Protein AF-A0A553I4T4-F1 (afdb_monomer_lite)

Secondary structure (DSSP, 8-state):
----PPPP-HHHH-TT-HHHHHHHHHHHHHHHHHHHHHHHHHHHHHHHHHHHHHHHHHHHHHHHHTTHHHHHH-SS-SS--TTPPPHHHHHHHHHHHHHHHHHHHHHHHHHHHIIIIIHHHHHHHHHHHHHHHHHHHHHHHHHHHHHHHHHHHHHHHHHHHHHHHHHHHHHHHHHH-SSHHHHHHHHHHHHHHHHHHHHHHHHHHHHHHHHHHHIIIIIHHHHHHHHHHHHHHHHHHHHHHHHHHHHHHHHHHHHHHHHHHHHHHHHHT--HHHHHHHHHHHH-----PPPP-----BTTB---SSPP-SHHHHHHHHHHHHHHHHHHHHHHHHHHHHHHHHHHHHHHHHHHHTTS--S-HHHHHHHHHHHHHHHHHHHHHHHHHHHHHHHHHHHH--TTTT-B---EEEEE-SS-EE-TTT--EE-STT-EEEEETTT--EEETTTGGGS-SB---S--HHHHHHHHHHHHHHHHHHTSPPP-------------------------------------------------------------------------------------PPP--EEEEESS-B---STTB--B-TT-EEEEEE---SSSEEEEEETTEEEEEEGGGEEEPPPP-------------------------------------------PPPPEEEE-SS-B--SSTTS--B-TT-EEEEEE---SSS--EEE--PPP------------------------------S---------SS-SS----------------------------S-----------GGGSTTSS-PPPPTT-B--S-EETTEEEEEESSGGG-EEEEE-HHHHHHHHTS----SB-SSS-SEEEEEETTTEEEEEESS-B-TT-EEEEE--SEEEEHHHHHTS-HHHHHHHHHHHHHHS-HHHHHHHHTSSSSSHHHHHHHHEEEEESSSS--TT-EEEEE-TTGGG-EE-SS-SB-----SS-----S-GGG----SEEETTEEEEEBSS-B-TTPBPEE-SS-TTS-HHHHHHHHHTTTS---SHHHHS-HHHHHHHHHHHHHHHHHHHHHH-TTS----STHHHHHHHHHHHHT-GGGHHHHHHHHHHHHHHHT-HHHHHHHHHHHHHHHHHHS-TT-HHHHHHHHHHH-TTTSTTTTTT-----

Radius of gyration: 55.52 Å; chains: 1; bounding box: 145×118×192 Å

InterPro domains:
  IPR001060 FCH domain [PF00611] (17-107)
  IPR001060 FCH domain [SM00055] (8-113)
  IPR001214 SET domain [PF00856] (884-1036)
  IPR001214 SET domain [PS50280] (873-1037)
  IPR001214 SET domain [SM00317] (873-1043)
  IPR001452 SH3 domain [PF00018] (580-623)
  IPR001452 SH3 domain [PS50002] (571-631)
  IPR001452 SH3 domain [SM00326] (574-630)
  IPR001452 SH3 domain [SM00326] (680-743)
  IPR002219 Protein kinase C-like, phorbol ester/diacylglycerol-binding domain [PF00130] (406-456)
  IPR002219 Protein kinase C-like, phorbol ester/diacylglycerol-binding domain [PS00479] (406-455)
  IPR002219 Protein kinase C-like, phorbol ester/diacylglycerol-binding domain [PS50081] (405-455)
  IPR002219 Protein kinase C-like, phorbol ester/diacylglycerol-binding domain [SM00109] (406-455)
  IPR020454 Diacylglycerol/phorbol-ester binding [PR00008] (403-417)
  IPR020454 Diacylglycerol/phorbol-ester binding [PR00008] (419-428)
  IPR020454 Diacylglycerol/phorbol-ester binding [PR00008] (432-443)
  IPR020454 Diacylglycerol/phorbol-ester binding [PR00008] (444-456)
  IPR027267 AH/BAR domain superfamily [G3DSA:1.20.1270.60] (5-299)
  IPR027267 AH/BAR domain superfamily [SSF103657] (9-297)
  IPR031160 F-BAR domain [PS51741] (8-275)

Organism: NCBI:txid2512241

Sequence (1181 aa):
MAEVDVAPTFGVELKDGLKPANAWVANGIAWLDDIQNFYRERSALEKEHSARLNALAKKYFEKKTRKSTSLSVGDTPAMTPGSLENASLTIWNTHLTTLEARADEHERYGNELIHKVADPLKYYATKFEELRKRHAEYAMKLEAERDSSYTDLRKVKAKYDAVCQEVESKRKKSESSFDKAKAQSNYQQQLQEMNNMKNTYLIAINVTNKQKEKYYHEFIPEVMDSLQDLSEFRTIKLNSIWTMAASLEAKMLTQSNSMMDHLSQEITRNQPHLDSMMYIRHNMGAFQEPPDKVFEPSPVWHDDDIMITDEPAKIFLRNVLNKSKGQLGDLRREVDKKRREVESVKRLKQKVREGTDKQDEVLVVSHLFALQEDLHQVDRKRLTAEVETSTITSAVGDVTLGAKNHNFKSQTFKIPTNCDLCGERIWGLSAKGFDCRDCGYTCHSKCEMKVPAECPGELSKEERKKTKADRQAAAGALLKPAPGTPDHVTELPDLTRSNTMNSLSSGYAASAHRSISGQVTNPRPSEDTTTPELPGSRPAARKPRLVAPPPPAYISELPGSTVNGFNATKTNEQKGKMVYSFEAGGEGELSVSEGQEVNILEPDDGSGWIKVRAGHKEGIVPATYLEIFAAPIVPQDTGSSQTRPGSTYSNSGSSIGTAAPAVKKKGPAVAPRRGAKKLKYVIALYDYAAQSETEHSMTEGERFVLIKEDPGDGYSRYTQRARLSVTAGTSQGSIWTFVEPEKFCMTCLSSSLMARTATLQRYHTLEYYMNIKGAGLNNMAKAPPEHLPPETCPWNPTIQKLRPPGCASPDFIRRLILPPSPLGWSGPEHCVNGTCVYSNIAQNGGVALITSPQHAQIIQDYSVDADGGAYPPPFYVDEIPGKGIGLRANRSIVKGEELMVRTPTLVTQVDAIAELEVAVRDMMYDIAIAQLPKSRRDAFLGQMGRDIHDRIDTNSFQFFVHGTGEKGGGHLGCYPDIARFNHDCRPNFESSRENRNIAVYESADRYSVHYRITNATLTTIASRDIQRGEELTISYVDVFLPSKERKQRISSWGFECACALCQGPKNETIASDKRLRRFKQLKADLNNFKEMKVTAETGAEYTALHEEEGLYAHLGSAYTRAALNFALFGDEKRSREYALRAAEELSLEKGPESGDAQAMRGLAENPRAHWTWGKRRKVEK

Structure (mmCIF, N/CA/C/O backbone):
data_AF-A0A553I4T4-F1
#
_entry.id   AF-A0A553I4T4-F1
#
loop_
_atom_site.group_PDB
_atom_site.id
_atom_site.type_symbol
_atom_site.label_atom_id
_atom_site.label_alt_id
_atom_site.label_comp_id
_atom_site.label_asym_id
_atom_site.label_entity_id
_atom_site.label_seq_id
_atom_site.pdbx_PDB_ins_code
_atom_site.Cartn_x
_atom_site.Cartn_y
_atom_site.Cartn_z
_atom_site.occupancy
_atom_site.B_iso_or_equiv
_atom_site.auth_seq_id
_atom_site.auth_comp_id
_atom_site.auth_asym_id
_atom_site.auth_atom_id
_atom_site.pdbx_PDB_model_num
ATOM 1 N N . MET A 1 1 ? -20.521 -29.466 29.727 1.00 33.38 1 MET A N 1
ATOM 2 C CA . MET A 1 1 ? -19.987 -28.092 29.850 1.00 33.38 1 MET A CA 1
ATOM 3 C C . MET A 1 1 ? -19.486 -27.941 31.273 1.00 33.38 1 MET A C 1
ATOM 5 O O . MET A 1 1 ? -20.095 -28.554 32.138 1.00 33.38 1 MET A O 1
ATOM 9 N N . ALA A 1 2 ? -18.383 -27.229 31.506 1.00 32.09 2 ALA A N 1
ATOM 10 C CA . ALA A 1 2 ? -18.039 -26.814 32.866 1.00 32.09 2 ALA A CA 1
ATOM 11 C C . ALA A 1 2 ? -18.935 -25.631 33.254 1.00 32.09 2 ALA A C 1
ATOM 13 O O . ALA A 1 2 ? -19.352 -24.874 32.372 1.00 32.09 2 ALA A O 1
ATOM 14 N N . GLU A 1 3 ? -19.243 -25.498 34.539 1.00 37.16 3 GLU A N 1
ATOM 15 C CA . GLU A 1 3 ? -19.904 -24.305 35.063 1.00 37.16 3 GLU A CA 1
ATOM 16 C C . GLU A 1 3 ? -18.962 -23.105 34.904 1.00 37.16 3 GLU A C 1
ATOM 18 O O . GLU A 1 3 ? -17.740 -23.240 34.995 1.00 37.16 3 GLU A O 1
ATOM 23 N N . VAL A 1 4 ? -19.524 -21.943 34.577 1.00 40.28 4 VAL A N 1
ATOM 24 C CA . VAL A 1 4 ? -18.751 -20.704 34.466 1.00 40.28 4 VAL A CA 1
ATOM 25 C C . VAL A 1 4 ? -18.722 -20.083 35.852 1.00 40.28 4 VAL A C 1
ATOM 27 O O . VAL A 1 4 ? -19.753 -19.592 36.311 1.00 40.28 4 VAL A O 1
ATOM 30 N N . ASP A 1 5 ? -17.556 -20.112 36.503 1.00 45.25 5 ASP A N 1
ATOM 31 C CA . ASP A 1 5 ? -17.322 -19.345 37.726 1.00 45.25 5 ASP A CA 1
ATOM 32 C C . ASP A 1 5 ? -17.724 -17.884 37.490 1.00 45.25 5 ASP A C 1
ATOM 34 O O . ASP A 1 5 ? -17.265 -17.235 36.543 1.00 45.25 5 ASP A O 1
ATOM 38 N N . VAL A 1 6 ? -18.610 -17.373 38.346 1.00 59.94 6 VAL A N 1
ATOM 39 C CA . VAL A 1 6 ? -19.013 -15.966 38.320 1.00 59.94 6 VAL A CA 1
ATOM 40 C C . VAL A 1 6 ? -17.782 -15.126 38.651 1.00 59.94 6 VAL A C 1
ATOM 42 O O . VAL A 1 6 ? -17.089 -15.397 39.631 1.00 59.94 6 VAL A O 1
ATOM 45 N N . ALA A 1 7 ? -17.491 -14.119 37.824 1.00 72.31 7 ALA A N 1
ATOM 46 C CA . ALA A 1 7 ? -16.340 -13.251 38.043 1.00 72.31 7 ALA A CA 1
ATOM 47 C C . ALA A 1 7 ? -16.433 -12.584 39.434 1.00 72.31 7 ALA A C 1
ATOM 49 O O . ALA A 1 7 ? -17.500 -12.070 39.778 1.00 72.31 7 ALA A O 1
ATOM 50 N N . PRO A 1 8 ? -15.356 -12.596 40.243 1.00 84.50 8 PRO A N 1
ATOM 51 C CA . PRO A 1 8 ? -15.398 -12.071 41.604 1.00 84.50 8 PRO A CA 1
ATOM 52 C C . PRO A 1 8 ? -15.649 -10.562 41.601 1.00 84.50 8 PRO A C 1
ATOM 54 O O . PRO A 1 8 ? -15.050 -9.828 40.808 1.00 84.50 8 PRO A O 1
ATOM 57 N N . THR A 1 9 ? -16.512 -10.105 42.510 1.00 91.56 9 THR A N 1
ATOM 58 C CA . THR A 1 9 ? -16.897 -8.692 42.622 1.00 91.56 9 THR A CA 1
ATOM 59 C C . THR A 1 9 ? -16.317 -8.042 43.879 1.00 91.56 9 THR A C 1
ATOM 61 O O . THR A 1 9 ? -16.119 -8.689 44.916 1.00 91.56 9 THR A O 1
ATOM 64 N N . PHE A 1 10 ? -16.018 -6.745 43.798 1.00 93.81 10 PHE A N 1
ATOM 65 C CA . PHE A 1 10 ? -15.464 -5.960 44.901 1.00 93.81 10 PHE A CA 1
ATOM 66 C C . PHE A 1 10 ? -16.359 -5.996 46.152 1.00 93.81 10 PHE A C 1
ATOM 68 O O . PHE A 1 10 ? -15.842 -6.042 47.266 1.00 93.81 10 PHE A O 1
ATOM 75 N N . GLY A 1 11 ? -17.681 -6.002 45.996 1.00 90.06 11 GLY A N 1
ATOM 76 C CA . GLY A 1 11 ? -18.654 -6.042 47.082 1.00 90.06 11 GLY A CA 1
ATOM 77 C C . GLY A 1 11 ? -18.718 -7.379 47.820 1.00 90.06 11 GLY A C 1
ATOM 78 O O . GLY A 1 11 ? -18.991 -7.398 49.023 1.00 90.06 11 GLY A O 1
ATOM 79 N N . VAL A 1 12 ? -18.412 -8.489 47.141 1.00 88.38 12 VAL A N 1
ATOM 80 C CA . VAL A 1 12 ? -18.340 -9.824 47.758 1.00 88.38 12 VAL A CA 1
ATOM 81 C C . VAL A 1 12 ? -16.992 -10.043 48.449 1.00 88.38 12 VAL A C 1
ATOM 83 O O . VAL A 1 12 ? -16.959 -10.477 49.605 1.00 88.38 12 VAL A O 1
ATOM 86 N N . GLU A 1 13 ? -15.887 -9.725 47.773 1.00 90.62 13 GLU A N 1
ATOM 87 C CA . GLU A 1 13 ? -14.533 -10.056 48.239 1.00 90.62 13 GLU A CA 1
ATOM 88 C C . GLU A 1 13 ? -13.936 -9.003 49.190 1.00 90.62 13 GLU A C 1
ATOM 90 O O . GLU A 1 13 ? -13.301 -9.336 50.194 1.00 90.62 13 GLU A O 1
ATOM 95 N N . LEU A 1 14 ? -14.144 -7.710 48.922 1.00 89.62 14 LEU A N 1
ATOM 96 C CA . LEU A 1 14 ? -13.413 -6.609 49.564 1.00 89.62 14 LEU A CA 1
ATOM 97 C C . LEU A 1 14 ? -14.249 -5.909 50.648 1.00 89.62 14 LEU A C 1
ATOM 99 O O . LEU A 1 14 ? -14.426 -4.692 50.630 1.00 89.62 14 LEU A O 1
ATOM 103 N N . LYS A 1 15 ? -14.729 -6.675 51.632 1.00 79.25 15 LYS A N 1
ATOM 104 C CA . LYS A 1 15 ? -15.735 -6.255 52.639 1.00 79.25 15 LYS A CA 1
ATOM 105 C C . LYS A 1 15 ? -15.399 -4.975 53.430 1.00 79.25 15 LYS A C 1
ATOM 107 O O . LYS A 1 15 ? -16.304 -4.204 53.727 1.00 79.25 15 LYS A O 1
ATOM 112 N N . ASP A 1 16 ? -14.117 -4.714 53.700 1.00 83.56 16 ASP A N 1
ATOM 113 C CA . ASP A 1 16 ? -13.612 -3.456 54.296 1.00 83.56 16 ASP A CA 1
ATOM 114 C C . ASP A 1 16 ? -12.718 -2.643 53.321 1.00 83.56 16 ASP A C 1
ATOM 116 O O . ASP A 1 16 ? -12.059 -1.668 53.690 1.00 83.56 16 ASP A O 1
ATOM 120 N N . GLY A 1 17 ? -12.669 -3.037 52.045 1.00 90.19 17 GLY A N 1
ATOM 121 C CA . GLY A 1 17 ? -11.704 -2.566 51.045 1.00 90.19 17 GLY A CA 1
ATOM 122 C C . GLY A 1 17 ? -12.063 -1.272 50.311 1.00 90.19 17 GLY A C 1
ATOM 123 O O . GLY A 1 17 ? -11.321 -0.868 49.418 1.00 90.19 17 GLY A O 1
ATOM 124 N N . LEU A 1 18 ? -13.152 -0.586 50.669 1.00 92.38 18 LEU A N 1
ATOM 125 C CA . LEU A 1 18 ? -13.639 0.596 49.942 1.00 92.38 18 LEU A CA 1
ATOM 126 C C . LEU A 1 18 ? -12.603 1.722 49.811 1.00 92.38 18 LEU A C 1
ATOM 128 O O . LEU A 1 18 ? -12.442 2.298 48.735 1.00 92.38 18 LEU A O 1
ATOM 132 N N . LYS A 1 19 ? -11.885 2.045 50.893 1.00 93.94 19 LYS A N 1
ATOM 133 C CA . LYS A 1 19 ? -10.889 3.131 50.894 1.00 93.94 19 LYS A CA 1
ATOM 134 C C . LYS A 1 19 ? -9.714 2.834 49.933 1.00 93.94 19 LYS A C 1
ATOM 136 O O . LYS A 1 19 ? -9.461 3.685 49.075 1.00 93.94 19 LYS A O 1
ATOM 141 N N . PRO A 1 20 ? -9.044 1.660 49.977 1.00 95.88 20 PRO A N 1
ATOM 142 C CA . PRO A 1 20 ? -8.031 1.311 48.976 1.00 95.88 20 PRO A CA 1
ATOM 143 C C . PRO A 1 20 ? -8.597 1.081 47.563 1.00 95.88 20 PRO A C 1
ATOM 145 O O . PRO A 1 20 ? -7.946 1.495 46.605 1.00 95.88 20 PRO A O 1
ATOM 148 N N . ALA A 1 21 ? -9.799 0.514 47.398 1.00 95.81 21 ALA A N 1
ATOM 149 C CA . ALA A 1 21 ? -10.417 0.331 46.079 1.00 95.81 21 ALA A CA 1
ATOM 150 C C . ALA A 1 21 ? -10.679 1.677 45.380 1.00 95.81 21 ALA A C 1
ATOM 152 O O . ALA A 1 21 ? -10.223 1.895 44.259 1.00 95.81 21 ALA A O 1
ATOM 153 N N . ASN A 1 22 ? -11.313 2.634 46.067 1.00 97.06 22 ASN A N 1
ATOM 154 C CA . ASN A 1 22 ? -11.533 3.982 45.540 1.00 97.06 22 ASN A CA 1
ATOM 155 C C . ASN A 1 22 ? -10.214 4.711 45.200 1.00 97.06 22 ASN A C 1
ATOM 157 O O . ASN A 1 22 ? -10.150 5.423 44.198 1.00 97.06 22 ASN A O 1
ATOM 161 N N . ALA A 1 23 ? -9.153 4.521 45.995 1.00 97.69 23 ALA A N 1
ATOM 162 C CA . ALA A 1 23 ? -7.830 5.077 45.697 1.00 97.69 23 ALA A CA 1
ATOM 163 C C . ALA A 1 23 ? -7.185 4.428 44.455 1.00 97.69 23 ALA A C 1
ATOM 165 O O . ALA A 1 23 ? -6.614 5.127 43.620 1.00 97.69 23 ALA A O 1
ATOM 166 N N . TRP A 1 24 ? -7.324 3.110 44.284 1.00 97.81 24 TRP A N 1
ATOM 167 C CA . TRP A 1 24 ? -6.863 2.396 43.090 1.00 97.81 24 TRP A CA 1
ATOM 168 C C . TRP A 1 24 ? -7.596 2.859 41.821 1.00 97.81 24 TRP A C 1
ATOM 170 O O . TRP A 1 24 ? -6.949 3.138 40.809 1.00 97.81 24 TRP A O 1
ATOM 180 N N . VAL A 1 25 ? -8.921 3.044 41.889 1.00 98.12 25 VAL A N 1
ATOM 181 C CA . VAL A 1 25 ? -9.714 3.615 40.785 1.00 98.12 25 VAL A CA 1
ATOM 182 C C . VAL A 1 25 ? -9.271 5.050 40.471 1.00 98.12 25 VAL A C 1
ATOM 184 O O . VAL A 1 25 ? -9.080 5.376 39.300 1.00 98.12 25 VAL A O 1
ATOM 187 N N . ALA A 1 26 ? -9.032 5.893 41.484 1.00 98.31 26 ALA A N 1
ATOM 188 C CA . ALA A 1 26 ? -8.533 7.259 41.291 1.00 98.31 26 ALA A CA 1
ATOM 189 C C . ALA A 1 26 ? -7.176 7.291 40.565 1.00 98.31 26 ALA A C 1
ATOM 191 O O . ALA A 1 26 ? -7.031 8.004 39.572 1.00 98.31 26 ALA A O 1
ATOM 192 N N . ASN A 1 27 ? -6.214 6.466 40.993 1.00 98.25 27 ASN A N 1
ATOM 193 C CA . ASN A 1 27 ? -4.911 6.335 40.332 1.00 98.25 27 ASN A CA 1
ATOM 194 C C . ASN A 1 27 ? -5.065 5.885 38.867 1.00 98.25 27 ASN A C 1
ATOM 196 O O . ASN A 1 27 ? -4.424 6.431 37.970 1.00 98.25 27 ASN A O 1
ATOM 200 N N . GLY A 1 28 ? -5.961 4.925 38.611 1.00 97.94 28 GLY A N 1
ATOM 201 C CA . GLY A 1 28 ? -6.261 4.442 37.264 1.00 97.94 28 GLY A CA 1
ATOM 202 C C . GLY A 1 28 ? -6.909 5.487 36.348 1.00 97.94 28 GLY A C 1
ATOM 203 O O . GLY A 1 28 ? -6.727 5.408 35.132 1.00 97.94 28 GLY A O 1
ATOM 204 N N . ILE A 1 29 ? -7.653 6.451 36.900 1.00 98.50 29 ILE A N 1
ATOM 205 C CA . ILE A 1 29 ? -8.223 7.587 36.157 1.00 98.50 29 ILE A CA 1
ATOM 206 C C . ILE A 1 29 ? -7.155 8.660 35.909 1.00 98.50 29 ILE A C 1
ATOM 208 O O . ILE A 1 29 ? -7.059 9.158 34.791 1.00 98.50 29 ILE A O 1
ATOM 212 N N . ALA A 1 30 ? -6.329 8.982 36.911 1.00 98.00 30 ALA A N 1
ATOM 213 C CA . ALA A 1 30 ? -5.264 9.982 36.797 1.00 98.00 30 ALA A CA 1
ATOM 214 C C . ALA A 1 30 ? -4.235 9.631 35.705 1.00 98.00 30 ALA A C 1
ATOM 216 O O . ALA A 1 30 ? -3.852 10.499 34.927 1.00 98.00 30 ALA A O 1
ATOM 217 N N . TRP A 1 31 ? -3.875 8.348 35.577 1.00 98.44 31 TRP A N 1
ATOM 218 C CA . TRP A 1 31 ? -2.955 7.840 34.547 1.00 98.44 31 TRP A CA 1
ATOM 219 C C . TRP A 1 31 ? -3.408 8.107 33.095 1.00 98.44 31 TRP A C 1
ATOM 221 O O . TRP A 1 31 ? -2.596 8.093 32.171 1.00 98.44 31 TRP A O 1
ATOM 231 N N . LEU A 1 32 ? -4.693 8.404 32.860 1.00 98.31 32 LEU A N 1
ATOM 232 C CA . LEU A 1 32 ? -5.162 8.827 31.535 1.00 98.31 32 LEU A CA 1
ATOM 233 C C . LEU A 1 32 ? -4.556 10.171 31.093 1.00 98.31 32 LEU A C 1
ATOM 235 O O . LEU A 1 32 ? -4.520 10.432 29.888 1.00 98.31 32 LEU A O 1
ATOM 239 N N . ASP A 1 33 ? -4.070 11.005 32.024 1.00 97.81 33 ASP A N 1
ATOM 240 C CA . ASP A 1 33 ? -3.399 12.258 31.671 1.00 97.81 33 ASP A CA 1
ATOM 241 C C . ASP A 1 33 ? -2.002 12.015 31.076 1.00 97.81 33 ASP A C 1
ATOM 243 O O . ASP A 1 33 ? -1.672 12.574 30.031 1.00 97.81 33 ASP A O 1
ATOM 247 N N . ASP A 1 34 ? -1.224 11.089 31.645 1.00 98.25 34 ASP A N 1
ATOM 248 C CA . ASP A 1 34 ? 0.078 10.681 31.095 1.00 98.25 34 ASP A CA 1
ATOM 249 C C . ASP A 1 34 ? -0.072 10.167 29.651 1.00 98.25 34 ASP A C 1
ATOM 251 O O . ASP A 1 34 ? 0.676 10.552 28.749 1.00 98.25 34 ASP A O 1
ATOM 255 N N . ILE A 1 35 ? -1.102 9.346 29.406 1.00 98.50 35 ILE A N 1
ATOM 256 C CA . ILE A 1 35 ? -1.392 8.780 28.082 1.00 98.50 35 ILE A CA 1
ATOM 257 C C . ILE A 1 35 ? -1.830 9.875 27.096 1.00 98.50 35 ILE A C 1
ATOM 259 O O . ILE A 1 35 ? -1.390 9.870 25.945 1.00 98.50 35 ILE A O 1
ATOM 263 N N . GLN A 1 36 ? -2.680 10.828 27.505 1.00 98.19 36 GLN A N 1
ATOM 264 C CA . GLN A 1 36 ? -3.116 11.896 26.595 1.00 98.19 36 GLN A CA 1
ATOM 265 C C . GLN A 1 36 ? -1.990 12.894 26.296 1.00 98.19 36 GLN A C 1
ATOM 267 O O . GLN A 1 36 ? -1.872 13.332 25.152 1.00 98.19 36 GLN A O 1
ATOM 272 N N . ASN A 1 37 ? -1.108 13.173 27.261 1.00 98.50 37 ASN A N 1
ATOM 273 C CA . ASN A 1 37 ? 0.085 13.997 27.055 1.00 98.50 37 ASN A CA 1
ATOM 274 C C . ASN A 1 37 ? 1.081 13.325 26.088 1.00 98.50 37 ASN A C 1
ATOM 276 O O . ASN A 1 37 ? 1.501 13.973 25.129 1.00 98.50 37 ASN A O 1
ATOM 280 N N . PHE A 1 38 ? 1.342 12.016 26.224 1.00 98.62 38 PHE A N 1
ATOM 281 C CA . PHE A 1 38 ? 2.150 11.245 25.261 1.00 98.62 38 PHE A CA 1
ATOM 282 C C . PHE A 1 38 ? 1.657 11.402 23.809 1.00 98.62 38 PHE A C 1
ATOM 284 O O . PHE A 1 38 ? 2.454 11.641 22.901 1.00 98.62 38 PHE A O 1
ATOM 291 N N . TYR A 1 39 ? 0.342 11.335 23.563 1.00 98.69 39 TYR A N 1
ATOM 292 C CA . TYR A 1 39 ? -0.196 11.524 22.209 1.00 98.69 39 TYR A CA 1
ATOM 293 C C . TYR A 1 39 ? -0.099 12.975 21.700 1.00 98.69 39 TYR A C 1
ATOM 295 O O . TYR A 1 39 ? -0.028 13.178 20.484 1.00 98.69 39 TYR A O 1
ATOM 303 N N . ARG A 1 40 ? -0.030 13.984 22.583 1.00 98.69 40 ARG A N 1
ATOM 304 C CA . ARG A 1 40 ? 0.261 15.379 22.189 1.00 98.69 40 ARG A CA 1
ATOM 305 C C . ARG A 1 40 ? 1.732 15.579 21.838 1.00 98.69 40 ARG A C 1
ATOM 307 O O . ARG A 1 40 ? 2.020 16.235 20.840 1.00 98.69 40 ARG A O 1
ATOM 314 N N . GLU A 1 41 ? 2.646 14.977 22.593 1.00 98.75 41 GLU A N 1
ATOM 315 C CA . GLU A 1 41 ? 4.078 14.976 22.270 1.00 98.75 41 GLU A CA 1
ATOM 316 C C . GLU A 1 41 ? 4.346 14.241 20.950 1.00 98.75 41 GLU A C 1
ATOM 318 O O . GLU A 1 41 ? 5.005 14.791 20.067 1.00 98.75 41 GLU A O 1
ATOM 323 N N . ARG A 1 42 ? 3.734 13.064 20.738 1.00 98.44 42 ARG A N 1
ATOM 324 C CA . ARG A 1 42 ? 3.801 12.358 19.449 1.00 98.44 42 ARG A CA 1
ATOM 325 C C . ARG A 1 42 ? 3.274 13.225 18.300 1.00 98.44 42 ARG A C 1
ATOM 327 O O . ARG A 1 42 ? 3.950 13.360 17.287 1.00 98.44 42 ARG A O 1
ATOM 334 N N . SER A 1 43 ? 2.112 13.861 18.464 1.00 98.62 43 SER A N 1
ATOM 335 C CA . SER A 1 43 ? 1.542 14.789 17.473 1.00 98.62 43 SER A CA 1
ATOM 336 C C . SER A 1 43 ? 2.495 15.936 17.101 1.00 98.62 43 SER A C 1
ATOM 338 O O . SER A 1 43 ? 2.593 16.296 15.926 1.00 98.62 43 SER A O 1
ATOM 340 N N . ALA A 1 44 ? 3.228 16.491 18.072 1.00 98.56 44 ALA A N 1
ATOM 341 C CA . ALA A 1 44 ? 4.223 17.531 17.821 1.00 98.56 44 ALA A CA 1
ATOM 342 C C . ALA A 1 44 ? 5.403 17.021 16.971 1.00 98.56 44 ALA A C 1
ATOM 344 O O . ALA A 1 44 ? 5.830 17.724 16.055 1.00 98.56 44 ALA A O 1
ATOM 345 N N . LEU A 1 45 ? 5.878 15.792 17.212 1.00 98.56 45 LEU A N 1
ATOM 346 C CA . LEU A 1 45 ? 6.943 15.164 16.418 1.00 98.56 45 LEU A CA 1
ATOM 347 C C . LEU A 1 45 ? 6.516 14.913 14.961 1.00 98.56 45 LEU A C 1
ATOM 349 O O . LEU A 1 45 ? 7.275 15.229 14.046 1.00 98.56 45 LEU A O 1
ATOM 353 N N . GLU A 1 46 ? 5.297 14.412 14.726 1.00 98.06 46 GLU A N 1
ATOM 354 C CA . GLU A 1 46 ? 4.765 14.202 13.364 1.00 98.06 46 GLU A CA 1
ATOM 355 C C . GLU A 1 46 ? 4.654 15.534 12.592 1.00 98.06 46 GLU A C 1
ATOM 357 O O . GLU A 1 46 ? 5.012 15.624 11.416 1.00 98.06 46 GLU A O 1
ATOM 362 N N . LYS A 1 47 ? 4.223 16.607 13.271 1.00 97.69 47 LYS A N 1
ATOM 363 C CA . LYS A 1 47 ? 4.138 17.959 12.693 1.00 97.69 47 LYS A CA 1
ATOM 364 C C . LYS A 1 47 ? 5.506 18.573 12.413 1.00 97.69 47 LYS A C 1
ATOM 366 O O . LYS A 1 47 ? 5.677 19.223 11.383 1.00 97.69 47 LYS A O 1
ATOM 371 N N . GLU A 1 48 ? 6.496 18.351 13.276 1.00 98.38 48 GLU A N 1
ATOM 372 C CA . GLU A 1 48 ? 7.869 18.770 12.988 1.00 98.38 48 GLU A CA 1
ATOM 373 C C . GLU A 1 48 ? 8.453 17.990 11.797 1.00 98.38 48 GLU A C 1
ATOM 375 O O . GLU A 1 48 ? 9.106 18.584 10.935 1.00 98.38 48 GLU A O 1
ATOM 380 N N . HIS A 1 49 ? 8.183 16.683 11.701 1.00 97.81 49 HIS A N 1
ATOM 381 C CA . HIS A 1 49 ? 8.590 15.866 10.559 1.00 97.81 49 HIS A CA 1
ATOM 382 C C . HIS A 1 49 ? 7.995 16.413 9.253 1.00 97.81 49 HIS A C 1
ATOM 384 O O . HIS A 1 49 ? 8.742 16.713 8.322 1.00 97.81 49 HIS A O 1
ATOM 390 N N . SER A 1 50 ? 6.678 16.642 9.223 1.00 98.31 50 SER A N 1
ATOM 391 C CA . SER A 1 50 ? 5.972 17.287 8.109 1.00 98.31 50 SER A CA 1
ATOM 392 C C . SER A 1 50 ? 6.612 18.620 7.700 1.00 98.31 50 SER A C 1
ATOM 394 O O . SER A 1 50 ? 7.024 18.784 6.550 1.00 98.31 50 SER A O 1
ATOM 396 N N . ALA A 1 51 ? 6.795 19.548 8.646 1.00 98.19 51 ALA A N 1
ATOM 397 C CA . ALA A 1 51 ? 7.368 20.863 8.367 1.00 98.19 51 ALA A CA 1
ATOM 398 C C . ALA A 1 51 ? 8.790 20.779 7.778 1.00 98.19 51 ALA A C 1
ATOM 400 O O . ALA A 1 51 ? 9.135 21.543 6.872 1.00 98.19 51 ALA A O 1
ATOM 401 N N . ARG A 1 52 ? 9.610 19.825 8.245 1.00 98.44 52 ARG A N 1
ATOM 402 C CA . ARG A 1 52 ? 10.953 19.558 7.703 1.00 98.44 52 ARG A CA 1
ATOM 403 C C . ARG A 1 52 ? 10.900 18.984 6.278 1.00 98.44 52 ARG A C 1
ATOM 405 O O . ARG A 1 52 ? 11.711 19.398 5.448 1.00 98.44 52 ARG A O 1
ATOM 412 N N . LEU A 1 53 ? 9.955 18.087 5.971 1.00 98.12 53 LEU A N 1
ATOM 413 C CA . LEU A 1 53 ? 9.759 17.540 4.619 1.00 98.12 53 LEU A CA 1
ATOM 414 C C . LEU A 1 53 ? 9.262 18.608 3.629 1.00 98.12 53 LEU A C 1
ATOM 416 O O . LEU A 1 53 ? 9.876 18.785 2.577 1.00 98.12 53 LEU A O 1
ATOM 420 N N . ASN A 1 54 ? 8.225 19.375 3.982 1.00 97.69 54 ASN A N 1
ATOM 421 C CA . ASN A 1 54 ? 7.682 20.440 3.127 1.00 97.69 54 ASN A CA 1
ATOM 422 C C . ASN A 1 54 ? 8.721 21.557 2.875 1.00 97.69 54 ASN A C 1
ATOM 424 O O . ASN A 1 54 ? 8.877 22.034 1.747 1.00 97.69 54 ASN A O 1
ATOM 428 N N . ALA A 1 55 ? 9.530 21.919 3.880 1.00 98.00 55 ALA A N 1
ATOM 429 C CA . ALA A 1 55 ? 10.649 22.849 3.694 1.00 98.00 55 ALA A CA 1
ATOM 430 C C . ALA A 1 55 ? 11.742 22.302 2.750 1.00 98.00 55 ALA A C 1
ATOM 432 O O . ALA A 1 55 ? 12.357 23.071 2.002 1.00 98.00 55 ALA A O 1
ATOM 433 N N . LEU A 1 56 ? 11.990 20.986 2.760 1.00 98.38 56 LEU A N 1
ATOM 434 C CA . LEU A 1 56 ? 12.932 20.335 1.849 1.00 98.38 56 LEU A CA 1
ATOM 435 C C . LEU A 1 56 ? 12.398 20.312 0.409 1.00 98.38 56 LEU A C 1
ATOM 437 O O . LEU A 1 56 ? 13.129 20.708 -0.500 1.00 98.38 56 LEU A O 1
ATOM 441 N N . ALA A 1 57 ? 11.144 19.905 0.201 1.00 97.69 57 ALA A N 1
ATOM 442 C CA . ALA A 1 57 ? 10.531 19.838 -1.123 1.00 97.69 57 ALA A CA 1
ATOM 443 C C . ALA A 1 57 ? 10.519 21.214 -1.809 1.00 97.69 57 ALA A C 1
ATOM 445 O O . ALA A 1 57 ? 11.119 21.379 -2.876 1.00 97.69 57 ALA A O 1
ATOM 446 N N . LYS A 1 58 ? 9.973 22.238 -1.138 1.00 97.31 58 LYS A N 1
ATOM 447 C CA . LYS A 1 58 ? 9.927 23.623 -1.636 1.00 97.31 58 LYS A CA 1
ATOM 448 C C . LYS A 1 58 ? 11.305 24.152 -2.055 1.00 97.31 58 LYS A C 1
ATOM 450 O O . LYS A 1 58 ? 11.464 24.688 -3.153 1.00 97.31 58 LYS A O 1
ATOM 455 N N . LYS A 1 59 ? 12.333 23.934 -1.225 1.00 97.81 59 LYS A N 1
ATOM 456 C CA . LYS A 1 59 ? 13.731 24.321 -1.506 1.00 97.81 59 LYS A CA 1
ATOM 457 C C . LYS A 1 59 ? 14.274 23.700 -2.800 1.00 97.81 59 LYS A C 1
ATOM 459 O O . LYS A 1 59 ? 15.143 24.297 -3.440 1.00 97.81 59 LYS A O 1
ATOM 464 N N . TYR A 1 60 ? 13.801 22.515 -3.187 1.00 97.75 60 TYR A N 1
ATOM 465 C CA . TYR A 1 60 ? 14.208 21.850 -4.426 1.00 97.75 60 TYR A CA 1
ATOM 466 C C . TYR A 1 60 ? 13.281 22.132 -5.616 1.00 97.75 60 TYR A C 1
ATOM 468 O O . TYR A 1 60 ? 13.795 22.193 -6.733 1.00 97.75 60 TYR A O 1
ATOM 476 N N . PHE A 1 61 ? 11.999 22.453 -5.411 1.00 97.44 61 PHE A N 1
ATOM 477 C CA . PHE A 1 61 ? 11.157 23.065 -6.450 1.00 97.44 61 PHE A CA 1
ATOM 478 C C . PHE A 1 61 ? 11.744 24.396 -6.926 1.00 97.44 61 PHE A C 1
ATOM 480 O O . PHE A 1 61 ? 11.986 24.581 -8.117 1.00 97.44 61 PHE A O 1
ATOM 487 N N . GLU A 1 62 ? 12.105 25.290 -6.002 1.00 96.69 62 GLU A N 1
ATOM 488 C CA . GLU A 1 62 ? 12.744 26.567 -6.341 1.00 96.69 62 GLU A CA 1
ATOM 489 C C . GLU A 1 62 ? 14.075 26.390 -7.098 1.00 96.69 62 GLU A C 1
ATOM 491 O O . GLU A 1 62 ? 14.483 27.280 -7.848 1.00 96.69 62 GLU A O 1
ATOM 496 N N . LYS A 1 63 ? 14.786 25.269 -6.907 1.00 96.31 63 LYS A N 1
ATOM 497 C CA . LYS A 1 63 ? 15.988 24.915 -7.686 1.00 96.31 63 LYS A CA 1
ATOM 498 C C . LYS A 1 63 ? 15.640 24.332 -9.059 1.00 96.31 63 LYS A C 1
ATOM 500 O O . LYS A 1 63 ? 16.308 24.680 -10.030 1.00 96.31 63 LYS A O 1
ATOM 505 N N . LYS A 1 64 ? 14.610 23.481 -9.143 1.00 94.62 64 LYS A N 1
ATOM 506 C CA . LYS A 1 64 ? 14.088 22.890 -10.386 1.00 94.62 64 LYS A CA 1
ATOM 507 C C . LYS A 1 64 ? 13.652 23.983 -11.357 1.00 94.62 64 LYS A C 1
ATOM 509 O O . LYS A 1 64 ? 14.188 24.057 -12.458 1.00 94.62 64 LYS A O 1
ATOM 514 N N . THR A 1 65 ? 12.783 24.897 -10.923 1.00 92.56 65 THR A N 1
ATOM 515 C CA . THR A 1 65 ? 12.268 25.997 -11.756 1.00 92.56 65 THR A CA 1
ATOM 516 C C . THR A 1 65 ? 13.393 26.872 -12.316 1.00 92.56 65 THR A C 1
ATOM 518 O O . THR A 1 65 ? 13.375 27.215 -13.493 1.00 92.56 65 THR A O 1
ATOM 521 N N . ARG A 1 66 ? 14.436 27.154 -11.519 1.00 92.94 66 ARG A N 1
ATOM 522 C CA . ARG A 1 66 ? 15.628 27.912 -11.956 1.00 92.94 66 ARG A CA 1
ATOM 523 C C . ARG A 1 66 ? 16.504 27.203 -12.999 1.00 92.94 66 ARG A C 1
ATOM 525 O O . ARG A 1 66 ? 17.342 27.865 -13.599 1.00 92.94 66 ARG A O 1
ATOM 532 N N . LYS A 1 67 ? 16.349 25.891 -13.205 1.00 91.88 67 LYS A N 1
ATOM 533 C CA . LYS A 1 67 ? 17.135 25.100 -14.171 1.00 91.88 67 LYS A CA 1
ATOM 534 C C . LYS A 1 67 ? 16.307 24.440 -15.279 1.00 91.88 67 LYS A C 1
ATOM 536 O O . LYS A 1 67 ? 16.901 23.866 -16.186 1.00 91.88 67 LYS A O 1
ATOM 541 N N . SER A 1 68 ? 14.976 24.510 -15.220 1.00 91.44 68 SER A N 1
ATOM 542 C CA . SER A 1 68 ? 14.086 23.688 -16.053 1.00 91.44 68 SER A CA 1
ATOM 543 C C . SER A 1 68 ? 14.338 23.853 -17.561 1.00 91.44 68 SER A C 1
ATOM 545 O O . SER A 1 68 ? 14.553 22.859 -18.255 1.00 91.44 68 SER A O 1
ATOM 547 N N . THR A 1 69 ? 14.453 25.090 -18.060 1.00 90.06 69 THR A N 1
ATOM 548 C CA . THR A 1 69 ? 14.761 25.374 -19.476 1.00 90.06 69 THR A CA 1
ATOM 549 C C . THR A 1 69 ? 16.124 24.819 -19.903 1.00 90.06 69 THR A C 1
ATOM 551 O O . THR A 1 69 ? 16.202 24.053 -20.860 1.00 90.06 69 THR A O 1
ATOM 554 N N . SER A 1 70 ? 17.182 25.155 -19.154 1.00 91.56 70 SER A N 1
ATOM 555 C CA . SER A 1 70 ? 18.571 24.748 -19.425 1.00 91.56 70 SER A CA 1
ATOM 556 C C . SER A 1 70 ? 18.720 23.223 -19.471 1.00 91.56 70 SER A C 1
ATOM 558 O O . SER A 1 70 ? 19.289 22.674 -20.411 1.00 91.56 70 SER A O 1
ATOM 560 N N . LEU A 1 71 ? 18.113 22.514 -18.515 1.00 91.62 71 LEU A N 1
ATOM 561 C CA . LEU A 1 71 ? 18.135 21.051 -18.469 1.00 91.62 71 LEU A CA 1
ATOM 562 C C . LEU A 1 71 ? 17.218 20.389 -19.516 1.00 91.62 71 LEU A C 1
ATOM 564 O O . LEU A 1 71 ? 17.486 19.255 -19.903 1.00 91.62 71 LEU A O 1
ATOM 568 N N . SER A 1 72 ? 16.164 21.066 -19.990 1.00 91.69 72 SER A N 1
ATOM 569 C CA . SER A 1 72 ? 15.247 20.516 -21.004 1.00 91.69 72 SER A CA 1
ATOM 570 C C . SER A 1 72 ? 15.753 20.673 -22.438 1.00 91.69 72 SER A C 1
ATOM 572 O O . SER A 1 72 ? 15.562 19.769 -23.251 1.00 91.69 72 SER A O 1
ATOM 574 N N . VAL A 1 73 ? 16.355 21.823 -22.772 1.00 92.50 73 VAL A N 1
ATOM 575 C CA . VAL A 1 73 ? 16.705 22.194 -24.159 1.00 92.50 73 VAL A CA 1
ATOM 576 C C . VAL A 1 73 ? 18.052 22.915 -24.315 1.00 92.50 73 VAL A C 1
ATOM 578 O O . VAL A 1 73 ? 18.390 23.320 -25.426 1.00 92.50 73 VAL A O 1
ATOM 581 N N . GLY A 1 74 ? 18.846 23.047 -23.251 1.00 89.94 74 GLY A N 1
ATOM 582 C CA . GLY A 1 74 ? 20.099 23.810 -23.246 1.00 89.94 74 GLY A CA 1
ATOM 583 C C . GLY A 1 74 ? 19.905 25.309 -22.996 1.00 89.94 74 GLY A C 1
ATOM 584 O O . GLY A 1 74 ? 18.784 25.808 -22.893 1.00 89.94 74 GLY A O 1
ATOM 585 N N . ASP A 1 75 ? 21.019 26.035 -22.886 1.00 89.62 75 ASP A N 1
ATOM 586 C CA . ASP A 1 75 ? 21.026 27.460 -22.516 1.00 89.62 75 ASP A CA 1
ATOM 587 C C . ASP A 1 75 ? 20.667 28.403 -23.681 1.00 89.62 75 ASP A C 1
ATOM 589 O O . ASP A 1 75 ? 20.227 29.531 -23.461 1.00 89.62 75 ASP A O 1
ATOM 593 N N . THR A 1 76 ? 20.842 27.948 -24.926 1.00 88.38 76 THR A N 1
ATOM 594 C CA . THR A 1 76 ? 20.641 28.734 -26.159 1.00 88.38 76 THR A CA 1
ATOM 595 C C . THR A 1 76 ? 19.815 27.974 -27.214 1.00 88.38 76 THR A C 1
ATOM 597 O O . THR A 1 76 ? 20.282 27.769 -28.338 1.00 88.38 76 THR A O 1
ATOM 600 N N . PRO A 1 77 ? 18.581 27.536 -26.886 1.00 87.62 77 PRO A N 1
ATOM 601 C CA . PRO A 1 77 ? 17.764 26.732 -27.791 1.00 87.62 77 PRO A CA 1
ATOM 602 C C . PRO A 1 77 ? 17.387 27.502 -29.064 1.00 87.62 77 PRO A C 1
ATOM 604 O O . PRO A 1 77 ? 17.082 28.695 -29.028 1.00 87.62 77 PRO A O 1
ATOM 607 N N . ALA A 1 78 ? 17.355 26.803 -30.200 1.00 85.94 78 ALA A N 1
ATOM 608 C CA . ALA A 1 78 ? 16.981 27.381 -31.493 1.00 85.94 78 ALA A CA 1
ATOM 609 C C . ALA A 1 78 ? 15.479 27.721 -31.600 1.00 85.94 78 ALA A C 1
ATOM 611 O O . ALA A 1 78 ? 15.101 28.542 -32.436 1.00 85.94 78 ALA A O 1
ATOM 612 N N . MET A 1 79 ? 14.637 27.111 -30.759 1.00 84.69 79 MET A N 1
ATOM 613 C CA . MET A 1 79 ? 13.218 27.432 -30.588 1.00 84.69 79 MET A CA 1
ATOM 614 C C . MET A 1 79 ? 12.853 27.450 -29.097 1.00 84.69 79 MET A C 1
ATOM 616 O O . MET A 1 79 ? 13.214 26.538 -28.354 1.00 84.69 79 MET A O 1
ATOM 620 N N . THR A 1 80 ? 12.096 28.458 -28.660 1.00 79.56 80 THR A N 1
ATOM 621 C CA . THR A 1 80 ? 11.620 28.575 -27.273 1.00 79.56 80 THR A CA 1
ATOM 622 C C . THR A 1 80 ? 10.713 27.388 -26.895 1.00 79.56 80 THR A C 1
ATOM 624 O O . THR A 1 80 ? 9.722 27.165 -27.588 1.00 79.56 80 THR A O 1
ATOM 627 N N . PRO A 1 81 ? 10.974 26.654 -25.792 1.00 78.25 81 PRO A N 1
ATOM 628 C CA . PRO A 1 81 ? 10.199 25.461 -25.413 1.00 78.25 81 PRO A CA 1
ATOM 629 C C . PRO A 1 81 ? 8.852 25.758 -24.732 1.00 78.25 81 PRO A C 1
ATOM 631 O O . PRO A 1 81 ? 8.094 24.841 -24.415 1.00 78.25 81 PRO A O 1
ATOM 634 N N . GLY A 1 82 ? 8.553 27.029 -24.445 1.00 79.12 82 GLY A N 1
ATOM 635 C CA . GLY A 1 82 ? 7.424 27.403 -23.593 1.00 79.12 82 GLY A CA 1
ATOM 636 C C . GLY A 1 82 ? 7.588 26.830 -22.181 1.00 79.12 82 GLY A C 1
ATOM 637 O O . GLY A 1 82 ? 8.657 26.951 -21.588 1.00 79.12 82 GLY A O 1
ATOM 638 N N . SER A 1 83 ? 6.534 26.195 -21.667 1.00 78.62 83 SER A N 1
ATOM 639 C CA . SER A 1 83 ? 6.508 25.551 -20.342 1.00 78.62 83 SER A CA 1
ATOM 640 C C . SER A 1 83 ? 6.756 24.034 -20.389 1.00 78.62 83 SER A C 1
ATOM 642 O O . SER A 1 83 ? 6.423 23.337 -19.434 1.00 78.62 83 SER A O 1
ATOM 644 N N . LEU A 1 84 ? 7.267 23.500 -21.505 1.00 78.88 84 LEU A N 1
ATOM 645 C CA . LEU A 1 84 ? 7.532 22.068 -21.659 1.00 78.88 84 LEU A CA 1
ATOM 646 C C . LEU A 1 84 ? 8.843 21.674 -20.969 1.00 78.88 84 LEU A C 1
ATOM 648 O O . LEU A 1 84 ? 9.905 22.214 -21.279 1.00 78.88 84 LEU A O 1
ATOM 652 N N . GLU A 1 85 ? 8.764 20.683 -20.085 1.00 89.06 85 GLU A N 1
ATOM 653 C CA . GLU A 1 85 ? 9.921 20.056 -19.443 1.00 89.06 85 GLU A CA 1
ATOM 654 C C . GLU A 1 85 ? 10.291 18.735 -20.134 1.00 89.06 85 GLU A C 1
ATOM 656 O O . GLU A 1 85 ? 9.471 18.129 -20.828 1.00 89.06 85 GLU A O 1
ATOM 661 N N . ASN A 1 86 ? 11.522 18.260 -19.934 1.00 91.69 86 ASN A N 1
ATOM 662 C CA . ASN A 1 86 ? 11.914 16.912 -20.350 1.00 91.69 86 ASN A CA 1
ATOM 663 C C . ASN A 1 86 ? 11.380 15.821 -19.386 1.00 91.69 86 ASN A C 1
ATOM 665 O O . ASN A 1 86 ? 10.811 16.112 -18.327 1.00 91.69 86 ASN A O 1
ATOM 669 N N . ALA A 1 87 ? 11.528 14.547 -19.757 1.00 93.06 87 ALA A N 1
ATOM 670 C CA . ALA A 1 87 ? 11.007 13.422 -18.984 1.00 93.06 87 ALA A CA 1
ATOM 671 C C . ALA A 1 87 ? 11.704 13.306 -17.618 1.00 93.06 87 ALA A C 1
ATOM 673 O O . ALA A 1 87 ? 11.026 13.166 -16.599 1.00 93.06 87 ALA A O 1
ATOM 674 N N . SER A 1 88 ? 13.029 13.472 -17.554 1.00 94.44 88 SER A N 1
ATOM 675 C CA . SER A 1 88 ? 13.758 13.422 -16.277 1.00 94.44 88 SER A CA 1
ATOM 676 C C . SER A 1 88 ? 13.342 14.527 -15.293 1.00 94.44 88 SER A C 1
ATOM 678 O O . SER A 1 88 ? 13.206 14.264 -14.097 1.00 94.44 88 SER A O 1
ATOM 680 N N . LEU A 1 89 ? 13.074 15.750 -15.765 1.00 94.12 89 LEU A N 1
ATOM 681 C CA . LEU A 1 89 ? 12.525 16.833 -14.936 1.00 94.12 89 LEU A CA 1
ATOM 682 C C . LEU A 1 89 ? 11.080 16.574 -14.515 1.00 94.12 89 LEU A C 1
ATOM 684 O O . LEU A 1 89 ? 10.721 16.908 -13.385 1.00 94.12 89 LEU A O 1
ATOM 688 N N . THR A 1 90 ? 10.278 15.958 -15.383 1.00 94.31 90 THR A N 1
ATOM 689 C CA . THR A 1 90 ? 8.901 15.556 -15.066 1.00 94.31 90 THR A CA 1
ATOM 690 C C . THR A 1 90 ? 8.898 14.534 -13.925 1.00 94.31 90 THR A C 1
ATOM 692 O O . THR A 1 90 ? 8.197 14.721 -12.936 1.00 94.31 90 THR A O 1
ATOM 695 N N . ILE A 1 91 ? 9.763 13.517 -13.976 1.00 96.25 91 ILE A N 1
ATOM 696 C CA . ILE A 1 91 ? 9.896 12.520 -12.900 1.00 96.25 91 ILE A CA 1
ATOM 697 C C . ILE A 1 91 ? 10.509 13.120 -11.628 1.00 96.25 91 ILE A C 1
ATOM 699 O O . ILE A 1 91 ? 10.079 12.794 -10.520 1.00 96.25 91 ILE A O 1
ATOM 703 N N . TRP A 1 92 ? 11.438 14.074 -11.745 1.00 96.94 92 TRP A N 1
ATOM 704 C CA . TRP A 1 92 ? 11.895 14.855 -10.589 1.00 96.94 92 TRP A CA 1
ATOM 705 C C . TRP A 1 92 ? 10.764 15.703 -9.971 1.00 96.94 92 TRP A C 1
ATOM 707 O O . TRP A 1 92 ? 10.717 15.875 -8.753 1.00 96.94 92 TRP A O 1
ATOM 717 N N . ASN A 1 93 ? 9.800 16.171 -10.773 1.00 95.88 93 ASN A N 1
ATOM 718 C CA . ASN A 1 93 ? 8.575 16.797 -10.271 1.00 95.88 93 ASN A CA 1
ATOM 719 C C . ASN A 1 93 ? 7.723 15.799 -9.472 1.00 95.88 93 ASN A C 1
ATOM 721 O O . ASN A 1 93 ? 7.235 16.148 -8.397 1.00 95.88 93 ASN A O 1
ATOM 725 N N . THR A 1 94 ? 7.578 14.561 -9.957 1.00 96.75 94 THR A N 1
ATOM 726 C CA . THR A 1 94 ? 6.875 13.479 -9.246 1.00 96.75 94 THR A CA 1
ATOM 727 C C . THR A 1 94 ? 7.546 13.164 -7.909 1.00 96.75 94 THR A C 1
ATOM 729 O O . THR A 1 94 ? 6.858 13.078 -6.896 1.00 96.75 94 THR A O 1
ATOM 732 N N . HIS A 1 95 ? 8.881 13.089 -7.847 1.00 97.56 95 HIS A N 1
ATOM 733 C CA . HIS A 1 95 ? 9.608 12.920 -6.580 1.00 97.56 95 HIS A CA 1
ATOM 734 C C . HIS A 1 95 ? 9.296 14.031 -5.565 1.00 97.56 95 HIS A C 1
ATOM 736 O O . HIS A 1 95 ? 9.023 13.740 -4.400 1.00 97.56 95 HIS A O 1
ATOM 742 N N . LEU A 1 96 ? 9.335 15.298 -5.991 1.00 97.88 96 LEU A N 1
ATOM 743 C CA . LEU A 1 96 ? 9.128 16.437 -5.093 1.00 97.88 96 LEU A CA 1
ATOM 744 C C . LEU A 1 96 ? 7.663 16.594 -4.655 1.00 97.88 96 LEU A C 1
ATOM 746 O O . LEU A 1 96 ? 7.412 16.796 -3.472 1.00 97.88 96 LEU A O 1
ATOM 750 N N . THR A 1 97 ? 6.699 16.429 -5.566 1.00 97.50 97 THR A N 1
ATOM 751 C CA . THR A 1 97 ? 5.258 16.449 -5.228 1.00 97.50 97 THR A CA 1
ATOM 752 C C . THR A 1 97 ? 4.873 15.283 -4.313 1.00 97.50 97 THR A C 1
ATOM 754 O O . THR A 1 97 ? 4.102 15.466 -3.375 1.00 97.50 97 THR A O 1
ATOM 757 N N . THR A 1 98 ? 5.468 14.101 -4.509 1.00 97.62 98 THR A N 1
ATOM 758 C CA . THR A 1 98 ? 5.292 12.956 -3.598 1.00 97.62 98 THR A CA 1
ATOM 759 C C . THR A 1 98 ? 5.844 13.251 -2.195 1.00 97.62 98 THR A C 1
ATOM 761 O O . THR A 1 98 ? 5.285 12.793 -1.198 1.00 97.62 98 THR A O 1
ATOM 764 N N . LEU A 1 99 ? 6.921 14.039 -2.090 1.00 97.81 99 LEU A N 1
ATOM 765 C CA . LEU A 1 99 ? 7.501 14.439 -0.806 1.00 97.81 99 LEU A CA 1
ATOM 766 C C . LEU A 1 99 ? 6.604 15.429 -0.042 1.00 97.81 99 LEU A C 1
ATOM 768 O O . LEU A 1 99 ? 6.472 15.292 1.174 1.00 97.81 99 LEU A O 1
ATOM 772 N N . GLU A 1 100 ? 5.956 16.367 -0.742 1.00 97.69 100 GLU A N 1
ATOM 773 C CA . GLU A 1 100 ? 4.930 17.255 -0.163 1.00 97.69 100 GLU A CA 1
ATOM 774 C C . GLU A 1 100 ? 3.687 16.458 0.262 1.00 97.69 100 GLU A C 1
ATOM 776 O O . GLU A 1 100 ? 3.240 16.567 1.401 1.00 97.69 100 GLU A O 1
ATOM 781 N N . ALA A 1 101 ? 3.191 15.548 -0.583 1.00 97.31 101 ALA A N 1
ATOM 782 C CA . ALA A 1 101 ? 2.047 14.698 -0.246 1.00 97.31 101 ALA A CA 1
ATOM 783 C C . ALA A 1 101 ? 2.284 13.841 1.019 1.00 97.31 101 ALA A C 1
ATOM 785 O O . ALA A 1 101 ? 1.377 13.685 1.841 1.00 97.31 101 ALA A O 1
ATOM 786 N N . ARG A 1 102 ? 3.513 13.337 1.224 1.00 97.00 102 ARG A N 1
ATOM 787 C CA . ARG A 1 102 ? 3.902 12.661 2.476 1.00 97.00 102 ARG A CA 1
ATOM 788 C C . ARG A 1 102 ? 4.031 13.621 3.662 1.00 97.00 102 ARG A C 1
ATOM 790 O O . ARG A 1 102 ? 3.697 13.240 4.782 1.00 97.00 102 ARG A O 1
ATOM 797 N N . ALA A 1 103 ? 4.478 14.857 3.459 1.00 97.81 103 ALA A N 1
ATOM 798 C CA . ALA A 1 103 ? 4.497 15.860 4.522 1.00 97.81 103 ALA A CA 1
ATOM 799 C C . ALA A 1 103 ? 3.074 16.183 5.017 1.00 97.81 103 ALA A C 1
ATOM 801 O O . ALA A 1 103 ? 2.818 16.164 6.225 1.00 97.81 103 ALA A O 1
ATOM 802 N N . ASP A 1 104 ? 2.133 16.394 4.100 1.00 97.25 104 ASP A N 1
ATOM 803 C CA . ASP A 1 104 ? 0.726 16.673 4.407 1.00 97.25 104 ASP A CA 1
ATOM 804 C C . ASP A 1 104 ? 0.028 15.474 5.080 1.00 97.25 104 ASP A C 1
ATOM 806 O O . ASP A 1 104 ? -0.861 15.639 5.920 1.00 97.25 104 ASP A O 1
ATOM 810 N N . GLU A 1 105 ? 0.450 14.248 4.757 1.00 96.81 105 GLU A N 1
ATOM 811 C CA . GLU A 1 105 ? 0.033 13.021 5.440 1.00 96.81 105 GLU A CA 1
ATOM 812 C C . GLU A 1 105 ? 0.486 12.985 6.910 1.00 96.81 105 GLU A C 1
ATOM 814 O O . GLU A 1 105 ? -0.345 12.727 7.786 1.00 96.81 105 GLU A O 1
ATOM 819 N N . HIS A 1 106 ? 1.755 13.303 7.201 1.00 97.56 106 HIS A N 1
ATOM 820 C CA . HIS A 1 106 ? 2.259 13.381 8.579 1.00 97.56 106 HIS A CA 1
ATOM 821 C C . HIS A 1 106 ? 1.582 14.511 9.383 1.00 97.56 106 HIS A C 1
ATOM 823 O O . HIS A 1 106 ? 1.225 14.301 10.545 1.00 97.56 106 HIS A O 1
ATOM 829 N N . GLU A 1 107 ? 1.307 15.679 8.784 1.00 97.62 107 GLU A N 1
ATOM 830 C CA . GLU A 1 107 ? 0.528 16.729 9.465 1.00 97.62 107 GLU A CA 1
ATOM 831 C C . GLU A 1 107 ? -0.907 16.263 9.762 1.00 97.62 107 GLU A C 1
ATOM 833 O O . GLU A 1 107 ? -1.413 16.455 10.875 1.00 97.62 107 GLU A O 1
ATOM 838 N N . ARG A 1 108 ? -1.570 15.619 8.794 1.00 97.69 108 ARG A N 1
ATOM 839 C CA . ARG A 1 108 ? -2.928 15.085 8.964 1.00 97.69 108 ARG A CA 1
ATOM 840 C C . ARG A 1 108 ? -2.981 14.042 10.077 1.00 97.69 108 ARG A C 1
ATOM 842 O O . ARG A 1 108 ? -3.833 14.156 10.956 1.00 97.69 108 ARG A O 1
ATOM 849 N N . TYR A 1 109 ? -2.055 13.085 10.087 1.00 98.19 109 TYR A N 1
ATOM 850 C CA . TYR A 1 109 ? -1.943 12.074 11.141 1.00 98.19 109 TYR A CA 1
ATOM 851 C C . TYR A 1 109 ? -1.676 12.711 12.514 1.00 98.19 109 TYR A C 1
ATOM 853 O O . TYR A 1 109 ? -2.393 12.419 13.474 1.00 98.19 109 TYR A O 1
ATOM 861 N N . GLY A 1 110 ? -0.748 13.671 12.596 1.00 98.19 110 GLY A N 1
ATOM 862 C CA . GLY A 1 110 ? -0.507 14.454 13.809 1.00 98.19 110 GLY A CA 1
ATOM 863 C C . GLY A 1 110 ? -1.763 15.166 14.325 1.00 98.19 110 GLY A C 1
ATOM 864 O O . GLY A 1 110 ? -2.007 15.183 15.532 1.00 98.19 110 GLY A O 1
ATOM 865 N N . ASN A 1 111 ? -2.594 15.725 13.440 1.00 98.44 111 ASN A N 1
ATOM 866 C CA . ASN A 1 111 ? -3.879 16.329 13.812 1.00 98.44 111 ASN A CA 1
ATOM 867 C C . ASN A 1 111 ? -4.921 15.282 14.262 1.00 98.44 111 ASN A C 1
ATOM 869 O O . ASN A 1 111 ? -5.616 15.503 15.257 1.00 98.44 111 ASN A O 1
ATOM 873 N N . GLU A 1 112 ? -5.010 14.123 13.598 1.00 98.19 112 GLU A N 1
ATOM 874 C CA . GLU A 1 112 ? -5.919 13.040 14.005 1.00 98.19 112 GLU A CA 1
ATOM 875 C C . GLU A 1 112 ? -5.556 12.464 15.391 1.00 98.19 112 GLU A C 1
ATOM 877 O O . GLU A 1 112 ? -6.464 12.199 16.180 1.00 98.19 112 GLU A O 1
ATOM 882 N N . LEU A 1 113 ? -4.266 12.362 15.750 1.00 98.56 113 LEU A N 1
ATOM 883 C CA . LEU A 1 113 ? -3.826 11.954 17.097 1.00 98.56 113 LEU A CA 1
ATOM 884 C C . LEU A 1 113 ? -4.329 12.889 18.214 1.00 98.56 113 LEU A C 1
ATOM 886 O O . LEU A 1 113 ? -4.646 12.425 19.311 1.00 98.56 113 LEU A O 1
ATOM 890 N N . ILE A 1 114 ? -4.457 14.194 17.954 1.00 98.62 114 ILE A N 1
ATOM 891 C CA . ILE A 1 114 ? -5.035 15.128 18.932 1.00 98.62 114 ILE A CA 1
ATOM 892 C C . ILE A 1 114 ? -6.534 14.854 19.084 1.00 98.62 114 ILE A C 1
ATOM 894 O O . ILE A 1 114 ? -7.000 14.483 20.163 1.00 98.62 114 ILE A O 1
ATOM 898 N N . HIS A 1 115 ? -7.283 14.980 17.989 1.00 98.38 115 HIS A N 1
ATOM 899 C CA . HIS A 1 115 ? -8.744 15.041 18.044 1.00 98.38 115 HIS A CA 1
ATOM 900 C C . HIS A 1 115 ? -9.430 13.684 18.249 1.00 98.38 115 HIS A C 1
ATOM 902 O O . HIS A 1 115 ? -10.545 13.641 18.768 1.00 98.38 115 HIS A O 1
ATOM 908 N N . LYS A 1 116 ? -8.790 12.573 17.861 1.00 97.88 116 LYS A N 1
ATOM 909 C CA . LYS A 1 116 ? -9.357 11.215 17.973 1.00 97.88 116 LYS A CA 1
ATOM 910 C C . LYS A 1 116 ? -8.756 10.380 19.105 1.00 97.88 116 LYS A C 1
ATOM 912 O O . LYS A 1 116 ? -9.293 9.312 19.394 1.00 97.88 116 LYS A O 1
ATOM 917 N N . VAL A 1 117 ? -7.685 10.849 19.753 1.00 98.56 117 VAL A N 1
ATOM 918 C CA . VAL A 1 117 ? -6.997 10.110 20.828 1.00 98.56 117 VAL A CA 1
ATOM 919 C C . VAL A 1 117 ? -6.824 10.977 22.080 1.00 98.56 117 VAL A C 1
ATOM 921 O O . VAL A 1 117 ? -7.462 10.701 23.095 1.00 98.56 117 VAL A O 1
ATOM 924 N N . ALA A 1 118 ? -6.037 12.058 22.021 1.00 98.62 118 ALA A N 1
ATOM 925 C CA . ALA A 1 118 ? -5.715 12.862 23.207 1.00 98.62 118 ALA A CA 1
ATOM 926 C C . ALA A 1 118 ? -6.923 13.627 23.794 1.00 98.62 118 ALA A C 1
ATOM 928 O O . ALA A 1 118 ? -7.125 13.641 25.011 1.00 98.62 118 ALA A O 1
ATOM 929 N N . ASP A 1 119 ? -7.753 14.249 22.953 1.00 98.56 119 ASP A N 1
ATOM 930 C CA . ASP A 1 119 ? -8.930 14.998 23.411 1.00 98.56 119 ASP A CA 1
ATOM 931 C C . ASP A 1 119 ? -10.027 14.071 24.000 1.00 98.56 119 ASP A C 1
ATOM 933 O O . ASP A 1 119 ? -10.516 14.365 25.098 1.00 98.56 119 ASP A O 1
ATOM 937 N N . PRO A 1 120 ? -10.360 12.909 23.390 1.00 98.50 120 PRO A N 1
ATOM 938 C CA . PRO A 1 120 ? -11.222 11.900 24.012 1.00 98.50 120 PRO A CA 1
ATOM 939 C C . PRO A 1 120 ? -10.705 11.358 25.350 1.00 98.50 120 PRO A C 1
ATOM 941 O O . PRO A 1 120 ? -11.497 11.226 26.284 1.00 98.50 120 PRO A O 1
ATOM 944 N N . LEU A 1 121 ? -9.402 11.076 25.489 1.00 98.50 121 LEU A N 1
ATOM 945 C CA . LEU A 1 121 ? -8.824 10.620 26.764 1.00 98.50 121 LEU A CA 1
ATOM 946 C C . LEU A 1 121 ? -9.043 11.651 27.878 1.00 98.50 121 LEU A C 1
ATOM 948 O O . LEU A 1 121 ? -9.543 11.301 28.947 1.00 98.50 121 LEU A O 1
ATOM 952 N N . LYS A 1 122 ? -8.762 12.930 27.604 1.00 98.38 122 LYS A N 1
ATOM 953 C CA . LYS A 1 122 ? -8.989 14.042 28.541 1.00 98.38 122 LYS A CA 1
ATOM 954 C C . LYS A 1 122 ? -10.466 14.192 28.933 1.00 98.38 122 LYS A C 1
ATOM 956 O O . LYS A 1 122 ? -10.779 14.418 30.106 1.00 98.38 122 LYS A O 1
ATOM 961 N N . TYR A 1 123 ? -11.382 14.038 27.974 1.00 98.31 123 TYR A N 1
ATOM 962 C CA . TYR A 1 123 ? -12.825 14.035 28.237 1.00 98.31 123 TYR A CA 1
ATOM 963 C C . TYR A 1 123 ? -13.224 12.893 29.185 1.00 98.31 123 TYR A C 1
ATOM 965 O O . TYR A 1 123 ? -13.857 13.137 30.216 1.00 98.31 123 TYR A O 1
ATOM 973 N N . TYR A 1 124 ? -12.818 11.657 28.878 1.00 98.19 124 TYR A N 1
ATOM 974 C CA . TYR A 1 124 ? -13.166 10.491 29.690 1.00 98.19 124 TYR A CA 1
ATOM 975 C C . TYR A 1 124 ? -12.517 10.528 31.080 1.00 98.19 124 TYR A C 1
ATOM 977 O O . TYR A 1 124 ? -13.201 10.230 32.054 1.00 98.19 124 TYR A O 1
ATOM 985 N N . ALA A 1 125 ? -11.265 10.979 31.211 1.00 98.19 125 ALA A N 1
ATOM 986 C CA . ALA A 1 125 ? -10.611 11.172 32.510 1.00 98.19 125 ALA A CA 1
ATOM 987 C C . ALA A 1 125 ? -11.414 12.116 33.420 1.00 98.19 125 ALA A C 1
ATOM 989 O O . ALA A 1 125 ? -11.714 11.785 34.568 1.00 98.19 125 ALA A O 1
ATOM 990 N N . THR A 1 126 ? -11.859 13.249 32.865 1.00 98.25 126 THR A N 1
ATOM 991 C CA . THR A 1 126 ? -12.710 14.218 33.572 1.00 98.25 126 THR A CA 1
ATOM 992 C C . THR A 1 126 ? -14.029 13.572 34.017 1.00 98.25 126 THR A C 1
ATOM 994 O O . THR A 1 126 ? -14.427 13.691 35.177 1.00 98.25 126 THR A O 1
ATOM 997 N N . LYS A 1 127 ? -14.698 12.832 33.121 1.00 98.12 127 LYS A N 1
ATOM 998 C CA . LYS A 1 127 ? -16.009 12.221 33.397 1.00 98.12 127 LYS A CA 1
ATOM 999 C C . LYS A 1 127 ? -15.955 11.017 34.338 1.00 98.12 127 LYS A C 1
ATOM 1001 O O . LYS A 1 127 ? -16.889 10.830 35.116 1.00 98.12 127 LYS A O 1
ATOM 1006 N N . PHE A 1 128 ? -14.875 10.239 34.331 1.00 98.44 128 PHE A N 1
ATOM 1007 C CA . PHE A 1 128 ? -14.685 9.162 35.301 1.00 98.44 128 PHE A CA 1
ATOM 1008 C C . PHE A 1 128 ? -14.377 9.704 36.700 1.00 98.44 128 PHE A C 1
ATOM 1010 O O . PHE A 1 128 ? -14.918 9.177 37.667 1.00 98.44 128 PHE A O 1
ATOM 1017 N N . GLU A 1 129 ? -13.616 10.794 36.836 1.00 98.38 129 GLU A N 1
ATOM 1018 C CA . GLU A 1 129 ? -13.394 11.422 38.147 1.00 98.38 129 GLU A CA 1
ATOM 1019 C C . GLU A 1 129 ? -14.675 12.086 38.696 1.00 98.38 129 GLU A C 1
ATOM 1021 O O . GLU A 1 129 ? -14.971 11.968 39.886 1.00 98.38 129 GLU A O 1
ATOM 1026 N N . GLU A 1 130 ? -15.510 12.695 37.841 1.00 98.31 130 GLU A N 1
ATOM 1027 C CA . GLU A 1 130 ? -16.867 13.148 38.210 1.00 98.31 130 GLU A CA 1
ATOM 1028 C C . GLU A 1 130 ? -17.786 12.007 38.685 1.00 98.31 130 GLU A C 1
ATOM 1030 O O . GLU A 1 130 ? -18.697 12.236 39.484 1.00 98.31 130 GLU A O 1
ATOM 1035 N N . LEU A 1 131 ? -17.608 10.783 38.177 1.00 98.19 131 LEU A N 1
ATOM 1036 C CA . LEU A 1 131 ? -18.343 9.601 38.637 1.00 98.19 131 LEU A CA 1
ATOM 1037 C C . LEU A 1 131 ? -17.758 9.062 39.947 1.00 98.19 131 LEU A C 1
ATOM 1039 O O . LEU A 1 131 ? -18.504 8.839 40.900 1.00 98.19 131 LEU A O 1
ATOM 1043 N N . ARG A 1 132 ? -16.433 8.912 40.041 1.00 98.38 132 ARG A N 1
ATOM 1044 C CA . ARG A 1 132 ? -15.745 8.389 41.231 1.00 98.38 132 ARG A CA 1
ATOM 1045 C C . ARG A 1 132 ? -15.976 9.268 42.468 1.00 98.38 132 ARG A C 1
ATOM 1047 O O . ARG A 1 132 ? -16.186 8.740 43.559 1.00 98.38 132 ARG A O 1
ATOM 1054 N N . LYS A 1 133 ? -16.014 10.599 42.312 1.00 98.19 133 LYS A N 1
ATOM 1055 C CA . LYS A 1 133 ? -16.383 11.527 43.401 1.00 98.19 133 LYS A CA 1
ATOM 1056 C C . LYS A 1 133 ? -17.768 11.225 43.976 1.00 98.19 133 LYS A C 1
ATOM 1058 O O . LYS A 1 133 ? -17.877 11.049 45.184 1.00 98.19 133 LYS A O 1
ATOM 1063 N N . ARG A 1 134 ? -18.781 11.031 43.123 1.00 97.81 134 ARG A N 1
ATOM 1064 C CA . ARG A 1 134 ? -20.152 10.698 43.552 1.00 97.81 134 ARG A CA 1
ATOM 1065 C C . ARG A 1 134 ? -20.249 9.368 44.310 1.00 97.81 134 ARG A C 1
ATOM 1067 O O . ARG A 1 134 ? -21.006 9.287 45.271 1.00 97.81 134 ARG A O 1
ATOM 1074 N N . HIS A 1 135 ? -19.453 8.358 43.946 1.00 97.50 135 HIS A N 1
ATOM 1075 C CA . HIS A 1 135 ? -19.369 7.104 44.713 1.00 97.50 135 HIS A CA 1
ATOM 1076 C C . HIS A 1 135 ? -18.798 7.340 46.120 1.00 97.50 135 HIS A C 1
ATOM 1078 O O . HIS A 1 135 ? -19.356 6.863 47.107 1.00 97.50 135 HIS A O 1
ATOM 1084 N N . ALA A 1 136 ? -17.714 8.117 46.227 1.00 96.62 136 ALA A N 1
ATOM 1085 C CA . ALA A 1 136 ? -17.102 8.450 47.513 1.00 96.62 136 ALA A CA 1
ATOM 1086 C C . ALA A 1 136 ? -18.031 9.306 48.400 1.00 96.62 136 ALA A C 1
ATOM 1088 O O . ALA A 1 136 ? -18.167 9.029 49.590 1.00 96.62 136 ALA A O 1
ATOM 1089 N N . GLU A 1 137 ? -18.713 10.297 47.821 1.00 97.62 137 GLU A N 1
ATOM 1090 C CA . GLU A 1 137 ? -19.715 11.133 48.497 1.00 97.62 137 GLU A CA 1
ATOM 1091 C C . GLU A 1 137 ? -20.898 10.299 49.017 1.00 97.62 137 GLU A C 1
ATOM 1093 O O . GLU A 1 137 ? -21.311 10.454 50.169 1.00 97.62 137 GLU A O 1
ATOM 1098 N N . TYR A 1 138 ? -21.415 9.367 48.207 1.00 97.56 138 TYR A N 1
ATOM 1099 C CA . TYR A 1 138 ? -22.507 8.484 48.618 1.00 97.56 138 TYR A CA 1
ATOM 1100 C C . TYR A 1 138 ? -22.078 7.507 49.722 1.00 97.56 138 TYR A C 1
ATOM 1102 O O . TYR A 1 138 ? -22.791 7.356 50.714 1.00 97.56 138 TYR A O 1
ATOM 1110 N N . ALA A 1 139 ? -20.879 6.925 49.636 1.00 95.94 139 ALA A N 1
ATOM 1111 C CA . ALA A 1 139 ? -20.358 6.077 50.704 1.00 95.94 139 ALA A CA 1
ATOM 1112 C C . ALA A 1 139 ? -20.128 6.840 52.021 1.00 95.94 139 ALA A C 1
ATOM 1114 O O . ALA A 1 139 ? -20.436 6.319 53.093 1.00 95.94 139 ALA A O 1
ATOM 1115 N N . MET A 1 140 ? -19.652 8.091 51.964 1.00 96.50 140 MET A N 1
ATOM 1116 C CA . MET A 1 140 ? -19.546 8.955 53.149 1.00 96.50 140 MET A CA 1
ATOM 1117 C C . MET A 1 140 ? -20.918 9.241 53.780 1.00 96.50 140 MET A C 1
ATOM 1119 O O . MET A 1 140 ? -21.028 9.274 55.007 1.00 96.50 140 MET A O 1
ATOM 1123 N N . LYS A 1 141 ? -21.974 9.397 52.969 1.00 97.50 141 LYS A N 1
ATOM 1124 C CA . LYS A 1 141 ? -23.357 9.531 53.458 1.00 97.50 141 LYS A CA 1
ATOM 1125 C C . LYS A 1 141 ? -23.833 8.259 54.171 1.00 97.50 141 LYS A C 1
ATOM 1127 O O . LYS A 1 141 ? -24.359 8.360 55.276 1.00 97.50 141 LYS A O 1
ATOM 1132 N N . LEU A 1 142 ? -23.597 7.080 53.590 1.00 96.12 142 LEU A N 1
ATOM 1133 C CA . LEU A 1 142 ? -23.936 5.790 54.209 1.00 96.12 142 LEU A CA 1
ATOM 1134 C C . LEU A 1 142 ? -23.183 5.573 55.540 1.00 96.12 142 LEU A C 1
ATOM 1136 O O . LEU A 1 142 ? -23.779 5.129 56.522 1.00 96.12 142 LEU A O 1
ATOM 1140 N N . GLU A 1 143 ? -21.889 5.918 55.600 1.00 95.00 143 GLU A N 1
ATOM 1141 C CA . GLU A 1 143 ? -21.065 5.864 56.824 1.00 95.00 143 GLU A CA 1
ATOM 1142 C C . GLU A 1 143 ? -21.628 6.797 57.921 1.00 95.00 143 GLU A C 1
ATOM 1144 O O . GLU A 1 143 ? -21.750 6.387 59.078 1.00 95.00 143 GLU A O 1
ATOM 1149 N N . ALA A 1 144 ? -22.087 8.003 57.565 1.00 96.94 144 ALA A N 1
ATOM 1150 C CA . ALA A 1 144 ? -22.731 8.925 58.506 1.00 96.94 144 ALA A CA 1
ATOM 1151 C C . ALA A 1 144 ? -24.114 8.442 59.002 1.00 96.94 144 ALA A C 1
ATOM 1153 O O . ALA A 1 144 ? -24.429 8.580 60.187 1.00 96.94 144 ALA A O 1
ATOM 1154 N N . GLU A 1 145 ? -24.940 7.846 58.135 1.00 96.69 145 GLU A N 1
ATOM 1155 C CA . GLU A 1 145 ? -26.258 7.293 58.501 1.00 96.69 145 GLU A CA 1
ATOM 1156 C C . GLU A 1 145 ? -26.136 6.091 59.460 1.00 96.69 145 GLU A C 1
ATOM 1158 O O . GLU A 1 145 ? -26.875 5.989 60.451 1.00 96.69 145 GLU A O 1
ATOM 1163 N N . ARG A 1 146 ? -25.139 5.224 59.228 1.00 95.81 146 ARG A N 1
ATOM 1164 C CA . ARG A 1 146 ? -24.734 4.141 60.140 1.00 95.81 146 ARG A CA 1
ATOM 1165 C C . ARG A 1 146 ? -24.362 4.687 61.522 1.00 95.81 146 ARG A C 1
ATOM 1167 O O . ARG A 1 146 ? -24.905 4.237 62.536 1.00 95.81 146 ARG A O 1
ATOM 1174 N N . ASP A 1 147 ? -23.477 5.680 61.574 1.00 96.75 147 ASP A N 1
ATOM 1175 C CA . ASP A 1 147 ? -22.956 6.205 62.840 1.00 96.75 147 ASP A CA 1
ATOM 1176 C C . ASP A 1 147 ? -23.974 7.060 63.607 1.00 96.75 147 ASP A C 1
ATOM 1178 O O . ASP A 1 147 ? -23.963 7.053 64.844 1.00 96.75 147 ASP A O 1
ATOM 1182 N N . SER A 1 148 ? -24.925 7.707 62.921 1.00 96.94 148 SER A N 1
ATOM 1183 C CA . SER A 1 148 ? -26.110 8.282 63.573 1.00 96.94 148 SER A CA 1
ATOM 1184 C C . SER A 1 148 ? -26.930 7.191 64.262 1.00 96.94 148 SER A C 1
ATOM 1186 O O . SER A 1 148 ? -27.212 7.299 65.454 1.00 96.94 148 SER A O 1
ATOM 1188 N N . SER A 1 149 ? -27.222 6.091 63.561 1.00 96.12 149 SER A N 1
ATOM 1189 C CA . SER A 1 149 ? -28.038 4.985 64.084 1.00 96.12 149 SER A CA 1
ATOM 1190 C C . SER A 1 149 ? -27.410 4.338 65.332 1.00 96.12 149 SER A C 1
ATOM 1192 O O . SER A 1 149 ? -28.086 4.124 66.341 1.00 96.12 149 SER A O 1
ATOM 1194 N N . TYR A 1 150 ? -26.088 4.122 65.333 1.00 97.44 150 TYR A N 1
ATOM 1195 C CA . TYR A 1 150 ? -25.342 3.687 66.526 1.00 97.44 150 TYR A CA 1
ATOM 1196 C C . TYR A 1 150 ? -25.347 4.724 67.662 1.00 97.44 150 TYR A C 1
ATOM 1198 O O . TYR A 1 150 ? -25.272 4.382 68.846 1.00 97.44 150 TYR A O 1
ATOM 1206 N N . THR A 1 151 ? -25.404 6.012 67.335 1.00 97.25 151 THR A N 1
ATOM 1207 C CA . THR A 1 151 ? -25.445 7.102 68.318 1.00 97.25 151 THR A CA 1
ATOM 1208 C C . THR A 1 151 ? -26.825 7.230 68.958 1.00 97.25 151 THR A C 1
ATOM 1210 O O . THR A 1 151 ? -26.912 7.417 70.171 1.00 97.25 151 THR A O 1
ATOM 1213 N N . ASP A 1 152 ? -27.899 7.027 68.200 1.00 95.75 152 ASP A N 1
ATOM 1214 C CA . ASP A 1 152 ? -29.264 7.022 68.726 1.00 95.75 152 ASP A CA 1
ATOM 1215 C C . ASP A 1 152 ? -29.552 5.785 69.587 1.00 95.75 152 ASP A C 1
ATOM 1217 O O . ASP A 1 152 ? -30.119 5.928 70.673 1.00 95.75 152 ASP A O 1
ATOM 1221 N N . LEU A 1 153 ? -29.040 4.603 69.220 1.00 97.75 153 LEU A N 1
ATOM 1222 C CA . LEU A 1 153 ? -29.098 3.421 70.090 1.00 97.75 153 LEU A CA 1
ATOM 1223 C C . LEU A 1 153 ? -28.428 3.674 71.456 1.00 97.75 153 LEU A C 1
ATOM 1225 O O . LEU A 1 153 ? -28.976 3.304 72.497 1.00 97.75 153 LEU A O 1
ATOM 1229 N N . ARG A 1 154 ? -27.278 4.365 71.474 1.00 97.75 154 ARG A N 1
ATOM 1230 C CA . ARG A 1 154 ? -26.591 4.771 72.716 1.00 97.75 154 ARG A CA 1
ATOM 1231 C C . ARG A 1 154 ? -27.429 5.752 73.550 1.00 97.75 154 ARG A C 1
ATOM 1233 O O . ARG A 1 154 ? -27.506 5.579 74.766 1.00 97.75 154 ARG A O 1
ATOM 1240 N N . LYS A 1 155 ? -28.119 6.718 72.924 1.00 97.31 155 LYS A N 1
ATOM 1241 C CA . LYS A 1 155 ? -29.063 7.627 73.614 1.00 97.31 155 LYS A CA 1
ATOM 1242 C C . LYS A 1 155 ? -30.241 6.866 74.236 1.00 97.31 155 LYS A C 1
ATOM 1244 O O . LYS A 1 155 ? -30.619 7.157 75.369 1.00 97.31 155 LYS A O 1
ATOM 1249 N N . VAL A 1 156 ? -30.824 5.897 73.521 1.00 97.56 156 VAL A N 1
ATOM 1250 C CA . VAL A 1 156 ? -31.949 5.091 74.032 1.00 97.56 156 VAL A CA 1
ATOM 1251 C C . VAL A 1 156 ? -31.498 4.183 75.180 1.00 97.56 156 VAL A C 1
ATOM 1253 O O . VAL A 1 156 ? -32.185 4.129 76.199 1.00 97.56 156 VAL A O 1
ATOM 1256 N N . LYS A 1 157 ? -30.312 3.559 75.089 1.00 97.38 157 LYS A N 1
ATOM 1257 C CA . LYS A 1 157 ? -29.741 2.800 76.214 1.00 97.38 157 LYS A CA 1
ATOM 1258 C C . LYS A 1 157 ? -29.569 3.678 77.456 1.00 97.38 157 LYS A C 1
ATOM 1260 O O . LYS A 1 157 ? -30.008 3.283 78.528 1.00 97.38 157 LYS A O 1
ATOM 1265 N N . ALA A 1 158 ? -28.994 4.875 77.319 1.00 97.25 158 ALA A N 1
ATOM 1266 C CA . ALA A 1 158 ? -28.786 5.778 78.453 1.00 97.25 158 ALA A CA 1
ATOM 1267 C C . ALA A 1 158 ? -30.107 6.172 79.149 1.00 97.25 158 ALA A C 1
ATOM 1269 O O . ALA A 1 158 ? -30.158 6.240 80.375 1.00 97.25 158 ALA A O 1
ATOM 1270 N N . LYS A 1 159 ? -31.196 6.358 78.386 1.00 97.00 159 LYS A N 1
ATOM 1271 C CA . LYS A 1 159 ? -32.546 6.563 78.945 1.00 97.00 159 LYS A CA 1
ATOM 1272 C C . LYS A 1 159 ? -33.055 5.329 79.697 1.00 97.00 159 LYS A C 1
ATOM 1274 O O . LYS A 1 159 ? -33.569 5.470 80.801 1.00 97.00 159 LYS A O 1
ATOM 1279 N N . TYR A 1 160 ? -32.887 4.130 79.138 1.00 97.56 160 TYR A N 1
ATOM 1280 C CA . TYR A 1 160 ? -33.241 2.878 79.817 1.00 97.56 160 TYR A CA 1
ATOM 1281 C C . TYR A 1 160 ? -32.449 2.674 81.118 1.00 97.56 160 TYR A C 1
ATOM 1283 O O . TYR A 1 160 ? -33.043 2.363 82.150 1.00 97.56 160 TYR A O 1
ATOM 1291 N N . ASP A 1 161 ? -31.136 2.915 81.097 1.00 96.94 161 ASP A N 1
ATOM 1292 C CA . ASP A 1 161 ? -30.269 2.815 82.274 1.00 96.94 161 ASP A CA 1
ATOM 1293 C C . ASP A 1 161 ? -30.712 3.797 83.379 1.00 96.94 161 ASP A C 1
ATOM 1295 O O . ASP A 1 161 ? -30.780 3.419 84.549 1.00 96.94 161 ASP A O 1
ATOM 1299 N N . ALA A 1 162 ? -31.072 5.035 83.015 1.00 96.81 162 ALA A N 1
ATOM 1300 C CA . ALA A 1 162 ? -31.575 6.043 83.950 1.00 96.81 162 ALA A CA 1
ATOM 1301 C C . ALA A 1 162 ? -32.930 5.650 84.568 1.00 96.81 162 ALA A C 1
ATOM 1303 O O . ALA A 1 162 ? -33.073 5.657 85.790 1.00 96.81 162 ALA A O 1
ATOM 1304 N N . VAL A 1 163 ? -33.908 5.220 83.760 1.00 96.44 163 VAL A N 1
ATOM 1305 C CA . VAL A 1 163 ? -35.223 4.787 84.275 1.00 96.44 163 VAL A CA 1
ATOM 1306 C C . VAL A 1 163 ? -35.091 3.534 85.163 1.00 96.44 163 VAL A C 1
ATOM 1308 O O . VAL A 1 163 ? -35.809 3.405 86.154 1.00 96.44 163 VAL A O 1
ATOM 1311 N N . CYS A 1 164 ? -34.120 2.648 84.903 1.00 95.44 164 CYS A N 1
ATOM 1312 C CA . CYS A 1 164 ? -33.782 1.548 85.816 1.00 95.44 164 CYS A CA 1
ATOM 1313 C C . CYS A 1 164 ? -33.266 2.041 87.184 1.00 95.44 164 CYS A C 1
ATOM 1315 O O . CYS A 1 164 ? -33.663 1.500 88.220 1.00 95.44 164 CYS A O 1
ATOM 1317 N N . GLN A 1 165 ? -32.419 3.078 87.215 1.00 95.56 165 GLN A N 1
ATOM 1318 C CA . GLN A 1 165 ? -31.961 3.697 88.468 1.00 95.56 165 GLN A CA 1
ATOM 1319 C C . GLN A 1 165 ? -33.123 4.352 89.231 1.00 95.56 165 GLN A C 1
ATOM 1321 O O . GLN A 1 165 ? -33.186 4.262 90.461 1.00 95.56 165 GLN A O 1
ATOM 1326 N N . GLU A 1 166 ? -34.082 4.955 88.522 1.00 94.44 166 GLU A N 1
ATOM 1327 C CA . GLU A 1 166 ? -35.294 5.494 89.140 1.00 94.44 166 GLU A CA 1
ATOM 1328 C C . GLU A 1 166 ? -36.180 4.396 89.743 1.00 94.44 166 GLU A C 1
ATOM 1330 O O . GLU A 1 166 ? -36.614 4.551 90.884 1.00 94.44 166 GLU A O 1
ATOM 1335 N N . VAL A 1 167 ? -36.389 3.258 89.066 1.00 94.88 167 VAL A N 1
ATOM 1336 C CA . VAL A 1 167 ? -37.119 2.103 89.638 1.00 94.88 167 VAL A CA 1
ATOM 1337 C C . VAL A 1 167 ? -36.487 1.634 90.948 1.00 94.88 167 VAL A C 1
ATOM 1339 O O . VAL A 1 167 ? -37.198 1.449 91.934 1.00 94.88 167 VAL A O 1
ATOM 1342 N N . GLU A 1 168 ? -35.162 1.497 91.001 1.00 93.06 168 GLU A N 1
ATOM 1343 C CA . GLU A 1 168 ? -34.449 1.079 92.217 1.00 93.06 168 GLU A CA 1
ATOM 1344 C C . GLU A 1 168 ? -34.513 2.144 93.335 1.00 93.06 168 GLU A C 1
ATOM 1346 O O . GLU A 1 168 ? -34.634 1.814 94.519 1.00 93.06 168 GLU A O 1
ATOM 1351 N N . SER A 1 169 ? -34.513 3.432 92.975 1.00 92.31 169 SER A N 1
ATOM 1352 C CA . SER A 1 169 ? -34.747 4.553 93.901 1.00 92.31 169 SER A CA 1
ATOM 1353 C C . SER A 1 169 ? -36.177 4.554 94.463 1.00 92.31 169 SER A C 1
ATOM 1355 O O . SER A 1 169 ? -36.381 4.827 95.649 1.00 92.31 169 SER A O 1
ATOM 1357 N N . LYS A 1 170 ? -37.178 4.205 93.642 1.00 92.44 170 LYS A N 1
ATOM 1358 C CA . LYS A 1 170 ? -38.584 4.068 94.055 1.00 92.44 170 LYS A CA 1
ATOM 1359 C C . LYS A 1 170 ? -38.785 2.813 94.924 1.00 92.44 170 LYS A C 1
ATOM 1361 O O . LYS A 1 170 ? -39.434 2.931 95.959 1.00 92.44 170 LYS A O 1
ATOM 1366 N N . ARG A 1 171 ? -38.149 1.674 94.601 1.00 92.69 171 ARG A N 1
ATOM 1367 C CA . ARG A 1 171 ? -38.201 0.418 95.386 1.00 92.69 171 ARG A CA 1
ATOM 1368 C C . ARG A 1 171 ? -37.759 0.623 96.839 1.00 92.69 171 ARG A C 1
ATOM 1370 O O . ARG A 1 171 ? -38.502 0.321 97.773 1.00 92.69 171 ARG A O 1
ATOM 1377 N N . LYS A 1 172 ? -36.585 1.235 97.028 1.00 90.38 172 LYS A N 1
ATOM 1378 C CA . LYS A 1 172 ? -36.040 1.573 98.357 1.00 90.38 172 LYS A CA 1
ATOM 1379 C C . LYS A 1 172 ? -36.968 2.492 99.158 1.00 90.38 172 LYS A C 1
ATOM 1381 O O . LYS A 1 172 ? -37.010 2.406 100.383 1.00 90.38 172 LYS A O 1
ATOM 1386 N N . LYS A 1 173 ? -37.743 3.350 98.482 1.00 87.06 173 LYS A N 1
ATOM 1387 C CA . LYS A 1 173 ? -38.741 4.235 99.106 1.00 87.06 173 LYS A CA 1
ATOM 1388 C C . LYS A 1 173 ? -40.048 3.509 99.445 1.00 87.06 173 LYS A C 1
ATOM 1390 O O . LYS A 1 173 ? -40.608 3.791 100.497 1.00 87.06 173 LYS A O 1
ATOM 1395 N N . SER A 1 174 ? -40.513 2.541 98.650 1.00 86.25 174 SER A N 1
ATOM 1396 C CA . SER A 1 174 ? -41.649 1.680 99.040 1.00 86.25 174 SER A CA 1
ATOM 1397 C C . SER A 1 174 ? -41.347 0.798 100.256 1.00 86.25 174 SER A C 1
ATOM 1399 O O . SER A 1 174 ? -42.233 0.565 101.073 1.00 86.25 174 SER A O 1
ATOM 1401 N N . GLU A 1 175 ? -40.092 0.382 100.436 1.00 84.25 175 GLU A N 1
ATOM 1402 C CA . GLU A 1 175 ? -39.656 -0.413 101.595 1.00 84.25 175 GLU A CA 1
ATOM 1403 C C . GLU A 1 175 ? -39.544 0.407 102.898 1.00 84.25 175 GLU A C 1
ATOM 1405 O O . GLU A 1 175 ? -39.655 -0.161 103.984 1.00 84.25 175 GLU A O 1
ATOM 1410 N N . SER A 1 176 ? -39.375 1.734 102.807 1.00 83.50 176 SER A N 1
ATOM 1411 C CA . SER A 1 176 ? -39.086 2.628 103.946 1.00 83.50 176 SER A CA 1
ATOM 1412 C C . SER A 1 176 ? -40.137 3.720 104.226 1.00 83.50 176 SER A C 1
ATOM 1414 O O . SER A 1 176 ? -40.028 4.425 105.228 1.00 83.50 176 SER A O 1
ATOM 1416 N N . SER A 1 177 ? -41.162 3.876 103.381 1.00 83.94 177 SER A N 1
ATOM 1417 C CA . SER A 1 177 ? -42.205 4.904 103.543 1.00 83.94 177 SER A CA 1
ATOM 1418 C C . SER A 1 177 ? -43.213 4.584 104.655 1.00 83.94 177 SER A C 1
ATOM 1420 O O . SER A 1 177 ? -43.644 3.441 104.820 1.00 83.94 177 SER A O 1
ATOM 1422 N N . PHE A 1 178 ? -43.660 5.631 105.358 1.00 78.00 178 PHE A N 1
ATOM 1423 C CA . PHE A 1 178 ? -44.795 5.590 106.290 1.00 78.00 178 PHE A CA 1
ATOM 1424 C C . PHE A 1 178 ? -46.131 5.408 105.544 1.00 78.00 178 PHE A C 1
ATOM 1426 O O . PHE A 1 178 ? -46.920 4.526 105.875 1.00 78.00 178 PHE A O 1
ATOM 1433 N N . ASP A 1 179 ? -46.351 6.176 104.469 1.00 82.50 179 ASP A N 1
ATOM 1434 C CA . ASP A 1 179 ? -47.432 5.933 103.507 1.00 82.50 179 ASP A CA 1
ATOM 1435 C C . ASP A 1 179 ? -46.977 4.854 102.516 1.00 82.50 179 ASP A C 1
ATOM 1437 O O . ASP A 1 179 ? -46.337 5.134 101.492 1.00 82.50 179 ASP A O 1
ATOM 1441 N N . LYS A 1 180 ? -47.255 3.594 102.863 1.00 81.69 180 LYS A N 1
ATOM 1442 C CA . LYS A 1 180 ? -46.898 2.441 102.029 1.00 81.69 180 LYS A CA 1
ATOM 1443 C C . LYS A 1 180 ? -47.737 2.361 100.758 1.00 81.69 180 LYS A C 1
ATOM 1445 O O . LYS A 1 180 ? -47.188 2.038 99.712 1.00 81.69 180 LYS A O 1
ATOM 1450 N N . ALA A 1 181 ? -49.029 2.692 100.807 1.00 83.81 181 ALA A N 1
ATOM 1451 C CA . ALA A 1 181 ? -49.928 2.554 99.658 1.00 83.81 181 ALA A CA 1
ATOM 1452 C C . ALA A 1 181 ? -49.516 3.471 98.493 1.00 83.81 181 ALA A C 1
ATOM 1454 O O . ALA A 1 181 ? -49.378 3.018 97.352 1.00 83.81 181 ALA A O 1
ATOM 1455 N N . LYS A 1 182 ? -49.230 4.746 98.779 1.00 87.62 182 LYS A N 1
ATOM 1456 C CA . LYS A 1 182 ? -48.769 5.710 97.771 1.00 87.62 182 LYS A CA 1
ATOM 1457 C C . LYS A 1 182 ? -47.365 5.389 97.265 1.00 87.62 182 LYS A C 1
ATOM 1459 O O . LYS A 1 182 ? -47.098 5.531 96.072 1.00 87.62 182 LYS A O 1
ATOM 1464 N N . ALA A 1 183 ? -46.469 4.929 98.140 1.00 84.50 183 ALA A N 1
ATOM 1465 C CA . ALA A 1 183 ? -45.121 4.536 97.740 1.00 84.50 183 ALA A CA 1
ATOM 1466 C C . ALA A 1 183 ? -45.123 3.280 96.845 1.00 84.50 183 ALA A C 1
ATOM 1468 O O . ALA A 1 183 ? -44.434 3.270 95.825 1.00 84.50 183 ALA A O 1
ATOM 1469 N N . GLN A 1 184 ? -45.954 2.280 97.163 1.00 86.88 184 GLN A N 1
ATOM 1470 C CA . GLN A 1 184 ? -46.180 1.089 96.337 1.00 86.88 184 GLN A CA 1
ATOM 1471 C C . GLN A 1 184 ? -46.716 1.471 94.948 1.00 86.88 184 GLN A C 1
ATOM 1473 O O . GLN A 1 184 ? -46.183 1.015 93.941 1.00 86.88 184 GLN A O 1
ATOM 1478 N N . SER A 1 185 ? -47.720 2.355 94.883 1.00 89.81 185 SER A N 1
ATOM 1479 C CA . SER A 1 185 ? -48.303 2.830 93.617 1.00 89.81 185 SER A CA 1
ATOM 1480 C C . SER A 1 185 ? -47.272 3.548 92.732 1.00 89.81 185 SER A C 1
ATOM 1482 O O . SER A 1 185 ? -47.106 3.209 91.561 1.00 89.81 185 SER A O 1
ATOM 1484 N N . ASN A 1 186 ? -46.483 4.460 93.314 1.00 89.88 186 ASN A N 1
ATOM 1485 C CA . ASN A 1 186 ? -45.408 5.163 92.604 1.00 89.88 186 ASN A CA 1
ATOM 1486 C C . ASN A 1 186 ? -44.304 4.217 92.090 1.00 89.88 186 ASN A C 1
ATOM 1488 O O . ASN A 1 186 ? -43.718 4.472 91.037 1.00 89.88 186 ASN A O 1
ATOM 1492 N N . TYR A 1 187 ? -44.000 3.140 92.822 1.00 91.62 187 TYR A N 1
ATOM 1493 C CA . TYR A 1 187 ? -43.080 2.093 92.366 1.00 91.62 187 TYR A CA 1
ATOM 1494 C C . TYR A 1 187 ? -43.683 1.281 91.210 1.00 91.62 187 TYR A C 1
ATOM 1496 O O . TYR A 1 187 ? -43.018 1.092 90.192 1.00 91.62 187 TYR A O 1
ATOM 1504 N N . GLN A 1 188 ? -44.957 0.887 91.315 1.00 90.94 188 GLN A N 1
ATOM 1505 C CA . GLN A 1 188 ? -45.695 0.163 90.275 1.00 90.94 188 GLN A CA 1
ATOM 1506 C C . GLN A 1 188 ? -45.751 0.952 88.952 1.00 90.94 188 GLN A C 1
ATOM 1508 O O . GLN A 1 188 ? -45.521 0.385 87.883 1.00 90.94 188 GLN A O 1
ATOM 1513 N N . GLN A 1 189 ? -45.997 2.265 89.023 1.00 93.19 189 GLN A N 1
ATOM 1514 C CA . GLN A 1 189 ? -46.012 3.166 87.867 1.00 93.19 189 GLN A CA 1
ATOM 1515 C C . GLN A 1 189 ? -44.625 3.278 87.211 1.00 93.19 189 GLN A C 1
ATOM 1517 O O . GLN A 1 189 ? -44.503 3.111 85.998 1.00 93.19 189 GLN A O 1
ATOM 1522 N N . GLN A 1 190 ? -43.563 3.479 88.002 1.00 94.19 190 GLN A N 1
ATOM 1523 C CA . GLN A 1 190 ? -42.194 3.528 87.473 1.00 94.19 190 GLN A CA 1
ATOM 1524 C C . GLN A 1 190 ? -41.778 2.189 86.832 1.00 94.19 190 GLN A C 1
ATOM 1526 O O . GLN A 1 190 ? -41.053 2.170 85.840 1.00 94.19 190 GLN A O 1
ATOM 1531 N N . LEU A 1 191 ? -42.262 1.059 87.361 1.00 94.25 191 LEU A N 1
ATOM 1532 C CA . LEU A 1 191 ? -42.066 -0.271 86.775 1.00 94.25 191 LEU A CA 1
ATOM 1533 C C . LEU A 1 191 ? -42.688 -0.386 85.374 1.00 94.25 191 LEU A C 1
ATOM 1535 O O . LEU A 1 191 ? -42.074 -0.961 84.474 1.00 94.25 191 LEU A O 1
ATOM 1539 N N . GLN A 1 192 ? -43.884 0.175 85.167 1.00 94.06 192 GLN A N 1
ATOM 1540 C CA . GLN A 1 192 ? -44.531 0.231 83.851 1.00 94.06 192 GLN A CA 1
ATOM 1541 C C . GLN A 1 192 ? -43.750 1.126 82.877 1.00 94.06 192 GLN A C 1
ATOM 1543 O O . GLN A 1 192 ? -43.513 0.730 81.737 1.00 94.06 192 GLN A O 1
ATOM 1548 N N . GLU A 1 193 ? -43.281 2.290 83.332 1.00 94.88 193 GLU A N 1
ATOM 1549 C CA . GLU A 1 193 ? -42.450 3.193 82.528 1.00 94.88 193 GLU A CA 1
ATOM 1550 C C . GLU A 1 193 ? -41.109 2.553 82.131 1.00 94.88 193 GLU A C 1
ATOM 1552 O O . GLU A 1 193 ? -40.716 2.606 80.964 1.00 94.88 193 GLU A O 1
ATOM 1557 N N . MET A 1 194 ? -40.454 1.845 83.057 1.00 96.69 194 MET A N 1
ATOM 1558 C CA . MET A 1 194 ? -39.248 1.060 82.780 1.00 96.69 194 MET A CA 1
ATOM 1559 C C . MET A 1 194 ? -39.508 -0.039 81.751 1.00 96.69 194 MET A C 1
ATOM 1561 O O . MET A 1 194 ? -38.732 -0.169 80.808 1.00 96.69 194 MET A O 1
ATOM 1565 N N . ASN A 1 195 ? -40.612 -0.783 81.865 1.00 96.31 195 ASN A N 1
ATOM 1566 C CA . ASN A 1 195 ? -40.978 -1.801 80.877 1.00 96.31 195 ASN A CA 1
ATOM 1567 C C . ASN A 1 195 ? -41.230 -1.189 79.485 1.00 96.31 195 ASN A C 1
ATOM 1569 O O . ASN A 1 195 ? -40.768 -1.736 78.485 1.00 96.31 195 ASN A O 1
ATOM 1573 N N . ASN A 1 196 ? -41.871 -0.020 79.402 1.00 96.75 196 ASN A N 1
ATOM 1574 C CA . ASN A 1 196 ? -42.060 0.694 78.135 1.00 96.75 196 ASN A CA 1
ATOM 1575 C C . ASN A 1 196 ? -40.729 1.201 77.549 1.00 96.75 196 ASN A C 1
ATOM 1577 O O . ASN A 1 196 ? -40.487 1.061 76.346 1.00 96.75 196 ASN A O 1
ATOM 1581 N N . MET A 1 197 ? -39.821 1.716 78.384 1.00 97.62 197 MET A N 1
ATOM 1582 C CA . MET A 1 197 ? -38.478 2.128 77.961 1.00 97.62 197 MET A CA 1
ATOM 1583 C C . MET A 1 197 ? -37.617 0.923 77.539 1.00 97.62 197 MET A C 1
ATOM 1585 O O . MET A 1 197 ? -36.879 1.001 76.559 1.00 97.62 197 MET A O 1
ATOM 1589 N N . LYS A 1 198 ? -37.763 -0.225 78.212 1.00 96.69 198 LYS A N 1
ATOM 1590 C CA . LYS A 1 198 ? -37.128 -1.503 77.857 1.00 96.69 198 LYS A CA 1
ATOM 1591 C C . LYS A 1 198 ? -37.596 -1.995 76.491 1.00 96.69 198 LYS A C 1
ATOM 1593 O O . LYS A 1 198 ? -36.765 -2.331 75.653 1.00 96.69 198 LYS A O 1
ATOM 1598 N N . ASN A 1 199 ? -38.906 -1.984 76.245 1.00 97.38 199 ASN A N 1
ATOM 1599 C CA . ASN A 1 199 ? -39.485 -2.329 74.946 1.00 97.38 199 ASN A CA 1
ATOM 1600 C C . ASN A 1 199 ? -38.973 -1.379 73.850 1.00 97.38 199 ASN A C 1
ATOM 1602 O O . ASN A 1 199 ? -38.543 -1.835 72.794 1.00 97.38 199 ASN A O 1
ATOM 1606 N N . THR A 1 200 ? -38.918 -0.073 74.133 1.00 97.75 200 THR A N 1
ATOM 1607 C CA . THR A 1 200 ? -38.343 0.942 73.231 1.00 97.75 200 THR A CA 1
ATOM 1608 C C . THR A 1 200 ? -36.869 0.656 72.909 1.00 97.75 200 THR A C 1
ATOM 1610 O O . THR A 1 200 ? -36.468 0.722 71.749 1.00 97.75 200 THR A O 1
ATOM 1613 N N . TYR A 1 201 ? -36.061 0.273 73.904 1.00 98.00 201 TYR A N 1
ATOM 1614 C CA . TYR A 1 201 ? -34.655 -0.095 73.708 1.00 98.00 201 TYR A CA 1
ATOM 1615 C C . TYR A 1 201 ? -34.491 -1.393 72.901 1.00 98.00 201 TYR A C 1
ATOM 1617 O O . TYR A 1 201 ? -33.660 -1.442 71.998 1.00 98.00 201 TYR A O 1
ATOM 1625 N N . LEU A 1 202 ? -35.317 -2.415 73.146 1.00 97.69 202 LEU A N 1
ATOM 1626 C CA . LEU A 1 202 ? -35.319 -3.658 72.362 1.00 97.69 202 LEU A CA 1
ATOM 1627 C C . LEU A 1 202 ? -35.716 -3.418 70.894 1.00 97.69 202 LEU A C 1
ATOM 1629 O O . LEU A 1 202 ? -35.084 -3.965 69.990 1.00 97.69 202 LEU A O 1
ATOM 1633 N N . ILE A 1 203 ? -36.702 -2.552 70.640 1.00 97.19 203 ILE A N 1
ATOM 1634 C CA . ILE A 1 203 ? -37.067 -2.118 69.282 1.00 97.19 203 ILE A CA 1
ATOM 1635 C C . ILE A 1 203 ? -35.890 -1.384 68.624 1.00 97.19 203 ILE A C 1
ATOM 1637 O O . ILE A 1 203 ? -35.535 -1.708 67.492 1.00 97.19 203 ILE A O 1
ATOM 1641 N N . ALA A 1 204 ? -35.233 -0.460 69.336 1.00 97.44 204 ALA A N 1
ATOM 1642 C CA . ALA A 1 204 ? -34.061 0.252 68.826 1.00 97.44 204 ALA A CA 1
ATOM 1643 C C . ALA A 1 204 ? -32.905 -0.703 68.467 1.00 97.44 204 ALA A C 1
ATOM 1645 O O . ALA A 1 204 ? -32.341 -0.579 67.382 1.00 97.44 204 ALA A O 1
ATOM 1646 N N . ILE A 1 205 ? -32.598 -1.701 69.311 1.00 97.69 205 ILE A N 1
ATOM 1647 C CA . ILE A 1 205 ? -31.599 -2.746 69.009 1.00 97.69 205 ILE A CA 1
ATOM 1648 C C . ILE A 1 205 ? -31.930 -3.449 67.686 1.00 97.69 205 ILE A C 1
ATOM 1650 O O . ILE A 1 205 ? -31.044 -3.632 66.850 1.00 97.69 205 ILE A O 1
ATOM 1654 N N . ASN A 1 206 ? -33.190 -3.842 67.485 1.00 97.50 206 ASN A N 1
ATOM 1655 C CA . ASN A 1 206 ? -33.610 -4.576 66.290 1.00 97.50 206 ASN A CA 1
ATOM 1656 C C . ASN A 1 206 ? -33.525 -3.710 65.022 1.00 97.50 206 ASN A C 1
ATOM 1658 O O . ASN A 1 206 ? -33.012 -4.174 64.003 1.00 97.50 206 ASN A O 1
ATOM 1662 N N . VAL A 1 207 ? -33.945 -2.442 65.096 1.00 96.88 207 VAL A N 1
ATOM 1663 C CA . VAL A 1 207 ? -33.829 -1.479 63.987 1.00 96.88 207 VAL A CA 1
ATOM 1664 C C . VAL A 1 207 ? -32.360 -1.233 63.630 1.00 96.88 207 VAL A C 1
ATOM 1666 O O . VAL A 1 207 ? -31.975 -1.429 62.478 1.00 96.88 207 VAL A O 1
ATOM 1669 N N . THR A 1 208 ? -31.512 -0.907 64.610 1.00 97.88 208 THR A N 1
ATOM 1670 C CA . THR A 1 208 ? -30.080 -0.658 64.379 1.00 97.88 208 THR A CA 1
ATOM 1671 C C . THR A 1 208 ? -29.350 -1.900 63.859 1.00 97.88 208 THR A C 1
ATOM 1673 O O . THR A 1 208 ? -28.490 -1.783 62.986 1.00 97.88 208 THR A O 1
ATOM 1676 N N . ASN A 1 209 ? -29.705 -3.106 64.322 1.00 97.44 209 ASN A N 1
ATOM 1677 C CA . ASN A 1 209 ? -29.146 -4.341 63.768 1.00 97.44 209 ASN A CA 1
ATOM 1678 C C . ASN A 1 209 ? -29.555 -4.567 62.307 1.00 97.44 209 ASN A C 1
ATOM 1680 O O . ASN A 1 209 ? -28.700 -4.972 61.521 1.00 97.44 209 ASN A O 1
ATOM 1684 N N . LYS A 1 210 ? -30.804 -4.274 61.918 1.00 97.12 210 LYS A N 1
ATOM 1685 C CA . LYS A 1 210 ? -31.248 -4.424 60.522 1.00 97.12 210 LYS A CA 1
ATOM 1686 C C . LYS A 1 210 ? -30.654 -3.359 59.595 1.00 97.12 210 LYS A C 1
ATOM 1688 O O . LYS A 1 210 ? -30.315 -3.668 58.458 1.00 97.12 210 LYS A O 1
ATOM 1693 N N . GLN A 1 211 ? -30.452 -2.137 60.091 1.00 96.12 211 GLN A N 1
ATOM 1694 C CA . GLN A 1 211 ? -29.714 -1.086 59.377 1.00 96.12 211 GLN A CA 1
ATOM 1695 C C . GLN A 1 211 ? -28.240 -1.469 59.170 1.00 96.12 211 GLN A C 1
ATOM 1697 O O . GLN A 1 211 ? -27.726 -1.332 58.064 1.00 96.12 211 GLN A O 1
ATOM 1702 N N . LYS A 1 212 ? -27.576 -2.018 60.199 1.00 96.31 212 LYS A N 1
ATOM 1703 C CA . LYS A 1 212 ? -26.217 -2.576 60.091 1.00 96.31 212 LYS A CA 1
ATOM 1704 C C . LYS A 1 212 ? -26.151 -3.702 59.054 1.00 96.31 212 LYS A C 1
ATOM 1706 O O . LYS A 1 212 ? -25.250 -3.703 58.226 1.00 96.31 212 LYS A O 1
ATOM 1711 N N . GLU A 1 213 ? -27.090 -4.646 59.103 1.00 95.75 213 GLU A N 1
ATOM 1712 C CA . GLU A 1 213 ? -27.174 -5.761 58.151 1.00 95.75 213 GLU A CA 1
ATOM 1713 C C . GLU A 1 213 ? -27.246 -5.243 56.704 1.00 95.75 213 GLU A C 1
ATOM 1715 O O . GLU A 1 213 ? -26.411 -5.613 55.884 1.00 95.75 213 GLU A O 1
ATOM 1720 N N . LYS A 1 214 ? -28.163 -4.308 56.420 1.00 95.75 214 LYS A N 1
ATOM 1721 C CA . LYS A 1 214 ? -28.290 -3.654 55.108 1.00 95.75 214 LYS A CA 1
ATOM 1722 C C . LYS A 1 214 ? -27.028 -2.889 54.688 1.00 95.75 214 LYS A C 1
ATOM 1724 O O . LYS A 1 214 ? -26.601 -3.005 53.547 1.00 95.75 214 LYS A O 1
ATOM 1729 N N . TYR A 1 215 ? -26.389 -2.155 55.600 1.00 95.12 215 TYR A N 1
ATOM 1730 C CA . TYR A 1 215 ? -25.149 -1.431 55.303 1.00 95.12 215 TYR A CA 1
ATOM 1731 C C . TYR A 1 215 ? -24.024 -2.376 54.835 1.00 95.12 215 TYR A C 1
ATOM 1733 O O . TYR A 1 215 ? -23.406 -2.117 53.805 1.00 95.12 215 TYR A O 1
ATOM 1741 N N . TYR A 1 216 ? -23.773 -3.478 55.555 1.00 94.12 216 TYR A N 1
ATOM 1742 C CA . TYR A 1 216 ? -22.646 -4.383 55.271 1.00 94.12 216 TYR A CA 1
ATOM 1743 C C . TYR A 1 216 ? -22.930 -5.473 54.224 1.00 94.12 216 TYR A C 1
ATOM 1745 O O . TYR A 1 216 ? -21.979 -6.043 53.694 1.00 94.12 216 TYR A O 1
ATOM 1753 N N . HIS A 1 217 ? -24.196 -5.793 53.938 1.00 93.19 217 HIS A N 1
ATOM 1754 C CA . HIS A 1 217 ? -24.568 -6.888 53.026 1.00 93.19 217 HIS A CA 1
ATOM 1755 C C . HIS A 1 217 ? -25.346 -6.446 51.780 1.00 93.19 217 HIS A C 1
ATOM 1757 O O . HIS A 1 217 ? -25.666 -7.291 50.951 1.00 93.19 217 HIS A O 1
ATOM 1763 N N . GLU A 1 218 ? -25.635 -5.151 51.636 1.00 93.81 218 GLU A N 1
ATOM 1764 C CA . GLU A 1 218 ? -26.363 -4.596 50.489 1.00 93.81 218 GLU A CA 1
ATOM 1765 C C . GLU A 1 218 ? -25.695 -3.294 50.019 1.00 93.81 218 GLU A C 1
ATOM 1767 O O . GLU A 1 218 ? -25.010 -3.283 49.001 1.00 93.81 218 GLU A O 1
ATOM 1772 N N . PHE A 1 219 ? -25.755 -2.222 50.817 1.00 95.44 219 PHE A N 1
ATOM 1773 C CA . PHE A 1 219 ? -25.403 -0.876 50.341 1.00 95.44 219 PHE A CA 1
ATOM 1774 C C . PHE A 1 219 ? -23.902 -0.656 50.078 1.00 95.44 219 PHE A C 1
ATOM 1776 O O . PHE A 1 219 ? -23.539 -0.008 49.099 1.00 95.44 219 PHE A O 1
ATOM 1783 N N . ILE A 1 220 ? -23.005 -1.161 50.936 1.00 95.00 220 ILE A N 1
ATOM 1784 C CA . ILE A 1 220 ? -21.556 -1.071 50.674 1.00 95.00 220 ILE A CA 1
ATOM 1785 C C . ILE A 1 220 ? -21.126 -1.998 49.524 1.00 95.00 220 ILE A C 1
ATOM 1787 O O . ILE A 1 220 ? -20.389 -1.513 48.663 1.00 95.00 220 ILE A O 1
ATOM 1791 N N . PRO A 1 221 ? -21.591 -3.263 49.438 1.00 94.75 221 PRO A N 1
ATOM 1792 C CA . PRO A 1 221 ? -21.383 -4.094 48.254 1.00 94.75 221 PRO A CA 1
ATOM 1793 C C . PRO A 1 221 ? -21.821 -3.440 46.934 1.00 94.75 221 PRO A C 1
ATOM 1795 O O . PRO A 1 221 ? -21.019 -3.381 46.008 1.00 94.75 221 PRO A O 1
ATOM 1798 N N . GLU A 1 222 ? -23.021 -2.853 46.866 1.00 95.12 222 GLU A N 1
ATOM 1799 C CA . GLU A 1 222 ? -23.522 -2.163 45.664 1.00 95.12 222 GLU A CA 1
ATOM 1800 C C . GLU A 1 222 ? -22.610 -1.004 45.214 1.00 95.12 222 GLU A C 1
ATOM 1802 O O . GLU A 1 222 ? -22.301 -0.868 44.028 1.00 95.12 222 GLU A O 1
ATOM 1807 N N . VAL A 1 223 ? -22.122 -0.177 46.149 1.00 96.12 223 VAL A N 1
ATOM 1808 C CA . VAL A 1 223 ? -21.190 0.924 45.827 1.00 96.12 223 VAL A CA 1
ATOM 1809 C C . VAL A 1 223 ? -19.806 0.405 45.420 1.00 96.12 223 VAL A C 1
ATOM 1811 O O . VAL A 1 223 ? -19.130 1.036 44.604 1.00 96.12 223 VAL A O 1
ATOM 1814 N N . MET A 1 224 ? -19.382 -0.733 45.967 1.00 95.88 224 MET A N 1
ATOM 1815 C CA . MET A 1 224 ? -18.118 -1.385 45.621 1.00 95.88 224 MET A CA 1
ATOM 1816 C C . MET A 1 224 ? -18.141 -1.983 44.214 1.00 95.88 224 MET A C 1
ATOM 1818 O O . MET A 1 224 ? -17.202 -1.755 43.451 1.00 95.88 224 MET A O 1
ATOM 1822 N N . ASP A 1 225 ? -19.225 -2.660 43.845 1.00 95.44 225 ASP A N 1
ATOM 1823 C CA . ASP A 1 225 ? -19.400 -3.232 42.508 1.00 95.44 225 ASP A CA 1
ATOM 1824 C C . ASP A 1 225 ? -19.555 -2.124 41.455 1.00 95.44 225 ASP A C 1
ATOM 1826 O O . ASP A 1 225 ? -18.894 -2.156 40.418 1.00 95.44 225 ASP A O 1
ATOM 1830 N N . SER A 1 226 ? -20.277 -1.042 41.766 1.00 96.56 226 SER A N 1
ATOM 1831 C CA . SER A 1 226 ? -20.356 0.129 40.877 1.00 96.56 226 SER A CA 1
ATOM 1832 C C . SER A 1 226 ? -19.004 0.864 40.706 1.00 96.56 226 SER A C 1
ATOM 1834 O O . SER A 1 226 ? -18.715 1.423 39.643 1.00 96.56 226 SER A O 1
ATOM 1836 N N . LEU A 1 227 ? -18.109 0.802 41.706 1.00 96.88 227 LEU A N 1
ATOM 1837 C CA . LEU A 1 227 ? -16.715 1.258 41.575 1.00 96.88 227 LEU A CA 1
ATOM 1838 C C . LEU A 1 227 ? -15.843 0.312 40.728 1.00 96.88 227 LEU A C 1
ATOM 1840 O O . LEU A 1 227 ? -14.922 0.791 40.056 1.00 96.88 227 LEU A O 1
ATOM 1844 N N . GLN A 1 228 ? -16.119 -0.996 40.734 1.00 96.44 228 GLN A N 1
ATOM 1845 C CA . GLN A 1 228 ? -15.485 -1.956 39.827 1.00 96.44 228 GLN A CA 1
ATOM 1846 C C . GLN A 1 228 ? -15.904 -1.676 38.379 1.00 96.44 228 GLN A C 1
ATOM 1848 O O . GLN A 1 228 ? -15.030 -1.426 37.542 1.00 96.44 228 GLN A O 1
ATOM 1853 N N . ASP A 1 229 ? -17.213 -1.581 38.118 1.00 96.50 229 ASP A N 1
ATOM 1854 C CA . ASP A 1 229 ? -17.792 -1.223 36.815 1.00 96.50 229 ASP A CA 1
ATOM 1855 C C . ASP A 1 229 ? -17.158 0.050 36.238 1.00 96.50 229 ASP A C 1
ATOM 1857 O O . ASP A 1 229 ? -16.804 0.103 35.059 1.00 96.50 229 ASP A O 1
ATOM 1861 N N . LEU A 1 230 ? -16.942 1.079 37.066 1.00 97.50 230 LEU A N 1
ATOM 1862 C CA . LEU A 1 230 ? -16.292 2.322 36.643 1.00 97.50 230 LEU A CA 1
ATOM 1863 C C . LEU A 1 230 ? -14.840 2.106 36.165 1.00 97.50 230 LEU A C 1
ATOM 1865 O O . LEU A 1 230 ? -14.407 2.738 35.196 1.00 97.50 230 LEU A O 1
ATOM 1869 N N . SER A 1 231 ? -14.079 1.215 36.809 1.00 97.19 231 SER A N 1
ATOM 1870 C CA . SER A 1 231 ? -12.696 0.905 36.416 1.00 97.19 231 SER A CA 1
ATOM 1871 C C . SER A 1 231 ? -12.618 -0.014 35.194 1.00 97.19 231 SER A C 1
ATOM 1873 O O . SER A 1 231 ? -11.730 0.155 34.348 1.00 97.19 231 SER A O 1
ATOM 1875 N N . GLU A 1 232 ? -13.557 -0.949 35.062 1.00 96.56 232 GLU A N 1
ATOM 1876 C CA . GLU A 1 232 ? -13.678 -1.819 33.892 1.00 96.56 232 GLU A CA 1
ATOM 1877 C C . GLU A 1 232 ? -14.151 -1.024 32.667 1.00 96.56 232 GLU A C 1
ATOM 1879 O O . GLU A 1 232 ? -13.513 -1.082 31.616 1.00 96.56 232 GLU A O 1
ATOM 1884 N N . PHE A 1 233 ? -15.160 -0.160 32.811 1.00 97.62 233 PHE A N 1
ATOM 1885 C CA . PHE A 1 233 ? -15.633 0.735 31.751 1.00 97.62 233 PHE A CA 1
ATOM 1886 C C . PHE A 1 233 ? -14.551 1.721 31.286 1.00 97.62 233 PHE A C 1
ATOM 1888 O O . PHE A 1 233 ? -14.371 1.920 30.080 1.00 97.62 233 PHE A O 1
ATOM 1895 N N . ARG A 1 234 ? -13.756 2.270 32.217 1.00 98.06 234 ARG A N 1
ATOM 1896 C CA . ARG A 1 234 ? -12.531 3.028 31.903 1.00 98.06 234 ARG A CA 1
ATOM 1897 C C . ARG A 1 234 ? -11.574 2.214 31.032 1.00 98.06 234 ARG A C 1
ATOM 1899 O O . ARG A 1 234 ? -11.072 2.727 30.035 1.00 98.06 234 ARG A O 1
ATOM 1906 N N . THR A 1 235 ? -11.342 0.951 31.384 1.00 97.62 235 THR A N 1
ATOM 1907 C CA . THR A 1 235 ? -10.426 0.053 30.662 1.00 97.62 235 THR A CA 1
ATOM 1908 C C . THR A 1 235 ? -10.960 -0.299 29.267 1.00 97.62 235 THR A C 1
ATOM 1910 O O . THR A 1 235 ? -10.215 -0.242 28.291 1.00 97.62 235 THR A O 1
ATOM 1913 N N . ILE A 1 236 ? -12.265 -0.556 29.133 1.00 96.00 236 ILE A N 1
ATOM 1914 C CA . ILE A 1 236 ? -12.949 -0.778 27.847 1.00 96.00 236 ILE A CA 1
ATOM 1915 C C . ILE A 1 236 ? -12.816 0.455 26.936 1.00 96.00 236 ILE A C 1
ATOM 1917 O O . ILE A 1 236 ? -12.485 0.323 25.754 1.00 96.00 236 ILE A O 1
ATOM 1921 N N . LYS A 1 237 ? -13.021 1.665 27.474 1.00 97.06 237 LYS A N 1
ATOM 1922 C CA . LYS A 1 237 ? -12.877 2.914 26.708 1.00 97.06 237 LYS A CA 1
ATOM 1923 C C . LYS A 1 237 ? -11.428 3.209 26.324 1.00 97.06 237 LYS A C 1
ATOM 1925 O O . LYS A 1 237 ? -11.196 3.617 25.189 1.00 97.06 237 LYS A O 1
ATOM 1930 N N . LEU A 1 238 ? -10.464 2.946 27.206 1.00 97.25 238 LEU A N 1
ATOM 1931 C CA . LEU A 1 238 ? -9.039 3.083 26.899 1.00 97.25 238 LEU A CA 1
ATOM 1932 C C . LEU A 1 238 ? -8.611 2.128 25.772 1.00 97.25 238 LEU A C 1
ATOM 1934 O O . LEU A 1 238 ? -8.005 2.573 24.799 1.00 97.25 238 LEU A O 1
ATOM 1938 N N . ASN A 1 239 ? -9.025 0.857 25.833 1.00 96.19 239 ASN A N 1
ATOM 1939 C CA . ASN A 1 239 ? -8.788 -0.116 24.763 1.00 96.19 239 ASN A CA 1
ATOM 1940 C C . ASN A 1 239 ? -9.371 0.360 23.423 1.00 96.19 239 ASN A C 1
ATOM 1942 O O . ASN A 1 239 ? -8.669 0.351 22.416 1.00 96.19 239 ASN A O 1
ATOM 1946 N N . SER A 1 240 ? -10.615 0.855 23.412 1.00 96.69 240 SER A N 1
ATOM 1947 C CA . SER A 1 240 ? -11.245 1.412 22.204 1.00 96.69 240 SER A CA 1
ATOM 1948 C C . SER A 1 240 ? -10.470 2.597 21.609 1.00 96.69 240 SER A C 1
ATOM 1950 O O . SER A 1 240 ? -10.444 2.751 20.387 1.00 96.69 240 SER A O 1
ATOM 1952 N N . ILE A 1 241 ? -9.850 3.433 22.446 1.00 97.69 241 ILE A N 1
ATOM 1953 C CA . ILE A 1 241 ? -9.055 4.586 22.004 1.00 97.69 241 ILE A CA 1
ATOM 1954 C C . ILE A 1 241 ? -7.678 4.145 21.483 1.00 97.69 241 ILE A C 1
ATOM 1956 O O . ILE A 1 241 ? -7.225 4.659 20.461 1.00 97.69 241 ILE A O 1
ATOM 1960 N N . TRP A 1 242 ? -7.034 3.148 22.096 1.00 98.19 242 TRP A N 1
ATOM 1961 C CA . TRP A 1 242 ? -5.800 2.565 21.556 1.00 98.19 242 TRP A CA 1
ATOM 1962 C C . TRP A 1 242 ? -6.026 1.825 20.230 1.00 98.19 242 TRP A C 1
ATOM 1964 O O . TRP A 1 242 ? -5.207 1.955 19.322 1.00 98.19 242 TRP A O 1
ATOM 1974 N N . THR A 1 243 ? -7.155 1.126 20.057 1.00 95.19 243 THR A N 1
ATOM 1975 C CA . THR A 1 243 ? -7.539 0.548 18.756 1.00 95.19 243 THR A CA 1
ATOM 1976 C C . THR A 1 243 ? -7.720 1.634 17.689 1.00 95.19 243 THR A C 1
ATOM 1978 O O . THR A 1 243 ? -7.274 1.449 16.558 1.00 95.19 243 THR A O 1
ATOM 1981 N N . MET A 1 244 ? -8.302 2.789 18.041 1.00 97.38 244 MET A N 1
ATOM 1982 C CA . MET A 1 244 ? -8.375 3.951 17.144 1.00 97.38 244 MET A CA 1
ATOM 1983 C C . MET A 1 244 ? -6.978 4.503 16.810 1.00 97.38 244 MET A C 1
ATOM 1985 O O . MET A 1 244 ? -6.667 4.711 15.644 1.00 97.38 244 MET A O 1
ATOM 1989 N N . ALA A 1 245 ? -6.100 4.690 17.799 1.00 97.44 245 ALA A N 1
ATOM 1990 C CA . ALA A 1 245 ? -4.742 5.187 17.561 1.00 97.44 245 ALA A CA 1
ATOM 1991 C C . ALA A 1 245 ? -3.941 4.279 16.603 1.00 97.44 245 ALA A C 1
ATOM 1993 O O . ALA A 1 245 ? -3.314 4.771 15.664 1.00 97.44 245 ALA A O 1
ATOM 1994 N N . ALA A 1 246 ? -4.022 2.958 16.793 1.00 96.00 246 ALA A N 1
ATOM 1995 C CA . ALA A 1 246 ? -3.378 1.977 15.921 1.00 96.00 246 ALA A CA 1
ATOM 1996 C C . ALA A 1 246 ? -3.985 1.944 14.503 1.00 96.00 246 ALA A C 1
ATOM 1998 O O . ALA A 1 246 ? -3.255 1.758 13.528 1.00 96.00 246 ALA A O 1
ATOM 1999 N N . SER A 1 247 ? -5.300 2.153 14.353 1.00 96.06 247 SER A N 1
ATOM 2000 C CA . SER A 1 247 ? -5.943 2.181 13.031 1.00 96.06 247 SER A CA 1
ATOM 2001 C C . SER A 1 247 ? -5.584 3.434 12.224 1.00 96.06 247 SER A C 1
ATOM 2003 O O . SER A 1 247 ? -5.416 3.343 11.007 1.00 96.06 247 SER A O 1
ATOM 2005 N N . LEU A 1 248 ? -5.384 4.581 12.886 1.00 97.06 248 LEU A N 1
ATOM 2006 C CA . LEU A 1 248 ? -4.875 5.807 12.258 1.00 97.06 248 LEU A CA 1
ATOM 2007 C C . LEU A 1 248 ? -3.450 5.615 11.717 1.00 97.06 248 LEU A C 1
ATOM 2009 O O . LEU A 1 248 ? -3.161 6.003 10.587 1.00 97.06 248 LEU A O 1
ATOM 2013 N N . GLU A 1 249 ? -2.583 4.960 12.490 1.00 96.12 249 GLU A N 1
ATOM 2014 C CA . GLU A 1 249 ? -1.202 4.656 12.097 1.00 96.12 249 GLU A CA 1
ATOM 2015 C C . GLU A 1 249 ? -1.147 3.660 10.926 1.00 96.12 249 GLU A C 1
ATOM 2017 O O . GLU A 1 249 ? -0.483 3.908 9.919 1.00 96.12 249 GLU A O 1
ATOM 2022 N N . ALA A 1 250 ? -1.937 2.582 10.983 1.00 93.50 250 ALA A N 1
ATOM 2023 C CA . ALA A 1 250 ? -2.061 1.627 9.881 1.00 93.50 250 ALA A CA 1
ATOM 2024 C C . ALA A 1 250 ? -2.621 2.271 8.596 1.00 93.50 250 ALA A C 1
ATOM 2026 O O . ALA A 1 250 ? -2.177 1.946 7.490 1.00 93.50 250 ALA A O 1
ATOM 2027 N N . LYS A 1 251 ? -3.566 3.215 8.720 1.00 92.62 251 LYS A N 1
ATOM 2028 C CA . LYS A 1 251 ? -4.100 3.995 7.593 1.00 92.62 251 LYS A CA 1
ATOM 2029 C C . LYS A 1 251 ? -3.018 4.878 6.965 1.00 92.62 251 LYS A C 1
ATOM 2031 O O . LYS A 1 251 ? -2.891 4.865 5.743 1.00 92.62 251 LYS A O 1
ATOM 2036 N N . MET A 1 252 ? -2.233 5.589 7.780 1.00 95.44 252 MET A N 1
ATOM 2037 C CA . MET A 1 252 ? -1.118 6.424 7.318 1.00 95.44 252 MET A CA 1
ATOM 2038 C C . MET A 1 252 ? -0.073 5.589 6.566 1.00 95.44 252 MET A C 1
ATOM 2040 O O . MET A 1 252 ? 0.259 5.906 5.430 1.00 95.44 252 MET A O 1
ATOM 2044 N N . LEU A 1 253 ? 0.367 4.462 7.136 1.00 94.19 253 LEU A N 1
ATOM 2045 C CA . LEU A 1 253 ? 1.335 3.560 6.495 1.00 94.19 253 LEU A CA 1
ATOM 2046 C C . LEU A 1 253 ? 0.820 2.989 5.162 1.00 94.19 253 LEU A C 1
ATOM 2048 O O . LEU A 1 253 ? 1.572 2.895 4.195 1.00 94.19 253 LEU A O 1
ATOM 2052 N N . THR A 1 254 ? -0.473 2.658 5.082 1.00 93.56 254 THR A N 1
ATOM 2053 C CA . THR A 1 254 ? -1.104 2.186 3.836 1.00 93.56 254 THR A CA 1
ATOM 2054 C C . THR A 1 254 ? -1.092 3.268 2.749 1.00 93.56 254 THR A C 1
ATOM 2056 O O . THR A 1 254 ? -0.838 2.971 1.583 1.00 93.56 254 THR A O 1
ATOM 2059 N N . GLN A 1 255 ? -1.361 4.521 3.125 1.00 91.69 255 GLN A N 1
ATOM 2060 C CA . GLN A 1 255 ? -1.390 5.655 2.201 1.00 91.69 255 GLN A CA 1
ATOM 2061 C C . GLN A 1 255 ? 0.034 6.031 1.735 1.00 91.69 255 GLN A C 1
ATOM 2063 O O . GLN A 1 255 ? 0.251 6.150 0.529 1.00 91.69 255 GLN A O 1
ATOM 2068 N N . SER A 1 256 ? 1.019 6.064 2.643 1.00 94.31 256 SER A N 1
ATOM 2069 C CA . SER A 1 256 ? 2.444 6.245 2.315 1.00 94.31 256 SER A CA 1
ATOM 2070 C C . SER A 1 256 ? 2.958 5.191 1.328 1.00 94.31 256 SER A C 1
ATOM 2072 O O . SER A 1 256 ? 3.626 5.545 0.359 1.00 94.31 256 SER A O 1
ATOM 2074 N N . ASN A 1 257 ? 2.621 3.908 1.522 1.00 94.31 257 ASN A N 1
ATOM 2075 C CA . ASN A 1 257 ? 3.015 2.846 0.587 1.00 94.31 257 ASN A CA 1
ATOM 2076 C C . ASN A 1 257 ? 2.450 3.095 -0.820 1.00 94.31 257 ASN A C 1
ATOM 2078 O O . ASN A 1 257 ? 3.212 3.085 -1.781 1.00 94.31 257 ASN A O 1
ATOM 2082 N N . SER A 1 258 ? 1.161 3.435 -0.933 1.00 93.81 258 SER A N 1
ATOM 2083 C CA . SER A 1 258 ? 0.523 3.763 -2.220 1.00 93.81 258 SER A CA 1
ATOM 2084 C C . SER A 1 258 ? 1.217 4.924 -2.956 1.00 93.81 258 SER A C 1
ATOM 2086 O O . SER A 1 258 ? 1.383 4.886 -4.176 1.00 93.81 258 SER A O 1
ATOM 2088 N N . MET A 1 259 ? 1.713 5.931 -2.222 1.00 94.25 259 MET A N 1
ATOM 2089 C CA . MET A 1 259 ? 2.520 7.011 -2.806 1.00 94.25 259 MET A CA 1
ATOM 2090 C C . MET A 1 259 ? 3.876 6.520 -3.339 1.00 94.25 259 MET A C 1
ATOM 2092 O O . MET A 1 259 ? 4.308 6.951 -4.408 1.00 94.25 259 MET A O 1
ATOM 2096 N N . MET A 1 260 ? 4.555 5.621 -2.617 1.00 95.81 260 MET A N 1
ATOM 2097 C CA . MET A 1 260 ? 5.834 5.039 -3.053 1.00 95.81 260 MET A CA 1
ATOM 2098 C C . MET A 1 260 ? 5.661 4.084 -4.241 1.00 95.81 260 MET A C 1
ATOM 2100 O O . MET A 1 260 ? 6.497 4.088 -5.147 1.00 95.81 260 MET A O 1
ATOM 2104 N N . ASP A 1 261 ? 4.566 3.323 -4.282 1.00 93.81 261 ASP A N 1
ATOM 2105 C CA . ASP A 1 261 ? 4.218 2.451 -5.405 1.00 93.81 261 ASP A CA 1
ATOM 2106 C C . ASP A 1 261 ? 3.920 3.269 -6.671 1.00 93.81 261 ASP A C 1
ATOM 2108 O O . ASP A 1 261 ? 4.447 2.957 -7.740 1.00 93.81 261 ASP A O 1
ATOM 2112 N N . HIS A 1 262 ? 3.146 4.357 -6.563 1.00 93.31 262 HIS A N 1
ATOM 2113 C CA . HIS A 1 262 ? 2.883 5.257 -7.691 1.00 93.31 262 HIS A CA 1
ATOM 2114 C C . HIS A 1 262 ? 4.166 5.933 -8.202 1.00 93.31 262 HIS A C 1
ATOM 2116 O O . HIS A 1 262 ? 4.448 5.886 -9.400 1.00 93.31 262 HIS A O 1
ATOM 2122 N N . LEU A 1 263 ? 4.992 6.485 -7.305 1.00 96.00 263 LEU A N 1
ATOM 2123 C CA . LEU A 1 263 ? 6.288 7.067 -7.665 1.00 96.00 263 LEU A CA 1
ATOM 2124 C C . LEU A 1 263 ? 7.189 6.046 -8.384 1.00 96.00 263 LEU A C 1
ATOM 2126 O O . LEU A 1 263 ? 7.805 6.372 -9.399 1.00 96.00 263 LEU A O 1
ATOM 2130 N N . SER A 1 264 ? 7.223 4.800 -7.906 1.00 95.12 264 SER A N 1
ATOM 2131 C CA . SER A 1 264 ? 7.985 3.713 -8.535 1.00 95.12 264 SER A CA 1
ATOM 2132 C C . SER A 1 264 ? 7.473 3.386 -9.943 1.00 95.12 264 SER A C 1
ATOM 2134 O O . SER A 1 264 ? 8.273 3.175 -10.855 1.00 95.12 264 SER A O 1
ATOM 2136 N N . GLN A 1 265 ? 6.153 3.400 -10.154 1.00 93.50 265 GLN A N 1
ATOM 2137 C CA . GLN A 1 265 ? 5.549 3.213 -11.477 1.00 93.50 265 GLN A CA 1
ATOM 2138 C C . GLN A 1 265 ? 5.911 4.353 -12.440 1.00 93.50 265 GLN A C 1
ATOM 2140 O O . GLN A 1 265 ? 6.330 4.072 -13.564 1.00 93.50 265 GLN A O 1
ATOM 2145 N N . GLU A 1 266 ? 5.831 5.620 -12.017 1.00 93.44 266 GLU A N 1
ATOM 2146 C CA . GLU A 1 266 ? 6.226 6.752 -12.870 1.00 93.44 266 GLU A CA 1
ATOM 2147 C C . GLU A 1 266 ? 7.721 6.709 -13.230 1.00 93.44 266 GLU A C 1
ATOM 2149 O O . GLU A 1 266 ? 8.076 6.962 -14.380 1.00 93.44 266 GLU A O 1
ATOM 2154 N N . ILE A 1 267 ? 8.603 6.289 -12.313 1.00 94.00 267 ILE A N 1
ATOM 2155 C CA . ILE A 1 267 ? 10.033 6.099 -12.619 1.00 94.00 267 ILE A CA 1
ATOM 2156 C C . ILE A 1 267 ? 10.231 5.097 -13.772 1.00 94.00 267 ILE A C 1
ATOM 2158 O O . ILE A 1 267 ? 11.038 5.360 -14.663 1.00 94.00 267 ILE A O 1
ATOM 2162 N N . THR A 1 268 ? 9.462 3.999 -13.839 1.00 91.88 268 THR A N 1
ATOM 2163 C CA . THR A 1 268 ? 9.553 3.045 -14.972 1.00 91.88 268 THR A CA 1
ATOM 2164 C C . THR A 1 268 ? 9.059 3.602 -16.312 1.00 91.88 268 THR A C 1
ATOM 2166 O O . THR A 1 268 ? 9.383 3.050 -17.366 1.00 91.88 268 THR A O 1
ATOM 2169 N N . ARG A 1 269 ? 8.321 4.719 -16.302 1.00 91.19 269 ARG A N 1
ATOM 2170 C CA . ARG A 1 269 ? 7.907 5.437 -17.516 1.00 91.19 269 ARG A CA 1
ATOM 2171 C C . ARG A 1 269 ? 8.981 6.405 -18.022 1.00 91.19 269 ARG A C 1
ATOM 2173 O O . ARG A 1 269 ? 8.843 6.908 -19.136 1.00 91.19 269 ARG A O 1
ATOM 2180 N N . ASN A 1 270 ? 10.061 6.642 -17.268 1.00 92.81 270 ASN A N 1
ATOM 2181 C CA . ASN A 1 270 ? 11.161 7.485 -17.731 1.00 92.81 270 ASN A CA 1
ATOM 2182 C C . ASN A 1 270 ? 11.956 6.789 -18.846 1.00 92.81 270 ASN A C 1
ATOM 2184 O O . ASN A 1 270 ? 12.626 5.783 -18.617 1.00 92.81 270 ASN A O 1
ATOM 2188 N N . GLN A 1 271 ? 11.899 7.334 -20.058 1.00 91.06 271 GLN A N 1
ATOM 2189 C CA . GLN A 1 271 ? 12.540 6.757 -21.237 1.00 91.06 271 GLN A CA 1
ATOM 2190 C C . GLN A 1 271 ? 13.645 7.700 -21.748 1.00 91.06 271 GLN A C 1
ATOM 2192 O O . GLN A 1 271 ? 13.320 8.754 -22.296 1.00 91.06 271 GLN A O 1
ATOM 2197 N N . PRO A 1 272 ? 14.946 7.344 -21.643 1.00 89.25 272 PRO A N 1
ATOM 2198 C CA . PRO A 1 272 ? 16.065 8.266 -21.913 1.00 89.25 272 PRO A CA 1
ATOM 2199 C C . PRO A 1 272 ? 16.098 8.897 -23.316 1.00 89.25 272 PRO A C 1
ATOM 2201 O O . PRO A 1 272 ? 16.692 9.957 -23.528 1.00 89.25 272 PRO A O 1
ATOM 2204 N N . HIS A 1 273 ? 15.453 8.263 -24.299 1.00 90.62 273 HIS A N 1
ATOM 2205 C CA . HIS A 1 273 ? 15.347 8.806 -25.652 1.00 90.62 273 HIS A CA 1
ATOM 2206 C C . HIS A 1 273 ? 14.390 10.010 -25.743 1.00 90.62 273 HIS A C 1
ATOM 2208 O O . HIS A 1 273 ? 14.514 10.803 -26.675 1.00 90.62 273 HIS A O 1
ATOM 2214 N N . LEU A 1 274 ? 13.465 10.182 -24.787 1.00 92.31 274 LEU A N 1
ATOM 2215 C CA . LEU A 1 274 ? 12.529 11.309 -24.754 1.00 92.31 274 LEU A CA 1
ATOM 2216 C C . LEU A 1 274 ? 13.241 12.627 -24.434 1.00 92.31 274 LEU A C 1
ATOM 2218 O O . LEU A 1 274 ? 12.992 13.613 -25.121 1.00 92.31 274 LEU A O 1
ATOM 2222 N N . ASP A 1 275 ? 14.184 12.633 -23.486 1.00 93.56 275 ASP A N 1
ATOM 2223 C CA . ASP A 1 275 ? 15.019 13.808 -23.185 1.00 93.56 275 ASP A CA 1
ATOM 2224 C C . ASP A 1 275 ? 15.870 14.205 -24.400 1.00 93.56 275 ASP A C 1
ATOM 2226 O O . ASP A 1 275 ? 15.910 15.370 -24.797 1.00 93.56 275 ASP A O 1
ATOM 2230 N N . SER A 1 276 ? 16.479 13.212 -25.058 1.00 93.94 276 SER A N 1
ATOM 2231 C CA . SER A 1 276 ? 17.248 13.419 -26.293 1.00 93.94 276 SER A CA 1
ATOM 2232 C C . SER A 1 276 ? 16.373 14.007 -27.409 1.00 93.94 276 SER A C 1
ATOM 2234 O O . SER A 1 276 ? 16.764 14.959 -28.083 1.00 93.94 276 SER A O 1
ATOM 2236 N N . MET A 1 277 ? 15.158 13.481 -27.587 1.00 92.44 277 MET A N 1
ATOM 2237 C CA . MET A 1 277 ? 14.194 13.963 -28.577 1.00 92.44 277 MET A CA 1
ATOM 2238 C C . MET A 1 277 ? 13.663 15.368 -28.248 1.00 92.44 277 MET A C 1
ATOM 2240 O O . MET A 1 277 ? 13.462 16.168 -29.164 1.00 92.44 277 MET A O 1
ATOM 2244 N N . MET A 1 278 ? 13.459 15.685 -26.966 1.00 91.62 278 MET A N 1
ATOM 2245 C CA . MET A 1 278 ? 13.067 17.015 -26.493 1.00 91.62 278 MET A CA 1
ATOM 2246 C C . MET A 1 278 ? 14.141 18.049 -26.841 1.00 91.62 278 MET A C 1
ATOM 2248 O O . MET A 1 278 ? 13.826 19.070 -27.458 1.00 91.62 278 MET A O 1
ATOM 2252 N N . TYR A 1 279 ? 15.410 17.742 -26.551 1.00 93.62 279 TYR A N 1
ATOM 2253 C CA . TYR A 1 279 ? 16.543 18.587 -26.920 1.00 93.62 279 TYR A CA 1
ATOM 2254 C C . TYR A 1 279 ? 16.650 18.777 -28.442 1.00 93.62 279 TYR A C 1
ATOM 2256 O O . TYR A 1 279 ? 16.706 19.914 -28.913 1.00 93.62 279 TYR A O 1
ATOM 2264 N N . ILE A 1 280 ? 16.616 17.687 -29.223 1.00 92.31 280 ILE A N 1
ATOM 2265 C CA . ILE A 1 280 ? 16.738 17.725 -30.693 1.00 92.31 280 ILE A CA 1
ATOM 2266 C C . ILE A 1 280 ? 15.654 18.613 -31.318 1.00 92.31 280 ILE A C 1
ATOM 2268 O O . ILE A 1 280 ? 15.976 19.491 -32.117 1.00 92.31 280 ILE A O 1
ATOM 2272 N N . ARG A 1 281 ? 14.382 18.445 -30.930 1.00 89.50 281 ARG A N 1
ATOM 2273 C CA . ARG A 1 281 ? 13.253 19.216 -31.491 1.00 89.50 281 ARG A CA 1
ATOM 2274 C C . ARG A 1 281 ? 13.403 20.732 -31.324 1.00 89.50 281 ARG A C 1
ATOM 2276 O O . ARG A 1 281 ? 12.949 21.470 -32.189 1.00 89.50 281 ARG A O 1
ATOM 2283 N N . HIS A 1 282 ? 14.053 21.184 -30.252 1.00 91.50 282 HIS A N 1
ATOM 2284 C CA . HIS A 1 282 ? 14.243 22.608 -29.948 1.00 91.50 282 HIS A CA 1
ATOM 2285 C C . HIS A 1 282 ? 15.598 23.166 -30.410 1.00 91.50 282 HIS A C 1
ATOM 2287 O O . HIS A 1 282 ? 15.803 24.376 -30.355 1.00 91.50 282 HIS A O 1
ATOM 2293 N N . ASN A 1 283 ? 16.510 22.314 -30.894 1.00 91.94 283 ASN A N 1
ATOM 2294 C CA . ASN A 1 283 ? 17.858 22.692 -31.340 1.00 91.94 283 ASN A CA 1
ATOM 2295 C C . ASN A 1 283 ? 18.153 22.355 -32.813 1.00 91.94 283 ASN A C 1
ATOM 2297 O O . ASN A 1 283 ? 19.240 22.660 -33.304 1.00 91.94 283 ASN A O 1
ATOM 2301 N N . MET A 1 284 ? 17.201 21.761 -33.540 1.00 89.25 284 MET A N 1
ATOM 2302 C CA . MET A 1 284 ? 17.338 21.409 -34.957 1.00 89.25 284 MET A CA 1
ATOM 2303 C C . MET A 1 284 ? 17.463 22.660 -35.847 1.00 89.25 284 MET A C 1
ATOM 2305 O O . MET A 1 284 ? 16.478 23.218 -36.329 1.00 89.25 284 MET A O 1
ATOM 2309 N N . GLY A 1 285 ? 18.699 23.109 -36.061 1.00 82.75 285 GLY A N 1
ATOM 2310 C CA . GLY A 1 285 ? 19.038 24.152 -37.025 1.00 82.75 285 GLY A CA 1
ATOM 2311 C C . GLY A 1 285 ? 19.153 23.624 -38.457 1.00 82.75 285 GLY A C 1
ATOM 2312 O O . GLY A 1 285 ? 19.284 22.424 -38.691 1.00 82.75 285 GLY A O 1
ATOM 2313 N N . ALA A 1 286 ? 19.165 24.540 -39.427 1.00 80.69 286 ALA A N 1
ATOM 2314 C CA . ALA A 1 286 ? 19.491 24.211 -40.810 1.00 80.69 286 ALA A CA 1
ATOM 2315 C C . ALA A 1 286 ? 20.979 23.832 -40.927 1.00 80.69 286 ALA A C 1
ATOM 2317 O O . ALA A 1 286 ? 21.847 24.707 -40.941 1.00 80.69 286 ALA A O 1
ATOM 2318 N N . PHE A 1 287 ? 21.267 22.533 -41.009 1.00 86.69 287 PHE A N 1
ATOM 2319 C CA . PHE A 1 287 ? 22.557 22.043 -41.483 1.00 86.69 287 PHE A CA 1
ATOM 2320 C C . PHE A 1 287 ? 22.624 22.222 -43.003 1.00 86.69 287 PHE A C 1
ATOM 2322 O O . PHE A 1 287 ? 21.709 21.820 -43.720 1.00 86.69 287 PHE A O 1
ATOM 2329 N N . GLN A 1 288 ? 23.704 22.830 -43.483 1.00 86.75 288 GLN A N 1
ATOM 2330 C CA . GLN A 1 288 ? 24.054 22.871 -44.897 1.00 86.75 288 GLN A CA 1
ATOM 2331 C C . GLN A 1 288 ? 25.435 22.243 -45.029 1.00 86.75 288 GLN A C 1
ATOM 2333 O O . GLN A 1 288 ? 26.392 22.709 -44.407 1.00 86.75 288 GLN A O 1
ATOM 2338 N N . GLU A 1 289 ? 25.518 21.173 -45.811 1.00 89.62 289 GLU A N 1
ATOM 2339 C CA . GLU A 1 289 ? 26.790 20.572 -46.185 1.00 89.62 289 GLU A CA 1
ATOM 2340 C C . GLU A 1 289 ? 27.577 21.581 -47.043 1.00 89.62 289 GLU A C 1
ATOM 2342 O O . GLU A 1 289 ? 27.002 22.160 -47.972 1.00 89.62 289 GLU A O 1
ATOM 2347 N N . PRO A 1 290 ? 28.853 21.875 -46.725 1.00 92.25 290 PRO A N 1
ATOM 2348 C CA . PRO A 1 290 ? 29.674 22.730 -47.572 1.00 92.25 290 PRO A CA 1
ATOM 2349 C C . PRO A 1 290 ? 29.804 22.112 -48.971 1.00 92.25 290 PRO A C 1
ATOM 2351 O O . PRO A 1 290 ? 30.019 20.904 -49.059 1.00 92.25 290 PRO A O 1
ATOM 2354 N N . PRO A 1 291 ? 29.719 22.901 -50.057 1.00 90.38 291 PRO A N 1
ATOM 2355 C CA . PRO A 1 291 ? 29.856 22.364 -51.404 1.00 90.38 291 PRO A CA 1
ATOM 2356 C C . PRO A 1 291 ? 31.244 21.751 -51.624 1.00 90.38 291 PRO A C 1
ATOM 2358 O O . PRO A 1 291 ? 32.245 22.228 -51.065 1.00 90.38 291 PRO A O 1
ATOM 2361 N N . ASP A 1 292 ? 31.278 20.724 -52.475 1.00 92.25 292 ASP A N 1
ATOM 2362 C CA . ASP A 1 292 ? 32.495 20.036 -52.899 1.00 92.25 292 ASP A CA 1
ATOM 2363 C C . ASP A 1 292 ? 33.566 21.003 -53.416 1.00 92.25 292 ASP A C 1
ATOM 2365 O O . ASP A 1 292 ? 33.289 22.085 -53.946 1.00 92.25 292 ASP A O 1
ATOM 2369 N N . LYS A 1 293 ? 34.830 20.601 -53.262 1.00 91.50 293 LYS A N 1
ATOM 2370 C CA . LYS A 1 293 ? 35.971 21.381 -53.744 1.00 91.50 293 LYS A CA 1
ATOM 2371 C C . LYS A 1 293 ? 36.199 21.124 -55.227 1.00 91.50 293 LYS A C 1
ATOM 2373 O O . LYS A 1 293 ? 36.779 20.113 -55.607 1.00 91.50 293 LYS A O 1
ATOM 2378 N N . VAL A 1 294 ? 35.731 22.072 -56.033 1.00 91.62 294 VAL A N 1
ATOM 2379 C CA . VAL A 1 294 ? 36.076 22.206 -57.451 1.00 91.62 294 VAL A CA 1
ATOM 2380 C C . VAL A 1 294 ? 37.501 22.743 -57.618 1.00 91.62 294 VAL A C 1
ATOM 2382 O O . VAL A 1 294 ? 38.103 23.252 -56.671 1.00 91.62 294 VAL A O 1
ATOM 2385 N N . PHE A 1 295 ? 38.038 22.633 -58.831 1.00 90.69 295 PHE A N 1
ATOM 2386 C CA . PHE A 1 295 ? 39.285 23.290 -59.207 1.00 90.69 295 PHE A CA 1
ATOM 2387 C C . PHE A 1 295 ? 39.113 24.819 -59.233 1.00 90.69 295 PHE A C 1
ATOM 2389 O O . PHE A 1 295 ? 38.112 25.331 -59.734 1.00 90.69 295 PHE A O 1
ATOM 2396 N N . GLU A 1 296 ? 40.100 25.545 -58.709 1.00 87.88 296 GLU A N 1
ATOM 2397 C CA . GLU A 1 296 ? 40.156 27.010 -58.714 1.00 87.88 296 GLU A CA 1
ATOM 2398 C C . GLU A 1 296 ? 41.383 27.446 -59.545 1.00 87.88 296 GLU A C 1
ATOM 2400 O O . GLU A 1 296 ? 42.511 27.316 -59.057 1.00 87.88 296 GLU A O 1
ATOM 2405 N N . PRO A 1 297 ? 41.204 27.933 -60.793 1.00 87.38 297 PRO A N 1
ATOM 2406 C CA . PRO A 1 297 ? 42.310 28.384 -61.638 1.00 87.38 297 PRO A CA 1
ATOM 2407 C C . PRO A 1 297 ? 43.137 29.499 -60.989 1.00 87.38 297 PRO A C 1
ATOM 2409 O O . PRO A 1 297 ? 42.614 30.360 -60.276 1.00 87.38 297 PRO A O 1
ATOM 2412 N N . SER A 1 298 ? 44.443 29.521 -61.262 1.00 84.31 298 SER A N 1
ATOM 2413 C CA . SER A 1 298 ? 45.347 30.510 -60.669 1.00 84.31 298 SER A CA 1
ATOM 2414 C C . SER A 1 298 ? 45.046 31.930 -61.180 1.00 84.31 298 SER A C 1
ATOM 2416 O O . SER A 1 298 ? 45.064 32.153 -62.391 1.00 84.31 298 SER A O 1
ATOM 2418 N N . PRO A 1 299 ? 44.905 32.946 -60.302 1.00 82.69 299 PRO A N 1
ATOM 2419 C CA . PRO A 1 299 ? 44.742 34.348 -60.714 1.00 82.69 299 PRO A CA 1
ATOM 2420 C C . PRO A 1 299 ? 45.917 34.942 -61.515 1.00 82.69 299 PRO A C 1
ATOM 2422 O O . PRO A 1 299 ? 45.860 36.104 -61.913 1.00 82.69 299 PRO A O 1
ATOM 2425 N N . VAL A 1 300 ? 47.003 34.182 -61.696 1.00 85.62 300 VAL A N 1
ATOM 2426 C CA . VAL A 1 300 ? 48.232 34.577 -62.408 1.00 85.62 300 VAL A CA 1
ATOM 2427 C C . VAL A 1 300 ? 48.520 33.657 -63.607 1.00 85.62 300 VAL A C 1
ATOM 2429 O O . VAL A 1 300 ? 49.358 33.987 -64.443 1.00 85.62 300 VAL A O 1
ATOM 2432 N N . TRP A 1 301 ? 47.850 32.504 -63.711 1.00 82.06 301 TRP A N 1
ATOM 2433 C CA . TRP A 1 301 ? 48.114 31.495 -64.738 1.00 82.06 301 TRP A CA 1
ATOM 2434 C C . TRP A 1 301 ? 46.820 30.775 -65.129 1.00 82.06 301 TRP A C 1
ATOM 2436 O O . TRP A 1 301 ? 46.192 30.130 -64.292 1.00 82.06 301 TRP A O 1
ATOM 2446 N N . HIS A 1 302 ? 46.427 30.890 -66.397 1.00 75.12 302 HIS A N 1
ATOM 2447 C CA . HIS A 1 302 ? 45.253 30.196 -66.920 1.00 75.12 302 HIS A CA 1
ATOM 2448 C C . HIS A 1 302 ? 45.551 28.698 -67.037 1.00 75.12 302 HIS A C 1
ATOM 2450 O O . HIS A 1 302 ? 46.512 28.305 -67.694 1.00 75.12 302 HIS A O 1
ATOM 2456 N N . ASP A 1 303 ? 44.728 27.897 -66.372 1.00 86.12 303 ASP A N 1
ATOM 2457 C CA . ASP A 1 303 ? 44.874 26.453 -66.188 1.00 86.12 303 ASP A CA 1
ATOM 2458 C C . ASP A 1 303 ? 43.464 25.851 -66.071 1.00 86.12 303 ASP A C 1
ATOM 2460 O O . ASP A 1 303 ? 42.523 26.576 -65.718 1.00 86.12 303 ASP A O 1
ATOM 2464 N N . ASP A 1 304 ? 43.308 24.559 -66.342 1.00 85.69 304 ASP A N 1
ATOM 2465 C CA . ASP A 1 304 ? 42.030 23.842 -66.243 1.00 85.69 304 ASP A CA 1
ATOM 2466 C C . ASP A 1 304 ? 42.107 22.639 -65.282 1.00 85.69 304 ASP A C 1
ATOM 2468 O O . ASP A 1 304 ? 43.129 22.396 -64.639 1.00 85.69 304 ASP A O 1
ATOM 2472 N N . ASP A 1 305 ? 40.994 21.925 -65.098 1.00 87.50 305 ASP A N 1
ATOM 2473 C CA . ASP A 1 305 ? 40.893 20.811 -64.150 1.00 87.50 305 ASP A CA 1
ATOM 2474 C C . ASP A 1 305 ? 41.431 19.473 -64.700 1.00 87.50 305 ASP A C 1
ATOM 2476 O O . ASP A 1 305 ? 41.328 18.435 -64.035 1.00 87.50 305 ASP A O 1
ATOM 2480 N N . ILE A 1 306 ? 42.039 19.473 -65.893 1.00 89.00 306 ILE A N 1
ATOM 2481 C CA . ILE A 1 306 ? 42.526 18.265 -66.558 1.00 89.00 306 ILE A CA 1
ATOM 2482 C C . ILE A 1 306 ? 43.890 17.861 -65.983 1.00 89.00 306 ILE A C 1
ATOM 2484 O O . ILE A 1 306 ? 44.878 18.593 -66.018 1.00 89.00 306 ILE A O 1
ATOM 2488 N N . MET A 1 307 ? 43.986 16.625 -65.483 1.00 89.00 307 MET A N 1
ATOM 2489 C CA . MET A 1 307 ? 45.252 16.092 -64.976 1.00 89.00 307 MET A CA 1
ATOM 2490 C C . MET A 1 307 ? 46.304 16.014 -66.094 1.00 89.00 307 MET A C 1
ATOM 2492 O O . MET A 1 307 ? 46.137 15.272 -67.058 1.00 89.00 307 MET A O 1
ATOM 2496 N N . ILE A 1 308 ? 47.425 16.722 -65.929 1.00 90.38 308 ILE A N 1
ATOM 2497 C CA . ILE A 1 308 ? 48.533 16.723 -66.894 1.00 90.38 308 ILE A CA 1
ATOM 2498 C C . ILE A 1 308 ? 49.138 15.318 -67.050 1.00 90.38 308 ILE A C 1
ATOM 2500 O O . ILE A 1 308 ? 49.574 14.696 -66.079 1.00 90.38 308 ILE A O 1
ATOM 2504 N N . THR A 1 309 ? 49.216 14.840 -68.296 1.00 87.38 309 THR A N 1
ATOM 2505 C CA . THR A 1 309 ? 49.730 13.504 -68.653 1.00 87.38 309 THR A CA 1
ATOM 2506 C C . THR A 1 309 ? 50.902 13.539 -69.647 1.00 87.38 309 THR A C 1
ATOM 2508 O O . THR A 1 309 ? 51.029 12.642 -70.489 1.00 87.38 309 THR A O 1
ATOM 2511 N N . ASP A 1 310 ? 51.754 14.565 -69.604 1.00 87.25 310 ASP A N 1
ATOM 2512 C CA . ASP A 1 310 ? 53.034 14.551 -70.328 1.00 87.25 310 ASP A CA 1
ATOM 2513 C C . ASP A 1 310 ? 53.996 13.499 -69.726 1.00 87.25 310 ASP A C 1
ATOM 2515 O O . ASP A 1 310 ? 53.692 12.883 -68.702 1.00 87.25 310 ASP A O 1
ATOM 2519 N N . GLU A 1 311 ? 55.132 13.204 -70.367 1.00 80.94 311 GLU A N 1
ATOM 2520 C CA . GLU A 1 311 ? 56.004 12.122 -69.873 1.00 80.94 311 GLU A CA 1
ATOM 2521 C C . GLU A 1 311 ? 56.657 12.430 -68.500 1.00 80.94 311 GLU A C 1
ATOM 2523 O O . GLU A 1 311 ? 56.656 11.550 -67.632 1.00 80.94 311 GLU A O 1
ATOM 2528 N N . PRO A 1 312 ? 57.125 13.665 -68.215 1.00 83.50 312 PRO A N 1
ATOM 2529 C CA . PRO A 1 312 ? 57.511 14.082 -66.865 1.00 83.50 312 PRO A CA 1
ATOM 2530 C C . PRO A 1 312 ? 56.414 13.906 -65.799 1.00 83.50 312 PRO A C 1
ATOM 2532 O O . PRO A 1 312 ? 56.703 13.386 -64.715 1.00 83.50 312 PRO A O 1
ATOM 2535 N N . ALA A 1 313 ? 55.163 14.293 -66.076 1.00 86.31 313 ALA A N 1
ATOM 2536 C CA . ALA A 1 313 ? 54.048 14.098 -65.151 1.00 86.31 313 ALA A CA 1
ATOM 2537 C C . ALA A 1 313 ? 53.686 12.616 -65.009 1.00 86.31 313 ALA A C 1
ATOM 2539 O O . ALA A 1 313 ? 53.502 12.152 -63.887 1.00 86.31 313 ALA A O 1
ATOM 2540 N N . LYS A 1 314 ? 53.686 11.829 -66.094 1.00 86.38 314 LYS A N 1
ATOM 2541 C CA . LYS A 1 314 ? 53.493 10.368 -66.047 1.00 86.38 314 LYS A CA 1
ATOM 2542 C C . LYS A 1 314 ? 54.511 9.678 -65.149 1.00 86.38 314 LYS A C 1
ATOM 2544 O O . LYS A 1 314 ? 54.127 8.784 -64.402 1.00 86.38 314 LYS A O 1
ATOM 2549 N N . ILE A 1 315 ? 55.781 10.090 -65.158 1.00 86.12 315 ILE A N 1
ATOM 2550 C CA . ILE A 1 315 ? 56.794 9.572 -64.221 1.00 86.12 315 ILE A CA 1
ATOM 2551 C C . ILE A 1 315 ? 56.411 9.896 -62.767 1.00 86.12 315 ILE A C 1
ATOM 2553 O O . ILE A 1 315 ? 56.441 9.006 -61.916 1.00 86.12 315 ILE A O 1
ATOM 2557 N N . PHE A 1 316 ? 55.994 11.133 -62.484 1.00 87.81 316 PHE A N 1
ATOM 2558 C CA . PHE A 1 316 ? 55.563 11.539 -61.143 1.00 87.81 316 PHE A CA 1
ATOM 2559 C C . PHE A 1 316 ? 54.314 10.781 -60.665 1.00 87.81 316 PHE A C 1
ATOM 2561 O O . PHE A 1 316 ? 54.323 10.174 -59.591 1.00 87.81 316 PHE A O 1
ATOM 2568 N N . LEU A 1 317 ? 53.271 10.746 -61.493 1.00 89.50 317 LEU A N 1
ATOM 2569 C CA . LEU A 1 317 ? 52.011 10.049 -61.244 1.00 89.50 317 LEU A CA 1
ATOM 2570 C C . LEU A 1 317 ? 52.224 8.538 -61.067 1.00 89.50 317 LEU A C 1
ATOM 2572 O O . LEU A 1 317 ? 51.698 7.959 -60.120 1.00 89.50 317 LEU A O 1
ATOM 2576 N N . ARG A 1 318 ? 53.070 7.906 -61.895 1.00 86.75 318 ARG A N 1
ATOM 2577 C CA . ARG A 1 318 ? 53.484 6.496 -61.759 1.00 86.75 318 ARG A CA 1
ATOM 2578 C C . ARG A 1 318 ? 54.134 6.221 -60.402 1.00 86.75 318 ARG A C 1
ATOM 2580 O O . ARG A 1 318 ? 53.841 5.197 -59.788 1.00 86.75 318 ARG A O 1
ATOM 2587 N N . ASN A 1 319 ? 54.980 7.123 -59.904 1.00 87.44 319 ASN A N 1
ATOM 2588 C CA . ASN A 1 319 ? 55.632 6.967 -58.601 1.00 87.44 319 ASN A CA 1
ATOM 2589 C C . ASN A 1 319 ? 54.672 7.171 -57.418 1.00 87.44 319 ASN A C 1
ATOM 2591 O O . ASN A 1 319 ? 54.767 6.433 -56.435 1.00 87.44 319 ASN A O 1
ATOM 2595 N N . VAL A 1 320 ? 53.721 8.111 -57.509 1.00 88.06 320 VAL A N 1
ATOM 2596 C CA . VAL A 1 320 ? 52.636 8.250 -56.516 1.00 88.06 320 VAL A CA 1
ATOM 2597 C C . VAL A 1 320 ? 51.770 6.987 -56.509 1.00 88.06 320 VAL A C 1
ATOM 2599 O O . VAL A 1 320 ? 51.618 6.356 -55.465 1.00 88.06 320 VAL A O 1
ATOM 2602 N N . LEU A 1 321 ? 51.301 6.551 -57.682 1.00 88.62 321 LEU A N 1
ATOM 2603 C CA . LEU A 1 321 ? 50.487 5.349 -57.857 1.00 88.62 321 LEU A CA 1
ATOM 2604 C C . LEU A 1 321 ? 51.181 4.100 -57.293 1.00 88.62 321 LEU A C 1
ATOM 2606 O O . LEU A 1 321 ? 50.576 3.381 -56.505 1.00 88.62 321 LEU A O 1
ATOM 2610 N N . ASN A 1 322 ? 52.459 3.873 -57.617 1.00 87.19 322 ASN A N 1
ATOM 2611 C CA . ASN A 1 322 ? 53.266 2.776 -57.064 1.00 87.19 322 ASN A CA 1
ATOM 2612 C C . ASN A 1 322 ? 53.269 2.761 -55.524 1.00 87.19 322 ASN A C 1
ATOM 2614 O O . ASN A 1 322 ? 53.089 1.708 -54.908 1.00 87.19 322 ASN A O 1
ATOM 2618 N N . LYS A 1 323 ? 53.472 3.926 -54.898 1.00 87.69 323 LYS A N 1
ATOM 2619 C CA . LYS A 1 323 ? 53.544 4.078 -53.439 1.00 87.69 323 LYS A CA 1
ATOM 2620 C C . LYS A 1 323 ? 52.196 3.796 -52.772 1.00 87.69 323 LYS A C 1
ATOM 2622 O O . LYS A 1 323 ? 52.132 2.994 -51.840 1.00 87.69 323 LYS A O 1
ATOM 2627 N N . SER A 1 324 ? 51.129 4.414 -53.268 1.00 90.31 324 SER A N 1
ATOM 2628 C CA . SER A 1 324 ? 49.797 4.339 -52.661 1.00 90.31 324 SER A CA 1
ATOM 2629 C C . SER A 1 324 ? 49.140 2.975 -52.898 1.00 90.31 324 SER A C 1
ATOM 2631 O O . SER A 1 324 ? 48.700 2.329 -51.944 1.00 90.31 324 SER A O 1
ATOM 2633 N N . LYS A 1 325 ? 49.206 2.449 -54.129 1.00 89.44 325 LYS A N 1
ATOM 2634 C CA . LYS A 1 325 ? 48.757 1.092 -54.492 1.00 89.44 325 LYS A CA 1
ATOM 2635 C C . LYS A 1 325 ? 49.518 0.011 -53.713 1.00 89.44 325 LYS A C 1
ATOM 2637 O O . LYS A 1 325 ? 48.914 -0.968 -53.280 1.00 89.44 325 LYS A O 1
ATOM 2642 N N . GLY A 1 326 ? 50.821 0.210 -53.483 1.00 87.62 326 GLY A N 1
ATOM 2643 C CA . GLY A 1 326 ? 51.662 -0.694 -52.695 1.00 87.62 326 GLY A CA 1
ATOM 2644 C C . GLY A 1 326 ? 51.291 -0.759 -51.208 1.00 87.62 326 GLY A C 1
ATOM 2645 O O . GLY A 1 326 ? 51.334 -1.834 -50.618 1.00 87.62 326 GLY A O 1
ATOM 2646 N N . GLN A 1 327 ? 50.879 0.360 -50.601 1.00 91.31 327 GLN A N 1
ATOM 2647 C CA . GLN A 1 327 ? 50.478 0.411 -49.184 1.00 91.31 327 GLN A CA 1
ATOM 2648 C C . GLN A 1 327 ? 49.006 0.027 -48.944 1.00 91.31 327 GLN A C 1
ATOM 2650 O O . GLN A 1 327 ? 48.646 -0.393 -47.842 1.00 91.31 327 GLN A O 1
ATOM 2655 N N . LEU A 1 328 ? 48.152 0.129 -49.968 1.00 92.62 328 LEU A N 1
ATOM 2656 C CA . LEU A 1 328 ? 46.706 -0.098 -49.869 1.00 92.62 328 LEU A CA 1
ATOM 2657 C C . LEU A 1 328 ? 46.330 -1.502 -49.354 1.00 92.62 328 LEU A C 1
ATOM 2659 O O . LEU A 1 328 ? 45.344 -1.645 -48.630 1.00 92.62 328 LEU A O 1
ATOM 2663 N N . GLY A 1 329 ? 47.117 -2.532 -49.685 1.00 92.25 329 GLY A N 1
ATOM 2664 C CA . GLY A 1 329 ? 46.870 -3.912 -49.247 1.00 92.25 329 GLY A CA 1
ATOM 2665 C C . GLY A 1 329 ? 46.952 -4.099 -47.728 1.00 92.25 329 GLY A C 1
ATOM 2666 O O . GLY A 1 329 ? 46.066 -4.712 -47.132 1.00 92.25 329 GLY A O 1
ATOM 2667 N N . ASP A 1 330 ? 47.973 -3.526 -47.089 1.00 94.50 330 ASP A N 1
ATOM 2668 C CA . ASP A 1 330 ? 48.159 -3.629 -45.637 1.00 94.50 330 ASP A CA 1
ATOM 2669 C C . ASP A 1 330 ? 47.284 -2.630 -44.871 1.00 94.50 330 ASP A C 1
ATOM 2671 O O . ASP A 1 330 ? 46.739 -2.970 -43.820 1.00 94.50 330 ASP A O 1
ATOM 2675 N N . LEU A 1 331 ? 47.034 -1.444 -45.440 1.00 95.62 331 LEU A N 1
ATOM 2676 C CA . LEU A 1 331 ? 46.069 -0.487 -44.889 1.00 95.62 331 LEU A CA 1
ATOM 2677 C C . LEU A 1 331 ? 44.647 -1.071 -44.835 1.00 95.62 331 LEU A C 1
ATOM 2679 O O . LEU A 1 331 ? 43.966 -0.900 -43.826 1.00 95.62 331 LEU A O 1
ATOM 2683 N N . ARG A 1 332 ? 44.207 -1.815 -45.863 1.00 96.50 332 ARG A N 1
ATOM 2684 C CA . ARG A 1 332 ? 42.928 -2.555 -45.834 1.00 96.50 332 ARG A CA 1
ATOM 2685 C C . ARG A 1 332 ? 42.893 -3.588 -44.696 1.00 96.50 332 ARG A C 1
ATOM 2687 O O . ARG A 1 332 ? 41.941 -3.602 -43.920 1.00 96.50 332 ARG A O 1
ATOM 2694 N N . ARG A 1 333 ? 43.955 -4.387 -44.525 1.00 96.75 333 ARG A N 1
ATOM 2695 C CA . ARG A 1 333 ? 44.051 -5.414 -43.463 1.00 96.75 333 ARG A CA 1
ATOM 2696 C C . ARG A 1 333 ? 43.979 -4.829 -42.048 1.00 96.75 333 ARG A C 1
ATOM 2698 O O . ARG A 1 333 ? 43.267 -5.375 -41.203 1.00 96.75 333 ARG A O 1
ATOM 2705 N N . GLU A 1 334 ? 44.692 -3.733 -41.786 1.00 95.88 334 GLU A N 1
ATOM 2706 C CA . GLU A 1 334 ? 44.673 -3.068 -40.476 1.00 95.88 334 GLU A CA 1
ATOM 2707 C C . GLU A 1 334 ? 43.342 -2.342 -40.210 1.00 95.88 334 GLU A C 1
ATOM 2709 O O . GLU A 1 334 ? 42.850 -2.389 -39.082 1.00 95.88 334 GLU A O 1
ATOM 2714 N N . VAL A 1 335 ? 42.688 -1.778 -41.237 1.00 97.50 335 VAL A N 1
ATOM 2715 C CA . VAL A 1 335 ? 41.295 -1.303 -41.125 1.00 97.50 335 VAL A CA 1
ATOM 2716 C C . VAL A 1 335 ? 40.362 -2.439 -40.710 1.00 97.50 335 VAL A C 1
ATOM 2718 O O . VAL A 1 335 ? 39.622 -2.291 -39.740 1.00 97.50 335 VAL A O 1
ATOM 2721 N N . ASP A 1 336 ? 40.393 -3.582 -41.397 1.00 96.56 336 ASP A N 1
ATOM 2722 C CA . ASP A 1 336 ? 39.487 -4.701 -41.104 1.00 96.56 336 ASP A CA 1
ATOM 2723 C C . ASP A 1 336 ? 39.707 -5.268 -39.694 1.00 96.56 336 ASP A C 1
ATOM 2725 O O . ASP A 1 336 ? 38.761 -5.674 -39.015 1.00 96.56 336 ASP A O 1
ATOM 2729 N N . LYS A 1 337 ? 40.958 -5.268 -39.227 1.00 97.00 337 LYS A N 1
ATOM 2730 C CA . LYS A 1 337 ? 41.330 -5.604 -37.849 1.00 97.00 337 LYS A CA 1
ATOM 2731 C C . LYS A 1 337 ? 40.746 -4.602 -36.850 1.00 97.00 337 LYS A C 1
ATOM 2733 O O . LYS A 1 337 ? 40.021 -5.025 -35.951 1.00 97.00 337 LYS A O 1
ATOM 2738 N N . LYS A 1 338 ? 40.948 -3.295 -37.049 1.00 96.50 338 LYS A N 1
ATOM 2739 C CA . LYS A 1 338 ? 40.382 -2.257 -36.172 1.00 96.50 338 LYS A CA 1
ATOM 2740 C C . LYS A 1 338 ? 38.851 -2.234 -36.178 1.00 96.50 338 LYS A C 1
ATOM 2742 O O . LYS A 1 338 ? 38.242 -2.062 -35.126 1.00 96.50 338 LYS A O 1
ATOM 2747 N N . ARG A 1 339 ? 38.208 -2.527 -37.315 1.00 97.62 339 ARG A N 1
ATOM 2748 C CA . ARG A 1 339 ? 36.749 -2.728 -37.403 1.00 97.62 339 ARG A CA 1
ATOM 2749 C C . ARG A 1 339 ? 36.277 -3.901 -36.536 1.00 97.62 339 ARG A C 1
ATOM 2751 O O . ARG A 1 339 ? 35.267 -3.760 -35.852 1.00 97.62 339 ARG A O 1
ATOM 2758 N N . ARG A 1 340 ? 37.010 -5.025 -36.505 1.00 97.31 340 ARG A N 1
ATOM 2759 C CA . ARG A 1 340 ? 36.709 -6.167 -35.614 1.00 97.31 340 ARG A CA 1
ATOM 2760 C C . ARG A 1 340 ? 36.930 -5.844 -34.133 1.00 97.31 340 ARG A C 1
ATOM 2762 O O . ARG A 1 340 ? 36.115 -6.258 -33.314 1.00 97.31 340 ARG A O 1
ATOM 2769 N N . GLU A 1 341 ? 37.980 -5.096 -33.791 1.00 96.56 341 GLU A N 1
ATOM 2770 C CA . GLU A 1 341 ? 38.235 -4.628 -32.416 1.00 96.56 341 GLU A CA 1
ATOM 2771 C C . GLU A 1 341 ? 37.073 -3.746 -31.912 1.00 96.56 341 GLU A C 1
ATOM 2773 O O . GLU A 1 341 ? 36.454 -4.063 -30.895 1.00 96.56 341 GLU A O 1
ATOM 2778 N N . VAL A 1 342 ? 36.689 -2.717 -32.681 1.00 97.50 342 VAL A N 1
ATOM 2779 C CA . VAL A 1 342 ? 35.537 -1.837 -32.394 1.00 97.50 342 VAL A CA 1
ATOM 2780 C C . VAL A 1 342 ? 34.227 -2.624 -32.256 1.00 97.50 342 VAL A C 1
ATOM 2782 O O . VAL A 1 342 ? 33.465 -2.411 -31.313 1.00 97.50 342 VAL A O 1
ATOM 2785 N N . GLU A 1 343 ? 33.946 -3.547 -33.177 1.00 97.00 343 GLU A N 1
ATOM 2786 C CA . GLU A 1 343 ? 32.715 -4.348 -33.171 1.00 97.00 343 GLU A CA 1
ATOM 2787 C C . GLU A 1 343 ? 32.645 -5.323 -31.979 1.00 97.00 343 GLU A C 1
ATOM 2789 O O . GLU A 1 343 ? 31.569 -5.544 -31.421 1.00 97.00 343 GLU A O 1
ATOM 2794 N N . SER A 1 344 ? 33.786 -5.845 -31.522 1.00 96.12 344 SER A N 1
ATOM 2795 C CA . SER A 1 344 ? 33.866 -6.644 -30.293 1.00 96.12 344 SER A CA 1
ATOM 2796 C C . SER A 1 344 ? 33.457 -5.824 -29.060 1.00 96.12 344 SER A C 1
ATOM 2798 O O . SER A 1 344 ? 32.615 -6.260 -28.271 1.00 96.12 344 SER A O 1
ATOM 2800 N N . VAL A 1 345 ? 33.970 -4.594 -28.926 1.00 95.50 345 VAL A N 1
ATOM 2801 C CA . VAL A 1 345 ? 33.650 -3.725 -27.778 1.00 95.50 345 VAL A CA 1
ATOM 2802 C C . VAL A 1 345 ? 32.215 -3.180 -27.845 1.00 95.50 345 VAL A C 1
ATOM 2804 O O . VAL A 1 345 ? 31.563 -3.068 -26.808 1.00 95.50 345 VAL A O 1
ATOM 2807 N N . LYS A 1 346 ? 31.641 -2.955 -29.037 1.00 96.31 346 LYS A N 1
ATOM 2808 C CA . LYS A 1 346 ? 30.193 -2.683 -29.179 1.00 96.31 346 LYS A CA 1
ATOM 2809 C C . LYS A 1 346 ? 29.328 -3.820 -28.626 1.00 96.31 346 LYS A C 1
ATOM 2811 O O . LYS A 1 346 ? 28.350 -3.561 -27.929 1.00 96.31 346 LYS A O 1
ATOM 2816 N N . ARG A 1 347 ? 29.692 -5.077 -28.901 1.00 95.31 347 ARG A N 1
ATOM 2817 C CA . ARG A 1 347 ? 28.977 -6.255 -28.376 1.00 95.31 347 ARG A CA 1
ATOM 2818 C C . ARG A 1 347 ? 29.146 -6.402 -26.867 1.00 95.31 347 ARG A C 1
ATOM 2820 O O . ARG A 1 347 ? 28.196 -6.787 -26.196 1.00 95.31 347 ARG A O 1
ATOM 2827 N N . LEU A 1 348 ? 30.314 -6.051 -26.326 1.00 93.31 348 LEU A N 1
ATOM 2828 C CA . LEU A 1 348 ? 30.521 -5.967 -24.879 1.00 93.31 348 LEU A CA 1
ATOM 2829 C C . LEU A 1 348 ? 29.621 -4.895 -24.241 1.00 93.31 348 LEU A C 1
ATOM 2831 O O . LEU A 1 348 ? 28.924 -5.189 -23.274 1.00 93.31 348 LEU A O 1
ATOM 2835 N N . LYS A 1 349 ? 29.553 -3.692 -24.825 1.00 94.88 349 LYS A N 1
ATOM 2836 C CA . LYS A 1 349 ? 28.647 -2.620 -24.378 1.00 94.88 349 LYS A CA 1
ATOM 2837 C C . LYS A 1 349 ? 27.187 -3.085 -24.331 1.00 94.88 349 LYS A C 1
ATOM 2839 O O . LYS A 1 349 ? 26.484 -2.805 -23.364 1.00 94.88 349 LYS A O 1
ATOM 2844 N N . GLN A 1 350 ? 26.739 -3.810 -25.356 1.00 92.62 350 GLN A N 1
ATOM 2845 C CA . GLN A 1 350 ? 25.383 -4.355 -25.398 1.00 92.62 350 GLN A CA 1
ATOM 2846 C C . GLN A 1 350 ? 25.142 -5.375 -24.270 1.00 92.62 350 GLN A C 1
ATOM 2848 O O . GLN A 1 350 ? 24.151 -5.262 -23.555 1.00 92.62 350 GLN A O 1
ATOM 2853 N N . LYS A 1 351 ? 26.087 -6.293 -24.026 1.00 92.38 351 LYS A N 1
ATOM 2854 C CA . LYS A 1 351 ? 26.006 -7.268 -22.922 1.00 92.38 351 LYS A CA 1
ATOM 2855 C C . LYS A 1 351 ? 25.929 -6.631 -21.535 1.00 92.38 351 LYS A C 1
ATOM 2857 O O . LYS A 1 351 ? 25.182 -7.129 -20.693 1.00 92.38 351 LYS A O 1
ATOM 2862 N N . VAL A 1 352 ? 26.683 -5.551 -21.304 1.00 92.12 352 VAL A N 1
ATOM 2863 C CA . VAL A 1 352 ? 26.631 -4.757 -20.062 1.00 92.12 352 VAL A CA 1
ATOM 2864 C C . VAL A 1 352 ? 25.237 -4.148 -19.880 1.00 92.12 352 VAL A C 1
ATOM 2866 O O . VAL A 1 352 ? 24.636 -4.303 -18.820 1.00 92.12 352 VAL A O 1
ATOM 2869 N N . ARG A 1 353 ? 24.668 -3.541 -20.931 1.00 88.00 353 ARG A N 1
ATOM 2870 C CA . ARG A 1 353 ? 23.299 -2.982 -20.912 1.00 88.00 353 ARG A CA 1
ATOM 2871 C C . ARG A 1 353 ? 22.211 -4.026 -20.676 1.00 88.00 353 ARG A C 1
ATOM 2873 O O . ARG A 1 353 ? 21.201 -3.726 -20.050 1.00 88.00 353 ARG A O 1
ATOM 2880 N N . GLU A 1 354 ? 22.423 -5.245 -21.156 1.00 90.19 354 GLU A N 1
ATOM 2881 C CA . GLU A 1 354 ? 21.547 -6.400 -20.927 1.00 90.19 354 GLU A CA 1
ATOM 2882 C C . GLU A 1 354 ? 21.754 -7.048 -19.540 1.00 90.19 354 GLU A C 1
ATOM 2884 O O . GLU A 1 354 ? 21.094 -8.034 -19.218 1.00 90.19 354 GLU A O 1
ATOM 2889 N N . GLY A 1 355 ? 22.677 -6.535 -18.713 1.00 88.06 355 GLY A N 1
ATOM 2890 C CA . GLY A 1 355 ? 23.003 -7.081 -17.389 1.00 88.06 355 GLY A CA 1
ATOM 2891 C C . GLY A 1 355 ? 23.706 -8.446 -17.419 1.00 88.06 355 GLY A C 1
ATOM 2892 O O . GLY A 1 355 ? 23.818 -9.107 -16.386 1.00 88.06 355 GLY A O 1
ATOM 2893 N N . THR A 1 356 ? 24.169 -8.887 -18.594 1.00 90.44 356 THR A N 1
ATOM 2894 C CA . THR A 1 356 ? 24.845 -10.184 -18.793 1.00 90.44 356 THR A CA 1
ATOM 2895 C C . THR A 1 356 ? 26.357 -10.116 -18.560 1.00 90.44 356 THR A C 1
ATOM 2897 O O . THR A 1 356 ? 26.989 -11.143 -18.318 1.00 90.44 356 THR A O 1
ATOM 2900 N N . ASP A 1 357 ? 26.925 -8.909 -18.583 1.00 90.31 357 ASP A N 1
ATOM 2901 C CA . ASP A 1 357 ? 28.281 -8.584 -18.137 1.00 90.31 357 ASP A CA 1
ATOM 2902 C C . ASP A 1 357 ? 28.196 -7.517 -17.025 1.00 90.31 357 ASP A C 1
ATOM 2904 O O . ASP A 1 357 ? 27.194 -6.810 -16.917 1.00 90.31 357 ASP A O 1
ATOM 2908 N N . LYS A 1 358 ? 29.219 -7.429 -16.169 1.00 91.12 358 LYS A N 1
ATOM 2909 C CA . LYS A 1 358 ? 29.261 -6.549 -14.984 1.00 91.12 358 LYS A CA 1
ATOM 2910 C C . LYS A 1 358 ? 30.313 -5.439 -15.072 1.00 91.12 358 LYS A C 1
ATOM 2912 O O . LYS A 1 358 ? 30.531 -4.737 -14.088 1.00 91.12 358 LYS A O 1
ATOM 2917 N N . GLN A 1 359 ? 30.998 -5.308 -16.205 1.00 89.50 359 GLN A N 1
ATOM 2918 C CA . GLN A 1 359 ? 31.916 -4.196 -16.447 1.00 89.50 359 GLN A CA 1
ATOM 2919 C C . GLN A 1 359 ? 31.174 -2.853 -16.479 1.00 89.50 359 GLN A C 1
ATOM 2921 O O . GLN A 1 359 ? 30.028 -2.776 -16.913 1.00 89.50 359 GLN A O 1
ATOM 2926 N N . ASP A 1 360 ? 31.849 -1.791 -16.046 1.00 89.69 360 ASP A N 1
ATOM 2927 C CA . ASP A 1 360 ? 31.332 -0.423 -16.098 1.00 89.69 360 ASP A CA 1
ATOM 2928 C C . ASP A 1 360 ? 31.145 0.036 -17.559 1.00 89.69 360 ASP A C 1
ATOM 2930 O O . ASP A 1 360 ? 32.100 0.036 -18.346 1.00 89.69 360 ASP A O 1
ATOM 2934 N N . GLU A 1 361 ? 29.925 0.453 -17.928 1.00 89.81 361 GLU A N 1
ATOM 2935 C CA . GLU A 1 361 ? 29.646 0.971 -19.272 1.00 89.81 361 GLU A CA 1
ATOM 2936 C C . GLU A 1 361 ? 30.519 2.195 -19.595 1.00 89.81 361 GLU A C 1
ATOM 2938 O O . GLU A 1 361 ? 30.929 2.345 -20.745 1.00 89.81 361 GLU A O 1
ATOM 2943 N N . VAL A 1 362 ? 30.869 3.038 -18.616 1.00 92.44 362 VAL A N 1
ATOM 2944 C CA . VAL A 1 362 ? 31.711 4.227 -18.832 1.00 92.44 362 VAL A CA 1
ATOM 2945 C C . VAL A 1 362 ? 33.105 3.821 -19.316 1.00 92.44 362 VAL A C 1
ATOM 2947 O O . VAL A 1 362 ? 33.595 4.362 -20.311 1.00 92.44 362 VAL A O 1
ATOM 2950 N N . LEU A 1 363 ? 33.721 2.819 -18.682 1.00 92.44 363 LEU A N 1
ATOM 2951 C CA . LEU A 1 363 ? 35.026 2.292 -19.093 1.00 92.44 363 LEU A CA 1
ATOM 2952 C C . LEU A 1 363 ? 34.951 1.589 -20.457 1.00 92.44 363 LEU A C 1
ATOM 2954 O O . LEU A 1 363 ? 35.816 1.803 -21.310 1.00 92.44 363 LEU A O 1
ATOM 2958 N N . VAL A 1 364 ? 33.892 0.812 -20.707 1.00 94.06 364 VAL A N 1
ATOM 2959 C CA . VAL A 1 364 ? 33.667 0.139 -22.000 1.00 94.06 364 VAL A CA 1
ATOM 2960 C C . VAL A 1 364 ? 33.441 1.152 -23.133 1.00 94.06 364 VAL A C 1
ATOM 2962 O O . VAL A 1 364 ? 33.960 0.965 -24.234 1.00 94.06 364 VAL A O 1
ATOM 2965 N N . VAL A 1 365 ? 32.722 2.250 -22.883 1.00 93.75 365 VAL A N 1
ATOM 2966 C CA . VAL A 1 365 ? 32.492 3.335 -23.855 1.00 93.75 365 VAL A CA 1
ATOM 2967 C C . VAL A 1 365 ? 33.753 4.168 -24.088 1.00 93.75 365 VAL A C 1
ATOM 2969 O O . VAL A 1 365 ? 34.028 4.519 -25.234 1.00 93.75 365 VAL A O 1
ATOM 2972 N N . SER A 1 366 ? 34.550 4.429 -23.051 1.00 94.94 366 SER A N 1
ATOM 2973 C CA . SER A 1 366 ? 35.849 5.104 -23.180 1.00 94.94 366 SER A CA 1
ATOM 2974 C C . SER A 1 366 ? 36.823 4.291 -24.050 1.00 94.94 366 SER A C 1
ATOM 2976 O O . SER A 1 366 ? 37.393 4.806 -25.014 1.00 94.94 366 SER A O 1
ATOM 2978 N N . HIS A 1 367 ? 36.925 2.980 -23.802 1.00 95.69 367 HIS A N 1
ATOM 2979 C CA . HIS A 1 367 ? 37.721 2.069 -24.629 1.00 95.69 367 HIS A CA 1
ATOM 2980 C C . HIS A 1 367 ? 37.193 1.972 -26.073 1.00 95.69 367 HIS A C 1
ATOM 2982 O O . HIS A 1 367 ? 37.979 1.998 -27.023 1.00 95.69 367 HIS A O 1
ATOM 2988 N N . LEU A 1 368 ? 35.868 1.922 -26.259 1.00 96.44 368 LEU A N 1
ATOM 2989 C CA . LEU A 1 368 ? 35.242 1.952 -27.583 1.00 96.44 368 LEU A CA 1
ATOM 2990 C C . LEU A 1 368 ? 35.608 3.229 -28.357 1.00 96.44 368 LEU A C 1
ATOM 2992 O O . LEU A 1 368 ? 35.945 3.138 -29.535 1.00 96.44 368 LEU A O 1
ATOM 2996 N N . PHE A 1 369 ? 35.587 4.394 -27.703 1.00 96.19 369 PHE A N 1
ATOM 2997 C CA . PHE A 1 369 ? 35.950 5.672 -28.319 1.00 96.19 369 PHE A CA 1
ATOM 2998 C C . PHE A 1 369 ? 37.407 5.678 -28.807 1.00 96.19 369 PHE A C 1
ATOM 3000 O O . PHE A 1 369 ? 37.656 6.012 -29.965 1.00 96.19 369 PHE A O 1
ATOM 3007 N N . ALA A 1 370 ? 38.354 5.219 -27.980 1.00 95.50 370 ALA A N 1
ATOM 3008 C CA . ALA A 1 370 ? 39.765 5.117 -28.363 1.00 95.50 370 ALA A CA 1
ATOM 3009 C C . ALA A 1 370 ? 39.981 4.192 -29.580 1.00 95.50 370 ALA A C 1
ATOM 3011 O O . ALA A 1 370 ? 40.687 4.552 -30.522 1.00 95.50 370 ALA A O 1
ATOM 3012 N N . LEU A 1 371 ? 39.314 3.030 -29.619 1.00 96.56 371 LEU A N 1
ATOM 3013 C CA . LEU A 1 371 ? 39.377 2.120 -30.771 1.00 96.56 371 LEU A CA 1
ATOM 3014 C C . LEU A 1 371 ? 38.715 2.697 -32.034 1.00 96.56 371 LEU A C 1
ATOM 3016 O O . LEU A 1 371 ? 39.144 2.388 -33.148 1.00 96.56 371 LEU A O 1
ATOM 3020 N N . GLN A 1 372 ? 37.678 3.528 -31.884 1.00 97.56 372 GLN A N 1
ATOM 3021 C CA . GLN A 1 372 ? 37.081 4.254 -33.006 1.00 97.56 372 GLN A CA 1
ATOM 3022 C C . GLN A 1 372 ? 38.020 5.341 -33.542 1.00 97.56 372 GLN A C 1
ATOM 3024 O O . GLN A 1 372 ? 38.096 5.507 -34.758 1.00 97.56 372 GLN A O 1
ATOM 3029 N N . GLU A 1 373 ? 38.768 6.039 -32.683 1.00 97.25 373 GLU A N 1
ATOM 3030 C CA . GLU A 1 373 ? 39.782 6.999 -33.131 1.00 97.25 373 GLU A CA 1
ATOM 3031 C C . GLU A 1 373 ? 40.904 6.303 -33.918 1.00 97.25 373 GLU A C 1
ATOM 3033 O O . GLU A 1 373 ? 41.159 6.678 -35.065 1.00 97.25 373 GLU A O 1
ATOM 3038 N N . ASP A 1 374 ? 41.495 5.237 -33.362 1.00 96.06 374 ASP A N 1
ATOM 3039 C CA . ASP A 1 374 ? 42.472 4.374 -34.045 1.00 96.06 374 ASP A CA 1
ATOM 3040 C C . ASP A 1 374 ? 41.971 3.948 -35.436 1.00 96.06 374 ASP A C 1
ATOM 3042 O O . ASP A 1 374 ? 42.678 4.075 -36.442 1.00 96.06 374 ASP A O 1
ATOM 3046 N N . LEU A 1 375 ? 40.726 3.456 -35.502 1.00 97.38 375 LEU A N 1
ATOM 3047 C CA . LEU A 1 375 ? 40.089 3.053 -36.750 1.00 97.38 375 LEU A CA 1
ATOM 3048 C C . LEU A 1 375 ? 40.022 4.223 -37.736 1.00 97.38 375 LEU A C 1
ATOM 3050 O O . LEU A 1 375 ? 40.473 4.073 -38.869 1.00 97.38 375 LEU A O 1
ATOM 3054 N N . HIS A 1 376 ? 39.516 5.390 -37.330 1.00 96.81 376 HIS A N 1
ATOM 3055 C CA . HIS A 1 376 ? 39.427 6.561 -38.208 1.00 96.81 376 HIS A CA 1
ATOM 3056 C C . HIS A 1 376 ? 40.810 7.030 -38.697 1.00 96.81 376 HIS A C 1
ATOM 3058 O O . HIS A 1 376 ? 40.957 7.407 -39.864 1.00 96.81 376 HIS A O 1
ATOM 3064 N N . GLN A 1 377 ? 41.846 6.961 -37.853 1.00 96.38 377 GLN A N 1
ATOM 3065 C CA . GLN A 1 377 ? 43.212 7.332 -38.233 1.00 96.38 377 GLN A CA 1
ATOM 3066 C C . GLN A 1 377 ? 43.811 6.415 -39.317 1.00 96.38 377 GLN A C 1
ATOM 3068 O O . GLN A 1 377 ? 44.580 6.899 -40.157 1.00 96.38 377 GLN A O 1
ATOM 3073 N N . VAL A 1 378 ? 43.484 5.115 -39.323 1.00 95.44 378 VAL A N 1
ATOM 3074 C CA . VAL A 1 378 ? 43.949 4.157 -40.349 1.00 95.44 378 VAL A CA 1
ATOM 3075 C C . VAL A 1 378 ? 43.026 4.145 -41.575 1.00 95.44 378 VAL A C 1
ATOM 3077 O O . VAL A 1 378 ? 43.521 4.140 -42.702 1.00 95.44 378 VAL A O 1
ATOM 3080 N N . ASP A 1 379 ? 41.706 4.225 -41.389 1.00 96.81 379 ASP A N 1
ATOM 3081 C CA . ASP A 1 379 ? 40.715 4.252 -42.475 1.00 96.81 379 ASP A CA 1
ATOM 3082 C C . ASP A 1 379 ? 40.914 5.472 -43.383 1.00 96.81 379 ASP A C 1
ATOM 3084 O O . ASP A 1 379 ? 40.922 5.332 -44.605 1.00 96.81 379 ASP A O 1
ATOM 3088 N N . ARG A 1 380 ? 41.240 6.637 -42.801 1.00 97.44 380 ARG A N 1
ATOM 3089 C CA . ARG A 1 380 ? 41.648 7.835 -43.551 1.00 97.44 380 ARG A CA 1
ATOM 3090 C C . ARG A 1 380 ? 42.878 7.587 -44.429 1.00 97.44 380 ARG A C 1
ATOM 3092 O O . ARG A 1 380 ? 42.880 7.998 -45.583 1.00 97.44 380 ARG A O 1
ATOM 3099 N N . LYS A 1 381 ? 43.908 6.897 -43.919 1.00 95.94 381 LYS A N 1
ATOM 3100 C CA . LYS A 1 381 ? 45.119 6.564 -44.699 1.00 95.94 381 LYS A CA 1
ATOM 3101 C C . LYS A 1 381 ? 44.796 5.606 -45.846 1.00 95.94 381 LYS A C 1
ATOM 3103 O O . LYS A 1 381 ? 45.301 5.809 -46.947 1.00 95.94 381 LYS A O 1
ATOM 3108 N N . ARG A 1 382 ? 43.939 4.598 -45.609 1.00 96.69 382 ARG A N 1
ATOM 3109 C CA . ARG A 1 382 ? 43.431 3.718 -46.675 1.00 96.69 382 ARG A CA 1
ATOM 3110 C C . ARG A 1 382 ? 42.710 4.547 -47.735 1.00 96.69 382 ARG A C 1
ATOM 3112 O O . ARG A 1 382 ? 43.074 4.449 -48.897 1.00 96.69 382 ARG A O 1
ATOM 3119 N N . LEU A 1 383 ? 41.745 5.376 -47.334 1.00 96.50 383 LEU A N 1
ATOM 3120 C CA . LEU A 1 383 ? 40.928 6.175 -48.245 1.00 96.50 383 LEU A CA 1
ATOM 3121 C C . LEU A 1 383 ? 41.775 7.130 -49.099 1.00 96.50 383 LEU A C 1
ATOM 3123 O O . LEU A 1 383 ? 41.560 7.192 -50.303 1.00 96.50 383 LEU A O 1
ATOM 3127 N N . THR A 1 384 ? 42.777 7.805 -48.521 1.00 94.81 384 THR A N 1
ATOM 3128 C CA . THR A 1 384 ? 43.735 8.613 -49.294 1.00 94.81 384 THR A CA 1
ATOM 3129 C C . THR A 1 384 ? 44.444 7.769 -50.354 1.00 94.81 384 THR A C 1
ATOM 3131 O O . THR A 1 384 ? 44.358 8.093 -51.533 1.00 94.81 384 THR A O 1
ATOM 3134 N N . ALA A 1 385 ? 45.067 6.649 -49.969 1.00 93.88 385 ALA A N 1
ATOM 3135 C CA . ALA A 1 385 ? 45.799 5.798 -50.908 1.00 93.88 385 ALA A CA 1
ATOM 3136 C C . ALA A 1 385 ? 44.895 5.155 -51.982 1.00 93.88 385 ALA A C 1
ATOM 3138 O O . ALA A 1 385 ? 45.329 4.906 -53.106 1.00 93.88 385 ALA A O 1
ATOM 3139 N N . GLU A 1 386 ? 43.636 4.883 -51.641 1.00 94.94 386 GLU A N 1
ATOM 3140 C CA . GLU A 1 386 ? 42.603 4.299 -52.499 1.00 94.94 386 GLU A CA 1
ATOM 3141 C C . GLU A 1 386 ? 42.087 5.302 -53.540 1.00 94.94 386 GLU A C 1
ATOM 3143 O O . GLU A 1 386 ? 42.032 4.973 -54.725 1.00 94.94 386 GLU A O 1
ATOM 3148 N N . VAL A 1 387 ? 41.806 6.542 -53.123 1.00 95.12 387 VAL A N 1
ATOM 3149 C CA . VAL A 1 387 ? 41.420 7.645 -54.016 1.00 95.12 387 VAL A CA 1
ATOM 3150 C C . VAL A 1 387 ? 42.592 8.056 -54.909 1.00 95.12 387 VAL A C 1
ATOM 3152 O O . VAL A 1 387 ? 42.412 8.127 -56.119 1.00 95.12 387 VAL A O 1
ATOM 3155 N N . GLU A 1 388 ? 43.805 8.224 -54.368 1.00 93.00 388 GLU A N 1
ATOM 3156 C CA . GLU A 1 388 ? 45.020 8.473 -55.167 1.00 93.00 388 GLU A CA 1
ATOM 3157 C C . GLU A 1 388 ? 45.221 7.390 -56.237 1.00 93.00 388 GLU A C 1
ATOM 3159 O O . GLU A 1 388 ? 45.469 7.699 -57.402 1.00 93.00 388 GLU A O 1
ATOM 3164 N N . THR A 1 389 ? 45.059 6.114 -55.864 1.00 91.75 389 THR A N 1
ATOM 3165 C CA . THR A 1 389 ? 45.156 4.990 -56.806 1.00 91.75 389 THR A CA 1
ATOM 3166 C C . THR A 1 389 ? 44.088 5.090 -57.895 1.00 91.75 389 THR A C 1
ATOM 3168 O O . THR A 1 389 ? 44.414 4.944 -59.073 1.00 91.75 389 THR A O 1
ATOM 3171 N N . SER A 1 390 ? 42.830 5.353 -57.527 1.00 92.81 390 SER A N 1
ATOM 3172 C CA . SER A 1 390 ? 41.715 5.434 -58.475 1.00 92.81 390 SER A CA 1
ATOM 3173 C C . SER A 1 390 ? 41.872 6.609 -59.440 1.00 92.81 390 SER A C 1
ATOM 3175 O O . SER A 1 390 ? 41.892 6.395 -60.648 1.00 92.81 390 SER A O 1
ATOM 3177 N N . THR A 1 391 ? 42.050 7.830 -58.929 1.00 92.56 391 THR A N 1
ATOM 3178 C CA . THR A 1 391 ? 42.120 9.057 -59.736 1.00 92.56 391 THR A CA 1
ATOM 3179 C C . THR A 1 391 ? 43.292 9.026 -60.716 1.00 92.56 391 THR A C 1
ATOM 3181 O O . THR A 1 391 ? 43.117 9.347 -61.889 1.00 92.56 391 THR A O 1
ATOM 3184 N N . ILE A 1 392 ? 44.475 8.573 -60.281 1.00 90.75 392 ILE A N 1
ATOM 3185 C CA . ILE A 1 392 ? 45.639 8.474 -61.175 1.00 90.75 392 ILE A CA 1
ATOM 3186 C C . ILE A 1 392 ? 45.426 7.379 -62.230 1.00 90.75 392 ILE A C 1
ATOM 3188 O O . ILE A 1 392 ? 45.688 7.609 -63.411 1.00 90.75 392 ILE A O 1
ATOM 3192 N N . THR A 1 393 ? 44.905 6.209 -61.842 1.00 89.56 393 THR A N 1
ATOM 3193 C CA . THR A 1 393 ? 44.631 5.119 -62.799 1.00 89.56 393 THR A CA 1
ATOM 3194 C C . THR A 1 393 ? 43.581 5.530 -63.838 1.00 89.56 393 THR A C 1
ATOM 3196 O O . THR A 1 393 ? 43.685 5.122 -64.992 1.00 89.56 393 THR A O 1
ATOM 3199 N N . SER A 1 394 ? 42.608 6.373 -63.477 1.00 89.12 394 SER A N 1
ATOM 3200 C CA . SER A 1 394 ? 41.630 6.933 -64.419 1.00 89.12 394 SER A CA 1
ATOM 3201 C C . SER A 1 394 ? 42.240 7.914 -65.429 1.00 89.12 394 SER A C 1
ATOM 3203 O O . SER A 1 394 ? 41.762 7.969 -66.557 1.00 89.12 394 SER A O 1
ATOM 3205 N N . ALA A 1 395 ? 43.287 8.659 -65.056 1.00 88.12 395 ALA A N 1
ATOM 3206 C CA . ALA A 1 395 ? 43.911 9.667 -65.919 1.00 88.12 395 ALA A CA 1
ATOM 3207 C C . ALA A 1 395 ? 45.009 9.111 -66.847 1.00 88.12 395 ALA A C 1
ATOM 3209 O O . ALA A 1 395 ? 45.101 9.520 -68.001 1.00 88.12 395 ALA A O 1
ATOM 3210 N N . VAL A 1 396 ? 45.850 8.182 -66.366 1.00 84.88 396 VAL A N 1
ATOM 3211 C CA . VAL A 1 396 ? 46.992 7.640 -67.143 1.00 84.88 396 VAL A CA 1
ATOM 3212 C C . VAL A 1 396 ? 46.926 6.133 -67.415 1.00 84.88 396 VAL A C 1
ATOM 3214 O O . VAL A 1 396 ? 47.795 5.604 -68.108 1.00 84.88 396 VAL A O 1
ATOM 3217 N N . GLY A 1 397 ? 45.915 5.427 -66.903 1.00 81.50 397 GLY A N 1
ATOM 3218 C CA . GLY A 1 397 ? 45.869 3.962 -66.908 1.00 81.50 397 GLY A CA 1
ATOM 3219 C C . GLY A 1 397 ? 46.789 3.339 -65.850 1.00 81.50 397 GLY A C 1
ATOM 3220 O O . GLY A 1 397 ? 47.451 4.036 -65.077 1.00 81.50 397 GLY A O 1
ATOM 3221 N N . ASP A 1 398 ? 46.861 2.004 -65.801 1.00 76.38 398 ASP A N 1
ATOM 3222 C CA . ASP A 1 398 ? 47.727 1.299 -64.843 1.00 76.38 398 ASP A CA 1
ATOM 3223 C C . ASP A 1 398 ? 49.197 1.261 -65.299 1.00 76.38 398 ASP A C 1
ATOM 3225 O O . ASP A 1 398 ? 49.769 0.220 -65.629 1.00 76.38 398 ASP A O 1
ATOM 3229 N N . VAL A 1 399 ? 49.830 2.433 -65.271 1.00 71.50 399 VAL A N 1
ATOM 3230 C CA . VAL A 1 399 ? 51.236 2.666 -65.641 1.00 71.50 399 VAL A CA 1
ATOM 3231 C C . VAL A 1 399 ? 52.267 1.969 -64.737 1.00 71.50 399 VAL A C 1
ATOM 3233 O O . VAL A 1 399 ? 53.466 2.209 -64.897 1.00 71.50 399 VAL A O 1
ATOM 3236 N N . THR A 1 400 ? 51.836 1.126 -63.788 1.00 69.25 400 THR A N 1
ATOM 3237 C CA . THR A 1 400 ? 52.722 0.311 -62.935 1.00 69.25 400 THR A CA 1
ATOM 3238 C C . THR A 1 400 ? 53.082 -1.046 -63.550 1.00 69.25 400 THR A C 1
ATOM 3240 O O . THR A 1 400 ? 54.075 -1.657 -63.152 1.00 69.25 400 THR A O 1
ATOM 3243 N N . LEU A 1 401 ? 52.319 -1.517 -64.543 1.00 64.75 401 LEU A N 1
ATOM 3244 C CA . LEU A 1 401 ? 52.570 -2.783 -65.237 1.00 64.75 401 LEU A CA 1
ATOM 3245 C C . LEU A 1 401 ? 53.911 -2.744 -65.992 1.00 64.75 401 LEU A C 1
ATOM 3247 O O . LEU A 1 401 ? 54.078 -2.005 -66.957 1.00 64.75 401 LEU A O 1
ATOM 3251 N N . GLY A 1 402 ? 54.870 -3.563 -65.545 1.00 62.47 402 GLY A N 1
ATOM 3252 C CA . GLY A 1 402 ? 56.206 -3.694 -66.145 1.00 62.47 402 GLY A CA 1
ATOM 3253 C C . GLY A 1 402 ? 57.292 -2.775 -65.565 1.00 62.47 402 GLY A C 1
ATOM 3254 O O . GLY A 1 402 ? 58.462 -2.948 -65.905 1.00 62.47 402 GLY A O 1
ATOM 3255 N N . ALA A 1 403 ? 56.947 -1.847 -64.667 1.00 66.69 403 ALA A N 1
ATOM 3256 C CA . ALA A 1 403 ? 57.914 -0.943 -64.042 1.00 66.69 403 ALA A CA 1
ATOM 3257 C C . ALA A 1 403 ? 58.887 -1.680 -63.097 1.00 66.69 403 ALA A C 1
ATOM 3259 O O . ALA A 1 403 ? 58.499 -2.580 -62.349 1.00 66.69 403 ALA A O 1
ATOM 3260 N N . LYS A 1 404 ? 60.159 -1.261 -63.082 1.00 76.12 404 LYS A N 1
ATOM 3261 C CA . LYS A 1 404 ? 61.199 -1.764 -62.168 1.00 76.12 404 LYS A CA 1
ATOM 3262 C C . LYS A 1 404 ? 61.565 -0.667 -61.175 1.00 76.12 404 LYS A C 1
ATOM 3264 O O . LYS A 1 404 ? 62.489 0.108 -61.397 1.00 76.12 404 LYS A O 1
ATOM 3269 N N . ASN A 1 405 ? 60.826 -0.583 -60.076 1.00 81.06 405 ASN A N 1
ATOM 3270 C CA . ASN A 1 405 ? 61.000 0.491 -59.097 1.00 81.06 405 ASN A CA 1
ATOM 3271 C C . ASN A 1 405 ? 62.388 0.452 -58.421 1.00 81.06 405 ASN A C 1
ATOM 3273 O O . ASN A 1 405 ? 62.943 -0.614 -58.160 1.00 81.06 405 ASN A O 1
ATOM 3277 N N . HIS A 1 406 ? 62.943 1.626 -58.114 1.00 85.00 406 HIS A N 1
ATOM 3278 C CA . HIS A 1 406 ? 64.220 1.763 -57.411 1.00 85.00 406 HIS A CA 1
ATOM 3279 C C . HIS A 1 406 ? 64.087 1.456 -55.908 1.00 85.00 406 HIS A C 1
ATOM 3281 O O . HIS A 1 406 ? 63.264 2.057 -55.218 1.00 85.00 406 HIS A O 1
ATOM 3287 N N . ASN A 1 407 ? 64.961 0.600 -55.367 1.00 85.25 407 ASN A N 1
ATOM 3288 C CA . ASN A 1 407 ? 65.085 0.331 -53.926 1.00 85.25 407 ASN A CA 1
ATOM 3289 C C . ASN A 1 407 ? 65.776 1.496 -53.188 1.00 85.25 407 ASN A C 1
ATOM 3291 O O . ASN A 1 407 ? 66.942 1.400 -52.787 1.00 85.25 407 ASN A O 1
ATOM 3295 N N . PHE A 1 408 ? 65.091 2.635 -53.083 1.00 88.62 408 PHE A N 1
ATOM 3296 C CA . PHE A 1 408 ? 65.624 3.843 -52.456 1.00 88.62 408 PHE A CA 1
ATOM 3297 C C . PHE A 1 408 ? 65.747 3.715 -50.931 1.00 88.62 408 PHE A C 1
ATOM 3299 O O . PHE A 1 408 ? 64.821 3.325 -50.221 1.00 88.62 408 PHE A O 1
ATOM 3306 N N . LYS A 1 409 ? 66.908 4.111 -50.411 1.00 87.50 409 LYS A N 1
ATOM 3307 C CA . LYS A 1 409 ? 67.212 4.262 -48.989 1.00 87.50 409 LYS A CA 1
ATOM 3308 C C . LYS A 1 409 ? 67.545 5.727 -48.708 1.00 87.50 409 LYS A C 1
ATOM 3310 O O . LYS A 1 409 ? 68.231 6.363 -49.494 1.00 87.50 409 LYS A O 1
ATOM 3315 N N . SER A 1 410 ? 67.072 6.274 -47.588 1.00 87.62 410 SER A N 1
ATOM 3316 C CA . SER A 1 410 ? 67.460 7.626 -47.156 1.00 87.62 410 SER A CA 1
ATOM 3317 C C . SER A 1 410 ? 68.935 7.651 -46.733 1.00 87.62 410 SER A C 1
ATOM 3319 O O . SER A 1 410 ? 69.322 6.931 -45.808 1.00 87.62 410 SER A O 1
ATOM 3321 N N . GLN A 1 411 ? 69.729 8.544 -47.327 1.00 83.56 411 GLN A N 1
ATOM 3322 C CA . GLN A 1 411 ? 71.152 8.740 -47.031 1.00 83.56 411 GLN A CA 1
ATOM 3323 C C . GLN A 1 411 ? 71.493 10.230 -46.863 1.00 83.56 411 GLN A C 1
ATOM 3325 O O . GLN A 1 411 ? 70.988 11.094 -47.578 1.00 83.56 411 GLN A O 1
ATOM 3330 N N . THR A 1 412 ? 72.375 10.537 -45.907 1.00 83.69 412 THR A N 1
ATOM 3331 C CA . THR A 1 412 ? 72.929 11.888 -45.708 1.00 83.69 412 THR A CA 1
ATOM 3332 C C . THR A 1 412 ? 74.290 11.985 -46.392 1.00 83.69 412 THR A C 1
ATOM 3334 O O . THR A 1 412 ? 75.230 11.282 -46.011 1.00 83.69 412 THR A O 1
ATOM 3337 N N . PHE A 1 413 ? 74.416 12.861 -47.388 1.00 81.25 413 PHE A N 1
ATOM 3338 C CA . PHE A 1 413 ? 75.605 12.935 -48.241 1.00 81.25 413 PHE A CA 1
ATOM 3339 C C . PHE A 1 413 ? 76.675 13.860 -47.639 1.00 81.25 413 PHE A C 1
ATOM 3341 O O . PHE A 1 413 ? 76.659 15.074 -47.823 1.00 81.25 413 PHE A O 1
ATOM 3348 N N . LYS A 1 414 ? 77.638 13.263 -46.919 1.00 77.12 414 LYS A N 1
ATOM 3349 C CA . LYS A 1 414 ? 78.768 13.964 -46.265 1.00 77.12 414 LYS A CA 1
ATOM 3350 C C . LYS A 1 414 ? 79.849 14.491 -47.227 1.00 77.12 414 LYS A C 1
ATOM 3352 O O . LYS A 1 414 ? 80.829 15.071 -46.773 1.00 77.12 414 LYS A O 1
ATOM 3357 N N . ILE A 1 415 ? 79.703 14.263 -48.531 1.00 80.31 415 ILE A N 1
ATOM 3358 C CA . ILE A 1 415 ? 80.614 14.677 -49.611 1.00 80.31 415 ILE A CA 1
ATOM 3359 C C . ILE A 1 415 ? 79.729 15.249 -50.734 1.00 80.31 415 ILE A C 1
ATOM 3361 O O . ILE A 1 415 ? 78.659 14.673 -50.962 1.00 80.31 415 ILE A O 1
ATOM 3365 N N . PRO A 1 416 ? 80.110 16.340 -51.436 1.00 81.38 416 PRO A N 1
ATOM 3366 C CA . PRO A 1 416 ? 79.266 16.931 -52.474 1.00 81.38 416 PRO A CA 1
ATOM 3367 C C . PRO A 1 416 ? 78.969 15.903 -53.571 1.00 81.38 416 PRO A C 1
ATOM 3369 O O . PRO A 1 416 ? 79.870 15.485 -54.295 1.00 81.38 416 PRO A O 1
ATOM 3372 N N . THR A 1 417 ? 77.711 15.476 -53.671 1.00 85.94 417 THR A N 1
ATOM 3373 C CA . THR A 1 417 ? 77.290 14.374 -54.549 1.00 85.94 417 THR A CA 1
ATOM 3374 C C . THR A 1 417 ? 76.241 14.892 -55.516 1.00 85.94 417 THR A C 1
ATOM 3376 O O . THR A 1 417 ? 75.184 15.331 -55.081 1.00 85.94 417 THR A O 1
ATOM 3379 N N . ASN A 1 418 ? 76.505 14.887 -56.820 1.00 87.19 418 ASN A N 1
ATOM 3380 C CA . ASN A 1 418 ? 75.512 15.329 -57.799 1.00 87.19 418 ASN A CA 1
ATOM 3381 C C . ASN A 1 418 ? 74.296 14.385 -57.831 1.00 87.19 418 ASN A C 1
ATOM 3383 O O . ASN A 1 418 ? 74.436 13.168 -57.701 1.00 87.19 418 ASN A O 1
ATOM 3387 N N . CYS A 1 419 ? 73.112 14.969 -58.006 1.00 89.25 419 CYS A N 1
ATOM 3388 C CA . CYS A 1 419 ? 71.858 14.261 -58.238 1.00 89.25 419 CYS A CA 1
ATOM 3389 C C . CYS A 1 419 ? 71.819 13.728 -59.673 1.00 89.25 419 CYS A C 1
ATOM 3391 O O . CYS A 1 419 ? 72.089 14.470 -60.616 1.00 89.25 419 CYS A O 1
ATOM 3393 N N . ASP A 1 420 ? 71.467 12.457 -59.843 1.00 88.56 420 ASP A N 1
ATOM 3394 C CA . ASP A 1 420 ? 71.421 11.768 -61.138 1.00 88.56 420 ASP A CA 1
ATOM 3395 C C . ASP A 1 420 ? 70.176 12.126 -61.978 1.00 88.56 420 ASP A C 1
ATOM 3397 O O . ASP A 1 420 ? 70.064 11.668 -63.113 1.00 88.56 420 ASP A O 1
ATOM 3401 N N . LEU A 1 421 ? 69.269 12.961 -61.441 1.00 86.31 421 LEU A N 1
ATOM 3402 C CA . LEU A 1 421 ? 68.099 13.501 -62.151 1.00 86.31 421 LEU A CA 1
ATOM 3403 C C . LEU A 1 421 ? 68.294 14.959 -62.604 1.00 86.31 421 LEU A C 1
ATOM 3405 O O . LEU A 1 421 ? 68.095 15.266 -63.772 1.00 86.31 421 LEU A O 1
ATOM 3409 N N . CYS A 1 422 ? 68.661 15.868 -61.689 1.00 86.00 422 CYS A N 1
ATOM 3410 C CA . CYS A 1 422 ? 68.753 17.311 -61.974 1.00 86.00 422 CYS A CA 1
ATOM 3411 C C . CYS A 1 422 ? 70.187 17.857 -62.087 1.00 86.00 422 CYS A C 1
ATOM 3413 O O . CYS A 1 422 ? 70.362 19.057 -62.282 1.00 86.00 422 CYS A O 1
ATOM 3415 N N . GLY A 1 423 ? 71.221 17.030 -61.896 1.00 82.19 423 GLY A N 1
ATOM 3416 C CA . GLY A 1 423 ? 72.632 17.434 -61.972 1.00 82.19 423 GLY A CA 1
ATOM 3417 C C . GLY A 1 423 ? 73.126 18.322 -60.819 1.00 82.19 423 GLY A C 1
ATOM 3418 O O . GLY A 1 423 ? 74.328 18.366 -60.554 1.00 82.19 423 GLY A O 1
ATOM 3419 N N . GLU A 1 424 ? 72.235 19.000 -60.088 1.00 85.19 424 GLU A N 1
ATOM 3420 C CA . GLU A 1 424 ? 72.567 19.825 -58.921 1.00 85.19 424 GLU A CA 1
ATOM 3421 C C . GLU A 1 424 ? 73.261 19.012 -57.813 1.00 85.19 424 GLU A C 1
ATOM 3423 O O . GLU A 1 424 ? 73.025 17.813 -57.634 1.00 85.19 424 GLU A O 1
ATOM 3428 N N . ARG A 1 425 ? 74.092 19.677 -57.002 1.00 85.75 425 ARG A N 1
ATOM 3429 C CA . ARG A 1 425 ? 74.802 19.028 -55.890 1.00 85.75 425 ARG A CA 1
ATOM 3430 C C . ARG A 1 425 ? 73.869 18.790 -54.696 1.00 85.75 425 ARG A C 1
ATOM 3432 O O . ARG A 1 425 ? 73.173 19.693 -54.237 1.00 85.75 425 ARG A O 1
ATOM 3439 N N . ILE A 1 426 ? 73.904 17.579 -54.156 1.00 84.75 426 ILE A N 1
ATOM 3440 C CA . ILE A 1 426 ? 73.416 17.217 -52.825 1.00 84.75 426 ILE A CA 1
ATOM 3441 C C . ILE A 1 426 ? 74.579 17.498 -51.861 1.00 84.75 426 ILE A C 1
ATOM 3443 O O . ILE A 1 426 ? 75.629 16.854 -51.941 1.00 84.75 426 ILE A O 1
ATOM 3447 N N . TRP A 1 427 ? 74.439 18.515 -51.007 1.00 75.44 427 TRP A N 1
ATOM 3448 C CA . TRP A 1 427 ? 75.505 18.976 -50.113 1.00 75.44 427 TRP A CA 1
ATOM 3449 C C . TRP A 1 427 ? 74.946 19.716 -48.891 1.00 75.44 427 TRP A C 1
ATOM 3451 O O . TRP A 1 427 ? 73.995 20.483 -49.016 1.00 75.44 427 TRP A O 1
ATOM 3461 N N . GLY A 1 428 ? 75.557 19.500 -47.722 1.00 67.88 428 GLY A N 1
ATOM 3462 C CA . GLY A 1 428 ? 75.208 20.157 -46.457 1.00 67.88 428 GLY A CA 1
ATOM 3463 C C . GLY A 1 428 ? 75.068 19.174 -45.290 1.00 67.88 428 GLY A C 1
ATOM 3464 O O . GLY A 1 428 ? 74.745 18.004 -45.482 1.00 67.88 428 GLY A O 1
ATOM 3465 N N . LEU A 1 429 ? 75.280 19.651 -44.057 1.00 58.81 429 LEU A N 1
ATOM 3466 C CA . LEU A 1 429 ? 75.275 18.821 -42.836 1.00 58.81 429 LEU A CA 1
ATOM 3467 C C . LEU A 1 429 ? 73.942 18.084 -42.585 1.00 58.81 429 LEU A C 1
ATOM 3469 O O . LEU A 1 429 ? 73.926 17.033 -41.948 1.00 58.81 429 LEU A O 1
ATOM 3473 N N . SER A 1 430 ? 72.839 18.616 -43.113 1.00 64.25 430 SER A N 1
ATOM 3474 C CA . SER A 1 430 ? 71.481 18.066 -43.036 1.00 64.25 430 SER A CA 1
ATOM 3475 C C . SER A 1 430 ? 70.927 17.605 -44.396 1.00 64.25 430 SER A C 1
ATOM 3477 O O . SER A 1 430 ? 69.740 17.293 -44.497 1.00 64.25 430 SER A O 1
ATOM 3479 N N . ALA A 1 431 ? 71.760 17.534 -45.444 1.00 68.12 431 ALA A N 1
ATOM 3480 C CA . ALA A 1 431 ? 71.339 17.201 -46.806 1.00 68.12 431 ALA A CA 1
ATOM 3481 C C . ALA A 1 431 ? 70.996 15.708 -46.961 1.00 68.12 431 ALA A C 1
ATOM 3483 O O . ALA A 1 431 ? 71.835 14.876 -47.323 1.00 68.12 431 ALA A O 1
ATOM 3484 N N . LYS A 1 432 ? 69.731 15.381 -46.681 1.00 75.94 432 LYS A N 1
ATOM 3485 C CA . LYS A 1 432 ? 69.130 14.070 -46.937 1.00 75.94 432 LYS A CA 1
ATOM 3486 C C . LYS A 1 432 ? 68.744 13.945 -48.413 1.00 75.94 432 LYS A C 1
ATOM 3488 O O . LYS A 1 432 ? 68.006 14.772 -48.952 1.00 75.94 432 LYS A O 1
ATOM 3493 N N . GLY A 1 433 ? 69.224 12.886 -49.044 1.00 85.88 433 GLY A N 1
ATOM 3494 C CA . GLY A 1 433 ? 68.758 12.405 -50.339 1.00 85.88 433 GLY A CA 1
ATOM 3495 C C . GLY A 1 433 ? 68.462 10.912 -50.261 1.00 85.88 433 GLY A C 1
ATOM 3496 O O . GLY A 1 433 ? 68.406 10.341 -49.169 1.00 85.88 433 GLY A O 1
ATOM 3497 N N . PHE A 1 434 ? 68.321 10.280 -51.418 1.00 89.75 434 PHE A N 1
ATOM 3498 C CA . PHE A 1 434 ? 68.106 8.844 -51.526 1.00 89.75 434 PHE A CA 1
ATOM 3499 C C . PHE A 1 434 ? 69.192 8.174 -52.363 1.00 89.75 434 PHE A C 1
ATOM 3501 O O . PHE A 1 434 ? 69.608 8.729 -53.379 1.00 89.75 434 PHE A O 1
ATOM 3508 N N . ASP A 1 435 ? 69.623 6.983 -51.942 1.00 89.69 435 ASP A N 1
ATOM 3509 C CA . ASP A 1 435 ? 70.458 6.059 -52.709 1.00 89.69 435 ASP A CA 1
ATOM 3510 C C . ASP A 1 435 ? 69.667 4.791 -53.064 1.00 89.69 435 ASP A C 1
ATOM 3512 O O . ASP A 1 435 ? 69.084 4.139 -52.199 1.00 89.69 435 ASP A O 1
ATOM 3516 N N . CYS A 1 436 ? 69.598 4.442 -54.348 1.00 90.25 436 CYS A N 1
ATOM 3517 C CA . CYS A 1 436 ? 69.043 3.170 -54.798 1.00 90.25 436 CYS A CA 1
ATOM 3518 C C . CYS A 1 436 ? 70.100 2.079 -54.612 1.00 90.25 436 CYS A C 1
ATOM 3520 O O . CYS A 1 436 ? 71.150 2.111 -55.263 1.00 90.25 436 CYS A O 1
ATOM 3522 N N . ARG A 1 437 ? 69.812 1.106 -53.742 1.00 86.69 437 ARG A N 1
ATOM 3523 C CA . ARG A 1 437 ? 70.777 0.066 -53.347 1.00 86.69 437 ARG A CA 1
ATOM 3524 C C . ARG A 1 437 ? 71.254 -0.792 -54.515 1.00 86.69 437 ARG A C 1
ATOM 3526 O O . ARG A 1 437 ? 72.410 -1.208 -54.524 1.00 86.69 437 ARG A O 1
ATOM 3533 N N . ASP A 1 438 ? 70.381 -1.035 -55.487 1.00 85.44 438 ASP A N 1
ATOM 3534 C CA . ASP A 1 438 ? 70.603 -2.004 -56.562 1.00 85.44 438 ASP A CA 1
ATOM 3535 C C . ASP A 1 438 ? 71.439 -1.371 -57.692 1.00 85.44 438 ASP A C 1
ATOM 3537 O O . ASP A 1 438 ? 72.538 -1.835 -58.000 1.00 85.44 438 ASP A O 1
ATOM 3541 N N . CYS A 1 439 ? 70.987 -0.239 -58.249 1.00 86.38 439 CYS A N 1
ATOM 3542 C CA . CYS A 1 439 ? 71.637 0.398 -59.403 1.00 86.38 439 CYS A CA 1
ATOM 3543 C C . CYS A 1 439 ? 72.417 1.691 -59.093 1.00 86.38 439 CYS A C 1
ATOM 3545 O O . CYS A 1 439 ? 72.802 2.408 -60.024 1.00 86.38 439 CYS A O 1
ATOM 3547 N N . GLY A 1 440 ? 72.575 2.060 -57.818 1.00 85.31 440 GLY A N 1
ATOM 3548 C CA . GLY A 1 440 ? 73.352 3.229 -57.383 1.00 85.31 440 GLY A CA 1
ATOM 3549 C C . GLY A 1 440 ? 72.807 4.601 -57.807 1.00 85.31 440 GLY A C 1
ATOM 3550 O O . GLY A 1 440 ? 73.579 5.556 -57.847 1.00 85.31 440 GLY A O 1
ATOM 3551 N N . TYR A 1 441 ? 71.516 4.709 -58.154 1.00 89.88 441 TYR A N 1
ATOM 3552 C CA . TYR A 1 441 ? 70.876 5.996 -58.473 1.00 89.88 441 TYR A CA 1
ATOM 3553 C C . TYR A 1 441 ? 70.829 6.869 -57.215 1.00 89.88 441 TYR A C 1
ATOM 3555 O O . TYR A 1 441 ? 70.375 6.406 -56.172 1.00 89.88 441 TYR A O 1
ATOM 3563 N N . THR A 1 442 ? 71.268 8.121 -57.301 1.00 90.31 442 THR A N 1
ATOM 3564 C CA . THR A 1 442 ? 71.291 9.068 -56.177 1.00 90.31 442 THR A CA 1
ATOM 3565 C C . THR A 1 442 ? 70.554 10.357 -56.505 1.00 90.31 442 THR A C 1
ATOM 3567 O O . THR A 1 442 ? 70.821 10.983 -57.528 1.00 90.31 442 THR A O 1
ATOM 3570 N N . CYS A 1 443 ? 69.635 10.785 -55.640 1.00 90.44 443 CYS A N 1
ATOM 3571 C CA . CYS A 1 443 ? 68.830 11.987 -55.875 1.00 90.44 443 CYS A CA 1
ATOM 3572 C C . CYS A 1 443 ? 68.508 12.767 -54.591 1.00 90.44 443 CYS A C 1
ATOM 3574 O O . CYS A 1 443 ? 68.564 12.229 -53.485 1.00 90.44 443 CYS A O 1
ATOM 3576 N N . HIS A 1 444 ? 68.136 14.047 -54.714 1.00 89.69 444 HIS A N 1
ATOM 3577 C CA . HIS A 1 444 ? 67.534 14.789 -53.597 1.00 89.69 444 HIS A CA 1
ATOM 3578 C C . HIS A 1 444 ? 66.170 14.194 -53.219 1.00 89.69 444 HIS A C 1
ATOM 3580 O O . HIS A 1 444 ? 65.483 13.627 -54.067 1.00 89.69 444 HIS A O 1
ATOM 3586 N N . SER A 1 445 ? 65.698 14.441 -51.994 1.00 87.12 445 SER A N 1
ATOM 3587 C CA . SER A 1 445 ? 64.310 14.115 -51.621 1.00 87.12 445 SER A CA 1
ATOM 3588 C C . SER A 1 445 ? 63.268 14.850 -52.488 1.00 87.12 445 SER A C 1
ATOM 3590 O O . SER A 1 445 ? 62.274 14.244 -52.869 1.00 87.12 445 SER A O 1
ATOM 3592 N N . LYS A 1 446 ? 63.541 16.088 -52.943 1.00 86.44 446 LYS A N 1
ATOM 3593 C CA . LYS A 1 446 ? 62.694 16.800 -53.932 1.00 86.44 446 LYS A CA 1
ATOM 3594 C C . LYS A 1 446 ? 62.626 16.130 -55.319 1.00 86.44 446 LYS A C 1
ATOM 3596 O O . LYS A 1 446 ? 61.805 16.520 -56.144 1.00 86.44 446 LYS A O 1
ATOM 3601 N N . CYS A 1 447 ? 63.519 15.178 -55.594 1.00 88.50 447 CYS A N 1
ATOM 3602 C CA . CYS A 1 447 ? 63.656 14.497 -56.882 1.00 88.50 447 CYS A CA 1
ATOM 3603 C C . CYS A 1 447 ? 63.156 13.047 -56.855 1.00 88.50 447 CYS A C 1
ATOM 3605 O O . CYS A 1 447 ? 62.857 12.536 -57.924 1.00 88.50 447 CYS A O 1
ATOM 3607 N N . GLU A 1 448 ? 63.037 12.413 -55.680 1.00 87.75 448 GLU A N 1
ATOM 3608 C CA . GLU A 1 448 ? 62.625 11.007 -55.484 1.00 87.75 448 GLU A CA 1
ATOM 3609 C C . GLU A 1 448 ? 61.416 10.627 -56.352 1.00 87.75 448 GLU A C 1
ATOM 3611 O O . GLU A 1 448 ? 61.520 9.791 -57.245 1.00 87.75 448 GLU A O 1
ATOM 3616 N N . MET A 1 449 ? 60.295 11.331 -56.166 1.00 87.62 449 MET A N 1
ATOM 3617 C CA . MET A 1 449 ? 59.047 11.082 -56.895 1.00 87.62 449 MET A CA 1
ATOM 3618 C C . MET A 1 449 ? 59.137 11.387 -58.400 1.00 87.62 449 MET A C 1
ATOM 3620 O O . MET A 1 449 ? 58.221 11.042 -59.133 1.00 87.62 449 MET A O 1
ATOM 3624 N N . LYS A 1 450 ? 60.210 12.026 -58.881 1.00 88.00 450 LYS A N 1
ATOM 3625 C CA . LYS A 1 450 ? 60.426 12.389 -60.292 1.00 88.00 450 LYS A CA 1
ATOM 3626 C C . LYS A 1 450 ? 61.469 11.505 -60.997 1.00 88.00 450 LYS A C 1
ATOM 3628 O O . LYS A 1 450 ? 61.778 11.757 -62.158 1.00 88.00 450 LYS A O 1
ATOM 3633 N N . VAL A 1 451 ? 62.028 10.491 -60.329 1.00 88.12 451 VAL A N 1
ATOM 3634 C CA . VAL A 1 451 ? 62.958 9.541 -60.966 1.00 88.12 451 VAL A CA 1
ATOM 3635 C C . VAL A 1 451 ? 62.177 8.532 -61.828 1.00 88.12 451 VAL A C 1
ATOM 3637 O O . VAL A 1 451 ? 61.191 7.980 -61.337 1.00 88.12 451 VAL A O 1
ATOM 3640 N N . PRO A 1 452 ? 62.588 8.246 -63.081 1.00 84.25 452 PRO A N 1
ATOM 3641 C CA . PRO A 1 452 ? 61.983 7.192 -63.899 1.00 84.25 452 PRO A CA 1
ATOM 3642 C C . PRO A 1 452 ? 61.956 5.828 -63.193 1.00 84.25 452 PRO A C 1
ATOM 3644 O O . PRO A 1 452 ? 62.929 5.426 -62.560 1.00 84.25 452 PRO A O 1
ATOM 3647 N N . ALA A 1 453 ? 60.860 5.081 -63.340 1.00 75.75 453 ALA A N 1
ATOM 3648 C CA . ALA A 1 453 ? 60.646 3.786 -62.680 1.00 75.75 453 ALA A CA 1
ATOM 3649 C C . ALA A 1 453 ? 61.353 2.607 -63.395 1.00 75.75 453 ALA A C 1
ATOM 3651 O O . ALA A 1 453 ? 60.792 1.520 -63.544 1.00 75.75 453 ALA A O 1
ATOM 3652 N N . GLU A 1 454 ? 62.580 2.840 -63.866 1.00 82.00 454 GLU A N 1
ATOM 3653 C CA . GLU A 1 454 ? 63.366 1.933 -64.713 1.00 82.00 454 GLU A CA 1
ATOM 3654 C C . GLU A 1 454 ? 64.721 1.610 -64.065 1.00 82.00 454 GLU A C 1
ATOM 3656 O O . GLU A 1 454 ? 65.806 1.910 -64.572 1.00 82.00 454 GLU A O 1
ATOM 3661 N N . CYS A 1 455 ? 64.668 0.971 -62.897 1.00 84.19 455 CYS A N 1
ATOM 3662 C CA . CYS A 1 455 ? 65.841 0.393 -62.264 1.00 84.19 455 CYS A CA 1
ATOM 3663 C C . CYS A 1 455 ? 66.370 -0.776 -63.120 1.00 84.19 455 CYS A C 1
ATOM 3665 O O . CYS A 1 455 ? 65.648 -1.757 -63.326 1.00 84.19 455 CYS A O 1
ATOM 3667 N N . PRO A 1 456 ? 67.638 -0.749 -63.578 1.00 81.94 456 PRO A N 1
ATOM 3668 C CA . PRO A 1 456 ? 68.237 -1.878 -64.293 1.00 81.94 456 PRO A CA 1
ATOM 3669 C C . PRO A 1 456 ? 68.477 -3.105 -63.392 1.00 81.94 456 PRO A C 1
ATOM 3671 O O . PRO A 1 456 ? 68.845 -4.160 -63.899 1.00 81.94 456 PRO A O 1
ATOM 3674 N N . GLY A 1 457 ? 68.237 -2.993 -62.080 1.00 80.69 457 GLY A N 1
ATOM 3675 C CA . GLY A 1 457 ? 68.506 -4.027 -61.084 1.00 80.69 457 GLY A CA 1
ATOM 3676 C C . GLY A 1 457 ? 69.874 -3.858 -60.426 1.00 80.69 457 GLY A C 1
ATOM 3677 O O . GLY A 1 457 ? 70.446 -2.764 -60.421 1.00 80.69 457 GLY A O 1
ATOM 3678 N N . GLU A 1 458 ? 70.384 -4.942 -59.844 1.00 83.31 458 GLU A N 1
ATOM 3679 C CA . GLU A 1 458 ? 71.706 -4.958 -59.226 1.00 83.31 458 GLU A CA 1
ATOM 3680 C C . GLU A 1 458 ? 72.813 -4.983 -60.291 1.00 83.31 458 GLU A C 1
ATOM 3682 O O . GLU A 1 458 ? 72.909 -5.913 -61.085 1.00 83.31 458 GLU A O 1
ATOM 3687 N N . LEU A 1 459 ? 73.649 -3.941 -60.298 1.00 82.38 459 LEU A N 1
ATOM 3688 C CA . LEU A 1 459 ? 74.753 -3.768 -61.250 1.00 82.38 459 LEU A CA 1
ATOM 3689 C C . LEU A 1 459 ? 76.118 -4.056 -60.601 1.00 82.38 459 LEU A C 1
ATOM 3691 O O . LEU A 1 459 ? 76.295 -3.828 -59.397 1.00 82.38 459 LEU A O 1
ATOM 3695 N N . SER A 1 460 ? 77.117 -4.457 -61.395 1.00 80.25 460 SER A N 1
ATOM 3696 C CA . SER A 1 460 ? 78.518 -4.530 -60.945 1.00 80.25 460 SER A CA 1
ATOM 3697 C C . SER A 1 460 ? 79.105 -3.143 -60.636 1.00 80.25 460 SER A C 1
ATOM 3699 O O . SER A 1 460 ? 78.515 -2.101 -60.937 1.00 80.25 460 SER A O 1
ATOM 3701 N N . LYS A 1 461 ? 80.287 -3.091 -60.013 1.00 77.44 461 LYS A N 1
ATOM 3702 C CA . LYS A 1 461 ? 80.922 -1.828 -59.594 1.00 77.44 461 LYS A CA 1
ATOM 3703 C C . LYS A 1 461 ? 81.305 -0.951 -60.793 1.00 77.44 461 LYS A C 1
ATOM 3705 O O . LYS A 1 461 ? 81.158 0.272 -60.744 1.00 77.44 461 LYS A O 1
ATOM 3710 N N . GLU A 1 462 ? 81.752 -1.585 -61.868 1.00 78.38 462 GLU A N 1
ATOM 3711 C CA . GLU A 1 462 ? 82.127 -0.985 -63.144 1.00 78.38 462 GLU A CA 1
ATOM 3712 C C . GLU A 1 462 ? 80.884 -0.447 -63.868 1.00 78.38 462 GLU A C 1
ATOM 3714 O O . GLU A 1 462 ? 80.863 0.714 -64.283 1.00 78.38 462 GLU A O 1
ATOM 3719 N N . GLU A 1 463 ? 79.812 -1.243 -63.936 1.00 78.56 463 GLU A N 1
ATOM 3720 C CA . GLU A 1 463 ? 78.538 -0.848 -64.549 1.00 78.56 463 GLU A CA 1
ATOM 3721 C C . GLU A 1 463 ? 77.860 0.289 -63.783 1.00 78.56 463 GLU A C 1
ATOM 3723 O O . GLU A 1 463 ? 77.484 1.282 -64.401 1.00 78.56 463 GLU A O 1
ATOM 3728 N N . ARG A 1 464 ? 77.785 0.231 -62.441 1.00 79.81 464 ARG A N 1
ATOM 3729 C CA . ARG A 1 464 ? 77.270 1.349 -61.621 1.00 79.81 464 ARG A CA 1
ATOM 3730 C C . ARG A 1 464 ? 78.019 2.646 -61.920 1.00 79.81 464 ARG A C 1
ATOM 3732 O O . ARG A 1 464 ? 77.391 3.697 -62.029 1.00 79.81 464 ARG A O 1
ATOM 3739 N N . LYS A 1 465 ? 79.349 2.587 -62.076 1.00 80.12 465 LYS A N 1
ATOM 3740 C CA . LYS A 1 465 ? 80.171 3.761 -62.404 1.00 80.12 465 LYS A CA 1
ATOM 3741 C C . LYS A 1 465 ? 79.880 4.284 -63.816 1.00 80.12 465 LYS A C 1
ATOM 3743 O O . LYS A 1 465 ? 79.777 5.498 -63.980 1.00 80.12 465 LYS A O 1
ATOM 3748 N N . LYS A 1 466 ? 79.714 3.394 -64.803 1.00 83.00 466 LYS A N 1
ATOM 3749 C CA . LYS A 1 466 ? 79.332 3.750 -66.179 1.00 83.00 466 LYS A CA 1
ATOM 3750 C C . LYS A 1 466 ? 77.936 4.382 -66.220 1.00 83.00 466 LYS A C 1
ATOM 3752 O O . LYS A 1 466 ? 77.820 5.557 -66.541 1.00 83.00 466 LYS A O 1
ATOM 3757 N N . THR A 1 467 ? 76.904 3.664 -65.777 1.00 81.81 467 THR A N 1
ATOM 3758 C CA . THR A 1 467 ? 75.510 4.135 -65.796 1.00 81.81 467 THR A CA 1
ATOM 3759 C C . THR A 1 467 ? 75.318 5.420 -64.984 1.00 81.81 467 THR A C 1
ATOM 3761 O O . THR A 1 467 ? 74.483 6.250 -65.335 1.00 81.81 467 THR A O 1
ATOM 3764 N N . LYS A 1 468 ? 76.100 5.639 -63.916 1.00 82.50 468 LYS A N 1
ATOM 3765 C CA . LYS A 1 468 ? 76.100 6.923 -63.203 1.00 82.50 468 LYS A CA 1
ATOM 3766 C C . LYS A 1 468 ? 76.726 8.062 -64.018 1.00 82.50 468 LYS A C 1
ATOM 3768 O O . LYS A 1 468 ? 76.181 9.161 -64.003 1.00 82.50 468 LYS A O 1
ATOM 3773 N N . ALA A 1 469 ? 77.818 7.824 -64.744 1.00 80.00 469 ALA A N 1
ATOM 3774 C CA . ALA A 1 469 ? 78.369 8.821 -65.664 1.00 80.00 469 ALA A CA 1
ATOM 3775 C C . ALA A 1 469 ? 77.372 9.159 -66.789 1.00 80.00 469 ALA A C 1
ATOM 3777 O O . ALA A 1 469 ? 77.157 10.336 -67.067 1.00 80.00 469 ALA A O 1
ATOM 3778 N N . ASP A 1 470 ? 76.698 8.149 -67.349 1.00 81.44 470 ASP A N 1
ATOM 3779 C CA . ASP A 1 470 ? 75.678 8.320 -68.392 1.00 81.44 470 ASP A CA 1
ATOM 3780 C C . ASP A 1 470 ? 74.483 9.161 -67.883 1.00 81.44 470 ASP A C 1
ATOM 3782 O O . ASP A 1 470 ? 74.074 10.127 -68.528 1.00 81.44 470 ASP A O 1
ATOM 3786 N N . ARG A 1 471 ? 73.973 8.870 -66.673 1.00 86.56 471 ARG A N 1
ATOM 3787 C CA . ARG A 1 471 ? 72.915 9.663 -66.008 1.00 86.56 471 ARG A CA 1
ATOM 3788 C C . ARG A 1 471 ? 73.350 11.104 -65.726 1.00 86.56 471 ARG A C 1
ATOM 3790 O O . ARG A 1 471 ? 72.595 12.031 -65.999 1.00 86.56 471 ARG A O 1
ATOM 3797 N N . GLN A 1 472 ? 74.571 11.311 -65.226 1.00 79.38 472 GLN A N 1
ATOM 3798 C CA . GLN A 1 472 ? 75.121 12.652 -64.990 1.00 79.38 472 GLN A CA 1
ATOM 3799 C C . GLN A 1 472 ? 75.300 13.448 -66.292 1.00 79.38 472 GLN A C 1
ATOM 3801 O O . GLN A 1 472 ? 75.048 14.653 -66.308 1.00 79.38 472 GLN A O 1
ATOM 3806 N N . ALA A 1 473 ? 75.672 12.792 -67.395 1.00 77.00 473 ALA A N 1
ATOM 3807 C CA . ALA A 1 473 ? 75.731 13.419 -68.713 1.00 77.00 473 ALA A CA 1
ATOM 3808 C C . ALA A 1 473 ? 74.332 13.815 -69.223 1.00 77.00 473 ALA A C 1
ATOM 3810 O O . ALA A 1 473 ? 74.161 14.936 -69.698 1.00 77.00 473 ALA A O 1
ATOM 3811 N N . ALA A 1 474 ? 73.324 12.950 -69.062 1.00 77.00 474 ALA A N 1
ATOM 3812 C CA . ALA A 1 474 ? 71.937 13.248 -69.429 1.00 77.00 474 ALA A CA 1
ATOM 3813 C C . ALA A 1 474 ? 71.344 14.404 -68.599 1.00 77.00 474 ALA A C 1
ATOM 3815 O O . ALA A 1 474 ? 70.792 15.351 -69.159 1.00 77.00 474 ALA A O 1
ATOM 3816 N N . ALA A 1 475 ? 71.539 14.395 -67.276 1.00 74.88 475 ALA A N 1
ATOM 3817 C CA . ALA A 1 475 ? 71.135 15.496 -66.400 1.00 74.88 475 ALA A CA 1
ATOM 3818 C C . ALA A 1 475 ? 71.868 16.811 -66.745 1.00 74.88 475 ALA A C 1
ATOM 3820 O O . ALA A 1 475 ? 71.269 17.884 -66.723 1.00 74.88 475 ALA A O 1
ATOM 3821 N N . GLY A 1 476 ? 73.146 16.737 -67.134 1.00 65.88 476 GLY A N 1
ATOM 3822 C CA . GLY A 1 476 ? 73.917 17.879 -67.639 1.00 65.88 476 GLY A CA 1
ATOM 3823 C C . GLY A 1 476 ? 73.501 18.371 -69.034 1.00 65.88 476 GLY A C 1
ATOM 3824 O O . GLY A 1 476 ? 73.773 19.525 -69.371 1.00 65.88 476 GLY A O 1
ATOM 3825 N N . ALA A 1 477 ? 72.837 17.533 -69.836 1.00 65.62 477 ALA A N 1
ATOM 3826 C CA . ALA A 1 477 ? 72.274 17.904 -71.133 1.00 65.62 477 ALA A CA 1
ATOM 3827 C C . ALA A 1 477 ? 70.917 18.611 -70.986 1.00 65.62 477 ALA A C 1
ATOM 3829 O O . ALA A 1 477 ? 70.698 19.621 -71.646 1.00 65.62 477 ALA A O 1
ATOM 3830 N N . LEU A 1 478 ? 70.061 18.164 -70.058 1.00 61.09 478 LEU A N 1
ATOM 3831 C CA . LEU A 1 478 ? 68.782 18.819 -69.722 1.00 61.09 478 LEU A CA 1
ATOM 3832 C C . LEU A 1 478 ? 68.944 20.260 -69.193 1.00 61.09 478 LEU A C 1
ATOM 3834 O O . LEU A 1 478 ? 67.993 21.035 -69.206 1.00 61.09 478 LEU A O 1
ATOM 3838 N N . LEU A 1 479 ? 70.152 20.639 -68.763 1.00 55.25 479 LEU A N 1
ATOM 3839 C CA . LEU A 1 479 ? 70.514 22.004 -68.363 1.00 55.25 479 LEU A CA 1
ATOM 3840 C C . LEU A 1 479 ? 70.958 22.899 -69.544 1.00 55.25 479 LEU A C 1
ATOM 3842 O O . LEU A 1 479 ? 71.466 23.999 -69.318 1.00 55.25 479 LEU A O 1
ATOM 3846 N N . LYS A 1 480 ? 70.796 22.453 -70.798 1.00 49.00 480 LYS A N 1
ATOM 3847 C CA . LYS A 1 480 ? 71.096 23.224 -72.017 1.00 49.00 480 LYS A CA 1
ATOM 3848 C C . LYS A 1 480 ? 69.908 23.184 -72.991 1.00 49.00 480 LYS A C 1
ATOM 3850 O O . LYS A 1 480 ? 69.425 22.094 -73.287 1.00 49.00 480 LYS A O 1
ATOM 3855 N N . PRO A 1 481 ? 69.454 24.326 -73.540 1.00 37.09 481 PRO A N 1
ATOM 3856 C CA . PRO A 1 481 ? 68.404 24.331 -74.555 1.00 37.09 481 PRO A CA 1
ATOM 3857 C C . PRO A 1 481 ? 68.904 23.716 -75.872 1.00 37.09 481 PRO A C 1
ATOM 3859 O O . PRO A 1 481 ? 70.042 23.953 -76.285 1.00 37.09 481 PRO A O 1
ATOM 3862 N N . ALA A 1 482 ? 68.047 22.940 -76.535 1.00 42.56 482 ALA A N 1
ATOM 3863 C CA . ALA A 1 482 ? 68.336 22.326 -77.830 1.00 42.56 482 ALA A CA 1
ATOM 3864 C C . ALA A 1 482 ? 68.004 23.283 -78.999 1.00 42.56 482 ALA A C 1
ATOM 3866 O O . ALA A 1 482 ? 67.004 23.999 -78.925 1.00 42.56 482 ALA A O 1
ATOM 3867 N N . PRO A 1 483 ? 68.797 23.304 -80.087 1.00 41.09 483 PRO A N 1
ATOM 3868 C CA . PRO A 1 483 ? 68.526 24.158 -81.241 1.00 41.09 483 PRO A CA 1
ATOM 3869 C C . PRO A 1 483 ? 67.658 23.461 -82.307 1.00 41.09 483 PRO A C 1
ATOM 3871 O O . PRO A 1 483 ? 68.104 22.493 -82.918 1.00 41.09 483 PRO A O 1
ATOM 3874 N N . GLY A 1 484 ? 66.479 24.026 -82.609 1.00 42.25 484 GLY A N 1
ATOM 3875 C CA . GLY A 1 484 ? 65.847 23.891 -83.935 1.00 42.25 484 GLY A CA 1
ATOM 3876 C C . GLY A 1 484 ? 64.451 23.256 -84.046 1.00 42.25 484 GLY A C 1
ATOM 3877 O O . GLY A 1 484 ? 64.354 22.156 -84.574 1.00 42.25 484 GLY A O 1
ATOM 3878 N N . THR A 1 485 ? 63.396 24.053 -83.787 1.00 33.28 485 THR A N 1
ATOM 3879 C CA . THR A 1 485 ? 62.080 24.068 -84.507 1.00 33.28 485 THR A CA 1
ATOM 3880 C C . THR A 1 485 ? 61.163 22.815 -84.486 1.00 33.28 485 THR A C 1
ATOM 3882 O O . THR A 1 485 ? 61.635 21.720 -84.191 1.00 33.28 485 THR A O 1
ATOM 3885 N N . PRO A 1 486 ? 59.853 22.923 -84.836 1.00 44.28 486 PRO A N 1
ATOM 3886 C CA . PRO A 1 486 ? 59.072 24.108 -85.234 1.00 44.28 486 PRO A CA 1
ATOM 3887 C C . PRO A 1 486 ? 57.908 24.463 -84.278 1.00 44.28 486 PRO A C 1
ATOM 3889 O O . PRO A 1 486 ? 57.690 23.821 -83.253 1.00 44.28 486 PRO A O 1
ATOM 3892 N N . ASP A 1 487 ? 57.169 25.513 -84.632 1.00 40.84 487 ASP A N 1
ATOM 3893 C CA . ASP A 1 487 ? 56.142 26.178 -83.825 1.00 40.84 487 ASP A CA 1
ATOM 3894 C C . ASP A 1 487 ? 54.785 25.453 -83.781 1.00 40.84 487 ASP A C 1
ATOM 3896 O O . ASP A 1 487 ? 54.224 25.143 -84.832 1.00 40.84 487 ASP A O 1
ATOM 3900 N N . HIS A 1 488 ? 54.198 25.309 -82.579 1.00 35.38 488 HIS A N 1
ATOM 3901 C CA . HIS A 1 488 ? 52.747 25.487 -82.377 1.00 35.38 488 HIS A CA 1
ATOM 3902 C C . HIS A 1 488 ? 52.334 25.724 -80.900 1.00 35.38 488 HIS A C 1
ATOM 3904 O O . HIS A 1 488 ? 51.548 24.965 -80.333 1.00 35.38 488 HIS A O 1
ATOM 3910 N N . VAL A 1 489 ? 52.820 26.797 -80.263 1.00 33.62 489 VAL A N 1
ATOM 3911 C CA . VAL A 1 489 ? 52.241 27.304 -78.997 1.00 33.62 489 VAL A CA 1
ATOM 3912 C C . VAL A 1 489 ? 51.972 28.798 -79.144 1.00 33.62 489 VAL A C 1
ATOM 3914 O O . VAL A 1 489 ? 52.900 29.583 -79.324 1.00 33.62 489 VAL A O 1
ATOM 3917 N N . THR A 1 490 ? 50.698 29.181 -79.110 1.00 34.06 490 THR A N 1
ATOM 3918 C CA . THR A 1 490 ? 50.254 30.545 -79.417 1.00 34.06 490 THR A CA 1
ATOM 3919 C C . THR A 1 490 ? 50.336 31.454 -78.187 1.00 34.06 490 THR A C 1
ATOM 3921 O O . THR A 1 490 ? 49.699 31.184 -77.177 1.00 34.06 490 THR A O 1
ATOM 3924 N N . GLU A 1 491 ? 51.088 32.549 -78.324 1.00 35.84 491 GLU A N 1
ATOM 3925 C CA . GLU A 1 491 ? 50.974 33.812 -77.569 1.00 35.84 491 GLU A CA 1
ATOM 3926 C C . GLU A 1 491 ? 51.033 33.771 -76.024 1.00 35.84 491 GLU A C 1
ATOM 3928 O O . GLU A 1 491 ? 50.026 33.789 -75.320 1.00 35.84 491 GLU A O 1
ATOM 3933 N N . LEU A 1 492 ? 52.253 33.940 -75.496 1.00 32.34 492 LEU A N 1
ATOM 3934 C CA . LEU A 1 492 ? 52.490 34.689 -74.254 1.00 32.34 492 LEU A CA 1
ATOM 3935 C C . LEU A 1 492 ? 53.127 36.053 -74.597 1.00 32.34 492 LEU A C 1
ATOM 3937 O O . LEU A 1 492 ? 54.168 36.067 -75.259 1.00 32.34 492 LEU A O 1
ATOM 3941 N N . PRO A 1 493 ? 52.555 37.192 -74.157 1.00 40.56 493 PRO A N 1
ATOM 3942 C CA . PRO A 1 493 ? 53.192 38.507 -74.277 1.00 40.56 493 PRO A CA 1
ATOM 3943 C C . PRO A 1 493 ? 54.455 38.672 -73.410 1.00 40.56 493 PRO A C 1
ATOM 3945 O O . PRO A 1 493 ? 54.682 37.937 -72.450 1.00 40.56 493 PRO A O 1
ATOM 3948 N N . ASP A 1 494 ? 55.280 39.659 -73.767 1.00 30.36 494 ASP A N 1
ATOM 3949 C CA . ASP A 1 494 ? 56.684 39.770 -73.343 1.00 30.36 494 ASP A CA 1
ATOM 3950 C C . ASP A 1 494 ? 56.903 40.210 -71.874 1.00 30.36 494 ASP A C 1
ATOM 3952 O O . ASP A 1 494 ? 56.177 41.035 -71.315 1.00 30.36 494 ASP A O 1
ATOM 3956 N N . LEU A 1 495 ? 57.969 39.692 -71.252 1.00 34.50 495 LEU A N 1
ATOM 3957 C CA . LEU A 1 495 ? 58.337 39.918 -69.850 1.00 34.50 495 LEU A CA 1
ATOM 3958 C C . LEU A 1 495 ? 59.360 41.057 -69.708 1.00 34.50 495 LEU A C 1
ATOM 3960 O O . LEU A 1 495 ? 60.559 40.841 -69.487 1.00 34.50 495 LEU A O 1
ATOM 3964 N N . THR A 1 496 ? 58.885 42.305 -69.753 1.00 33.25 496 THR A N 1
ATOM 3965 C CA . THR A 1 496 ? 59.724 43.470 -69.425 1.00 33.25 496 THR A CA 1
ATOM 3966 C C . THR A 1 496 ? 60.176 43.424 -67.962 1.00 33.25 496 THR A C 1
ATOM 3968 O O . THR A 1 496 ? 59.369 43.508 -67.036 1.00 33.25 496 THR A O 1
ATOM 3971 N N . ARG A 1 497 ? 61.487 43.294 -67.739 1.00 38.97 497 ARG A N 1
ATOM 3972 C CA . ARG A 1 497 ? 62.073 43.085 -66.406 1.00 38.97 497 ARG A CA 1
ATOM 3973 C C . ARG A 1 497 ? 62.122 44.361 -65.561 1.00 38.97 497 ARG A C 1
ATOM 3975 O O . ARG A 1 497 ? 62.776 45.326 -65.949 1.00 38.97 497 ARG A O 1
ATOM 3982 N N . SER A 1 498 ? 61.619 44.289 -64.327 1.00 32.16 498 SER A N 1
ATOM 3983 C CA . SER A 1 498 ? 62.190 45.014 -63.178 1.00 32.16 498 SER A CA 1
ATOM 3984 C C . SER A 1 498 ? 61.821 44.365 -61.838 1.00 32.16 498 SER A C 1
ATOM 3986 O O . SER A 1 498 ? 60.668 44.362 -61.432 1.00 32.16 498 SER A O 1
ATOM 3988 N N . ASN A 1 499 ? 62.839 43.791 -61.190 1.00 29.67 499 ASN A N 1
ATOM 3989 C CA . ASN A 1 499 ? 63.204 43.889 -59.765 1.00 29.67 499 ASN A CA 1
ATOM 3990 C C . ASN A 1 499 ? 62.150 44.436 -58.766 1.00 29.67 499 ASN A C 1
ATOM 3992 O O . ASN A 1 499 ? 61.614 45.513 -58.986 1.00 29.67 499 ASN A O 1
ATOM 3996 N N . THR A 1 500 ? 61.927 43.877 -57.566 1.00 31.64 500 THR A N 1
ATOM 3997 C CA . THR A 1 500 ? 62.483 42.691 -56.859 1.00 31.64 500 THR A CA 1
ATOM 3998 C C . THR A 1 500 ? 61.758 42.539 -55.504 1.00 31.64 500 THR A C 1
ATOM 4000 O O . THR A 1 500 ? 61.529 43.569 -54.886 1.00 31.64 500 THR A O 1
ATOM 4003 N N . MET A 1 501 ? 61.626 41.306 -54.966 1.00 33.47 501 MET A N 1
ATOM 4004 C CA . MET A 1 501 ? 61.586 40.981 -53.507 1.00 33.47 501 MET A CA 1
ATOM 4005 C C . MET A 1 501 ? 60.363 41.482 -52.673 1.00 33.47 501 MET A C 1
ATOM 4007 O O . MET A 1 501 ? 59.878 42.580 -52.884 1.00 33.47 501 MET A O 1
ATOM 4011 N N . ASN A 1 502 ? 59.833 40.793 -51.643 1.00 32.69 502 ASN A N 1
ATOM 4012 C CA . ASN A 1 502 ? 59.934 39.395 -51.171 1.00 32.69 502 ASN A CA 1
ATOM 4013 C C . ASN A 1 502 ? 58.821 39.103 -50.110 1.00 32.69 502 ASN A C 1
ATOM 4015 O O . ASN A 1 502 ? 58.401 40.043 -49.452 1.00 32.69 502 ASN A O 1
ATOM 4019 N N . SER A 1 503 ? 58.421 37.829 -49.918 1.00 34.53 503 SER A N 1
ATOM 4020 C CA . SER A 1 503 ? 58.008 37.112 -48.663 1.00 34.53 503 SER A CA 1
ATOM 4021 C C . SER A 1 503 ? 57.298 37.825 -47.467 1.00 34.53 503 SER A C 1
ATOM 4023 O O . SER A 1 503 ? 57.711 38.902 -47.066 1.00 34.53 503 SER A O 1
ATOM 4025 N N . LEU A 1 504 ? 56.369 37.229 -46.681 1.00 33.66 504 LEU A N 1
ATOM 4026 C CA . LEU A 1 504 ? 55.788 35.861 -46.597 1.00 33.66 504 LEU A CA 1
ATOM 4027 C C . LEU A 1 504 ? 54.549 35.804 -45.638 1.00 33.66 504 LEU A C 1
ATOM 4029 O O . LEU A 1 504 ? 54.501 36.537 -44.658 1.00 33.66 504 LEU A O 1
ATOM 4033 N N . SER A 1 505 ? 53.658 34.822 -45.862 1.00 33.19 505 SER A N 1
ATOM 4034 C CA . SER A 1 505 ? 52.849 34.022 -44.893 1.00 33.19 505 SER A CA 1
ATOM 4035 C C . SER A 1 505 ? 51.825 34.599 -43.874 1.00 33.19 505 SER A C 1
ATOM 4037 O O . SER A 1 505 ? 52.187 35.077 -42.806 1.00 33.19 505 SER A O 1
ATOM 4039 N N . SER A 1 506 ? 50.558 34.201 -44.104 1.00 34.81 506 SER A N 1
ATOM 4040 C CA . SER A 1 506 ? 49.674 33.404 -43.201 1.00 34.81 506 SER A CA 1
ATOM 4041 C C . SER A 1 506 ? 48.964 33.998 -41.961 1.00 34.81 506 SER A C 1
ATOM 4043 O O . SER A 1 506 ? 49.597 34.389 -40.986 1.00 34.81 506 SER A O 1
ATOM 4045 N N . GLY A 1 507 ? 47.627 33.827 -41.912 1.00 25.59 507 GLY A N 1
ATOM 4046 C CA . GLY A 1 507 ? 46.792 33.928 -40.697 1.00 25.59 507 GLY A CA 1
ATOM 4047 C C . GLY A 1 507 ? 45.296 33.592 -40.911 1.00 25.59 507 GLY A C 1
ATOM 4048 O O . GLY A 1 507 ? 44.622 34.261 -41.684 1.00 25.59 507 GLY A O 1
ATOM 4049 N N . TYR A 1 508 ? 44.780 32.566 -40.219 1.00 30.27 508 TYR A N 1
ATOM 4050 C CA . TYR A 1 508 ? 43.341 32.234 -40.038 1.00 30.27 508 TYR A CA 1
ATOM 4051 C C . TYR A 1 508 ? 42.733 33.121 -38.914 1.00 30.27 508 TYR A C 1
ATOM 4053 O O . TYR A 1 508 ? 43.505 33.617 -38.099 1.00 30.27 508 TYR A O 1
ATOM 4061 N N . ALA A 1 509 ? 41.424 33.362 -38.705 1.00 30.08 509 ALA A N 1
ATOM 4062 C CA . ALA A 1 509 ? 40.124 32.998 -39.322 1.00 30.08 509 ALA A CA 1
ATOM 4063 C C . ALA A 1 509 ? 39.140 34.214 -39.101 1.00 30.08 509 ALA A C 1
ATOM 4065 O O . ALA A 1 509 ? 39.647 35.316 -38.930 1.00 30.08 509 ALA A O 1
ATOM 4066 N N . ALA A 1 510 ? 37.789 34.212 -39.065 1.00 29.36 510 ALA A N 1
ATOM 4067 C CA . ALA A 1 510 ? 36.744 33.198 -38.831 1.00 29.36 510 ALA A CA 1
ATOM 4068 C C . ALA A 1 510 ? 35.309 33.734 -39.123 1.00 29.36 510 ALA A C 1
ATOM 4070 O O . ALA A 1 510 ? 35.116 34.944 -39.135 1.00 29.36 510 ALA A O 1
ATOM 4071 N N . SER A 1 511 ? 34.316 32.820 -39.167 1.00 31.16 511 SER A N 1
ATOM 4072 C CA . SER A 1 511 ? 32.876 33.020 -38.828 1.00 31.16 511 SER A CA 1
ATOM 4073 C C . SER A 1 511 ? 31.993 33.963 -39.687 1.00 31.16 511 SER A C 1
ATOM 4075 O O . SER A 1 511 ? 32.493 34.881 -40.317 1.00 31.16 511 SER A O 1
ATOM 4077 N N . ALA A 1 512 ? 30.647 33.876 -39.707 1.00 29.80 512 ALA A N 1
ATOM 4078 C CA . ALA A 1 512 ? 29.674 32.771 -39.518 1.00 29.80 512 ALA A CA 1
ATOM 4079 C C . ALA A 1 512 ? 28.228 33.267 -39.840 1.00 29.80 512 ALA A C 1
ATOM 4081 O O . ALA A 1 512 ? 27.974 34.458 -39.705 1.00 29.80 512 ALA A O 1
ATOM 4082 N N . HIS A 1 513 ? 27.276 32.343 -40.105 1.00 30.58 513 HIS A N 1
ATOM 4083 C CA . HIS A 1 513 ? 25.793 32.514 -39.999 1.00 30.58 513 HIS A CA 1
ATOM 4084 C C . HIS A 1 513 ? 25.073 33.471 -41.008 1.00 30.58 513 HIS A C 1
ATOM 4086 O O . HIS A 1 513 ? 25.668 34.432 -41.469 1.00 30.58 513 HIS A O 1
ATOM 4092 N N . ARG A 1 514 ? 23.783 33.308 -41.401 1.00 32.62 514 ARG A N 1
ATOM 4093 C CA . ARG A 1 514 ? 22.754 32.229 -41.254 1.00 32.62 514 ARG A CA 1
ATOM 4094 C C . ARG A 1 514 ? 21.558 32.437 -42.238 1.00 32.62 514 ARG A C 1
ATOM 4096 O O . ARG A 1 514 ? 21.224 33.585 -42.477 1.00 32.62 514 ARG A O 1
ATOM 4103 N N . SER A 1 515 ? 20.880 31.348 -42.664 1.00 30.14 515 SER A N 1
ATOM 4104 C CA . SER A 1 515 ? 19.431 31.172 -43.050 1.00 30.14 515 SER A CA 1
ATOM 4105 C C . SER A 1 515 ? 18.678 32.228 -43.921 1.00 30.14 515 SER A C 1
ATOM 4107 O O . SER A 1 515 ? 18.694 33.403 -43.592 1.00 30.14 515 SER A O 1
ATOM 4109 N N . ILE A 1 516 ? 17.989 31.899 -45.042 1.00 32.56 516 ILE A N 1
ATOM 4110 C CA . ILE A 1 516 ? 16.728 31.093 -45.234 1.00 32.56 516 ILE A CA 1
ATOM 4111 C C . ILE A 1 516 ? 15.477 31.821 -44.657 1.00 32.56 516 ILE A C 1
ATOM 4113 O O . ILE A 1 516 ? 15.5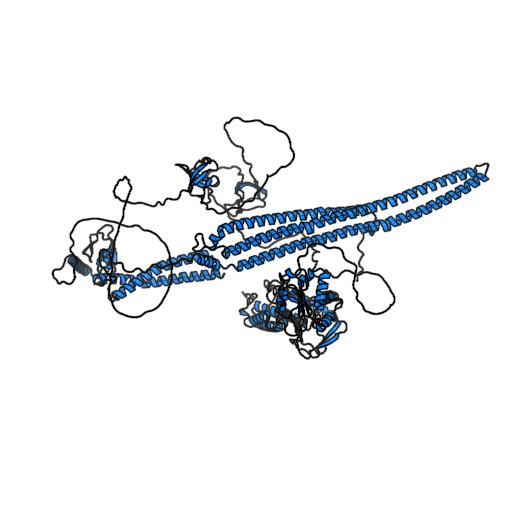75 32.315 -43.541 1.00 32.56 516 ILE A O 1
ATOM 4117 N N . SER A 1 517 ? 14.288 31.964 -45.292 1.00 33.03 517 SER A N 1
ATOM 4118 C CA . SER A 1 517 ? 13.535 31.228 -46.361 1.00 33.03 517 SER A CA 1
ATOM 4119 C C . SER A 1 517 ? 12.739 32.199 -47.289 1.00 33.03 517 SER A C 1
ATOM 4121 O O . SER A 1 517 ? 12.558 33.343 -46.890 1.00 33.03 517 SER A O 1
ATOM 4123 N N . GLY A 1 518 ? 12.304 31.894 -48.531 1.00 30.11 518 GLY A N 1
ATOM 4124 C CA . GLY A 1 518 ? 11.103 31.102 -48.937 1.00 30.11 518 GLY A CA 1
ATOM 4125 C C . GLY A 1 518 ? 10.108 31.994 -49.746 1.00 30.11 518 GLY A C 1
ATOM 4126 O O . GLY A 1 518 ? 10.207 33.206 -49.616 1.00 30.11 518 GLY A O 1
ATOM 4127 N N . GLN A 1 519 ? 9.158 31.568 -50.608 1.00 29.78 519 GLN A N 1
ATOM 4128 C CA . GLN A 1 519 ? 8.687 30.253 -51.101 1.00 29.78 519 GLN A CA 1
ATOM 4129 C C . GLN A 1 519 ? 8.047 30.328 -52.528 1.00 29.78 519 GLN A C 1
ATOM 4131 O O . GLN A 1 519 ? 7.296 31.251 -52.815 1.00 29.78 519 GLN A O 1
ATOM 4136 N N . VAL A 1 520 ? 8.257 29.275 -53.342 1.00 28.88 520 VAL A N 1
ATOM 4137 C CA . VAL A 1 520 ? 7.293 28.531 -54.216 1.00 28.88 520 VAL A CA 1
ATOM 4138 C C . VAL A 1 520 ? 6.325 29.255 -55.192 1.00 28.88 520 VAL A C 1
ATOM 4140 O O . VAL A 1 520 ? 5.350 29.866 -54.769 1.00 28.88 520 VAL A O 1
ATOM 4143 N N . THR A 1 521 ? 6.423 28.932 -56.499 1.00 28.80 521 THR A N 1
ATOM 4144 C CA . THR A 1 521 ? 5.323 28.349 -57.333 1.00 28.80 521 THR A CA 1
ATOM 4145 C C . THR A 1 521 ? 5.827 27.805 -58.695 1.00 28.80 521 THR A C 1
ATOM 4147 O O . THR A 1 521 ? 6.952 28.080 -59.094 1.00 28.80 521 THR A O 1
ATOM 4150 N N . ASN A 1 522 ? 5.020 26.968 -59.3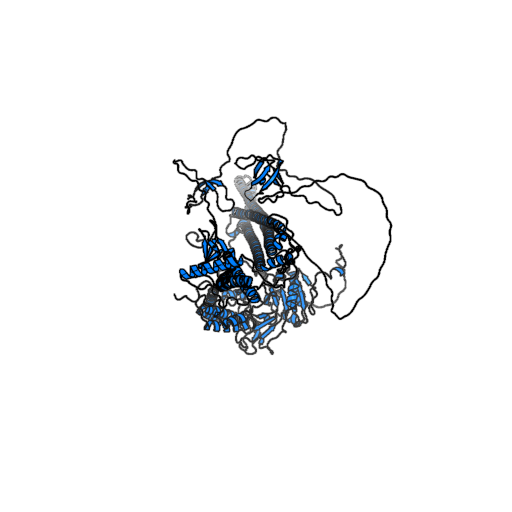66 1.00 28.44 522 ASN A N 1
ATOM 4151 C CA . ASN A 1 522 ? 5.259 26.258 -60.655 1.00 28.44 522 ASN A CA 1
ATOM 4152 C C . ASN A 1 522 ? 4.235 26.779 -61.723 1.00 28.44 522 ASN A C 1
ATOM 4154 O O . ASN A 1 522 ? 3.380 27.551 -61.280 1.00 28.44 522 ASN A O 1
ATOM 4158 N N . PRO A 1 523 ? 4.182 26.386 -63.038 1.00 39.47 523 PRO A N 1
ATOM 4159 C CA . PRO A 1 523 ? 4.793 25.212 -63.717 1.00 39.47 523 PRO A CA 1
ATOM 4160 C C . PRO A 1 523 ? 5.311 25.363 -65.198 1.00 39.47 523 PRO A C 1
ATOM 4162 O O . PRO A 1 523 ? 4.881 26.254 -65.912 1.00 39.47 523 PRO A O 1
ATOM 4165 N N . ARG A 1 524 ? 6.115 24.374 -65.665 1.00 27.47 524 ARG A N 1
ATOM 4166 C CA . ARG A 1 524 ? 6.241 23.711 -67.020 1.00 27.47 524 ARG A CA 1
ATOM 4167 C C . ARG A 1 524 ? 6.203 24.502 -68.391 1.00 27.47 524 ARG A C 1
ATOM 4169 O O . ARG A 1 524 ? 5.937 25.692 -68.398 1.00 27.47 524 ARG A O 1
ATOM 4176 N N . PRO A 1 525 ? 6.586 23.888 -69.555 1.00 55.81 525 PRO A N 1
ATOM 4177 C CA . PRO A 1 525 ? 7.315 24.608 -70.629 1.00 55.81 525 PRO A CA 1
ATOM 4178 C C . PRO A 1 525 ? 6.763 24.524 -72.079 1.00 55.81 525 PRO A C 1
ATOM 4180 O O . PRO A 1 525 ? 6.027 23.591 -72.399 1.00 55.81 525 PRO A O 1
ATOM 4183 N N . SER A 1 526 ? 7.272 25.390 -72.978 1.00 26.98 526 SER A N 1
ATOM 4184 C CA . SER A 1 526 ? 7.386 25.162 -74.443 1.00 26.98 526 SER A CA 1
ATOM 4185 C C . SER A 1 526 ? 8.226 26.239 -75.176 1.00 26.98 526 SER A C 1
ATOM 4187 O O . SER A 1 526 ? 8.082 27.416 -74.871 1.00 26.98 526 SER A O 1
ATOM 4189 N N . GLU A 1 527 ? 9.054 25.798 -76.134 1.00 27.42 527 GLU A N 1
ATOM 4190 C CA . GLU A 1 527 ? 9.348 26.348 -77.489 1.00 27.42 527 GLU A CA 1
ATOM 4191 C C . GLU A 1 527 ? 9.602 27.864 -77.779 1.00 27.42 527 GLU A C 1
ATOM 4193 O O . GLU A 1 527 ? 8.783 28.733 -77.510 1.00 27.42 527 GLU A O 1
ATOM 4198 N N . ASP A 1 528 ? 10.727 28.098 -78.480 1.00 26.88 528 ASP A N 1
ATOM 4199 C CA . ASP A 1 528 ? 10.961 28.950 -79.673 1.00 26.88 528 ASP A CA 1
ATOM 4200 C C . ASP A 1 528 ? 10.840 30.504 -79.759 1.00 26.88 528 ASP A C 1
ATOM 4202 O O . ASP A 1 528 ? 9.795 31.118 -79.586 1.00 26.88 528 ASP A O 1
ATOM 4206 N N . THR A 1 529 ? 11.927 31.076 -80.321 1.00 27.12 529 THR A N 1
ATOM 4207 C CA . THR A 1 529 ? 11.959 32.065 -81.436 1.00 27.12 529 THR A CA 1
ATOM 4208 C C . THR A 1 529 ? 11.833 33.599 -81.191 1.00 27.12 529 THR A C 1
ATOM 4210 O O . THR A 1 529 ? 10.764 34.167 -81.012 1.00 27.12 529 THR A O 1
ATOM 4213 N N . THR A 1 530 ? 12.987 34.276 -81.375 1.00 27.89 530 THR A N 1
ATOM 4214 C CA . THR A 1 530 ? 13.262 35.682 -81.813 1.00 27.89 530 THR A CA 1
ATOM 4215 C C . THR A 1 530 ? 12.785 36.939 -81.043 1.00 27.89 530 THR A C 1
ATOM 4217 O O . THR A 1 530 ? 11.605 37.226 -80.906 1.00 27.89 530 THR A O 1
ATOM 4220 N N . THR A 1 531 ? 13.785 37.773 -80.702 1.00 25.55 531 THR A N 1
ATOM 4221 C CA . THR A 1 531 ? 13.974 39.235 -80.973 1.00 25.55 531 THR A CA 1
ATOM 4222 C C . THR A 1 531 ? 12.965 40.021 -81.851 1.00 25.55 531 THR A C 1
ATOM 4224 O O . THR A 1 531 ? 12.415 39.395 -82.756 1.00 25.55 531 THR A O 1
ATOM 4227 N N . PRO A 1 532 ? 12.900 41.391 -81.802 1.00 50.34 532 PRO A N 1
ATOM 4228 C CA . PRO A 1 532 ? 13.666 42.364 -80.975 1.00 50.34 532 PRO A CA 1
ATOM 4229 C C . PRO A 1 532 ? 12.880 43.595 -80.396 1.00 50.34 532 PRO A C 1
ATOM 4231 O O . PRO A 1 532 ? 11.690 43.776 -80.617 1.00 50.34 532 PRO A O 1
ATOM 4234 N N . GLU A 1 533 ? 13.650 44.502 -79.764 1.00 25.33 533 GLU A N 1
ATOM 4235 C CA . GLU A 1 533 ? 13.597 45.988 -79.881 1.00 25.33 533 GLU A CA 1
ATOM 4236 C C . GLU A 1 533 ? 12.933 46.927 -78.831 1.00 25.33 533 GLU A C 1
ATOM 4238 O O . GLU A 1 533 ? 12.051 46.584 -78.051 1.00 25.33 533 GLU A O 1
ATOM 4243 N N . LEU A 1 534 ? 13.507 48.143 -78.799 1.00 36.16 534 LEU A N 1
ATOM 4244 C CA . LEU A 1 534 ? 13.276 49.345 -77.960 1.00 36.16 534 LEU A CA 1
ATOM 4245 C C . LEU A 1 534 ? 12.552 50.425 -78.829 1.00 36.16 534 LEU A C 1
ATOM 4247 O O . LEU A 1 534 ? 12.164 50.056 -79.936 1.00 36.16 534 LEU A O 1
ATOM 4251 N N . PRO A 1 535 ? 12.373 51.737 -78.480 1.00 49.22 535 PRO A N 1
ATOM 4252 C CA . PRO A 1 535 ? 12.765 52.572 -77.313 1.00 49.22 535 PRO A CA 1
ATOM 4253 C C . PRO A 1 535 ? 11.557 53.366 -76.705 1.00 49.22 535 PRO A C 1
ATOM 4255 O O . PRO A 1 535 ? 10.418 53.066 -77.028 1.00 49.22 535 PRO A O 1
ATOM 4258 N N . GLY A 1 536 ? 11.639 54.395 -75.836 1.00 28.20 536 GLY A N 1
ATOM 4259 C CA . GLY A 1 536 ? 12.707 55.037 -75.039 1.00 28.20 536 GLY A CA 1
ATOM 4260 C C . GLY A 1 536 ? 12.389 56.521 -74.692 1.00 28.20 536 GLY A C 1
ATOM 4261 O O . GLY A 1 536 ? 11.270 56.981 -74.898 1.00 28.20 536 GLY A O 1
ATOM 4262 N N . SER A 1 537 ? 13.405 57.287 -74.248 1.00 27.88 537 SER A N 1
ATOM 4263 C CA . SER A 1 537 ? 13.438 58.763 -74.002 1.00 27.88 537 SER A CA 1
ATOM 4264 C C . SER A 1 537 ? 13.084 59.339 -72.595 1.00 27.88 537 SER A C 1
ATOM 4266 O O . SER A 1 537 ? 12.660 58.637 -71.683 1.00 27.88 537 SER A O 1
ATOM 4268 N N . ARG A 1 538 ? 13.449 60.623 -72.400 1.00 31.31 538 ARG A N 1
ATOM 4269 C CA . ARG A 1 538 ? 13.695 61.443 -71.169 1.00 31.31 538 ARG A CA 1
ATOM 4270 C C . ARG A 1 538 ? 13.508 62.943 -71.585 1.00 31.31 538 ARG A C 1
ATOM 4272 O O . ARG A 1 538 ? 13.259 63.139 -72.774 1.00 31.31 538 ARG A O 1
ATOM 4279 N N . PRO A 1 539 ? 13.779 64.021 -70.789 1.00 53.78 539 PRO A N 1
ATOM 4280 C CA . PRO A 1 539 ? 14.067 64.192 -69.349 1.00 53.78 539 PRO A CA 1
ATOM 4281 C C . PRO A 1 539 ? 12.999 65.142 -68.679 1.00 53.78 539 PRO A C 1
ATOM 4283 O O . PRO A 1 539 ? 11.839 64.788 -68.802 1.00 53.78 539 PRO A O 1
ATOM 4286 N N . ALA A 1 540 ? 13.165 66.277 -67.949 1.00 30.95 540 ALA A N 1
ATOM 4287 C CA . ALA A 1 540 ? 14.307 67.071 -67.444 1.00 30.95 540 ALA A CA 1
ATOM 4288 C C . ALA A 1 540 ? 13.982 68.092 -66.300 1.00 30.95 540 ALA A C 1
ATOM 4290 O O . ALA A 1 540 ? 13.322 69.095 -66.546 1.00 30.95 540 ALA A O 1
ATOM 4291 N N . ALA A 1 541 ? 14.655 67.958 -65.140 1.00 31.53 541 ALA A N 1
ATOM 4292 C CA . ALA A 1 541 ? 15.088 69.056 -64.230 1.00 31.53 541 ALA A CA 1
ATOM 4293 C C . ALA A 1 541 ? 13.993 69.921 -63.508 1.00 31.53 541 ALA A C 1
ATOM 4295 O O . ALA A 1 541 ? 12.812 69.738 -63.754 1.00 31.53 541 ALA A O 1
ATOM 4296 N N . ARG A 1 542 ? 14.262 70.827 -62.535 1.00 30.80 542 ARG A N 1
ATOM 4297 C CA . ARG A 1 542 ? 15.500 71.437 -61.965 1.00 30.80 542 ARG A CA 1
ATOM 4298 C C . ARG A 1 542 ? 15.501 71.519 -60.407 1.00 30.80 542 ARG A C 1
ATOM 4300 O O . ARG A 1 542 ? 14.468 71.430 -59.762 1.00 30.80 542 ARG A O 1
ATOM 4307 N N . LYS A 1 543 ? 16.701 71.736 -59.839 1.00 34.62 543 LYS A N 1
ATOM 4308 C CA . LYS A 1 543 ? 17.069 72.160 -58.448 1.00 34.62 543 LYS A CA 1
ATOM 4309 C C . LYS A 1 543 ? 16.996 73.722 -58.318 1.00 34.62 543 LYS A C 1
ATOM 4311 O O . LYS A 1 543 ? 16.841 74.299 -59.398 1.00 34.62 543 LYS A O 1
ATOM 4316 N N . PRO A 1 544 ? 17.178 74.449 -57.158 1.00 41.53 544 PRO A N 1
ATOM 4317 C CA . PRO A 1 544 ? 18.305 74.257 -56.194 1.00 41.53 544 PRO A CA 1
ATOM 4318 C C . PRO A 1 544 ? 18.300 74.858 -54.737 1.00 41.53 544 PRO A C 1
ATOM 4320 O O . PRO A 1 544 ? 17.559 75.780 -54.436 1.00 41.53 544 PRO A O 1
ATOM 4323 N N . ARG A 1 545 ? 19.339 74.471 -53.946 1.00 33.53 545 ARG A N 1
ATOM 4324 C CA . ARG A 1 545 ? 20.126 75.291 -52.953 1.00 33.53 545 ARG A CA 1
ATOM 4325 C C . ARG A 1 545 ? 19.399 75.867 -51.701 1.00 33.53 545 ARG A C 1
ATOM 4327 O O . ARG A 1 545 ? 18.184 75.854 -51.669 1.00 33.53 545 ARG A O 1
ATOM 4334 N N . LEU A 1 546 ? 20.021 76.359 -50.606 1.00 30.11 546 LEU A N 1
ATOM 4335 C CA . LEU A 1 546 ? 21.398 76.522 -50.022 1.00 30.11 546 LEU A CA 1
ATOM 4336 C C . LEU A 1 546 ? 21.345 75.970 -48.539 1.00 30.11 546 LEU A C 1
ATOM 4338 O O . LEU A 1 546 ? 20.279 75.479 -48.191 1.00 30.11 546 LEU A O 1
ATOM 4342 N N . VAL A 1 547 ? 22.264 76.003 -47.539 1.00 31.73 547 VAL A N 1
ATOM 4343 C CA . VAL A 1 547 ? 23.731 76.118 -47.197 1.00 31.73 547 VAL A CA 1
ATOM 4344 C C . VAL A 1 547 ? 23.801 75.694 -45.684 1.00 31.73 547 VAL A C 1
ATOM 4346 O O . VAL A 1 547 ? 22.806 75.905 -45.001 1.00 31.73 547 VAL A O 1
ATOM 4349 N N . ALA A 1 548 ? 24.752 74.941 -45.093 1.00 28.05 548 ALA A N 1
ATOM 4350 C CA . ALA A 1 548 ? 26.233 75.020 -44.966 1.00 28.05 548 ALA A CA 1
ATOM 4351 C C . ALA A 1 548 ? 26.718 76.189 -44.035 1.00 28.05 548 ALA A C 1
ATOM 4353 O O . ALA A 1 548 ? 25.880 77.035 -43.732 1.00 28.05 548 ALA A O 1
ATOM 4354 N N . PRO A 1 549 ? 27.995 76.313 -43.567 1.00 37.59 549 PRO A N 1
ATOM 4355 C CA . PRO A 1 549 ? 29.214 75.554 -43.905 1.00 37.59 549 PRO A CA 1
ATOM 4356 C C . PRO A 1 549 ? 30.069 75.150 -42.621 1.00 37.59 549 PRO A C 1
ATOM 4358 O O . PRO A 1 549 ? 29.415 74.772 -41.653 1.00 37.59 549 PRO A O 1
ATOM 4361 N N . PRO A 1 550 ? 31.439 75.057 -42.565 1.00 42.88 550 PRO A N 1
ATOM 4362 C CA . PRO A 1 550 ? 32.165 73.870 -42.017 1.00 42.88 550 PRO A CA 1
ATOM 4363 C C . PRO A 1 550 ? 33.460 74.227 -41.187 1.00 42.88 550 PRO A C 1
ATOM 4365 O O . PRO A 1 550 ? 33.397 75.191 -40.426 1.00 42.88 550 PRO A O 1
ATOM 4368 N N . PRO A 1 551 ? 34.684 73.700 -41.496 1.00 52.41 551 PRO A N 1
ATOM 4369 C CA . PRO A 1 551 ? 35.293 72.360 -41.292 1.00 52.41 551 PRO A CA 1
ATOM 4370 C C . PRO A 1 551 ? 36.026 72.325 -39.907 1.00 52.41 551 PRO A C 1
ATOM 4372 O O . PRO A 1 551 ? 35.304 72.637 -38.960 1.00 52.41 551 PRO A O 1
ATOM 4375 N N . PRO A 1 552 ? 37.355 72.063 -39.664 1.00 37.97 552 PRO A N 1
ATOM 4376 C CA . PRO A 1 552 ? 38.478 71.342 -40.362 1.00 37.97 552 PRO A CA 1
ATOM 4377 C C . PRO A 1 552 ? 38.234 69.823 -40.601 1.00 37.97 552 PRO A C 1
ATOM 4379 O O . PRO A 1 552 ? 37.089 69.405 -40.470 1.00 37.97 552 PRO A O 1
ATOM 4382 N N . ALA A 1 553 ? 39.132 68.916 -41.054 1.00 27.19 553 ALA A N 1
ATOM 4383 C CA . ALA A 1 553 ? 40.598 68.804 -41.328 1.00 27.19 553 ALA A CA 1
ATOM 4384 C C . ALA A 1 553 ? 41.542 68.451 -40.130 1.00 27.19 553 ALA A C 1
ATOM 4386 O O . ALA A 1 553 ? 41.245 68.831 -39.007 1.00 27.19 553 ALA A O 1
ATOM 4387 N N . TYR A 1 554 ? 42.672 67.721 -40.266 1.00 24.56 554 TYR A N 1
ATOM 4388 C CA . TYR A 1 554 ? 43.462 67.320 -41.455 1.00 24.56 554 TYR A CA 1
ATOM 4389 C C . TYR A 1 554 ? 44.232 65.967 -41.291 1.00 24.56 554 TYR A C 1
ATOM 4391 O O . TYR A 1 554 ? 44.366 65.438 -40.196 1.00 24.56 554 TYR A O 1
ATOM 4399 N N . ILE A 1 555 ? 44.725 65.458 -42.427 1.00 24.42 555 ILE A N 1
ATOM 4400 C CA . ILE A 1 555 ? 45.368 64.173 -42.800 1.00 24.42 555 ILE A CA 1
ATOM 4401 C C . ILE A 1 555 ? 46.732 63.832 -42.132 1.00 24.42 555 ILE A C 1
ATOM 4403 O O . ILE A 1 555 ? 47.600 64.698 -42.065 1.00 24.42 555 ILE A O 1
ATOM 4407 N N . SER A 1 556 ? 46.960 62.540 -41.822 1.00 24.47 556 SER A N 1
ATOM 4408 C CA . SER A 1 556 ? 48.184 61.724 -42.102 1.00 24.47 556 SER A CA 1
ATOM 4409 C C . SER A 1 556 ? 47.854 60.225 -41.864 1.00 24.47 556 SER A C 1
ATOM 4411 O O . SER A 1 556 ? 47.014 59.927 -41.020 1.00 24.47 556 SER A O 1
ATOM 4413 N N . GLU A 1 557 ? 48.251 59.207 -42.643 1.00 23.19 557 GLU A N 1
ATOM 4414 C CA . GLU A 1 557 ? 49.530 58.804 -43.279 1.00 23.19 557 GLU A CA 1
ATOM 4415 C C . GLU A 1 557 ? 50.579 58.195 -42.320 1.00 23.19 557 GLU A C 1
ATOM 4417 O O . GLU A 1 557 ? 51.290 58.933 -41.646 1.00 23.19 557 GLU A O 1
ATOM 4422 N N . LEU A 1 558 ? 50.716 56.850 -42.305 1.00 24.98 558 LEU A N 1
ATOM 4423 C CA . LEU A 1 558 ? 51.913 56.076 -42.744 1.00 24.98 558 LEU A CA 1
ATOM 4424 C C . LEU A 1 558 ? 51.850 54.563 -42.341 1.00 24.98 558 LEU A C 1
ATOM 4426 O O . LEU A 1 558 ? 51.065 54.214 -41.459 1.00 24.98 558 LEU A O 1
ATOM 4430 N N . PRO A 1 559 ? 52.630 53.649 -42.980 1.00 28.56 559 PRO A N 1
ATOM 4431 C CA . PRO A 1 559 ? 52.560 52.190 -42.770 1.00 28.56 559 PRO A CA 1
ATOM 4432 C C . PRO A 1 559 ? 53.852 51.520 -42.229 1.00 28.56 559 PRO A C 1
ATOM 4434 O O . PRO A 1 559 ? 54.943 52.070 -42.346 1.00 28.56 559 PRO A O 1
ATOM 4437 N N . GLY A 1 560 ? 53.740 50.252 -41.792 1.00 23.47 560 GLY A N 1
ATOM 4438 C CA . GLY A 1 560 ? 54.867 49.319 -41.554 1.00 23.47 560 GLY A CA 1
ATOM 4439 C C . GLY A 1 560 ? 55.636 49.532 -40.235 1.00 23.47 560 GLY A C 1
ATOM 4440 O O . GLY A 1 560 ? 55.739 50.648 -39.751 1.00 23.47 560 GLY A O 1
ATOM 4441 N N . SER A 1 561 ? 56.201 48.510 -39.582 1.00 23.41 561 SER A N 1
ATOM 4442 C CA . SER A 1 561 ? 56.678 47.203 -40.077 1.00 23.41 561 SER A CA 1
ATOM 4443 C C . SER A 1 561 ? 56.414 46.023 -39.102 1.00 23.41 561 SER A C 1
ATOM 4445 O O . SER A 1 561 ? 55.759 46.173 -38.074 1.00 23.41 561 SER A O 1
ATOM 4447 N N . THR A 1 562 ? 56.870 44.819 -39.471 1.00 31.45 562 THR A N 1
ATOM 4448 C CA . THR A 1 562 ? 56.743 43.531 -38.744 1.00 31.45 562 THR A CA 1
ATOM 4449 C C . THR A 1 562 ? 57.645 43.470 -37.481 1.00 31.45 562 THR A C 1
ATOM 4451 O O . THR A 1 562 ? 58.528 44.308 -37.331 1.00 31.45 562 THR A O 1
ATOM 4454 N N . VAL A 1 563 ? 57.502 42.568 -36.490 1.00 26.48 563 VAL A N 1
ATOM 4455 C CA . VAL A 1 563 ? 57.283 41.096 -36.501 1.00 26.48 563 VAL A CA 1
ATOM 4456 C C . VAL A 1 563 ? 56.700 40.544 -35.172 1.00 26.48 563 VAL A C 1
ATOM 4458 O O . VAL A 1 563 ? 56.912 41.132 -34.122 1.00 26.48 563 VAL A O 1
ATOM 4461 N N . ASN A 1 564 ? 56.109 39.335 -35.235 1.00 30.80 564 ASN A N 1
ATOM 4462 C CA . ASN A 1 564 ? 55.990 38.288 -34.187 1.00 30.80 564 ASN A CA 1
ATOM 4463 C C . ASN A 1 564 ? 55.358 38.579 -32.796 1.00 30.80 564 ASN A C 1
ATOM 4465 O O . ASN A 1 564 ? 55.932 39.297 -31.987 1.00 30.80 564 ASN A O 1
ATOM 4469 N N . GLY A 1 565 ? 54.367 37.751 -32.408 1.00 29.30 565 GLY A N 1
ATOM 4470 C CA . GLY A 1 565 ? 54.366 37.127 -31.065 1.00 29.30 565 GLY A CA 1
ATOM 4471 C C . GLY A 1 565 ? 53.057 37.062 -30.251 1.00 29.30 565 GLY A C 1
ATOM 4472 O O . GLY A 1 565 ? 52.653 38.054 -29.665 1.00 29.30 565 GLY A O 1
ATOM 4473 N N . PHE A 1 566 ? 52.547 35.833 -30.064 1.00 28.38 566 PHE A N 1
ATOM 4474 C CA . PHE A 1 566 ? 51.740 35.344 -28.919 1.00 28.38 566 PHE A CA 1
ATOM 4475 C C . PHE A 1 566 ? 50.333 35.922 -28.612 1.00 28.38 566 PHE A C 1
ATOM 4477 O O . PHE A 1 566 ? 49.893 36.951 -29.110 1.00 28.38 566 PHE A O 1
ATOM 4484 N N . ASN A 1 567 ? 49.592 35.149 -27.803 1.00 34.03 567 ASN A N 1
ATOM 4485 C CA . ASN A 1 567 ? 48.173 35.319 -27.465 1.00 34.03 567 ASN A CA 1
ATOM 4486 C C . ASN A 1 567 ? 47.901 36.491 -26.504 1.00 34.03 567 ASN A C 1
ATOM 4488 O O . ASN A 1 567 ? 48.564 36.578 -25.473 1.00 34.03 567 ASN A O 1
ATOM 4492 N N . ALA A 1 568 ? 46.818 37.250 -26.732 1.00 29.70 568 ALA A N 1
ATOM 4493 C CA . ALA A 1 568 ? 46.064 37.938 -25.670 1.00 29.70 568 ALA A CA 1
ATOM 4494 C C . ALA A 1 568 ? 44.664 38.407 -26.137 1.00 29.70 568 ALA A C 1
ATOM 4496 O O . ALA A 1 568 ? 44.518 39.490 -26.703 1.00 29.70 568 ALA A O 1
ATOM 4497 N N . THR A 1 569 ? 43.603 37.646 -25.847 1.00 32.19 569 THR A N 1
ATOM 4498 C CA . THR A 1 569 ? 42.221 38.171 -25.875 1.00 32.19 569 THR A CA 1
ATOM 4499 C C . THR A 1 569 ? 41.896 38.829 -24.537 1.00 32.19 569 THR A C 1
ATOM 4501 O O . THR A 1 569 ? 41.962 38.167 -23.502 1.00 32.19 569 THR A O 1
ATOM 4504 N N . LYS A 1 570 ? 41.525 40.116 -24.539 1.00 31.48 570 LYS A N 1
ATOM 4505 C CA . LYS A 1 570 ? 41.109 40.822 -23.315 1.00 31.48 570 LYS A CA 1
ATOM 4506 C C . LYS A 1 570 ? 39.783 40.270 -22.786 1.00 31.48 570 LYS A C 1
ATOM 4508 O O . LYS A 1 570 ? 38.802 40.208 -23.523 1.00 31.48 570 LYS A O 1
ATOM 4513 N N . THR A 1 571 ? 39.759 39.924 -21.505 1.00 38.06 571 THR A N 1
ATOM 4514 C CA . THR A 1 571 ? 38.544 39.609 -20.747 1.00 38.06 571 THR A CA 1
ATOM 4515 C C . THR A 1 571 ? 37.794 40.882 -20.344 1.00 38.06 571 THR A C 1
ATOM 4517 O O . THR A 1 571 ? 38.347 41.982 -20.330 1.00 38.06 571 THR A O 1
ATOM 4520 N N . ASN A 1 572 ? 36.508 40.730 -20.028 1.00 46.41 572 ASN A N 1
ATOM 4521 C CA . ASN A 1 572 ? 35.666 41.802 -19.508 1.00 46.41 572 ASN A CA 1
ATOM 4522 C C . ASN A 1 572 ? 35.823 41.837 -17.975 1.00 46.41 572 ASN A C 1
ATOM 4524 O O . ASN A 1 572 ? 35.367 40.912 -17.307 1.00 46.41 572 ASN A O 1
ATOM 4528 N N . GLU A 1 573 ? 36.522 42.834 -17.420 1.00 54.28 573 GLU A N 1
ATOM 4529 C CA . GLU A 1 573 ? 36.870 42.853 -15.987 1.00 54.28 573 GLU A CA 1
ATOM 4530 C C . GLU A 1 573 ? 35.629 43.072 -15.102 1.00 54.28 573 GLU A C 1
ATOM 4532 O O . GLU A 1 573 ? 35.082 44.175 -15.020 1.00 54.28 573 GLU A O 1
ATOM 4537 N N . GLN A 1 574 ? 35.192 42.013 -14.414 1.00 76.25 574 GLN A N 1
ATOM 4538 C CA . GLN A 1 574 ? 34.093 42.069 -13.452 1.00 76.25 574 GLN A CA 1
ATOM 4539 C C . GLN A 1 574 ? 34.539 42.789 -12.171 1.00 76.25 574 GLN A C 1
ATOM 4541 O O . GLN A 1 574 ? 35.678 42.645 -11.728 1.00 76.25 574 GLN A O 1
ATOM 4546 N N . LYS A 1 575 ? 33.645 43.568 -11.557 1.00 82.94 575 LYS A N 1
ATOM 4547 C CA . LYS A 1 575 ? 33.946 44.353 -10.352 1.00 82.94 575 LYS A CA 1
ATOM 4548 C C . LYS A 1 575 ? 33.152 43.892 -9.142 1.00 82.94 575 LYS A C 1
ATOM 4550 O O . LYS A 1 575 ? 32.001 43.473 -9.258 1.00 82.94 575 LYS A O 1
ATOM 4555 N N . GLY A 1 576 ? 33.757 44.061 -7.975 1.00 86.06 576 GLY A N 1
ATOM 4556 C CA . GLY A 1 576 ? 33.083 43.934 -6.695 1.00 86.06 576 GLY A CA 1
ATOM 4557 C C . GLY A 1 576 ? 33.683 44.863 -5.648 1.00 86.06 576 GLY A C 1
ATOM 4558 O O . GLY A 1 576 ? 34.587 45.654 -5.926 1.00 86.06 576 GLY A O 1
ATOM 4559 N N . LYS A 1 577 ? 33.151 44.777 -4.435 1.00 90.88 577 LYS A N 1
ATOM 4560 C CA . LYS A 1 577 ? 33.456 45.667 -3.320 1.00 90.88 577 LYS A CA 1
ATOM 4561 C C . LYS A 1 577 ? 33.621 44.859 -2.043 1.00 90.88 577 LYS A C 1
ATOM 4563 O O . LYS A 1 577 ? 32.827 43.962 -1.772 1.00 90.88 577 LYS A O 1
ATOM 4568 N N . MET A 1 578 ? 34.632 45.183 -1.245 1.00 89.81 578 MET A N 1
ATOM 4569 C CA . MET A 1 578 ? 34.832 44.524 0.045 1.00 89.81 578 MET A CA 1
ATOM 4570 C C . MET A 1 578 ? 33.716 44.913 1.023 1.00 89.81 578 MET A C 1
ATOM 4572 O O . MET A 1 578 ? 33.512 46.094 1.306 1.00 89.81 578 MET A O 1
ATOM 4576 N N . VAL A 1 579 ? 33.013 43.916 1.555 1.00 87.94 579 VAL A N 1
ATOM 4577 C CA . VAL A 1 579 ? 31.959 44.056 2.578 1.00 87.94 579 VAL A CA 1
ATOM 4578 C C . VAL A 1 579 ? 32.560 44.155 3.980 1.00 87.94 579 VAL A C 1
ATOM 4580 O O . VAL A 1 579 ? 31.952 44.748 4.863 1.00 87.94 579 VAL A O 1
ATOM 4583 N N . TYR A 1 580 ? 33.770 43.618 4.166 1.00 79.81 580 TYR A N 1
ATOM 4584 C CA . TYR A 1 580 ? 34.532 43.658 5.413 1.00 79.81 580 TYR A CA 1
ATOM 4585 C C . TYR A 1 580 ? 36.014 43.905 5.123 1.00 79.81 580 TYR A C 1
ATOM 4587 O O . TYR A 1 580 ? 36.519 43.513 4.071 1.00 79.81 580 TYR A O 1
ATOM 4595 N N . SER A 1 581 ? 36.730 44.519 6.066 1.00 86.75 581 SER A N 1
ATOM 4596 C CA . SER A 1 581 ? 38.185 44.697 5.946 1.00 86.75 581 SER A CA 1
ATOM 4597 C C . SER A 1 581 ? 38.911 43.354 6.060 1.00 86.75 581 SER A C 1
ATOM 4599 O O . SER A 1 581 ? 38.626 42.567 6.966 1.00 86.75 581 SER A O 1
ATOM 4601 N N . PHE A 1 582 ? 39.883 43.118 5.181 1.00 87.06 582 PHE A N 1
ATOM 4602 C CA . PHE A 1 582 ? 40.763 41.952 5.210 1.00 87.06 582 PHE A CA 1
ATOM 4603 C C . PHE A 1 582 ? 42.231 42.396 5.290 1.00 87.06 582 PHE A C 1
ATOM 4605 O O . PHE A 1 582 ? 42.654 43.297 4.564 1.00 87.06 582 PHE A O 1
ATOM 4612 N N . GLU A 1 583 ? 43.008 41.764 6.170 1.00 89.69 583 GLU A N 1
ATOM 4613 C CA . GLU A 1 583 ? 44.455 41.964 6.306 1.00 89.69 583 GLU A CA 1
ATOM 4614 C C . GLU A 1 583 ? 45.177 40.668 5.920 1.00 89.69 583 GLU A C 1
ATOM 4616 O O . GLU A 1 583 ? 44.884 39.612 6.480 1.00 89.69 583 GLU A O 1
ATOM 4621 N N . ALA A 1 584 ? 46.122 40.758 4.983 1.00 86.69 584 ALA A N 1
ATOM 4622 C CA . ALA A 1 584 ? 46.931 39.632 4.530 1.00 86.69 584 ALA A CA 1
ATOM 4623 C C . ALA A 1 584 ? 47.838 39.092 5.651 1.00 86.69 584 ALA A C 1
ATOM 4625 O O . ALA A 1 584 ? 48.627 39.836 6.241 1.00 86.69 584 ALA A O 1
ATOM 4626 N N . GLY A 1 585 ? 47.743 37.789 5.914 1.00 66.94 585 GLY A N 1
ATOM 4627 C CA . GLY A 1 585 ? 48.583 37.035 6.845 1.00 66.94 585 GLY A CA 1
ATOM 4628 C C . GLY A 1 585 ? 49.564 36.064 6.174 1.00 66.94 585 GLY A C 1
ATOM 4629 O O . GLY A 1 585 ? 50.497 35.615 6.844 1.00 66.94 585 GLY A O 1
ATOM 4630 N N . GLY A 1 586 ? 49.377 35.747 4.887 1.00 75.44 586 GLY A N 1
ATOM 4631 C CA . GLY A 1 586 ? 50.224 34.843 4.095 1.00 75.44 586 GLY A CA 1
ATOM 4632 C C . GLY A 1 586 ? 50.798 35.463 2.812 1.00 75.44 586 GLY A C 1
ATOM 4633 O O . GLY A 1 586 ? 50.400 36.547 2.386 1.00 75.44 586 GLY A O 1
ATOM 4634 N N . GLU A 1 587 ? 51.744 34.770 2.167 1.00 65.44 587 GLU A N 1
ATOM 4635 C CA . GLU A 1 587 ? 52.233 35.164 0.836 1.00 65.44 587 GLU A CA 1
ATOM 4636 C C . GLU A 1 587 ? 51.136 34.974 -0.226 1.00 65.44 587 GLU A C 1
ATOM 4638 O O . GLU A 1 587 ? 50.494 33.929 -0.290 1.00 65.44 587 GLU A O 1
ATOM 4643 N N . GLY A 1 588 ? 50.930 35.987 -1.073 1.00 76.31 588 GLY A N 1
ATOM 4644 C CA . GLY A 1 588 ? 49.904 35.991 -2.126 1.00 76.31 588 GLY A CA 1
ATOM 4645 C C . GLY A 1 588 ? 48.539 36.552 -1.705 1.00 76.31 588 GLY A C 1
ATOM 4646 O O . GLY A 1 588 ? 47.724 36.865 -2.572 1.00 76.31 588 GLY A O 1
ATOM 4647 N N . GLU A 1 589 ? 48.292 36.742 -0.409 1.00 88.62 589 GLU A N 1
ATOM 4648 C CA . GLU A 1 589 ? 47.110 37.443 0.106 1.00 88.62 589 GLU A CA 1
ATOM 4649 C C . GLU A 1 589 ? 47.245 38.971 -0.059 1.00 88.62 589 GLU A C 1
ATOM 4651 O O . GLU A 1 589 ? 48.348 39.523 -0.006 1.00 88.62 589 GLU A O 1
ATOM 4656 N N . LEU A 1 590 ? 46.123 39.681 -0.232 1.00 89.75 590 LEU A N 1
ATOM 4657 C CA . LEU A 1 590 ? 46.106 41.140 -0.401 1.00 89.75 590 LEU A CA 1
ATOM 4658 C C . LEU A 1 590 ? 45.248 41.827 0.667 1.00 89.75 590 LEU A C 1
ATOM 4660 O O . LEU A 1 590 ? 44.042 41.619 0.716 1.00 89.75 590 LEU A O 1
ATOM 4664 N N . SER A 1 591 ? 45.839 42.708 1.481 1.00 91.06 591 SER A N 1
ATOM 4665 C CA . SER A 1 591 ? 45.064 43.541 2.411 1.00 91.06 591 SER A CA 1
ATOM 4666 C C . SER A 1 591 ? 44.193 44.546 1.649 1.00 91.06 591 SER A C 1
ATOM 4668 O O . SER A 1 591 ? 44.720 45.354 0.878 1.00 91.06 591 SER A O 1
ATOM 4670 N N . VAL A 1 592 ? 42.880 44.533 1.893 1.00 89.88 592 VAL A N 1
ATOM 4671 C CA . VAL A 1 592 ? 41.899 45.434 1.266 1.00 89.88 592 VAL A CA 1
ATOM 4672 C C . VAL A 1 592 ? 40.876 45.889 2.312 1.00 89.88 592 VAL A C 1
ATOM 4674 O O . VAL A 1 592 ? 40.347 45.081 3.077 1.00 89.88 592 VAL A O 1
ATOM 4677 N N . SER A 1 593 ? 40.602 47.193 2.357 1.00 87.12 593 SER A N 1
ATOM 4678 C CA . SER A 1 593 ? 39.726 47.804 3.364 1.00 87.12 593 SER A CA 1
ATOM 4679 C C . SER A 1 593 ? 38.240 47.624 3.054 1.00 87.12 593 SER A C 1
ATOM 4681 O O . SER A 1 593 ? 37.831 47.577 1.894 1.00 87.12 593 SER A O 1
ATOM 4683 N N . GLU A 1 594 ? 37.410 47.620 4.096 1.00 88.25 594 GLU A N 1
ATOM 4684 C CA . GLU A 1 594 ? 35.949 47.652 3.974 1.00 88.25 594 GLU A CA 1
ATOM 4685 C C . GLU A 1 594 ? 35.476 48.825 3.103 1.00 88.25 594 GLU A C 1
ATOM 4687 O O . GLU A 1 594 ? 35.941 49.959 3.232 1.00 88.25 594 GLU A O 1
ATOM 4692 N N . GLY A 1 595 ? 34.545 48.544 2.194 1.00 79.25 595 GLY A N 1
ATOM 4693 C CA . GLY A 1 595 ? 33.993 49.508 1.251 1.00 79.25 595 GLY A CA 1
ATOM 4694 C C . GLY A 1 595 ? 34.851 49.788 0.012 1.00 79.25 595 GLY A C 1
ATOM 4695 O O . GLY A 1 595 ? 34.378 50.505 -0.869 1.00 79.25 595 GLY A O 1
ATOM 4696 N N . GLN A 1 596 ? 36.065 49.238 -0.094 1.00 86.62 596 GLN A N 1
ATOM 4697 C CA . GLN A 1 596 ? 36.949 49.441 -1.243 1.00 86.62 596 GLN A CA 1
ATOM 4698 C C . GLN A 1 596 ? 36.526 48.583 -2.450 1.00 86.62 596 GLN A C 1
ATOM 4700 O O . GLN A 1 596 ? 36.246 47.392 -2.310 1.00 86.62 596 GLN A O 1
ATOM 4705 N N . GLU A 1 597 ? 36.498 49.186 -3.642 1.00 89.44 597 GLU A N 1
ATOM 4706 C CA . GLU A 1 597 ? 36.261 48.478 -4.909 1.00 89.44 597 GLU A CA 1
ATOM 4707 C C . GLU A 1 597 ? 37.521 47.765 -5.414 1.00 89.44 597 GLU A C 1
ATOM 4709 O O . GLU A 1 597 ? 38.636 48.287 -5.309 1.00 89.44 597 GLU A O 1
ATOM 4714 N N . VAL A 1 598 ? 37.323 46.589 -6.012 1.00 88.31 598 VAL A N 1
ATOM 4715 C CA . VAL A 1 598 ? 38.369 45.766 -6.627 1.00 88.31 598 VAL A CA 1
ATOM 4716 C C . VAL A 1 598 ? 37.875 45.127 -7.927 1.00 88.31 598 VAL A C 1
ATOM 4718 O O . VAL A 1 598 ? 36.691 44.810 -8.077 1.00 88.31 598 VAL A O 1
ATOM 4721 N N . ASN A 1 599 ? 38.792 44.909 -8.871 1.00 89.12 599 ASN A N 1
ATOM 4722 C CA . ASN A 1 599 ? 38.499 44.155 -10.090 1.00 89.12 599 ASN A CA 1
ATOM 4723 C C . ASN A 1 599 ? 38.787 42.671 -9.821 1.00 89.12 599 ASN A C 1
ATOM 4725 O O . ASN A 1 599 ? 39.851 42.331 -9.303 1.00 89.12 599 ASN A O 1
ATOM 4729 N N . ILE A 1 600 ? 37.848 41.794 -10.157 1.00 87.25 600 ILE A N 1
ATOM 4730 C CA . ILE A 1 600 ? 37.958 40.344 -9.983 1.00 87.25 600 ILE A CA 1
ATOM 4731 C C . ILE A 1 600 ? 38.697 39.780 -11.197 1.00 87.25 600 ILE A C 1
ATOM 4733 O O . ILE A 1 600 ? 38.285 40.011 -12.334 1.00 87.25 600 ILE A O 1
ATOM 4737 N N . LEU A 1 601 ? 39.802 39.074 -10.951 1.00 86.25 601 LEU A N 1
ATOM 4738 C CA . LEU A 1 601 ? 40.649 38.496 -11.998 1.00 86.25 601 LEU A CA 1
ATOM 4739 C C . LEU A 1 601 ? 40.344 37.012 -12.202 1.00 86.25 601 LEU A C 1
ATOM 4741 O O . LEU A 1 601 ? 40.127 36.577 -13.329 1.00 86.25 601 LEU A O 1
ATOM 4745 N N . GLU A 1 602 ? 40.282 36.263 -11.101 1.00 83.81 602 GLU A N 1
ATOM 4746 C CA . GLU A 1 602 ? 39.877 34.857 -11.063 1.00 83.81 602 GLU A CA 1
ATOM 4747 C C . GLU A 1 602 ? 38.767 34.725 -9.995 1.00 83.81 602 GLU A C 1
ATOM 4749 O O . GLU A 1 602 ? 39.001 35.112 -8.842 1.00 83.81 602 GLU A O 1
ATOM 4754 N N . PRO A 1 603 ? 37.547 34.274 -10.361 1.00 79.38 603 PRO A N 1
ATOM 4755 C CA . PRO A 1 603 ? 36.450 34.048 -9.416 1.00 79.38 603 PRO A CA 1
ATOM 4756 C C . PRO A 1 603 ? 36.711 32.811 -8.540 1.00 79.38 603 PRO A C 1
ATOM 4758 O O . PRO A 1 603 ? 37.599 32.019 -8.843 1.00 79.38 603 PRO A O 1
ATOM 4761 N N . ASP A 1 604 ? 35.916 32.638 -7.479 1.00 82.94 604 ASP A N 1
ATOM 4762 C CA . ASP A 1 604 ? 36.037 31.505 -6.548 1.00 82.94 604 ASP A CA 1
ATOM 4763 C C . ASP A 1 604 ? 35.855 30.168 -7.288 1.00 82.94 604 ASP A C 1
ATOM 4765 O O . ASP A 1 604 ? 34.800 29.896 -7.867 1.00 82.94 604 ASP A O 1
ATOM 4769 N N . ASP A 1 605 ? 36.901 29.346 -7.265 1.00 73.31 605 ASP A N 1
ATOM 4770 C CA . ASP A 1 605 ? 36.963 28.008 -7.859 1.00 73.31 605 ASP A CA 1
ATOM 4771 C C . ASP A 1 605 ? 36.382 26.915 -6.940 1.00 73.31 605 ASP A C 1
ATOM 4773 O O . ASP A 1 605 ? 36.329 25.742 -7.313 1.00 73.31 605 ASP A O 1
ATOM 4777 N N . GLY A 1 606 ? 35.926 27.298 -5.743 1.00 62.75 606 GLY A N 1
ATOM 4778 C CA . GLY A 1 606 ? 35.500 26.408 -4.666 1.00 62.75 606 GLY A CA 1
ATOM 4779 C C . GLY A 1 606 ? 36.497 26.343 -3.506 1.00 62.75 606 GLY A C 1
ATOM 4780 O O . GLY A 1 606 ? 36.191 25.720 -2.487 1.00 62.75 606 GLY A O 1
ATOM 4781 N N . SER A 1 607 ? 37.661 26.994 -3.614 1.00 75.31 607 SER A N 1
ATOM 4782 C CA . SER A 1 607 ? 38.611 27.158 -2.505 1.00 75.31 607 SER A CA 1
ATOM 4783 C C . SER A 1 607 ? 38.138 28.147 -1.430 1.00 75.31 607 SER A C 1
ATOM 4785 O O . SER A 1 607 ? 38.668 28.132 -0.315 1.00 75.31 607 SER A O 1
ATOM 4787 N N . GLY A 1 608 ? 37.145 28.994 -1.730 1.00 78.50 608 GLY A N 1
ATOM 4788 C CA . GLY A 1 608 ? 36.661 30.054 -0.843 1.00 78.50 608 GLY A CA 1
ATOM 4789 C C . GLY A 1 608 ? 37.461 31.356 -0.940 1.00 78.50 608 GLY A C 1
ATOM 4790 O O . GLY A 1 608 ? 37.297 32.237 -0.089 1.00 78.50 608 GLY A O 1
ATOM 4791 N N . TRP A 1 609 ? 38.321 31.490 -1.953 1.00 87.94 609 TRP A N 1
ATOM 4792 C CA . TRP A 1 609 ? 39.180 32.650 -2.194 1.00 87.94 609 TRP A CA 1
ATOM 4793 C C . TRP A 1 609 ? 38.959 33.204 -3.604 1.00 87.94 609 TRP A C 1
ATOM 4795 O O . TRP A 1 609 ? 38.833 32.457 -4.567 1.00 87.94 609 TRP A O 1
ATOM 4805 N N . ILE A 1 610 ? 38.939 34.531 -3.730 1.00 90.19 610 ILE A N 1
ATOM 4806 C CA . ILE A 1 610 ? 38.839 35.245 -5.008 1.00 90.19 610 ILE A CA 1
ATOM 4807 C C . ILE A 1 610 ? 40.128 36.034 -5.207 1.00 90.19 610 ILE A C 1
ATOM 4809 O O . ILE A 1 610 ? 40.594 36.719 -4.293 1.00 90.19 610 ILE A O 1
ATOM 4813 N N . LYS A 1 611 ? 40.698 35.975 -6.411 1.00 91.06 611 LYS A N 1
ATOM 4814 C CA . LYS A 1 611 ? 41.883 36.759 -6.767 1.00 91.06 611 LYS A CA 1
ATOM 4815 C C . LYS A 1 611 ? 41.463 38.095 -7.356 1.00 91.06 611 LYS A C 1
ATOM 4817 O O . LYS A 1 611 ? 40.741 38.152 -8.356 1.00 91.06 611 LYS A O 1
ATOM 4822 N N . VAL A 1 612 ? 41.928 39.174 -6.741 1.00 91.31 612 VAL A N 1
ATOM 4823 C CA . VAL A 1 612 ? 41.459 40.527 -7.034 1.00 91.31 612 VAL A CA 1
ATOM 4824 C C . VAL A 1 612 ? 42.603 41.510 -7.217 1.00 91.31 612 VAL A C 1
ATOM 4826 O O . VAL A 1 612 ? 43.683 41.362 -6.645 1.00 91.31 612 VAL A O 1
ATOM 4829 N N . ARG A 1 613 ? 42.337 42.555 -8.002 1.00 90.69 613 ARG A N 1
ATOM 4830 C CA . ARG A 1 613 ? 43.212 43.709 -8.190 1.00 90.69 613 ARG A CA 1
ATOM 4831 C C . ARG A 1 613 ? 42.651 44.917 -7.444 1.00 90.69 613 ARG A C 1
ATOM 4833 O O . ARG A 1 613 ? 41.612 45.460 -7.826 1.00 90.69 613 ARG A O 1
ATOM 4840 N N . ALA A 1 614 ? 43.370 45.373 -6.421 1.00 85.19 614 ALA A N 1
ATOM 4841 C CA . ALA A 1 614 ? 43.104 46.627 -5.722 1.00 85.19 614 ALA A CA 1
ATOM 4842 C C . ALA A 1 614 ? 44.090 47.700 -6.220 1.00 85.19 614 ALA A C 1
ATOM 4844 O O . ALA A 1 614 ? 45.226 47.813 -5.749 1.00 85.19 614 ALA A O 1
ATOM 4845 N N . GLY A 1 615 ? 43.676 48.474 -7.226 1.00 81.69 615 GLY A N 1
ATOM 4846 C CA . GLY A 1 615 ? 44.538 49.459 -7.888 1.00 81.69 615 GLY A CA 1
ATOM 4847 C C . GLY A 1 615 ? 45.673 48.797 -8.677 1.00 81.69 615 GLY A C 1
ATOM 4848 O O . GLY A 1 615 ? 45.428 48.185 -9.711 1.00 81.69 615 GLY A O 1
ATOM 4849 N N . HIS A 1 616 ? 46.912 48.921 -8.194 1.00 77.38 616 HIS A N 1
ATOM 4850 C CA . HIS A 1 616 ? 48.113 48.340 -8.820 1.00 77.38 616 HIS A CA 1
ATOM 4851 C C . HIS A 1 616 ? 48.643 47.079 -8.114 1.00 77.38 616 HIS A C 1
ATOM 4853 O O . HIS A 1 616 ? 49.722 46.604 -8.457 1.00 77.38 616 HIS A O 1
ATOM 4859 N N . LYS A 1 617 ? 47.930 46.554 -7.109 1.00 76.75 617 LYS A N 1
ATOM 4860 C CA . LYS A 1 617 ? 48.306 45.321 -6.404 1.00 76.75 617 LYS A CA 1
ATOM 4861 C C . LYS A 1 617 ? 47.290 44.219 -6.666 1.00 76.75 617 LYS A C 1
ATOM 4863 O O . LYS A 1 617 ? 46.093 44.491 -6.728 1.00 76.75 617 LYS A O 1
ATOM 4868 N N . GLU A 1 618 ? 47.785 42.996 -6.782 1.00 91.25 618 GLU A N 1
ATOM 4869 C CA . GLU A 1 618 ? 47.002 41.778 -6.990 1.00 91.25 618 GLU A CA 1
ATOM 4870 C C . GLU A 1 618 ? 47.279 40.783 -5.862 1.00 91.25 618 GLU A C 1
ATOM 4872 O O . GLU A 1 618 ? 48.382 40.755 -5.315 1.00 91.25 618 GLU A O 1
ATOM 4877 N N . GLY A 1 619 ? 46.277 39.976 -5.525 1.00 86.25 619 GLY A N 1
ATOM 4878 C CA . GLY A 1 619 ? 46.383 38.879 -4.567 1.00 86.25 619 GLY A CA 1
ATOM 4879 C C . GLY A 1 619 ? 45.010 38.304 -4.231 1.00 86.25 619 GLY A C 1
ATOM 4880 O O . GLY A 1 619 ? 43.996 38.745 -4.778 1.00 86.25 619 GLY A O 1
ATOM 4881 N N . ILE A 1 620 ? 44.975 37.303 -3.357 1.00 91.31 620 ILE A N 1
ATOM 4882 C CA . ILE A 1 620 ? 43.730 36.643 -2.947 1.00 91.31 620 ILE A CA 1
ATOM 4883 C C . ILE A 1 620 ? 43.105 37.291 -1.706 1.00 91.31 620 ILE A C 1
ATOM 4885 O O . ILE A 1 620 ? 43.805 37.775 -0.812 1.00 91.31 620 ILE A O 1
ATOM 4889 N N . VAL A 1 621 ? 41.773 37.274 -1.663 1.00 90.38 621 VAL A N 1
ATOM 4890 C CA . VAL A 1 621 ? 40.932 37.671 -0.523 1.00 90.38 621 VAL A CA 1
ATOM 4891 C C . VAL A 1 621 ? 39.788 36.658 -0.342 1.00 90.38 621 VAL A C 1
ATOM 4893 O O . VAL A 1 621 ? 39.420 35.996 -1.316 1.00 90.38 621 VAL A O 1
ATOM 4896 N N . PRO A 1 622 ? 39.200 36.500 0.859 1.00 90.81 622 PRO A N 1
ATOM 4897 C CA . PRO A 1 622 ? 38.118 35.538 1.068 1.00 90.81 622 PRO A CA 1
ATOM 4898 C C . PRO A 1 622 ? 36.876 35.880 0.235 1.00 90.81 622 PRO A C 1
ATOM 4900 O O . PRO A 1 622 ? 36.398 37.015 0.262 1.00 90.81 622 PRO A O 1
ATOM 4903 N N . ALA A 1 623 ? 36.301 34.893 -0.454 1.00 86.25 623 ALA A N 1
ATOM 4904 C CA . ALA A 1 623 ? 35.145 35.080 -1.336 1.00 86.25 623 ALA A CA 1
ATOM 4905 C C . ALA A 1 623 ? 33.928 35.682 -0.611 1.00 86.25 623 ALA A C 1
ATOM 4907 O O . ALA A 1 623 ? 33.213 36.527 -1.143 1.00 86.25 623 ALA A O 1
ATOM 4908 N N . THR A 1 624 ? 33.728 35.291 0.649 1.00 86.19 624 THR A N 1
ATOM 4909 C CA . THR A 1 624 ? 32.631 35.750 1.515 1.00 86.19 624 THR A CA 1
ATOM 4910 C C . THR A 1 624 ? 32.780 37.188 2.015 1.00 86.19 624 THR A C 1
ATOM 4912 O O . THR A 1 624 ? 31.853 37.710 2.632 1.00 86.19 624 THR A O 1
ATOM 4915 N N . TYR A 1 625 ? 33.921 37.838 1.770 1.00 88.50 625 TYR A N 1
ATOM 4916 C CA . TYR A 1 625 ? 34.177 39.228 2.159 1.00 88.50 625 TYR A CA 1
ATOM 4917 C C . TYR A 1 625 ? 33.860 40.212 1.018 1.00 88.50 625 TYR A C 1
ATOM 4919 O O . TYR A 1 625 ? 34.136 41.403 1.159 1.00 88.50 625 TYR A O 1
ATOM 4927 N N . LEU A 1 626 ? 33.288 39.746 -0.101 1.00 84.12 626 LEU A N 1
ATOM 4928 C CA . LEU A 1 626 ? 33.218 40.494 -1.356 1.00 84.12 626 LEU A CA 1
ATOM 4929 C C . LEU A 1 626 ? 31.812 40.472 -1.982 1.00 84.12 626 LEU A C 1
ATOM 4931 O O . LEU A 1 626 ? 31.262 39.421 -2.298 1.00 84.12 626 LEU A O 1
ATOM 4935 N N . GLU A 1 627 ? 31.234 41.654 -2.191 1.00 86.06 627 GLU A N 1
ATOM 4936 C CA . GLU A 1 627 ? 29.962 41.857 -2.887 1.00 86.06 627 GLU A CA 1
ATOM 4937 C C . GLU A 1 627 ? 30.241 42.130 -4.369 1.00 86.06 627 GLU A C 1
ATOM 4939 O O . GLU A 1 627 ? 30.890 43.116 -4.721 1.00 86.06 627 GLU A O 1
ATOM 4944 N N . ILE A 1 628 ? 29.790 41.235 -5.249 1.00 85.31 628 ILE A N 1
ATOM 4945 C CA . ILE A 1 628 ? 30.048 41.312 -6.692 1.00 85.31 628 ILE A CA 1
ATOM 4946 C C . ILE A 1 628 ? 28.913 42.079 -7.374 1.00 85.31 628 ILE A C 1
ATOM 4948 O O . ILE A 1 628 ? 27.743 41.722 -7.229 1.00 85.31 628 ILE A O 1
ATOM 4952 N N . PHE A 1 629 ? 29.240 43.108 -8.158 1.00 79.31 629 PHE A N 1
ATOM 4953 C CA . PHE A 1 629 ? 28.226 43.902 -8.848 1.00 79.31 629 PHE A CA 1
ATOM 4954 C C . PHE A 1 629 ? 27.698 43.174 -10.094 1.00 79.31 629 PHE A C 1
ATOM 4956 O O . PHE A 1 629 ? 28.453 42.825 -11.004 1.00 79.31 629 PHE A O 1
ATOM 4963 N N . ALA A 1 630 ? 26.380 42.971 -10.148 1.00 52.78 630 ALA A N 1
ATOM 4964 C CA . ALA A 1 630 ? 25.686 42.463 -11.329 1.00 52.78 630 ALA A CA 1
ATOM 4965 C C . ALA A 1 630 ? 25.437 43.587 -12.354 1.00 52.78 630 ALA A C 1
ATOM 4967 O O . ALA A 1 630 ? 25.159 44.729 -11.985 1.00 52.78 630 ALA A O 1
ATOM 4968 N N . ALA A 1 631 ? 25.515 43.264 -13.648 1.00 39.62 631 ALA A N 1
ATOM 4969 C CA . ALA A 1 631 ? 25.268 44.229 -14.719 1.00 39.62 631 ALA A CA 1
ATOM 4970 C C . ALA A 1 631 ? 23.767 44.604 -14.815 1.00 39.62 631 ALA A C 1
ATOM 4972 O O . ALA A 1 631 ? 22.915 43.720 -14.701 1.00 39.62 631 ALA A O 1
ATOM 4973 N N . PRO A 1 632 ? 23.419 45.889 -15.030 1.00 36.75 632 PRO A N 1
ATOM 4974 C CA . PRO A 1 632 ? 22.032 46.352 -15.006 1.00 36.75 632 PRO A CA 1
ATOM 4975 C C . PRO A 1 632 ? 21.267 46.050 -16.305 1.00 36.75 632 PRO A C 1
ATOM 4977 O O . PRO A 1 632 ? 21.818 46.120 -17.402 1.00 36.75 632 PRO A O 1
ATOM 4980 N N . ILE A 1 633 ? 19.959 45.808 -16.172 1.00 33.47 633 ILE A N 1
ATOM 4981 C CA . ILE A 1 633 ? 18.995 45.686 -17.278 1.00 33.47 633 ILE A CA 1
ATOM 4982 C C . ILE A 1 633 ? 18.039 46.888 -17.230 1.00 33.47 633 ILE A C 1
ATOM 4984 O O . ILE A 1 633 ? 17.610 47.300 -16.153 1.00 33.47 633 ILE A O 1
ATOM 4988 N N . VAL A 1 634 ? 17.709 47.456 -18.394 1.00 30.36 634 VAL A N 1
ATOM 4989 C CA . VAL A 1 634 ? 16.834 48.635 -18.534 1.00 30.36 634 VAL A CA 1
ATOM 4990 C C . VAL A 1 634 ? 15.381 48.197 -18.806 1.00 30.36 634 VAL A C 1
ATOM 4992 O O . VAL A 1 634 ? 15.180 47.349 -19.675 1.00 30.36 634 VAL A O 1
ATOM 4995 N N . PRO A 1 635 ? 14.367 48.748 -18.107 1.00 38.66 635 PRO A N 1
ATOM 4996 C CA . PRO A 1 635 ? 12.961 48.378 -18.295 1.00 38.66 635 PRO A CA 1
ATOM 4997 C C . PRO A 1 635 ? 12.235 49.209 -19.373 1.00 38.66 635 PRO A C 1
ATOM 4999 O O . PRO A 1 635 ? 12.642 50.323 -19.703 1.00 38.66 635 PRO A O 1
ATOM 5002 N N . GLN A 1 636 ? 11.095 48.694 -19.845 1.00 31.53 636 GLN A N 1
ATOM 5003 C CA . GLN A 1 636 ? 10.045 49.455 -20.540 1.00 31.53 636 GLN A CA 1
ATOM 5004 C C . GLN A 1 636 ? 8.676 49.252 -19.861 1.00 31.53 636 GLN A C 1
ATOM 5006 O O . GLN A 1 636 ? 8.540 48.438 -18.949 1.00 31.53 636 GLN A O 1
ATOM 5011 N N . ASP A 1 637 ? 7.696 50.065 -20.256 1.00 29.77 637 ASP A N 1
ATOM 5012 C CA . ASP A 1 637 ? 6.580 50.522 -19.416 1.00 29.77 637 ASP A CA 1
ATOM 5013 C C . ASP A 1 637 ? 5.195 50.107 -19.952 1.00 29.77 637 ASP A C 1
ATOM 5015 O O . ASP A 1 637 ? 4.939 50.240 -21.147 1.00 29.77 637 ASP A O 1
ATOM 5019 N N . THR A 1 638 ? 4.291 49.668 -19.061 1.00 30.52 638 THR A N 1
ATOM 5020 C CA . THR A 1 638 ? 2.827 49.688 -19.278 1.00 30.52 638 THR A CA 1
ATOM 5021 C C . THR A 1 638 ? 2.020 49.797 -17.965 1.00 30.52 638 THR A C 1
ATOM 5023 O O . THR A 1 638 ? 1.873 48.839 -17.213 1.00 30.52 638 THR A O 1
ATOM 5026 N N . GLY A 1 639 ? 1.355 50.939 -17.761 1.00 26.41 639 GLY A N 1
ATOM 5027 C CA . GLY A 1 639 ? -0.113 50.946 -17.604 1.00 26.41 639 GLY A CA 1
ATOM 5028 C C . GLY A 1 639 ? -0.771 50.519 -16.275 1.00 26.41 639 GLY A C 1
ATOM 5029 O O . GLY A 1 639 ? -1.512 49.546 -16.241 1.00 26.41 639 GLY A O 1
ATOM 5030 N N . SER A 1 640 ? -0.642 51.352 -15.237 1.00 27.92 640 SER A N 1
ATOM 5031 C CA . SER A 1 640 ? -1.714 51.752 -14.287 1.00 27.92 640 SER A CA 1
ATOM 5032 C C . SER A 1 640 ? -2.799 50.758 -13.793 1.00 27.92 640 SER A C 1
ATOM 5034 O O . SER A 1 640 ? -3.712 50.387 -14.528 1.00 27.92 640 SER A O 1
ATOM 5036 N N . SER A 1 641 ? -2.928 50.628 -12.466 1.00 27.19 641 SER A N 1
ATOM 5037 C CA . SER A 1 641 ? -4.072 51.198 -11.704 1.00 27.19 641 SER A CA 1
ATOM 5038 C C . SER A 1 641 ? -3.864 51.066 -10.179 1.00 27.19 641 SER A C 1
ATOM 5040 O O . SER A 1 641 ? -2.869 50.501 -9.733 1.00 27.19 641 SER A O 1
ATOM 5042 N N . GLN A 1 642 ? -4.721 51.699 -9.366 1.00 30.30 642 GLN A N 1
ATOM 5043 C CA . GLN A 1 642 ? -4.464 51.985 -7.945 1.00 30.30 642 GLN A CA 1
ATOM 5044 C C . GLN A 1 642 ? -5.399 51.234 -6.984 1.00 30.30 642 GLN A C 1
ATOM 5046 O O . GLN A 1 642 ? -6.610 51.311 -7.152 1.00 30.30 642 GLN A O 1
ATOM 5051 N N . THR A 1 643 ? -4.857 50.720 -5.870 1.00 28.19 643 THR A N 1
ATOM 5052 C CA . THR A 1 643 ? -5.534 50.764 -4.552 1.00 28.19 643 THR A CA 1
ATOM 5053 C C . THR A 1 643 ? -4.529 50.758 -3.390 1.00 28.19 643 THR A C 1
ATOM 5055 O O . THR A 1 643 ? -3.533 50.042 -3.404 1.00 28.19 643 THR A O 1
ATOM 5058 N N . ARG A 1 644 ? -4.819 51.574 -2.371 1.00 27.31 644 ARG A N 1
ATOM 5059 C CA . ARG A 1 644 ? -4.194 51.667 -1.027 1.00 27.31 644 ARG A CA 1
ATOM 5060 C C . ARG A 1 644 ? -5.213 51.061 -0.009 1.00 27.31 644 ARG A C 1
ATOM 5062 O O . ARG A 1 644 ? -6.320 50.769 -0.461 1.00 27.31 644 ARG A O 1
ATOM 5069 N N . PRO A 1 645 ? -4.992 50.987 1.330 1.00 45.91 645 PRO A N 1
ATOM 5070 C CA . PRO A 1 645 ? -3.781 51.259 2.123 1.00 45.91 645 PRO A CA 1
ATOM 5071 C C . PRO A 1 645 ? -3.470 50.278 3.295 1.00 45.91 645 PRO A C 1
ATOM 5073 O O . PRO A 1 645 ? -4.342 49.578 3.792 1.00 45.91 645 PRO A O 1
ATOM 5076 N N . GLY A 1 646 ? -2.267 50.418 3.875 1.00 25.55 646 GLY A N 1
ATOM 5077 C CA . GLY A 1 646 ? -2.006 50.183 5.312 1.00 25.55 646 GLY A CA 1
ATOM 5078 C C . GLY A 1 646 ? -1.698 48.742 5.766 1.00 25.55 646 GLY A C 1
ATOM 5079 O O . GLY A 1 646 ? -1.895 47.799 5.015 1.00 25.55 646 GLY A O 1
ATOM 5080 N N . SER A 1 647 ? -1.187 48.521 6.987 1.00 28.58 647 SER A N 1
ATOM 5081 C CA . SER A 1 647 ? -0.518 49.457 7.918 1.00 28.58 647 SER A CA 1
ATOM 5082 C C . SER A 1 647 ? 0.250 48.710 9.030 1.00 28.58 647 SER A C 1
ATOM 5084 O O . SER A 1 647 ? 0.017 47.533 9.267 1.00 28.58 647 SER A O 1
ATOM 5086 N N . THR A 1 648 ? 1.088 49.449 9.771 1.00 28.80 648 THR A N 1
ATOM 5087 C CA . THR A 1 648 ? 1.508 49.181 11.171 1.00 28.80 648 THR A CA 1
ATOM 5088 C C . THR A 1 648 ? 2.196 47.852 11.535 1.00 28.80 648 THR A C 1
ATOM 5090 O O . THR A 1 648 ? 1.545 46.870 11.858 1.00 28.80 648 THR A O 1
ATOM 5093 N N . TYR A 1 649 ? 3.524 47.952 11.669 1.00 27.89 649 TYR A N 1
ATOM 5094 C CA . TYR A 1 649 ? 4.329 47.588 12.852 1.00 27.89 649 TYR A CA 1
ATOM 5095 C C . TYR A 1 649 ? 4.232 46.198 13.516 1.00 27.89 649 TYR A C 1
ATOM 5097 O O . TYR A 1 649 ? 3.203 45.759 14.018 1.00 27.89 649 TYR A O 1
ATOM 5105 N N . SER A 1 650 ? 5.421 45.611 13.675 1.00 33.72 650 SER A N 1
ATOM 5106 C CA . SER A 1 650 ? 5.764 44.482 14.542 1.00 33.72 650 SER A CA 1
ATOM 5107 C C . SER A 1 650 ? 5.366 44.678 16.008 1.00 33.72 650 SER A C 1
ATOM 5109 O O . SER A 1 650 ? 5.360 45.806 16.503 1.00 33.72 650 SER A O 1
ATOM 5111 N N . ASN A 1 651 ? 5.263 43.573 16.756 1.00 24.47 651 ASN A N 1
ATOM 5112 C CA . ASN A 1 651 ? 5.681 43.597 18.157 1.00 24.47 651 ASN A CA 1
ATOM 5113 C C . ASN A 1 651 ? 6.220 42.239 18.643 1.00 24.47 651 ASN A C 1
ATOM 5115 O O . ASN A 1 651 ? 5.604 41.203 18.413 1.00 24.47 651 ASN A O 1
ATOM 5119 N N . SER A 1 652 ? 7.343 42.281 19.360 1.00 32.91 652 SER A N 1
ATOM 5120 C CA . SER A 1 652 ? 7.939 41.167 20.109 1.00 32.91 652 SER A CA 1
ATOM 5121 C C . SER A 1 652 ? 8.303 41.716 21.487 1.00 32.91 652 SER A C 1
ATOM 5123 O O . SER A 1 652 ? 8.992 42.732 21.552 1.00 32.91 652 SER A O 1
ATOM 5125 N N . GLY A 1 653 ? 7.861 41.098 22.587 1.00 28.39 653 GLY A N 1
ATOM 5126 C CA . GLY A 1 653 ? 8.035 41.709 23.912 1.00 28.39 653 GLY A CA 1
ATOM 5127 C C . GLY A 1 653 ? 7.776 40.774 25.089 1.00 28.39 653 GLY A C 1
ATOM 5128 O O . GLY A 1 653 ? 6.643 40.618 25.532 1.00 28.39 653 GLY A O 1
ATOM 5129 N N . SER A 1 654 ? 8.849 40.174 25.600 1.00 34.47 654 SER A N 1
ATOM 5130 C CA . SER A 1 654 ? 8.855 39.306 26.782 1.00 34.47 654 SER A CA 1
ATOM 5131 C C . SER A 1 654 ? 8.715 40.073 28.109 1.00 34.47 654 SER A C 1
ATOM 5133 O O . SER A 1 654 ? 9.023 41.256 28.191 1.00 34.47 654 SER A O 1
ATOM 5135 N N . SER A 1 655 ? 8.323 39.337 29.157 1.00 31.25 655 SER A N 1
ATOM 5136 C CA . SER A 1 655 ? 8.727 39.468 30.576 1.00 31.25 655 SER A CA 1
ATOM 5137 C C . SER A 1 655 ? 9.177 40.832 31.158 1.00 31.25 655 SER A C 1
ATOM 5139 O O . SER A 1 655 ? 10.230 41.367 30.824 1.00 31.25 655 SER A O 1
ATOM 5141 N N . ILE A 1 656 ? 8.433 41.246 32.189 1.00 31.53 656 ILE A N 1
ATOM 5142 C CA . ILE A 1 656 ? 8.671 42.284 33.218 1.00 31.53 656 ILE A CA 1
ATOM 5143 C C . ILE A 1 656 ? 10.150 42.550 33.606 1.00 31.53 656 ILE A C 1
ATOM 5145 O O . ILE A 1 656 ? 10.885 41.621 33.931 1.00 31.53 656 ILE A O 1
ATOM 5149 N N . GLY A 1 657 ? 10.515 43.836 33.751 1.00 28.88 657 GLY A N 1
ATOM 5150 C CA . GLY A 1 657 ? 11.700 44.319 34.491 1.00 28.88 657 GLY A CA 1
ATOM 5151 C C . GLY A 1 657 ? 11.961 45.824 34.279 1.00 28.88 657 GLY A C 1
ATOM 5152 O O . GLY A 1 657 ? 11.988 46.273 33.138 1.00 28.88 657 GLY A O 1
ATOM 5153 N N . THR A 1 658 ? 12.108 46.631 35.340 1.00 29.34 658 THR A N 1
ATOM 5154 C CA . THR A 1 658 ? 12.075 48.115 35.269 1.00 29.34 658 THR A CA 1
ATOM 5155 C C . THR A 1 658 ? 13.387 48.841 35.629 1.00 29.34 658 THR A C 1
ATOM 5157 O O . THR A 1 658 ? 14.221 48.317 36.360 1.00 29.34 658 THR A O 1
ATOM 5160 N N . ALA A 1 659 ? 13.460 50.116 35.199 1.00 28.75 659 ALA A N 1
ATOM 5161 C CA . ALA A 1 659 ? 14.364 51.213 35.616 1.00 28.75 659 ALA A CA 1
ATOM 5162 C C . ALA A 1 659 ? 15.680 51.468 34.826 1.00 28.75 659 ALA A C 1
ATOM 5164 O O . ALA A 1 659 ? 16.235 50.603 34.159 1.00 28.75 659 ALA A O 1
ATOM 5165 N N . ALA A 1 660 ? 16.117 52.737 34.863 1.00 26.58 660 ALA A N 1
ATOM 5166 C CA . ALA A 1 660 ? 17.168 53.413 34.067 1.00 26.58 660 ALA A CA 1
ATOM 5167 C C . ALA A 1 660 ? 17.745 54.606 34.915 1.00 26.58 660 ALA A C 1
ATOM 5169 O O . ALA A 1 660 ? 17.336 54.670 36.079 1.00 26.58 660 ALA A O 1
ATOM 5170 N N . PRO A 1 661 ? 18.585 55.586 34.449 1.00 47.53 661 PRO A N 1
ATOM 5171 C CA . PRO A 1 661 ? 19.103 55.852 33.086 1.00 47.53 661 PRO A CA 1
ATOM 5172 C C . PRO A 1 661 ? 20.568 56.402 32.903 1.00 47.53 661 PRO A C 1
ATOM 5174 O O . PRO A 1 661 ? 21.144 57.022 33.784 1.00 47.53 661 PRO A O 1
ATOM 5177 N N . ALA A 1 662 ? 21.073 56.297 31.655 1.00 31.14 662 ALA A N 1
ATOM 5178 C CA . ALA A 1 662 ? 21.917 57.245 30.865 1.00 31.14 662 ALA A CA 1
ATOM 5179 C C . ALA A 1 662 ? 23.326 57.786 31.301 1.00 31.14 662 ALA A C 1
ATOM 5181 O O . ALA A 1 662 ? 23.506 58.279 32.403 1.00 31.14 662 ALA A O 1
ATOM 5182 N N . VAL A 1 663 ? 24.273 57.871 30.325 1.00 31.06 663 VAL A N 1
ATOM 5183 C CA . VAL A 1 663 ? 25.008 59.090 29.818 1.00 31.06 663 VAL A CA 1
ATOM 5184 C C . VAL A 1 663 ? 26.400 58.813 29.146 1.00 31.06 663 VAL A C 1
ATOM 5186 O O . VAL A 1 663 ? 27.363 58.403 29.775 1.00 31.06 663 VAL A O 1
ATOM 5189 N N . LYS A 1 664 ? 26.483 59.132 27.837 1.00 27.69 664 LYS A N 1
ATOM 5190 C CA . LYS A 1 664 ? 27.587 59.603 26.929 1.00 27.69 664 LYS A CA 1
ATOM 5191 C C . LYS A 1 664 ? 29.122 59.401 27.200 1.00 27.69 664 LYS A C 1
ATOM 5193 O O . LYS A 1 664 ? 29.708 60.100 28.011 1.00 27.69 664 LYS A O 1
ATOM 5198 N N . LYS A 1 665 ? 29.777 58.707 26.238 1.00 30.89 665 LYS A N 1
ATOM 5199 C CA . LYS A 1 665 ? 31.028 59.020 25.453 1.00 30.89 665 LYS A CA 1
ATOM 5200 C C . LYS A 1 665 ? 32.335 59.565 26.114 1.00 30.89 665 LYS A C 1
ATOM 5202 O O . LYS A 1 665 ? 32.354 60.744 26.455 1.00 30.89 665 LYS A O 1
ATOM 5207 N N . LYS A 1 666 ? 33.490 58.869 25.924 1.00 28.70 666 LYS A N 1
ATOM 5208 C CA . LYS A 1 666 ? 34.747 59.393 25.270 1.00 28.70 666 LYS A CA 1
ATOM 5209 C C . LYS A 1 666 ? 35.895 58.353 25.096 1.00 28.70 666 LYS A C 1
ATOM 5211 O O . LYS A 1 666 ? 36.098 57.550 25.991 1.00 28.70 666 LYS A O 1
ATOM 5216 N N . GLY A 1 667 ? 36.729 58.510 24.048 1.00 27.39 667 GLY A N 1
ATOM 5217 C CA . GLY A 1 667 ? 38.197 58.249 24.071 1.00 27.39 667 GLY A CA 1
ATOM 5218 C C . GLY A 1 667 ? 38.749 56.851 23.671 1.00 27.39 667 GLY A C 1
ATOM 5219 O O . GLY A 1 667 ? 38.207 55.855 24.136 1.00 27.39 667 GLY A O 1
ATOM 5220 N N . PRO A 1 668 ? 39.839 56.755 22.864 1.00 56.47 668 PRO A N 1
ATOM 5221 C CA . PRO A 1 668 ? 40.505 55.487 22.498 1.00 56.47 668 PRO A CA 1
ATOM 5222 C C . PRO A 1 668 ? 41.917 55.275 23.111 1.00 56.47 668 PRO A C 1
ATOM 5224 O O . PRO A 1 668 ? 42.631 56.239 23.377 1.00 56.47 668 PRO A O 1
ATOM 5227 N N . ALA A 1 669 ? 42.347 54.009 23.246 1.00 27.39 669 ALA A N 1
ATOM 5228 C CA . ALA A 1 669 ? 43.733 53.557 23.497 1.00 27.39 669 ALA A CA 1
ATOM 5229 C C . ALA A 1 669 ? 43.917 52.075 23.058 1.00 27.39 669 ALA A C 1
ATOM 5231 O O . ALA A 1 669 ? 42.926 51.412 22.752 1.00 27.39 669 ALA A O 1
ATOM 5232 N N . VAL A 1 670 ? 45.156 51.552 22.984 1.00 28.61 670 VAL A N 1
ATOM 5233 C CA . VAL A 1 670 ? 45.503 50.360 22.164 1.00 28.61 670 VAL A CA 1
ATOM 5234 C C . VAL A 1 670 ? 46.229 49.225 22.926 1.00 28.61 670 VAL A C 1
ATOM 5236 O O . VAL A 1 670 ? 47.345 49.433 23.387 1.00 28.61 670 VAL A O 1
ATOM 5239 N N . ALA A 1 671 ? 45.643 48.009 22.887 1.00 32.94 671 ALA A N 1
ATOM 5240 C CA . ALA A 1 671 ? 46.261 46.659 23.017 1.00 32.94 671 ALA A CA 1
ATOM 5241 C C . ALA A 1 671 ? 47.014 46.291 24.343 1.00 32.94 671 ALA A C 1
ATOM 5243 O O . ALA A 1 671 ? 47.220 47.173 25.171 1.00 32.94 671 ALA A O 1
ATOM 5244 N N . PRO A 1 672 ? 47.442 45.014 24.598 1.00 42.72 672 PRO A N 1
ATOM 5245 C CA . PRO A 1 672 ? 47.321 43.785 23.785 1.00 42.72 672 PRO A CA 1
ATOM 5246 C C . PRO A 1 672 ? 46.894 42.453 24.498 1.00 42.72 672 PRO A C 1
ATOM 5248 O O . PRO A 1 672 ? 47.051 42.270 25.697 1.00 42.72 672 PRO A O 1
ATOM 5251 N N . ARG A 1 673 ? 46.529 41.455 23.663 1.00 33.06 673 ARG A N 1
ATOM 5252 C CA . ARG A 1 673 ? 46.661 39.968 23.809 1.00 33.06 673 ARG A CA 1
ATOM 5253 C C . ARG A 1 673 ? 45.815 39.119 24.808 1.00 33.06 673 ARG A C 1
ATOM 5255 O O . ARG A 1 673 ? 46.152 38.960 25.969 1.00 33.06 673 ARG A O 1
ATOM 5262 N N . ARG A 1 674 ? 44.937 38.310 24.177 1.00 40.31 674 ARG A N 1
ATOM 5263 C CA . ARG A 1 674 ? 44.599 36.867 24.392 1.00 40.31 674 ARG A CA 1
ATOM 5264 C C . ARG A 1 674 ? 43.922 36.374 25.694 1.00 40.31 674 ARG A C 1
ATOM 5266 O O . ARG A 1 674 ? 44.529 36.308 26.752 1.00 40.31 674 ARG A O 1
ATOM 5273 N N . GLY A 1 675 ? 42.753 35.747 25.501 1.00 31.70 675 GLY A N 1
ATOM 5274 C CA . GLY A 1 675 ? 42.214 34.625 26.292 1.00 31.70 675 GLY A CA 1
ATOM 5275 C C . GLY A 1 675 ? 41.758 33.490 25.350 1.00 31.70 675 GLY A C 1
ATOM 5276 O O . GLY A 1 675 ? 41.456 33.758 24.187 1.00 31.70 675 GLY A O 1
ATOM 5277 N N . ALA A 1 676 ? 41.771 32.225 25.789 1.00 34.31 676 ALA A N 1
ATOM 5278 C CA . ALA A 1 676 ? 41.626 31.056 24.901 1.00 34.31 676 ALA A CA 1
ATOM 5279 C C . ALA A 1 676 ? 40.183 30.518 24.758 1.00 34.31 676 ALA A C 1
ATOM 5281 O O . ALA A 1 676 ? 39.380 30.597 25.688 1.00 34.31 676 ALA A O 1
ATOM 5282 N N . LYS A 1 677 ? 39.870 29.897 23.606 1.00 43.88 677 LYS A N 1
ATOM 5283 C CA . LYS A 1 677 ? 38.634 29.111 23.405 1.00 43.88 677 LYS A CA 1
ATOM 5284 C C . LYS A 1 677 ? 38.665 27.824 24.248 1.00 43.88 677 LYS A C 1
ATOM 5286 O O . LYS A 1 677 ? 39.718 27.209 24.403 1.00 43.88 677 LYS A O 1
ATOM 5291 N N . LYS A 1 678 ? 37.502 27.394 24.753 1.00 47.81 678 LYS A N 1
ATOM 5292 C CA . LYS A 1 678 ? 37.334 26.098 25.438 1.00 47.81 678 LYS A CA 1
ATOM 5293 C C . LYS A 1 678 ? 37.500 24.939 24.445 1.00 47.81 678 LYS A C 1
ATOM 5295 O O . LYS A 1 678 ? 36.963 25.004 23.343 1.00 47.81 678 LYS A O 1
ATOM 5300 N N . LEU A 1 679 ? 38.193 23.879 24.862 1.00 56.50 679 LEU A N 1
ATOM 5301 C CA . LEU A 1 679 ? 38.305 22.623 24.112 1.00 56.50 679 LEU A CA 1
ATOM 5302 C C . LEU A 1 679 ? 37.053 21.754 24.322 1.00 56.50 679 LEU A C 1
ATOM 5304 O O . LEU A 1 679 ? 36.560 21.660 25.449 1.00 56.50 679 LEU A O 1
ATOM 5308 N N . LYS A 1 680 ? 36.577 21.098 23.257 1.00 64.00 680 LYS A N 1
ATOM 5309 C CA . LYS A 1 680 ? 35.614 19.987 23.338 1.00 64.00 680 LYS A CA 1
ATOM 5310 C C . LYS A 1 680 ? 36.374 18.662 23.494 1.00 64.00 680 LYS A C 1
ATOM 5312 O O . LYS A 1 680 ? 37.490 18.519 22.996 1.00 64.00 680 LYS A O 1
ATOM 5317 N N . TYR A 1 681 ? 35.752 17.699 24.167 1.00 76.06 681 TYR A N 1
ATOM 5318 C CA . TYR A 1 681 ? 36.288 16.352 24.373 1.00 76.06 681 TYR A CA 1
ATOM 5319 C C . TYR A 1 681 ? 35.274 15.315 23.895 1.00 76.06 681 TYR A C 1
ATOM 5321 O O . TYR A 1 681 ? 34.071 15.534 24.030 1.00 76.06 681 TYR A O 1
ATOM 5329 N N . VAL A 1 682 ? 35.773 14.193 23.387 1.00 76.81 682 VAL A N 1
ATOM 5330 C CA . VAL A 1 682 ? 34.990 13.001 23.026 1.00 76.81 682 VAL A CA 1
ATOM 5331 C C . VAL A 1 682 ? 35.553 11.778 23.749 1.00 76.81 682 VAL A C 1
ATOM 5333 O O . VAL A 1 682 ? 36.678 11.820 24.255 1.00 76.81 682 VAL A O 1
ATOM 5336 N N . ILE A 1 683 ? 34.755 10.716 23.841 1.00 75.62 683 ILE A N 1
ATOM 5337 C CA . ILE A 1 683 ? 35.095 9.476 24.546 1.00 75.62 683 ILE A CA 1
ATOM 5338 C C . ILE A 1 683 ? 34.804 8.301 23.609 1.00 75.62 683 ILE A C 1
ATOM 5340 O O . ILE A 1 683 ? 33.739 8.285 22.992 1.00 75.62 683 ILE A O 1
ATOM 5344 N N . ALA A 1 684 ? 35.725 7.344 23.496 1.00 79.25 684 ALA A N 1
ATOM 5345 C CA . ALA A 1 684 ? 35.481 6.103 22.762 1.00 79.25 684 ALA A CA 1
ATOM 5346 C C . ALA A 1 684 ? 34.432 5.240 23.490 1.00 79.25 684 ALA A C 1
ATOM 5348 O O . ALA A 1 684 ? 34.483 5.096 24.713 1.00 79.25 684 ALA A O 1
ATOM 5349 N N . LEU A 1 685 ? 33.474 4.688 22.739 1.00 69.00 685 LEU A N 1
ATOM 5350 C CA . LEU A 1 685 ? 32.336 3.915 23.269 1.00 69.00 685 LEU A CA 1
ATOM 5351 C C . LEU A 1 685 ? 32.520 2.390 23.172 1.00 69.00 685 LEU A C 1
ATOM 5353 O O . LEU A 1 685 ? 31.620 1.652 23.557 1.00 69.00 685 LEU A O 1
ATOM 5357 N N . TYR A 1 686 ? 33.643 1.942 22.615 1.00 69.81 686 TYR A N 1
ATOM 5358 C CA . TYR A 1 686 ? 34.069 0.549 22.490 1.00 69.81 686 TYR A CA 1
ATOM 5359 C C . TYR A 1 686 ? 35.556 0.523 22.102 1.00 69.81 686 TYR A C 1
ATOM 5361 O O . TYR A 1 686 ? 36.076 1.515 21.579 1.00 69.81 686 TYR A O 1
ATOM 5369 N N . ASP A 1 687 ? 36.231 -0.604 22.332 1.00 75.38 687 ASP A N 1
ATOM 5370 C CA . ASP A 1 687 ? 37.594 -0.835 21.842 1.00 75.38 687 ASP A CA 1
ATOM 5371 C C . ASP A 1 687 ? 37.633 -0.873 20.304 1.00 75.38 687 ASP A C 1
ATOM 5373 O O . ASP A 1 687 ? 36.795 -1.501 19.652 1.00 75.38 687 ASP A O 1
ATOM 5377 N N . TYR A 1 688 ? 38.652 -0.250 19.714 1.00 74.25 688 TYR A N 1
ATOM 5378 C CA . TYR A 1 688 ? 38.924 -0.299 18.279 1.00 74.25 688 TYR A CA 1
ATOM 5379 C C . TYR A 1 688 ? 40.424 -0.460 18.032 1.00 74.25 688 TYR A C 1
ATOM 5381 O O . TYR A 1 688 ? 41.232 0.318 18.537 1.00 74.25 688 TYR A O 1
ATOM 5389 N N . ALA A 1 689 ? 40.797 -1.455 17.228 1.00 80.62 689 ALA A N 1
ATOM 5390 C CA . ALA A 1 689 ? 42.163 -1.642 16.757 1.00 80.62 689 ALA A CA 1
ATOM 5391 C C . ALA A 1 689 ? 42.307 -1.054 15.347 1.00 80.62 689 ALA A C 1
ATOM 5393 O O . ALA A 1 689 ? 41.540 -1.416 14.454 1.00 80.62 689 ALA A O 1
ATOM 5394 N N . ALA A 1 690 ? 43.300 -0.183 15.159 1.00 78.38 690 ALA A N 1
ATOM 5395 C CA . ALA A 1 690 ? 43.662 0.367 13.858 1.00 78.38 690 ALA A CA 1
ATOM 5396 C C . ALA A 1 690 ? 43.984 -0.754 12.856 1.00 78.38 690 ALA A C 1
ATOM 5398 O O . ALA A 1 690 ? 44.781 -1.649 13.146 1.00 78.38 690 ALA A O 1
ATOM 5399 N N . GLN A 1 691 ? 43.372 -0.686 11.677 1.00 62.38 691 GLN A N 1
ATOM 5400 C CA . GLN A 1 691 ? 43.573 -1.618 10.566 1.00 62.38 691 GLN A CA 1
ATOM 5401 C C . GLN A 1 691 ? 44.537 -1.050 9.509 1.00 62.38 691 GLN A C 1
ATOM 5403 O O . GLN A 1 691 ? 45.020 -1.790 8.652 1.00 62.38 691 GLN A O 1
ATOM 5408 N N . SER A 1 692 ? 44.870 0.242 9.603 1.00 59.84 692 SER A N 1
ATOM 5409 C CA . SER A 1 692 ? 45.881 0.929 8.795 1.00 59.84 692 SER A CA 1
ATOM 5410 C C . SER A 1 692 ? 46.811 1.792 9.660 1.00 59.84 692 SER A C 1
ATOM 5412 O O . SER A 1 692 ? 46.443 2.219 10.753 1.00 59.84 692 SER A O 1
ATOM 5414 N N . GLU A 1 693 ? 48.007 2.119 9.154 1.00 54.09 693 GLU A N 1
ATOM 5415 C CA . GLU A 1 693 ? 48.958 3.039 9.818 1.00 54.09 693 GLU A CA 1
ATOM 5416 C C . GLU A 1 693 ? 48.423 4.483 9.955 1.00 54.09 693 GLU A C 1
ATOM 5418 O O . GLU A 1 693 ? 49.027 5.321 10.623 1.00 54.09 693 GLU A O 1
ATOM 5423 N N . THR A 1 694 ? 47.290 4.783 9.317 1.00 54.22 694 THR A N 1
ATOM 5424 C CA . THR A 1 694 ? 46.606 6.084 9.353 1.00 54.22 694 THR A CA 1
ATOM 5425 C C . THR A 1 694 ? 45.446 6.149 10.345 1.00 54.22 694 THR A C 1
ATOM 5427 O O . THR A 1 694 ? 44.855 7.213 10.532 1.00 54.22 694 THR A O 1
ATOM 5430 N N . GLU A 1 695 ? 45.131 5.037 11.005 1.00 68.75 695 GLU A N 1
ATOM 5431 C CA . GLU A 1 695 ? 44.165 4.957 12.097 1.00 68.75 695 GLU A CA 1
ATOM 5432 C C . GLU A 1 695 ? 44.875 4.904 13.457 1.00 68.75 695 GLU A C 1
ATOM 5434 O O . GLU A 1 695 ? 46.054 4.572 13.567 1.00 68.75 695 GLU A O 1
ATOM 5439 N N . HIS A 1 696 ? 44.141 5.213 14.525 1.00 70.94 696 HIS A N 1
ATOM 5440 C CA . HIS A 1 696 ? 44.632 5.098 15.893 1.00 70.94 696 HIS A CA 1
ATOM 5441 C C . HIS A 1 696 ? 43.795 4.074 16.657 1.00 70.94 696 HIS A C 1
ATOM 5443 O O . HIS A 1 696 ? 42.571 4.196 16.719 1.00 70.94 696 HIS A O 1
ATOM 5449 N N . SER A 1 697 ? 44.454 3.077 17.250 1.00 79.44 697 SER A N 1
ATOM 5450 C CA . SER A 1 697 ? 43.793 2.154 18.170 1.00 79.44 697 SER A CA 1
ATOM 5451 C C . SER A 1 697 ? 43.359 2.910 19.423 1.00 79.44 697 SER A C 1
ATOM 5453 O O . SER A 1 697 ? 44.177 3.591 20.034 1.00 79.44 697 SER A O 1
ATOM 5455 N N . MET A 1 698 ? 42.095 2.775 19.810 1.00 81.19 698 MET A N 1
ATOM 5456 C CA . MET A 1 698 ? 41.497 3.451 20.963 1.00 81.19 698 MET A CA 1
ATOM 5457 C C . MET A 1 698 ? 40.817 2.434 21.876 1.00 81.19 698 MET A C 1
ATOM 5459 O O . MET A 1 698 ? 40.267 1.440 21.399 1.00 81.19 698 MET A O 1
ATOM 5463 N N . THR A 1 699 ? 40.850 2.691 23.181 1.00 76.00 699 THR A N 1
ATOM 5464 C CA . THR A 1 699 ? 40.217 1.825 24.191 1.00 76.00 699 THR A CA 1
ATOM 5465 C C . THR A 1 699 ? 38.899 2.401 24.708 1.00 76.00 699 THR A C 1
ATOM 5467 O O . THR A 1 699 ? 38.723 3.620 24.745 1.00 76.00 699 THR A O 1
ATOM 5470 N N . GLU A 1 700 ? 37.953 1.551 25.110 1.00 81.88 700 GLU A N 1
ATOM 5471 C CA . GLU A 1 700 ? 36.659 1.993 25.643 1.00 81.88 700 GLU A CA 1
ATOM 5472 C C . GLU A 1 700 ? 36.848 2.921 26.859 1.00 81.88 700 GLU A C 1
ATOM 5474 O O . GLU A 1 700 ? 37.573 2.623 27.809 1.00 81.88 700 GLU A O 1
ATOM 5479 N N . GLY A 1 701 ? 36.210 4.095 26.826 1.00 68.31 701 GLY A N 1
ATOM 5480 C CA . GLY A 1 701 ? 36.381 5.134 27.843 1.00 68.31 701 GLY A CA 1
ATOM 5481 C C . GLY A 1 701 ? 37.588 6.065 27.639 1.00 68.31 701 GLY A C 1
ATOM 5482 O O . GLY A 1 701 ? 37.706 7.057 28.372 1.00 68.31 701 GLY A O 1
ATOM 5483 N N . GLU A 1 702 ? 38.457 5.821 26.651 1.00 80.00 702 GLU A N 1
ATOM 5484 C CA . GLU A 1 702 ? 39.582 6.707 26.328 1.00 80.00 702 GLU A CA 1
ATOM 5485 C C . GLU A 1 702 ? 39.091 8.072 25.816 1.00 80.00 702 GLU A C 1
ATOM 5487 O O . GLU A 1 702 ? 38.099 8.174 25.090 1.00 80.00 702 GLU A O 1
ATOM 5492 N N . ARG A 1 703 ? 39.763 9.154 26.240 1.00 72.12 703 ARG A N 1
ATOM 5493 C CA . ARG A 1 703 ? 39.304 10.537 26.035 1.00 72.12 703 ARG A CA 1
ATOM 5494 C C . ARG A 1 703 ? 40.213 11.325 25.106 1.00 72.12 703 ARG A C 1
ATOM 5496 O O . ARG A 1 703 ? 41.374 11.576 25.430 1.00 72.12 703 ARG A O 1
ATOM 5503 N N . PHE A 1 704 ? 39.631 11.848 24.034 1.00 79.44 704 PHE A N 1
ATOM 5504 C CA . PHE A 1 704 ? 40.340 12.602 23.004 1.00 79.44 704 PHE A CA 1
ATOM 5505 C C . PHE A 1 704 ? 39.886 14.065 22.952 1.00 79.44 704 PHE A C 1
ATOM 5507 O O . PHE A 1 704 ? 38.746 14.398 23.287 1.00 79.44 704 PHE A O 1
ATOM 5514 N N . VAL A 1 705 ? 40.782 14.960 22.524 1.00 77.69 705 VAL A N 1
ATOM 5515 C CA . VAL A 1 705 ? 40.445 16.369 22.260 1.00 77.69 705 VAL A CA 1
ATOM 5516 C C . VAL A 1 705 ? 39.948 16.490 20.825 1.00 77.69 705 VAL A C 1
ATOM 5518 O O . VAL A 1 705 ? 40.675 16.147 19.893 1.00 77.69 705 VAL A O 1
ATOM 5521 N N . LEU A 1 706 ? 38.731 17.004 20.650 1.00 71.81 706 LEU A N 1
ATOM 5522 C CA . LEU A 1 706 ? 38.116 17.200 19.339 1.00 71.81 706 LEU A CA 1
ATOM 5523 C C . LEU A 1 706 ? 38.658 18.488 18.699 1.00 71.81 706 LEU A C 1
ATOM 5525 O O . LEU A 1 706 ? 38.450 19.580 19.228 1.00 71.81 706 LEU A O 1
ATOM 5529 N N . ILE A 1 707 ? 39.371 18.354 17.576 1.00 69.94 707 ILE A N 1
ATOM 5530 C CA . ILE A 1 707 ? 39.951 19.477 16.818 1.00 69.94 707 ILE A CA 1
ATOM 5531 C C . ILE A 1 707 ? 38.983 19.952 15.733 1.00 69.94 707 ILE A C 1
ATOM 5533 O O . ILE A 1 707 ? 38.809 21.157 15.554 1.00 69.94 707 ILE A O 1
ATOM 5537 N N . LYS A 1 708 ? 38.364 19.015 15.007 1.00 68.94 708 LYS A N 1
ATOM 5538 C CA . LYS A 1 708 ? 37.381 19.299 13.956 1.00 68.94 708 LYS A CA 1
ATOM 5539 C C . LYS A 1 708 ? 36.249 18.275 14.030 1.00 68.94 708 LYS A C 1
ATOM 5541 O O . LYS A 1 708 ? 36.518 17.076 14.070 1.00 68.94 708 LYS A O 1
ATOM 5546 N N . GLU A 1 709 ? 35.020 18.777 14.054 1.00 66.94 709 GLU A N 1
ATOM 5547 C CA . GLU A 1 709 ? 33.793 17.987 13.920 1.00 66.94 709 GLU A CA 1
ATOM 5548 C C . GLU A 1 709 ? 33.651 17.440 12.490 1.00 66.94 709 GLU A C 1
ATOM 5550 O O . GLU A 1 709 ? 34.153 18.044 11.537 1.00 66.94 709 GLU A O 1
ATOM 5555 N N . ASP A 1 710 ? 32.992 16.286 12.377 1.00 65.31 710 ASP A N 1
ATOM 5556 C CA . ASP A 1 710 ? 32.675 15.598 11.121 1.00 65.31 710 ASP A CA 1
ATOM 5557 C C . ASP A 1 710 ? 31.897 16.531 10.163 1.00 65.31 710 ASP A C 1
ATOM 5559 O O . ASP A 1 710 ? 30.870 17.093 10.562 1.00 65.31 710 ASP A O 1
ATOM 5563 N N . PRO A 1 711 ? 32.372 16.753 8.920 1.00 53.91 711 PRO A N 1
ATOM 5564 C CA . PRO A 1 711 ? 31.678 17.574 7.926 1.00 53.91 711 PRO A CA 1
ATOM 5565 C C . PRO A 1 711 ? 30.504 16.852 7.233 1.00 53.91 711 PRO A C 1
ATOM 5567 O O . PRO A 1 711 ? 29.807 17.484 6.438 1.00 53.91 711 PRO A O 1
ATOM 5570 N N . GLY A 1 712 ? 30.294 15.562 7.510 1.00 47.34 712 GLY A N 1
ATOM 5571 C CA . GLY A 1 712 ? 29.345 14.671 6.840 1.00 47.34 712 GLY A CA 1
ATOM 5572 C C . GLY A 1 712 ? 30.007 13.525 6.061 1.00 47.34 712 GLY A C 1
ATOM 5573 O O . GLY A 1 712 ? 29.367 12.984 5.164 1.00 47.34 712 GLY A O 1
ATOM 5574 N N . ASP A 1 713 ? 31.265 13.185 6.364 1.00 51.53 713 ASP A N 1
ATOM 5575 C CA . ASP A 1 713 ? 32.046 12.117 5.712 1.00 51.53 713 ASP A CA 1
ATOM 5576 C C . ASP A 1 713 ? 32.343 10.915 6.635 1.00 51.53 713 ASP A C 1
ATOM 5578 O O . ASP A 1 713 ? 32.897 9.910 6.187 1.00 51.53 713 ASP A O 1
ATOM 5582 N N . GLY A 1 714 ? 31.941 10.991 7.909 1.00 51.22 714 GLY A N 1
ATOM 5583 C CA . GLY A 1 714 ? 32.160 9.954 8.919 1.00 51.22 714 GLY A CA 1
ATOM 5584 C C . GLY A 1 714 ? 33.431 10.148 9.753 1.00 51.22 714 GLY A C 1
ATOM 5585 O O . GLY A 1 714 ? 33.667 9.363 10.676 1.00 51.22 714 GLY A O 1
ATOM 5586 N N . TYR A 1 715 ? 34.248 11.177 9.482 1.00 53.75 715 TYR A N 1
ATOM 5587 C CA . TYR A 1 715 ? 35.546 11.374 10.130 1.00 53.75 715 TYR A CA 1
ATOM 5588 C C . TYR A 1 715 ? 35.647 12.671 10.941 1.00 53.75 715 TYR A C 1
ATOM 5590 O O . TYR A 1 715 ? 35.648 13.792 10.436 1.00 53.75 715 TYR A O 1
ATOM 5598 N N . SER A 1 716 ? 35.872 12.514 12.247 1.00 66.38 716 SER A N 1
ATOM 5599 C CA . SER A 1 716 ? 36.257 13.609 13.147 1.00 66.38 716 SER A CA 1
ATOM 5600 C C . SER A 1 716 ? 37.764 13.615 13.405 1.00 66.38 716 SER A C 1
ATOM 5602 O O . SER A 1 716 ? 38.358 12.575 13.686 1.00 66.38 716 SER A O 1
ATOM 5604 N N . ARG A 1 717 ? 38.399 14.796 13.386 1.00 60.97 717 ARG A N 1
ATOM 5605 C CA . ARG A 1 717 ? 39.839 14.925 13.681 1.00 60.97 717 ARG A CA 1
ATOM 5606 C C . ARG A 1 717 ? 40.063 15.195 15.165 1.00 60.97 717 ARG A C 1
ATOM 5608 O O . ARG A 1 717 ? 39.579 16.195 15.701 1.00 60.97 717 ARG A O 1
ATOM 5615 N N . TYR A 1 718 ? 40.865 14.347 15.798 1.00 69.69 718 TYR A N 1
ATOM 5616 C CA . TYR A 1 718 ? 41.230 14.431 17.210 1.00 69.69 718 TYR A CA 1
ATOM 5617 C C . TYR A 1 718 ? 42.750 14.504 17.424 1.00 69.69 718 TYR A C 1
ATOM 5619 O O . TYR A 1 718 ? 43.536 14.368 16.488 1.00 69.69 718 TYR A O 1
ATOM 5627 N N . THR A 1 719 ? 43.173 14.749 18.666 1.00 59.25 719 THR A N 1
ATOM 5628 C CA . THR A 1 719 ? 44.572 14.600 19.098 1.00 59.25 719 THR A CA 1
ATOM 5629 C C . THR A 1 719 ? 44.652 13.864 20.433 1.00 59.25 719 THR A C 1
ATOM 5631 O O . THR A 1 719 ? 43.889 14.155 21.363 1.00 59.25 719 THR A O 1
ATOM 5634 N N . GLN A 1 720 ? 45.576 12.904 20.525 1.00 51.38 720 GLN A N 1
ATOM 5635 C CA . GLN A 1 720 ? 45.930 12.237 21.775 1.00 51.38 720 GLN A CA 1
ATOM 5636 C C . GLN A 1 720 ? 46.933 13.109 22.547 1.00 51.38 720 GLN A C 1
ATOM 5638 O O . GLN A 1 720 ? 47.887 13.655 21.986 1.00 51.38 720 GLN A O 1
ATOM 5643 N N . ARG A 1 721 ? 46.722 13.271 23.856 1.00 38.84 721 ARG A N 1
ATOM 5644 C CA . ARG A 1 721 ? 47.518 14.181 24.694 1.00 38.84 721 ARG A CA 1
ATOM 5645 C C . ARG A 1 721 ? 48.819 13.512 25.155 1.00 38.84 721 ARG A C 1
ATOM 5647 O O . ARG A 1 721 ? 48.917 13.069 26.298 1.00 38.84 721 ARG A O 1
ATOM 5654 N N . ALA A 1 722 ? 49.800 13.445 24.258 1.00 33.12 722 ALA A N 1
ATOM 5655 C CA . ALA A 1 722 ? 51.074 12.762 24.478 1.00 33.12 722 ALA A CA 1
ATOM 5656 C C . ALA A 1 722 ? 51.792 13.174 25.784 1.00 33.12 722 ALA A C 1
ATOM 5658 O O . ALA A 1 722 ? 51.938 14.360 26.097 1.00 33.12 722 ALA A O 1
ATOM 5659 N N . ARG A 1 723 ? 52.298 12.176 26.523 1.00 27.77 723 ARG A N 1
ATOM 5660 C CA . ARG A 1 723 ? 53.364 12.360 27.524 1.00 27.77 723 ARG A CA 1
ATOM 5661 C C . ARG A 1 723 ? 54.718 12.464 26.806 1.00 27.77 723 ARG A C 1
ATOM 5663 O O . ARG A 1 723 ? 54.887 11.931 25.716 1.00 27.77 723 ARG A O 1
ATOM 5670 N N . LEU A 1 724 ? 55.674 13.173 27.408 1.00 27.80 724 LEU A N 1
ATOM 5671 C CA . LEU A 1 724 ? 56.944 13.517 26.759 1.00 27.80 724 LEU A CA 1
ATOM 5672 C C . LEU A 1 724 ? 57.908 12.326 26.630 1.00 27.80 724 LEU A C 1
ATOM 5674 O O . LEU A 1 724 ? 58.226 11.707 27.642 1.00 27.80 724 LEU A O 1
ATOM 5678 N N . SER A 1 725 ? 58.499 12.129 25.445 1.00 25.48 725 SER A N 1
ATOM 5679 C CA . SER A 1 725 ? 59.934 11.807 25.317 1.00 25.48 725 SER A CA 1
ATOM 5680 C C . SER A 1 725 ? 60.497 12.081 23.908 1.00 25.48 725 SER A C 1
ATOM 5682 O O . SER A 1 725 ? 59.840 11.895 22.893 1.00 25.48 725 SER A O 1
ATOM 5684 N N . VAL A 1 726 ? 61.730 12.585 23.915 1.00 28.53 726 VAL A N 1
ATOM 5685 C CA . VAL A 1 726 ? 62.669 12.958 22.833 1.00 28.53 726 VAL A CA 1
ATOM 5686 C C . VAL A 1 726 ? 62.966 11.725 21.931 1.00 28.53 726 VAL A C 1
ATOM 5688 O O . VAL A 1 726 ? 63.017 10.620 22.455 1.00 28.53 726 VAL A O 1
ATOM 5691 N N . THR A 1 727 ? 63.150 11.777 20.596 1.00 28.41 727 THR A N 1
ATOM 5692 C CA . THR A 1 727 ? 64.196 12.503 19.822 1.00 28.41 727 THR A CA 1
ATOM 5693 C C . THR A 1 727 ? 63.850 12.651 18.313 1.00 28.41 727 THR A C 1
ATOM 5695 O O . THR A 1 727 ? 62.952 11.990 17.812 1.00 28.41 727 THR A O 1
ATOM 5698 N N . ALA A 1 728 ? 64.575 13.528 17.602 1.00 27.81 728 ALA A N 1
ATOM 5699 C CA . ALA A 1 728 ? 64.430 13.968 16.197 1.00 27.81 728 ALA A CA 1
ATOM 5700 C C . ALA A 1 728 ? 64.345 12.899 15.070 1.00 27.81 728 ALA A C 1
ATOM 5702 O O . ALA A 1 728 ? 64.947 11.837 15.197 1.00 27.81 728 ALA A O 1
ATOM 5703 N N . GLY A 1 729 ? 63.750 13.250 13.903 1.00 26.12 729 GLY A N 1
ATOM 5704 C CA . GLY A 1 729 ? 63.947 12.449 12.671 1.00 26.12 729 GLY A CA 1
ATOM 5705 C C . GLY A 1 729 ? 63.066 12.622 11.404 1.00 26.12 729 GLY A C 1
ATOM 5706 O O . GLY A 1 729 ? 62.715 11.605 10.823 1.00 26.12 729 GLY A O 1
ATOM 5707 N N . THR A 1 730 ? 62.836 13.834 10.864 1.00 27.81 730 THR A N 1
ATOM 5708 C CA . THR A 1 730 ? 62.328 14.088 9.468 1.00 27.81 730 THR A CA 1
ATOM 5709 C C . THR A 1 730 ? 60.870 13.724 9.073 1.00 27.81 730 THR A C 1
ATOM 5711 O O . THR A 1 730 ? 60.207 12.911 9.699 1.00 27.81 730 THR A O 1
ATOM 5714 N N . SER A 1 731 ? 60.402 14.371 7.985 1.00 25.50 731 SER A N 1
ATOM 5715 C CA . SER A 1 731 ? 59.161 14.158 7.193 1.00 25.50 731 SER A CA 1
ATOM 5716 C C . SER A 1 731 ? 57.797 14.128 7.912 1.00 25.50 731 SER A C 1
ATOM 5718 O O . SER A 1 731 ? 57.419 13.135 8.522 1.00 25.50 731 SER A O 1
ATOM 5720 N N . GLN A 1 732 ? 56.981 15.171 7.696 1.00 25.73 732 GLN A N 1
ATOM 5721 C CA . GLN A 1 732 ? 55.524 15.116 7.891 1.00 25.73 732 GLN A CA 1
ATOM 5722 C C . GLN A 1 732 ? 54.830 14.771 6.564 1.00 25.73 732 GLN A C 1
ATOM 5724 O O . GLN A 1 732 ? 54.831 15.585 5.643 1.00 25.73 732 GLN A O 1
ATOM 5729 N N . GLY A 1 733 ? 54.229 13.583 6.481 1.00 24.67 733 GLY A N 1
ATOM 5730 C CA . GLY A 1 733 ? 53.264 13.216 5.439 1.00 24.67 733 GLY A CA 1
ATOM 5731 C C . GLY A 1 733 ? 51.824 13.356 5.945 1.00 24.67 733 GLY A C 1
ATOM 5732 O O . GLY A 1 733 ? 51.568 13.198 7.137 1.00 24.67 733 GLY A O 1
ATOM 5733 N N . SER A 1 734 ? 50.882 13.656 5.050 1.00 26.34 734 SER A N 1
ATOM 5734 C CA . SER A 1 734 ? 49.457 13.837 5.356 1.00 26.34 734 SER A CA 1
ATOM 5735 C C . SER A 1 734 ? 48.599 12.832 4.583 1.00 26.34 734 SER A C 1
ATOM 5737 O O . SER A 1 734 ? 48.579 12.848 3.354 1.00 26.34 734 SER A O 1
ATOM 5739 N N . ILE A 1 735 ? 47.883 11.957 5.297 1.00 28.61 735 ILE A N 1
ATOM 5740 C CA . ILE A 1 735 ? 47.039 10.899 4.712 1.00 28.61 735 ILE A CA 1
ATOM 5741 C C . ILE A 1 735 ? 45.663 10.871 5.419 1.00 28.61 735 ILE A C 1
ATOM 5743 O O . ILE A 1 735 ? 45.472 11.509 6.458 1.00 28.61 735 ILE A O 1
ATOM 5747 N N . TRP A 1 736 ? 44.695 10.208 4.787 1.00 26.16 736 TRP A N 1
ATOM 5748 C CA . TRP A 1 736 ? 43.248 10.251 5.020 1.00 26.16 736 TRP A CA 1
ATOM 5749 C C . TRP A 1 736 ? 42.674 8.821 5.044 1.00 26.16 736 TRP A C 1
ATOM 5751 O O . TRP A 1 736 ? 43.317 7.907 4.530 1.00 26.16 736 TRP A O 1
ATOM 5761 N N . THR A 1 737 ? 41.450 8.639 5.543 1.00 26.06 737 THR A N 1
ATOM 5762 C CA . THR A 1 737 ? 40.672 7.385 5.435 1.00 26.06 737 THR A CA 1
ATOM 5763 C C . THR A 1 737 ? 39.236 7.662 4.959 1.00 26.06 737 THR A C 1
ATOM 5765 O O . THR A 1 737 ? 38.850 8.823 4.821 1.00 26.06 737 THR A O 1
ATOM 5768 N N . PHE A 1 738 ? 38.493 6.612 4.587 1.00 23.30 738 PHE A N 1
ATOM 5769 C CA . PHE A 1 738 ? 37.261 6.684 3.785 1.00 23.30 738 PHE A CA 1
ATOM 5770 C C . PHE A 1 738 ? 36.217 5.634 4.227 1.00 23.30 738 PHE A C 1
ATOM 5772 O O . PHE A 1 738 ? 36.563 4.460 4.369 1.00 23.30 738 PHE A O 1
ATOM 5779 N N . VAL A 1 739 ? 34.946 6.034 4.392 1.00 25.28 739 VAL A N 1
ATOM 5780 C CA . VAL A 1 739 ? 33.805 5.143 4.687 1.00 25.28 739 VAL A CA 1
ATOM 5781 C C . VAL A 1 739 ? 32.934 5.000 3.443 1.00 25.28 739 VAL A C 1
ATOM 5783 O O . VAL A 1 739 ? 32.413 5.995 2.958 1.00 25.28 739 VAL A O 1
ATOM 5786 N N . GLU A 1 740 ? 32.679 3.762 3.017 1.00 23.38 740 GLU A N 1
ATOM 5787 C CA . GLU A 1 740 ? 31.413 3.346 2.392 1.00 23.38 740 GLU A CA 1
ATOM 5788 C C . GLU A 1 740 ? 31.176 1.832 2.638 1.00 23.38 740 GLU A C 1
ATOM 5790 O O . GLU A 1 740 ? 32.079 1.151 3.137 1.00 23.38 740 GLU A O 1
ATOM 5795 N N . PRO A 1 741 ? 29.948 1.304 2.439 1.00 38.00 741 PRO A N 1
ATOM 5796 C CA . PRO A 1 741 ? 29.443 0.195 3.258 1.00 38.00 741 PRO A CA 1
ATOM 5797 C C . PRO A 1 741 ? 29.318 -1.158 2.539 1.00 38.00 741 PRO A C 1
ATOM 5799 O O . PRO A 1 741 ? 29.105 -1.204 1.335 1.00 38.00 741 PRO A O 1
ATOM 5802 N N . GLU A 1 742 ? 29.246 -2.260 3.304 1.00 23.05 742 GLU A N 1
ATOM 5803 C CA . GLU A 1 742 ? 28.395 -3.421 2.970 1.00 23.05 742 GLU A CA 1
ATOM 5804 C C . GLU A 1 742 ? 28.128 -4.360 4.178 1.00 23.05 742 GLU A C 1
ATOM 5806 O O . GLU A 1 742 ? 29.017 -4.596 4.984 1.00 23.05 742 GLU A O 1
ATOM 5811 N N . LYS A 1 743 ? 26.900 -4.917 4.238 1.00 23.28 743 LYS A N 1
ATOM 5812 C CA . LYS A 1 743 ? 26.452 -6.245 4.762 1.00 23.28 743 LYS A CA 1
ATOM 5813 C C . LYS A 1 743 ? 27.032 -6.822 6.082 1.00 23.28 743 LYS A C 1
ATOM 5815 O O . LYS A 1 743 ? 28.231 -6.998 6.209 1.00 23.28 743 LYS A O 1
ATOM 5820 N N . PHE A 1 744 ? 26.169 -7.416 6.930 1.00 20.94 744 PHE A N 1
ATOM 5821 C CA . PHE A 1 744 ? 25.967 -8.891 6.983 1.00 20.94 744 PHE A CA 1
ATOM 5822 C C . PHE A 1 744 ? 24.816 -9.336 7.926 1.00 20.94 744 PHE A C 1
ATOM 5824 O O . PHE A 1 744 ? 24.024 -8.512 8.375 1.00 20.94 744 PHE A O 1
ATOM 5831 N N . CYS A 1 745 ? 24.653 -10.652 8.135 1.00 19.08 745 CYS A N 1
ATOM 5832 C CA . CYS A 1 745 ? 23.497 -11.315 8.756 1.00 19.08 745 CYS A CA 1
ATOM 5833 C C . CYS A 1 745 ? 23.925 -12.560 9.570 1.00 19.08 745 CYS A C 1
ATOM 5835 O O . CYS A 1 745 ? 24.641 -13.388 9.011 1.00 19.08 745 CYS A O 1
ATOM 5837 N N . MET A 1 746 ? 23.403 -12.720 10.807 1.00 22.67 746 MET A N 1
ATOM 5838 C CA . MET A 1 746 ? 23.562 -13.881 11.731 1.00 22.67 746 MET A CA 1
ATOM 5839 C C . MET A 1 746 ? 25.019 -14.216 12.152 1.00 22.67 746 MET A C 1
ATOM 5841 O O . MET A 1 746 ? 25.955 -13.921 11.426 1.00 22.67 746 MET A O 1
ATOM 5845 N N . THR A 1 747 ? 25.368 -14.816 13.302 1.00 24.25 747 THR A N 1
ATOM 5846 C CA . THR A 1 747 ? 24.723 -15.286 14.568 1.00 24.25 747 THR A CA 1
ATOM 5847 C C . THR A 1 747 ? 25.867 -15.403 15.613 1.00 24.25 747 THR A C 1
ATOM 5849 O O . THR A 1 747 ? 27.021 -15.359 15.204 1.00 24.25 747 THR A O 1
ATOM 5852 N N . CYS A 1 748 ? 25.751 -15.575 16.939 1.00 20.45 748 CYS A N 1
ATOM 5853 C CA . CYS A 1 748 ? 24.723 -15.911 17.957 1.00 20.45 748 CYS A CA 1
ATOM 5854 C C . CYS A 1 748 ? 25.249 -15.297 19.308 1.00 20.45 748 CYS A C 1
ATOM 5856 O O . CYS A 1 748 ? 26.158 -14.481 19.225 1.00 20.45 748 CYS A O 1
ATOM 5858 N N . LEU A 1 749 ? 24.892 -15.539 20.587 1.00 23.80 749 LEU A N 1
ATOM 5859 C CA . LEU A 1 749 ? 23.956 -16.289 21.479 1.00 23.80 749 LEU A CA 1
ATOM 5860 C C . LEU A 1 749 ? 24.088 -15.548 22.868 1.00 23.80 749 LEU A C 1
ATOM 5862 O O . LEU A 1 749 ? 25.034 -14.787 23.027 1.00 23.80 749 LEU A O 1
ATOM 5866 N N . SER A 1 750 ? 23.303 -15.661 23.954 1.00 23.50 750 SER A N 1
ATOM 5867 C CA . SER A 1 750 ? 22.155 -16.484 24.376 1.00 23.50 750 SER A CA 1
ATOM 5868 C C . SER A 1 750 ? 21.400 -15.813 25.560 1.00 23.50 750 SER A C 1
ATOM 5870 O O . SER A 1 750 ? 21.789 -14.745 26.014 1.00 23.50 750 SER A O 1
ATOM 5872 N N . SER A 1 751 ? 20.386 -16.494 26.115 1.00 23.53 751 SER A N 1
ATOM 5873 C CA . SER A 1 751 ? 20.000 -16.466 27.546 1.00 23.53 751 SER A CA 1
ATOM 5874 C C . SER A 1 751 ? 19.738 -15.120 28.253 1.00 23.53 751 SER A C 1
ATOM 5876 O O . SER A 1 751 ? 20.529 -14.696 29.089 1.00 23.53 751 SER A O 1
ATOM 5878 N N . SER A 1 752 ? 18.533 -14.557 28.083 1.00 22.00 752 SER A N 1
ATOM 5879 C CA . SER A 1 752 ? 17.537 -14.522 29.183 1.00 22.00 752 SER A CA 1
ATOM 5880 C C . SER A 1 752 ? 16.238 -13.798 28.788 1.00 22.00 752 SER A C 1
ATOM 5882 O O . SER A 1 752 ? 16.119 -12.591 28.979 1.00 22.00 752 SER A O 1
ATOM 5884 N N . LEU A 1 753 ? 15.234 -14.541 28.292 1.00 24.17 753 LEU A N 1
ATOM 5885 C CA . LEU A 1 753 ? 13.822 -14.258 28.599 1.00 24.17 753 LEU A CA 1
ATOM 5886 C C . LEU A 1 753 ? 12.910 -15.455 28.257 1.00 24.17 753 LEU A C 1
ATOM 5888 O O . LEU A 1 753 ? 12.594 -15.705 27.098 1.00 24.17 753 LEU A O 1
ATOM 5892 N N . MET A 1 754 ? 12.436 -16.170 29.280 1.00 26.42 754 MET A N 1
ATOM 5893 C CA . MET A 1 754 ? 11.247 -17.030 29.188 1.00 26.42 754 MET A CA 1
ATOM 5894 C C . MET A 1 754 ? 10.154 -16.468 30.101 1.00 26.42 754 MET A C 1
ATOM 5896 O O . MET A 1 754 ? 10.043 -16.867 31.257 1.00 26.42 754 MET A O 1
ATOM 5900 N N . ALA A 1 755 ? 9.343 -15.540 29.585 1.00 27.03 755 ALA A N 1
ATOM 5901 C CA . ALA A 1 755 ? 8.035 -15.198 30.148 1.00 27.03 755 ALA A CA 1
ATOM 5902 C C . ALA A 1 755 ? 7.197 -14.362 29.160 1.00 27.03 755 ALA A C 1
ATOM 5904 O O . ALA A 1 755 ? 7.697 -13.404 28.584 1.00 27.03 755 ALA A O 1
ATOM 5905 N N . ARG A 1 756 ? 5.893 -14.668 29.073 1.00 29.61 756 ARG A N 1
ATOM 5906 C CA . ARG A 1 756 ? 4.811 -13.779 28.588 1.00 29.61 756 ARG A CA 1
ATOM 5907 C C . ARG A 1 756 ? 4.908 -13.238 27.145 1.00 29.61 756 ARG A C 1
ATOM 5909 O O . ARG A 1 756 ? 5.006 -12.035 26.933 1.00 29.61 756 ARG A O 1
ATOM 5916 N N . THR A 1 757 ? 4.640 -14.104 26.168 1.00 25.23 757 THR A N 1
ATOM 5917 C CA . THR A 1 757 ? 4.021 -13.709 24.883 1.00 25.23 757 THR A CA 1
ATOM 5918 C C . THR A 1 757 ? 2.747 -14.516 24.626 1.00 25.23 757 THR A C 1
ATOM 5920 O O . THR A 1 757 ? 2.701 -15.452 23.835 1.00 25.23 757 THR A O 1
ATOM 5923 N N . ALA A 1 758 ? 1.682 -14.125 25.324 1.00 31.73 758 ALA A N 1
ATOM 5924 C CA . ALA A 1 758 ? 0.304 -14.488 25.011 1.00 31.73 758 ALA A CA 1
ATOM 5925 C C . ALA A 1 758 ? -0.537 -13.200 24.982 1.00 31.73 758 ALA A C 1
ATOM 5927 O O . ALA A 1 758 ? -0.199 -12.245 25.679 1.00 31.73 758 ALA A O 1
ATOM 5928 N N . THR A 1 759 ? -1.625 -13.207 24.204 1.00 29.64 759 THR A N 1
ATOM 5929 C CA . THR A 1 759 ? -2.540 -12.068 23.968 1.00 29.64 759 THR A CA 1
ATOM 5930 C C . THR A 1 759 ? -2.005 -10.974 23.032 1.00 29.64 759 THR A C 1
ATOM 5932 O O . THR A 1 759 ? -1.434 -9.996 23.496 1.00 29.64 759 THR A O 1
ATOM 5935 N N . LEU A 1 760 ? -2.284 -11.104 21.722 1.00 25.25 760 LEU A N 1
ATOM 5936 C CA . LEU A 1 760 ? -2.740 -10.009 20.832 1.00 25.25 760 LEU A CA 1
ATOM 5937 C C . LEU A 1 760 ? -3.032 -10.526 19.402 1.00 25.25 760 LEU A C 1
ATOM 5939 O O . LEU A 1 760 ? -2.184 -10.461 18.518 1.00 25.25 760 LEU A O 1
ATOM 5943 N N . GLN A 1 761 ? -4.246 -11.042 19.159 1.00 25.12 761 GLN A N 1
ATOM 5944 C CA . GLN A 1 761 ? -4.750 -11.288 17.793 1.00 25.12 761 GLN A CA 1
ATOM 5945 C C . GLN A 1 761 ? -6.295 -11.230 17.736 1.00 25.12 761 GLN A C 1
ATOM 5947 O O . GLN A 1 761 ? -6.971 -12.249 17.837 1.00 25.12 761 GLN A O 1
ATOM 5952 N N . ARG A 1 762 ? -6.820 -9.995 17.655 1.00 23.31 762 ARG A N 1
ATOM 5953 C CA . ARG A 1 762 ? -8.227 -9.502 17.629 1.00 23.31 762 ARG A CA 1
ATOM 5954 C C . ARG A 1 762 ? -8.149 -7.995 17.276 1.00 23.31 762 ARG A C 1
ATOM 5956 O O . ARG A 1 762 ? -7.112 -7.414 17.580 1.00 23.31 762 ARG A O 1
ATOM 5963 N N . TYR A 1 763 ? -9.098 -7.261 16.685 1.00 24.58 763 TYR A N 1
ATOM 5964 C CA . TYR A 1 763 ? -10.472 -7.422 16.151 1.00 24.58 763 TYR A CA 1
ATOM 5965 C C . TYR A 1 763 ? -10.671 -6.270 15.108 1.00 24.58 763 TYR A C 1
ATOM 5967 O O . TYR A 1 763 ? -9.994 -5.255 15.246 1.00 24.58 763 TYR A O 1
ATOM 5975 N N . HIS A 1 764 ? -11.601 -6.241 14.140 1.00 30.28 764 HIS A N 1
ATOM 5976 C CA . HIS A 1 764 ? -12.217 -7.274 13.285 1.00 30.28 764 HIS A CA 1
ATOM 5977 C C . HIS A 1 764 ? -13.036 -6.585 12.157 1.00 30.28 764 HIS A C 1
ATOM 5979 O O . HIS A 1 764 ? -13.693 -5.582 12.419 1.00 30.28 764 HIS A O 1
ATOM 5985 N N . THR A 1 765 ? -13.082 -7.147 10.943 1.00 22.59 765 THR A N 1
ATOM 5986 C CA . THR A 1 765 ? -14.092 -6.841 9.898 1.00 22.59 765 THR A CA 1
ATOM 5987 C C . THR A 1 765 ? -14.417 -8.164 9.188 1.00 22.59 765 THR A C 1
ATOM 5989 O O . THR A 1 765 ? -13.649 -8.594 8.334 1.00 22.59 765 THR A O 1
ATOM 5992 N N . LEU A 1 766 ? -15.422 -8.945 9.588 1.00 27.14 766 LEU A N 1
ATOM 5993 C CA . LEU A 1 766 ? -16.820 -8.573 9.834 1.00 27.14 766 LEU A CA 1
ATOM 5994 C C . LEU A 1 766 ? -17.349 -9.042 11.210 1.00 27.14 766 LEU A C 1
ATOM 5996 O O . LEU A 1 766 ? -17.903 -10.128 11.327 1.00 27.14 766 LEU A O 1
ATOM 6000 N N . GLU A 1 767 ? -17.255 -8.196 12.239 1.00 27.28 767 GLU A N 1
ATOM 6001 C CA . GLU A 1 767 ? -18.036 -8.340 13.484 1.00 27.28 767 GLU A CA 1
ATOM 6002 C C . GLU A 1 767 ? -18.491 -6.954 13.977 1.00 27.28 767 GLU A C 1
ATOM 6004 O O . GLU A 1 767 ? -17.978 -6.442 14.970 1.00 27.28 767 GLU A O 1
ATOM 6009 N N . TYR A 1 768 ? -19.443 -6.317 13.279 1.00 25.44 768 TYR A N 1
ATOM 6010 C CA . TYR A 1 768 ? -20.150 -5.153 13.840 1.00 25.44 768 TYR A CA 1
ATOM 6011 C C . TYR A 1 768 ? -21.567 -4.912 13.283 1.00 25.44 768 TYR A C 1
ATOM 6013 O O . TYR A 1 768 ? -21.881 -3.803 12.872 1.00 25.44 768 TYR A O 1
ATOM 6021 N N . TYR A 1 769 ? -22.445 -5.927 13.301 1.00 25.59 769 TYR A N 1
ATOM 6022 C CA . TYR A 1 769 ? -23.905 -5.673 13.319 1.00 25.59 769 TYR A CA 1
ATOM 6023 C C . TYR A 1 769 ? -24.796 -6.734 14.001 1.00 25.59 769 TYR A C 1
ATOM 6025 O O . TYR A 1 769 ? -26.009 -6.550 14.074 1.00 25.59 769 TYR A O 1
ATOM 6033 N N . MET A 1 770 ? -24.238 -7.799 14.595 1.00 27.14 770 MET A N 1
ATOM 6034 C CA . MET A 1 770 ? -25.017 -8.774 15.379 1.00 27.14 770 MET A CA 1
ATOM 6035 C C . MET A 1 770 ? -24.484 -8.947 16.806 1.00 27.14 770 MET A C 1
ATOM 6037 O O . MET A 1 770 ? -23.690 -9.846 17.064 1.00 27.14 770 MET A O 1
ATOM 6041 N N . ASN A 1 771 ? -24.947 -8.094 17.734 1.00 23.81 771 ASN A N 1
ATOM 6042 C CA . ASN A 1 771 ? -25.108 -8.445 19.159 1.00 23.81 771 ASN A CA 1
ATOM 6043 C C . ASN A 1 771 ? -25.880 -7.378 19.977 1.00 23.81 771 ASN A C 1
ATOM 6045 O O . ASN A 1 771 ? -25.323 -6.726 20.856 1.00 23.81 771 ASN A O 1
ATOM 6049 N N . ILE A 1 772 ? -27.190 -7.217 19.730 1.00 27.39 772 ILE A N 1
ATOM 6050 C CA . ILE A 1 772 ? -28.118 -6.609 20.709 1.00 27.39 772 ILE A CA 1
ATOM 6051 C C . ILE A 1 772 ? -29.452 -7.377 20.728 1.00 27.39 772 ILE A C 1
ATOM 6053 O O . ILE A 1 772 ? -30.336 -7.085 19.923 1.00 27.39 772 ILE A O 1
ATOM 6057 N N . LYS A 1 773 ? -29.577 -8.327 21.674 1.00 24.98 773 LYS A N 1
ATOM 6058 C CA . LYS A 1 773 ? -30.786 -8.823 22.396 1.00 24.98 773 LYS A CA 1
ATOM 6059 C C . LYS A 1 773 ? -30.559 -10.281 22.828 1.00 24.98 773 LYS A C 1
ATOM 6061 O O . LYS A 1 773 ? -30.321 -11.127 21.977 1.00 24.98 773 LYS A O 1
ATOM 6066 N N . GLY A 1 774 ? -30.643 -10.577 24.132 1.00 24.77 774 GLY A N 1
ATOM 6067 C CA . GLY A 1 774 ? -30.297 -11.918 24.648 1.00 24.77 774 GLY A CA 1
ATOM 6068 C C . GLY A 1 774 ? -30.769 -12.306 26.061 1.00 24.77 774 GLY A C 1
ATOM 6069 O O . GLY A 1 774 ? -30.492 -13.420 26.486 1.00 24.77 774 GLY A O 1
ATOM 6070 N N . ALA A 1 775 ? -31.483 -11.439 26.786 1.00 24.14 775 ALA A N 1
ATOM 6071 C CA . ALA A 1 775 ? -32.195 -11.746 28.036 1.00 24.14 775 ALA A CA 1
ATOM 6072 C C . ALA A 1 775 ? -33.229 -10.627 28.286 1.00 24.14 775 ALA A C 1
ATOM 6074 O O . ALA A 1 775 ? -32.958 -9.484 27.924 1.00 24.14 775 ALA A O 1
ATOM 6075 N N . GLY A 1 776 ? -34.410 -10.844 28.869 1.00 25.00 776 GLY A N 1
ATOM 6076 C CA . GLY A 1 776 ? -35.107 -12.062 29.312 1.00 25.00 776 GLY A CA 1
ATOM 6077 C C . GLY A 1 776 ? -36.449 -11.648 29.960 1.00 25.00 776 GLY A C 1
ATOM 6078 O O . GLY A 1 776 ? -36.629 -10.456 30.197 1.00 25.00 776 GLY A O 1
ATOM 6079 N N . LEU A 1 777 ? -37.349 -12.595 30.290 1.00 25.19 777 LEU A N 1
ATOM 6080 C CA . LEU A 1 777 ? -38.739 -12.360 30.777 1.00 25.19 777 LEU A CA 1
ATOM 6081 C C . LEU A 1 777 ? -39.715 -11.875 29.656 1.00 25.19 777 LEU A C 1
ATOM 6083 O O . LEU A 1 777 ? -39.307 -11.141 28.767 1.00 25.19 777 LEU A O 1
ATOM 6087 N N . ASN A 1 778 ? -41.014 -12.225 29.620 1.00 26.56 778 ASN A N 1
ATOM 6088 C CA . ASN A 1 778 ? -41.745 -13.237 30.397 1.00 26.56 778 ASN A CA 1
ATOM 6089 C C . ASN A 1 778 ? -43.015 -13.783 29.687 1.00 26.56 778 ASN A C 1
ATOM 6091 O O . ASN A 1 778 ? -43.425 -13.312 28.633 1.00 26.56 778 ASN A O 1
ATOM 6095 N N . ASN A 1 779 ? -43.624 -14.780 30.333 1.00 26.66 779 ASN A N 1
ATOM 6096 C CA . ASN A 1 779 ? -44.821 -15.563 29.986 1.00 26.66 779 ASN A CA 1
ATOM 6097 C C . ASN A 1 779 ? -46.106 -14.858 29.456 1.00 26.66 779 ASN A C 1
ATOM 6099 O O . ASN A 1 779 ? -46.580 -13.890 30.037 1.00 26.66 779 ASN A O 1
ATOM 6103 N N . MET A 1 780 ? -46.775 -15.581 28.536 1.00 24.77 780 MET A N 1
ATOM 6104 C CA . MET A 1 780 ? -48.235 -15.853 28.432 1.00 24.77 780 MET A CA 1
ATOM 6105 C C . MET A 1 780 ? -49.280 -14.808 27.940 1.00 24.77 780 MET A C 1
ATOM 6107 O O . MET A 1 780 ? -49.505 -13.772 28.547 1.00 24.77 780 MET A O 1
ATOM 6111 N N . ALA A 1 781 ? -50.106 -15.309 26.996 1.00 26.25 781 ALA A N 1
ATOM 6112 C CA . ALA A 1 781 ? -51.586 -15.231 26.907 1.00 26.25 781 ALA A CA 1
ATOM 6113 C C . ALA A 1 781 ? -52.321 -14.243 25.950 1.00 26.25 781 ALA A C 1
ATOM 6115 O O . ALA A 1 781 ? -52.403 -13.048 26.183 1.00 26.25 781 ALA A O 1
ATOM 6116 N N . LYS A 1 782 ? -53.069 -14.870 25.016 1.00 26.69 782 LYS A N 1
ATOM 6117 C CA . LYS A 1 782 ? -54.453 -14.582 24.547 1.00 26.69 782 LYS A CA 1
ATOM 6118 C C . LYS A 1 782 ? -54.816 -13.294 23.755 1.00 26.69 782 LYS A C 1
ATOM 6120 O O . LYS A 1 782 ? -55.151 -12.276 24.341 1.00 26.69 782 LYS A O 1
ATOM 6125 N N . ALA A 1 783 ? -55.117 -13.550 22.471 1.00 25.22 783 ALA A N 1
ATOM 6126 C CA . ALA A 1 783 ? -56.407 -13.284 21.786 1.00 25.22 783 ALA A CA 1
ATOM 6127 C C . ALA A 1 783 ? -56.694 -11.895 21.113 1.00 25.22 783 ALA A C 1
ATOM 6129 O O . ALA A 1 783 ? -56.133 -10.890 21.533 1.00 25.22 783 ALA A O 1
ATOM 6130 N N . PRO A 1 784 ? -57.535 -11.861 20.039 1.00 47.97 784 PRO A N 1
ATOM 6131 C CA . PRO A 1 784 ? -57.860 -10.687 19.179 1.00 47.97 784 PRO A CA 1
ATOM 6132 C C . PRO A 1 784 ? -59.163 -9.960 19.659 1.00 47.97 784 PRO A C 1
ATOM 6134 O O . PRO A 1 784 ? -59.603 -10.341 20.751 1.00 47.97 784 PRO A O 1
ATOM 6137 N N . PRO A 1 785 ? -59.842 -8.994 18.954 1.00 42.09 785 PRO A N 1
ATOM 6138 C CA . PRO A 1 785 ? -59.863 -8.629 17.506 1.00 42.09 785 PRO A CA 1
ATOM 6139 C C . PRO A 1 785 ? -59.972 -7.083 17.214 1.00 42.09 785 PRO A C 1
ATOM 6141 O O . PRO A 1 785 ? -59.419 -6.338 18.015 1.00 42.09 785 PRO A O 1
ATOM 6144 N N . GLU A 1 786 ? -60.542 -6.457 16.149 1.00 25.19 786 GLU A N 1
ATOM 6145 C CA . GLU A 1 786 ? -61.417 -6.802 14.982 1.00 25.19 786 GLU A CA 1
ATOM 6146 C C . GLU A 1 786 ? -61.384 -5.686 13.872 1.00 25.19 786 GLU A C 1
ATOM 6148 O O . GLU A 1 786 ? -60.805 -4.632 14.105 1.00 25.19 786 GLU A O 1
ATOM 6153 N N . HIS A 1 787 ? -62.066 -5.895 12.722 1.00 28.94 787 HIS A N 1
ATOM 6154 C CA . HIS A 1 787 ? -62.614 -4.930 11.705 1.00 28.94 787 HIS A CA 1
ATOM 6155 C C . HIS A 1 787 ? -61.691 -3.869 11.020 1.00 28.94 787 HIS A C 1
ATOM 6157 O O . HIS A 1 787 ? -61.165 -2.977 11.668 1.00 28.94 787 HIS A O 1
ATOM 6163 N N . LEU A 1 788 ? -61.410 -3.887 9.697 1.00 25.59 788 LEU A N 1
ATOM 6164 C CA . LEU A 1 788 ? -62.260 -3.608 8.496 1.00 25.59 788 LEU A CA 1
ATOM 6165 C C . LEU A 1 788 ? -62.956 -2.214 8.438 1.00 25.59 788 LEU A C 1
ATOM 6167 O O . LEU A 1 788 ? -63.578 -1.847 9.430 1.00 25.59 788 LEU A O 1
ATOM 6171 N N . PRO A 1 789 ? -63.114 -1.561 7.251 1.00 36.34 789 PRO A N 1
ATOM 6172 C CA . PRO A 1 789 ? -62.238 -1.487 6.066 1.00 36.34 789 PRO A CA 1
ATOM 6173 C C . PRO A 1 789 ? -62.033 -0.001 5.565 1.00 36.34 789 PRO A C 1
ATOM 6175 O O . PRO A 1 789 ? -61.502 0.742 6.386 1.00 36.34 789 PRO A O 1
ATOM 6178 N N . PRO A 1 790 ? -62.273 0.496 4.310 1.00 46.47 790 PRO A N 1
ATOM 6179 C CA . PRO A 1 790 ? -61.384 1.513 3.706 1.00 46.47 790 PRO A CA 1
ATOM 6180 C C . PRO A 1 790 ? -62.037 2.868 3.302 1.00 46.47 790 PRO A C 1
ATOM 6182 O O . PRO A 1 790 ? -63.199 3.135 3.584 1.00 46.47 790 PRO A O 1
ATOM 6185 N N . GLU A 1 791 ? -61.259 3.659 2.546 1.00 27.09 791 GLU A N 1
ATOM 6186 C CA . GLU A 1 791 ? -61.590 4.868 1.760 1.00 27.09 791 GLU A CA 1
ATOM 6187 C C . GLU A 1 791 ? -61.556 6.269 2.412 1.00 27.09 791 GLU A C 1
ATOM 6189 O O . GLU A 1 791 ? -62.122 6.543 3.466 1.00 27.09 791 GLU A O 1
ATOM 6194 N N . THR A 1 792 ? -60.981 7.181 1.609 1.00 25.16 792 THR A N 1
ATOM 6195 C CA . THR A 1 792 ? -61.187 8.641 1.460 1.00 25.16 792 THR A CA 1
ATOM 6196 C C . THR A 1 792 ? -60.003 9.554 1.795 1.00 25.16 792 THR A C 1
ATOM 6198 O O . THR A 1 792 ? -59.333 9.440 2.815 1.00 25.16 792 THR A O 1
ATOM 6201 N N . CYS A 1 793 ? -59.770 10.512 0.892 1.00 25.25 793 CYS A N 1
ATOM 6202 C CA . CYS A 1 793 ? -58.870 11.648 1.065 1.00 25.25 793 CYS A CA 1
ATOM 6203 C C . CYS A 1 793 ? -59.679 12.942 0.916 1.00 25.25 793 CYS A C 1
ATOM 6205 O O . CYS A 1 793 ? -60.382 13.114 -0.082 1.00 25.25 793 CYS A O 1
ATOM 6207 N N . PRO A 1 794 ? -59.554 13.862 1.881 1.00 27.72 794 PRO A N 1
ATOM 6208 C CA . PRO A 1 794 ? -59.593 15.289 1.584 1.00 27.72 794 PRO A CA 1
ATOM 6209 C C . PRO A 1 794 ? -58.434 16.069 2.242 1.00 27.72 794 PRO A C 1
ATOM 6211 O O . PRO A 1 794 ? -57.631 15.540 3.007 1.00 27.72 794 PRO A O 1
ATOM 6214 N N . TRP A 1 795 ? -58.325 17.350 1.889 1.00 24.36 795 TRP A N 1
ATOM 6215 C CA . TRP A 1 795 ? -57.171 18.218 2.156 1.00 24.36 795 TRP A CA 1
ATOM 6216 C C . TRP A 1 795 ? -57.229 19.007 3.483 1.00 24.36 795 TRP A C 1
ATOM 6218 O O . TRP A 1 795 ? -58.160 19.784 3.673 1.00 24.36 795 TRP A O 1
ATOM 6228 N N . ASN A 1 796 ? -56.103 19.003 4.224 1.00 27.64 796 ASN A N 1
ATOM 6229 C CA . ASN A 1 796 ? -55.594 20.111 5.075 1.00 27.64 796 ASN A CA 1
ATOM 6230 C C . ASN A 1 796 ? -56.450 20.524 6.320 1.00 27.64 796 ASN A C 1
ATOM 6232 O O . ASN A 1 796 ? -57.570 20.046 6.467 1.00 27.64 796 ASN A O 1
ATOM 6236 N N . PRO A 1 797 ? -55.986 21.427 7.231 1.00 31.12 797 PRO A N 1
ATOM 6237 C CA . PRO A 1 797 ? -54.676 22.091 7.309 1.00 31.12 797 PRO A CA 1
ATOM 6238 C C . PRO A 1 797 ? -54.033 22.167 8.719 1.00 31.12 797 PRO A C 1
ATOM 6240 O O . PRO A 1 797 ? -54.455 22.964 9.558 1.00 31.12 797 PRO A O 1
ATOM 6243 N N . THR A 1 798 ? -52.901 21.493 8.968 1.00 25.95 798 THR A N 1
ATOM 6244 C CA . THR A 1 798 ? -51.958 21.920 10.035 1.00 25.95 798 THR A CA 1
ATOM 6245 C C . THR A 1 798 ? -50.508 21.522 9.739 1.00 25.95 798 THR A C 1
ATOM 6247 O O . THR A 1 798 ? -50.088 20.420 10.057 1.00 25.95 798 THR A O 1
ATOM 6250 N N . ILE A 1 799 ? -49.746 22.451 9.151 1.00 29.59 799 ILE A N 1
ATOM 6251 C CA . ILE A 1 799 ? -48.352 22.833 9.479 1.00 29.59 799 ILE A CA 1
ATOM 6252 C C . ILE A 1 799 ? -47.960 23.898 8.445 1.00 29.59 799 ILE A C 1
ATOM 6254 O O . ILE A 1 799 ? -47.592 23.614 7.309 1.00 29.59 799 ILE A O 1
ATOM 6258 N N . GLN A 1 800 ? -48.093 25.169 8.825 1.00 25.20 800 GLN A N 1
ATOM 6259 C CA . GLN A 1 800 ? -47.616 26.288 8.017 1.00 25.20 800 GLN A CA 1
ATOM 6260 C C . GLN A 1 800 ? -47.051 27.379 8.928 1.00 25.20 800 GLN A C 1
ATOM 6262 O O . GLN A 1 800 ? -47.787 28.249 9.387 1.00 25.20 800 GLN A O 1
ATOM 6267 N N . LYS A 1 801 ? -45.737 27.296 9.184 1.00 28.42 801 LYS A N 1
ATOM 6268 C CA . LYS A 1 801 ? -44.799 28.403 9.471 1.00 28.42 801 LYS A CA 1
ATOM 6269 C C . LYS A 1 801 ? -43.434 27.833 9.878 1.00 28.42 801 LYS A C 1
ATOM 6271 O O . LYS A 1 801 ? -43.271 27.431 11.021 1.00 28.42 801 LYS A O 1
ATOM 6276 N N . LEU A 1 802 ? -42.475 27.837 8.945 1.00 28.12 802 LEU A N 1
ATOM 6277 C CA . LEU A 1 802 ? -41.100 28.339 9.148 1.00 28.12 802 LEU A CA 1
ATOM 6278 C C . LEU A 1 802 ? -40.286 28.298 7.831 1.00 28.12 802 LEU A C 1
ATOM 6280 O O . LEU A 1 802 ? -39.521 27.386 7.540 1.00 28.12 802 LEU A O 1
ATOM 6284 N N . ARG A 1 803 ? -40.489 29.346 7.032 1.00 28.31 803 ARG A N 1
ATOM 6285 C CA . ARG A 1 803 ? -39.614 29.945 5.999 1.00 28.31 803 ARG A CA 1
ATOM 6286 C C . ARG A 1 803 ? -39.902 31.461 6.081 1.00 28.31 803 ARG A C 1
ATOM 6288 O O . ARG A 1 803 ? -41.007 31.785 6.533 1.00 28.31 803 ARG A O 1
ATOM 6295 N N . PRO A 1 804 ? -38.999 32.395 5.711 1.00 35.50 804 PRO A N 1
ATOM 6296 C CA . PRO A 1 804 ? -38.074 32.356 4.560 1.00 35.50 804 PRO A CA 1
ATOM 6297 C C . PRO A 1 804 ? -36.641 32.821 4.975 1.00 35.50 804 PRO A C 1
ATOM 6299 O O . PRO A 1 804 ? -36.353 32.739 6.169 1.00 35.50 804 PRO A O 1
ATOM 6302 N N . PRO A 1 805 ? -35.743 33.340 4.099 1.00 37.62 805 PRO A N 1
ATOM 6303 C CA . PRO A 1 805 ? -35.733 33.397 2.627 1.00 37.62 805 PRO A CA 1
ATOM 6304 C C . PRO A 1 805 ? -34.466 32.807 1.965 1.00 37.62 805 PRO A C 1
ATOM 6306 O O . PRO A 1 805 ? -33.443 32.620 2.612 1.00 37.62 805 PRO A O 1
ATOM 6309 N N . GLY A 1 806 ? -34.517 32.575 0.644 1.00 25.64 806 GLY A N 1
ATOM 6310 C CA . GLY A 1 806 ? -33.328 32.217 -0.150 1.00 25.64 806 GLY A CA 1
ATOM 6311 C C . GLY A 1 806 ? -33.565 31.202 -1.272 1.00 25.64 806 GLY A C 1
ATOM 6312 O O . GLY A 1 806 ? -32.913 30.164 -1.292 1.00 25.64 806 GLY A O 1
ATOM 6313 N N . CYS A 1 807 ? -34.491 31.465 -2.201 1.00 27.08 807 CYS A N 1
ATOM 6314 C CA . CYS A 1 807 ? -34.694 30.608 -3.377 1.00 27.08 807 CYS A CA 1
ATOM 6315 C C . CYS A 1 807 ? -34.400 31.365 -4.677 1.00 27.08 807 CYS A C 1
ATOM 6317 O O . CYS A 1 807 ? -35.067 32.354 -4.975 1.00 27.08 807 CYS A O 1
ATOM 6319 N N . ALA A 1 808 ? -33.456 30.849 -5.468 1.00 26.58 808 ALA A N 1
ATOM 6320 C CA . ALA A 1 808 ? -33.489 30.983 -6.925 1.00 26.58 808 ALA A CA 1
ATOM 6321 C C . ALA A 1 808 ? -34.499 29.968 -7.512 1.00 26.58 808 ALA A C 1
ATOM 6323 O O . ALA A 1 808 ? -34.992 29.099 -6.787 1.00 26.58 808 ALA A O 1
ATOM 6324 N N . SER A 1 809 ? -34.849 30.091 -8.796 1.00 27.89 809 SER A N 1
ATOM 6325 C CA . SER A 1 809 ? -35.898 29.271 -9.424 1.00 27.89 809 SER A CA 1
ATOM 6326 C C . SER A 1 809 ? -35.455 27.827 -9.744 1.00 27.89 809 SER A C 1
ATOM 6328 O O . SER A 1 809 ? -34.254 27.557 -9.835 1.00 27.89 809 SER A O 1
ATOM 6330 N N . PRO A 1 810 ? -36.402 26.881 -9.940 1.00 34.22 810 PRO A N 1
ATOM 6331 C CA . PRO A 1 810 ? -36.084 25.462 -10.153 1.00 34.22 810 PRO A CA 1
ATOM 6332 C C . PRO A 1 810 ? -35.323 25.138 -11.452 1.00 34.22 810 PRO A C 1
ATOM 6334 O O . PRO A 1 810 ? -34.685 24.091 -11.540 1.00 34.22 810 PRO A O 1
ATOM 6337 N N . ASP A 1 811 ? -35.371 26.013 -12.458 1.00 31.80 811 ASP A N 1
ATOM 6338 C CA . ASP A 1 811 ? -34.951 25.681 -13.828 1.00 31.80 811 ASP A CA 1
ATOM 6339 C C . ASP A 1 811 ? -33.436 25.753 -14.090 1.00 31.80 811 ASP A C 1
ATOM 6341 O O . ASP A 1 811 ? -32.970 25.275 -15.124 1.00 31.80 811 ASP A O 1
ATOM 6345 N N . PHE A 1 812 ? -32.639 26.319 -13.173 1.00 30.55 812 PHE A N 1
ATOM 6346 C CA . PHE A 1 812 ? -31.197 26.516 -13.404 1.00 30.55 812 PHE A CA 1
ATOM 6347 C C . PHE A 1 812 ? -30.304 25.370 -12.892 1.00 30.55 812 PHE A C 1
ATOM 6349 O O . PHE A 1 812 ? -29.168 25.227 -13.336 1.00 30.55 812 PHE A O 1
ATOM 6356 N N . ILE A 1 813 ? -30.804 24.521 -11.987 1.00 31.05 813 ILE A N 1
ATOM 6357 C CA . ILE A 1 813 ? -30.009 23.440 -11.367 1.00 31.05 813 ILE A CA 1
ATOM 6358 C C . ILE A 1 813 ? -30.019 22.149 -12.214 1.00 31.05 813 ILE A C 1
ATOM 6360 O O . ILE A 1 813 ? -29.151 21.295 -12.062 1.00 31.05 813 ILE A O 1
ATOM 6364 N N . ARG A 1 814 ? -30.916 22.019 -13.203 1.00 31.97 814 ARG A N 1
ATOM 6365 C CA . ARG A 1 814 ? -31.072 20.794 -14.017 1.00 31.97 814 ARG A CA 1
ATOM 6366 C C . ARG A 1 814 ? -30.062 20.634 -15.175 1.00 31.97 814 ARG A C 1
ATOM 6368 O O . ARG A 1 814 ? -30.345 19.908 -16.125 1.00 31.97 814 ARG A O 1
ATOM 6375 N N . ARG A 1 815 ? -28.915 21.331 -15.144 1.00 31.69 815 ARG A N 1
ATOM 6376 C CA . ARG A 1 815 ? -27.913 21.340 -16.240 1.00 31.69 815 ARG A CA 1
ATOM 6377 C C . ARG A 1 815 ? -26.433 21.295 -15.832 1.00 31.69 815 ARG A C 1
ATOM 6379 O O . ARG A 1 815 ? -25.577 21.421 -16.703 1.00 31.69 815 ARG A O 1
ATOM 6386 N N . LEU A 1 816 ? -26.112 21.067 -14.558 1.00 35.34 816 LEU A N 1
ATOM 6387 C CA . LEU A 1 816 ? -24.733 20.844 -14.108 1.00 35.34 816 LEU A CA 1
ATOM 6388 C C . LEU A 1 816 ? -24.635 19.548 -13.291 1.00 35.34 816 LEU A C 1
ATOM 6390 O O . LEU A 1 816 ? -25.327 19.388 -12.295 1.00 35.34 816 LEU A O 1
ATOM 6394 N N . ILE A 1 817 ? -23.735 18.659 -13.725 1.00 39.12 817 ILE A N 1
ATOM 6395 C CA . ILE A 1 817 ? -23.325 17.413 -13.052 1.00 39.12 817 ILE A CA 1
ATOM 6396 C C . ILE A 1 817 ? -24.449 16.372 -12.838 1.00 39.12 817 ILE A C 1
ATOM 6398 O O . ILE A 1 817 ? -24.676 15.891 -11.734 1.00 39.12 817 ILE A O 1
ATOM 6402 N N . LEU A 1 818 ? -25.073 15.932 -13.934 1.00 38.91 818 LEU A N 1
ATOM 6403 C CA . LEU A 1 818 ? -25.535 14.544 -14.076 1.00 38.91 818 LEU A CA 1
ATOM 6404 C C . LEU A 1 818 ? -25.124 14.030 -15.468 1.00 38.91 818 LEU A C 1
ATOM 6406 O O . LEU A 1 818 ? -25.382 14.733 -16.450 1.00 38.91 818 LEU A O 1
ATOM 6410 N N . PRO A 1 819 ? -24.487 12.849 -15.593 1.00 41.84 819 PRO A N 1
ATOM 6411 C CA . PRO A 1 819 ? -24.282 12.225 -16.895 1.00 41.84 819 PRO A CA 1
ATOM 6412 C C . PRO A 1 819 ? -25.638 11.775 -17.472 1.00 41.84 819 PRO A C 1
ATOM 6414 O O . PRO A 1 819 ? -26.508 11.346 -16.708 1.00 41.84 819 PRO A O 1
ATOM 6417 N N . PRO A 1 820 ? -25.854 11.858 -18.798 1.00 42.69 820 PRO A N 1
ATOM 6418 C CA . PRO A 1 820 ? -27.070 11.338 -19.411 1.00 42.69 820 PRO A CA 1
ATOM 6419 C C . PRO A 1 820 ? -27.122 9.812 -19.263 1.00 42.69 820 PRO A C 1
ATOM 6421 O O . PRO A 1 820 ? -26.127 9.131 -19.510 1.00 42.69 820 PRO A O 1
ATOM 6424 N N . SER A 1 821 ? -28.285 9.276 -18.887 1.00 49.81 821 SER A N 1
ATOM 6425 C CA . SER A 1 821 ? -28.494 7.825 -18.861 1.00 49.81 821 SER A CA 1
ATOM 6426 C C . SER A 1 821 ? -28.477 7.258 -20.290 1.00 49.81 821 SER A C 1
ATOM 6428 O O . SER A 1 821 ? -29.106 7.857 -21.174 1.00 49.81 821 SER A O 1
ATOM 6430 N N . PRO A 1 822 ? -27.784 6.134 -20.558 1.00 52.53 822 PRO A N 1
ATOM 6431 C CA . PRO A 1 822 ? -27.832 5.476 -21.858 1.00 52.53 822 PRO A CA 1
ATOM 6432 C C . PRO A 1 822 ? -29.213 4.858 -22.137 1.00 52.53 822 PRO A C 1
ATOM 6434 O O . PRO A 1 822 ? -30.021 4.619 -21.236 1.00 52.53 822 PRO A O 1
ATOM 6437 N N . LEU A 1 823 ? -29.483 4.586 -23.417 1.00 53.19 823 LEU A N 1
ATOM 6438 C CA . LEU A 1 823 ? -30.759 4.052 -23.905 1.00 53.19 823 LEU A CA 1
ATOM 6439 C C . LEU A 1 823 ? -31.157 2.752 -23.179 1.00 53.19 823 LEU A C 1
ATOM 6441 O O . LEU A 1 823 ? -30.592 1.692 -23.433 1.00 53.19 823 LEU A O 1
ATOM 6445 N N . GLY A 1 824 ? -32.169 2.841 -22.310 1.00 64.44 824 GLY A N 1
ATOM 6446 C CA . GLY A 1 824 ? -32.778 1.708 -21.600 1.00 64.44 824 GLY A CA 1
ATOM 6447 C C . GLY A 1 824 ? -32.691 1.773 -20.072 1.00 64.44 824 GLY A C 1
ATOM 6448 O O . GLY A 1 824 ? -33.494 1.125 -19.404 1.00 64.44 824 GLY A O 1
ATOM 6449 N N . TRP A 1 825 ? -31.782 2.577 -19.511 1.00 79.50 825 TRP A N 1
ATOM 6450 C CA . TRP A 1 825 ? -31.606 2.702 -18.061 1.00 79.50 825 TRP A CA 1
ATOM 6451 C C . TRP A 1 825 ? -32.360 3.911 -17.480 1.00 79.50 825 TRP A C 1
ATOM 6453 O O . TRP A 1 825 ? -32.271 5.027 -17.996 1.00 79.50 825 TRP A O 1
ATOM 6463 N N . SER A 1 826 ? -33.077 3.699 -16.378 1.00 79.69 826 SER A N 1
ATOM 6464 C CA . SER A 1 826 ? -33.722 4.720 -15.546 1.00 79.69 826 SER A CA 1
ATOM 6465 C C . SER A 1 826 ? -32.857 5.109 -14.342 1.00 79.69 826 SER A C 1
ATOM 6467 O O . SER A 1 826 ? -32.132 4.287 -13.779 1.00 79.69 826 SER A O 1
ATOM 6469 N N . GLY A 1 827 ? -32.957 6.380 -13.942 1.00 76.62 827 GLY A N 1
ATOM 6470 C CA . GLY A 1 827 ? -32.101 7.017 -12.938 1.00 76.62 827 GLY A CA 1
ATOM 6471 C C . GLY A 1 827 ? -31.059 7.969 -13.556 1.00 76.62 827 GLY A C 1
ATOM 6472 O O . GLY A 1 827 ? -31.046 8.155 -14.774 1.00 76.62 827 GLY A O 1
ATOM 6473 N N . PRO A 1 828 ? -30.185 8.591 -12.742 1.00 62.78 828 PRO A N 1
ATOM 6474 C CA . PRO A 1 828 ? -30.117 8.490 -11.286 1.00 62.78 828 PRO A CA 1
ATOM 6475 C C . PRO A 1 828 ? -30.898 9.622 -10.595 1.00 62.78 828 PRO A C 1
ATOM 6477 O O . PRO A 1 828 ? -30.362 10.688 -10.302 1.00 62.78 828 PRO A O 1
ATOM 6480 N N . GLU A 1 829 ? -32.183 9.397 -10.312 1.00 73.69 829 GLU A N 1
ATOM 6481 C CA . GLU A 1 829 ? -33.034 10.388 -9.623 1.00 73.69 829 GLU A CA 1
ATOM 6482 C C . GLU A 1 829 ? -32.877 10.344 -8.090 1.00 73.69 829 GLU A C 1
ATOM 6484 O O . GLU A 1 829 ? -33.309 11.256 -7.386 1.00 73.69 829 GLU A O 1
ATOM 6489 N N . HIS A 1 830 ? -32.210 9.306 -7.573 1.00 82.56 830 HIS A N 1
ATOM 6490 C CA . HIS A 1 830 ? -31.956 9.091 -6.151 1.00 82.56 830 HIS A CA 1
ATOM 6491 C C . HIS A 1 830 ? -30.461 8.836 -5.925 1.00 82.56 830 HIS A C 1
ATOM 6493 O O . HIS A 1 830 ? -29.955 7.764 -6.261 1.00 82.56 830 HIS A O 1
ATOM 6499 N N . CYS A 1 831 ? -29.762 9.822 -5.356 1.00 86.38 831 CYS A N 1
ATOM 6500 C CA . CYS A 1 831 ? -28.340 9.751 -5.022 1.00 86.38 831 CYS A CA 1
ATOM 6501 C C . CYS A 1 831 ? -28.066 10.312 -3.624 1.00 86.38 831 CYS A C 1
ATOM 6503 O O . CYS A 1 831 ? -28.599 11.366 -3.273 1.00 86.38 831 CYS A O 1
ATOM 6505 N N . VAL A 1 832 ? -27.165 9.676 -2.872 1.00 81.50 832 VAL A N 1
ATOM 6506 C CA . VAL A 1 832 ? -26.590 10.206 -1.625 1.00 81.50 832 VAL A CA 1
ATOM 6507 C C . VAL A 1 832 ? -25.091 9.900 -1.590 1.00 81.50 832 VAL A C 1
ATOM 6509 O O . VAL A 1 832 ? -24.669 8.805 -1.948 1.00 81.50 832 VAL A O 1
ATOM 6512 N N . ASN A 1 833 ? -24.271 10.880 -1.195 1.00 79.06 833 ASN A N 1
ATOM 6513 C CA . ASN A 1 833 ? -22.808 10.765 -1.072 1.00 79.06 833 ASN A CA 1
ATOM 6514 C C . ASN A 1 833 ? -22.092 10.165 -2.307 1.00 79.06 833 ASN A C 1
ATOM 6516 O O . ASN A 1 833 ? -21.105 9.452 -2.176 1.00 79.06 833 ASN A O 1
ATOM 6520 N N . GLY A 1 834 ? -22.591 10.440 -3.518 1.00 78.31 834 GLY A N 1
ATOM 6521 C CA . GLY A 1 834 ? -22.027 9.907 -4.769 1.00 78.31 834 GLY A CA 1
ATOM 6522 C C . GLY A 1 834 ? -22.443 8.470 -5.114 1.00 78.31 834 GLY A C 1
ATOM 6523 O O . GLY A 1 834 ? -22.064 7.978 -6.173 1.00 78.31 834 GLY A O 1
ATOM 6524 N N . THR A 1 835 ? -23.257 7.826 -4.276 1.00 87.06 835 THR A N 1
ATOM 6525 C CA . THR A 1 835 ? -23.903 6.534 -4.547 1.00 87.06 835 THR A CA 1
ATOM 6526 C C . THR A 1 835 ? -25.307 6.788 -5.080 1.00 87.06 835 THR A C 1
ATOM 6528 O O . THR A 1 835 ? -26.042 7.583 -4.495 1.00 87.06 835 THR A O 1
ATOM 6531 N N . CYS A 1 836 ? -25.699 6.130 -6.168 1.00 89.75 836 CYS A N 1
ATOM 6532 C CA . CYS A 1 836 ? -26.966 6.378 -6.854 1.00 89.75 836 CYS A CA 1
ATOM 6533 C C . CYS A 1 836 ? -27.724 5.080 -7.159 1.00 89.75 836 CYS A C 1
ATOM 6535 O O . CYS A 1 836 ? -27.112 4.029 -7.358 1.00 89.75 836 CYS A O 1
ATOM 6537 N N . VAL A 1 837 ? -29.057 5.171 -7.228 1.00 90.88 837 VAL A N 1
ATOM 6538 C CA . VAL A 1 837 ? -29.927 4.081 -7.694 1.00 90.88 837 VAL A CA 1
ATOM 6539 C C . VAL A 1 837 ? -30.138 4.181 -9.207 1.00 90.88 837 VAL A C 1
ATOM 6541 O O . VAL A 1 837 ? -30.533 5.233 -9.717 1.00 90.88 837 VAL A O 1
ATOM 6544 N N . TYR A 1 838 ? -29.929 3.064 -9.900 1.00 90.25 838 TYR A N 1
ATOM 6545 C CA . TYR A 1 838 ? -30.220 2.867 -11.321 1.00 90.25 838 TYR A CA 1
ATOM 6546 C C . TYR A 1 838 ? -31.086 1.621 -11.513 1.00 90.25 838 TYR A C 1
ATOM 6548 O O . TYR A 1 838 ? -31.009 0.679 -10.724 1.00 90.25 838 TYR A O 1
ATOM 6556 N N . SER A 1 839 ? -31.857 1.566 -12.594 1.00 89.25 839 SER A N 1
ATOM 6557 C CA . SER A 1 839 ? -32.634 0.378 -12.964 1.00 89.25 839 SER A CA 1
ATOM 6558 C C . SER A 1 839 ? -32.778 0.227 -14.474 1.00 89.25 839 SER A C 1
ATOM 6560 O O . SER A 1 839 ? -32.742 1.208 -15.208 1.00 89.25 839 SER A O 1
ATOM 6562 N N . ASN A 1 840 ? -32.964 -1.001 -14.949 1.00 86.88 840 ASN A N 1
ATOM 6563 C CA . ASN A 1 840 ? -33.361 -1.284 -16.323 1.00 86.88 840 ASN A CA 1
ATOM 6564 C C . ASN A 1 840 ? -34.388 -2.416 -16.317 1.00 86.88 840 ASN A C 1
ATOM 6566 O O . ASN A 1 840 ? -34.091 -3.549 -15.940 1.00 86.88 840 ASN A O 1
ATOM 6570 N N . ILE A 1 841 ? -35.616 -2.087 -16.717 1.00 81.75 841 ILE A N 1
ATOM 6571 C CA . ILE A 1 841 ? -36.757 -3.012 -16.722 1.00 81.75 841 ILE A CA 1
ATOM 6572 C C . ILE A 1 841 ? -36.794 -3.927 -17.956 1.00 81.75 841 ILE A C 1
ATOM 6574 O O . ILE A 1 841 ? -37.510 -4.925 -17.946 1.00 81.75 841 ILE A O 1
ATOM 6578 N N . ALA A 1 842 ? -36.047 -3.589 -19.013 1.00 71.50 842 ALA A N 1
ATOM 6579 C CA . ALA A 1 842 ? -36.011 -4.335 -20.270 1.00 71.50 842 ALA A CA 1
ATOM 6580 C C . ALA A 1 842 ? -34.858 -5.353 -20.306 1.00 71.50 842 ALA A C 1
ATOM 6582 O O . ALA A 1 842 ? -35.034 -6.474 -20.784 1.00 71.50 842 ALA A O 1
ATOM 6583 N N . GLN A 1 843 ? -33.693 -4.987 -19.767 1.00 70.31 843 GLN A N 1
ATOM 6584 C CA . GLN A 1 843 ? -32.507 -5.842 -19.711 1.00 70.31 843 GLN A CA 1
ATOM 6585 C C . GLN A 1 843 ? -32.76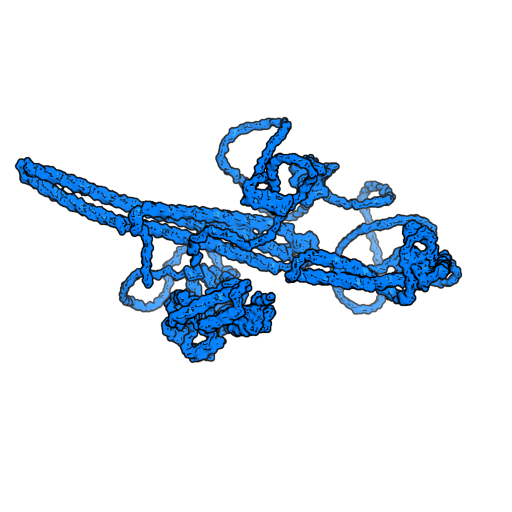7 -7.058 -18.813 1.00 70.31 843 GLN A C 1
ATOM 6587 O O . GLN A 1 843 ? -33.030 -6.925 -17.618 1.00 70.31 843 GLN A O 1
ATOM 6592 N N . ASN A 1 844 ? -32.759 -8.246 -19.427 1.00 67.12 844 ASN A N 1
ATOM 6593 C CA . ASN A 1 844 ? -33.012 -9.548 -18.801 1.00 67.12 844 ASN A CA 1
ATOM 6594 C C . ASN A 1 844 ? -34.228 -9.571 -17.851 1.00 67.12 844 ASN A C 1
ATOM 6596 O O . ASN A 1 844 ? -34.229 -10.226 -16.810 1.00 67.12 844 ASN A O 1
ATOM 6600 N N . GLY A 1 845 ? -35.295 -8.849 -18.212 1.00 70.44 845 GLY A N 1
ATOM 6601 C CA . GLY A 1 845 ? -36.550 -8.810 -17.455 1.00 70.44 845 GLY A CA 1
ATOM 6602 C C . GLY A 1 845 ? -36.493 -8.065 -16.116 1.00 70.44 845 GLY A C 1
ATOM 6603 O O . GLY A 1 845 ? -37.436 -8.193 -15.335 1.00 70.44 845 GLY A O 1
ATOM 6604 N N . GLY A 1 846 ? -35.424 -7.308 -15.838 1.00 82.38 846 GLY A N 1
ATOM 6605 C CA . GLY A 1 846 ? -35.334 -6.399 -14.694 1.00 82.38 846 GLY A CA 1
ATOM 6606 C C . GLY A 1 846 ? -34.067 -6.549 -13.853 1.00 82.38 846 GLY A C 1
ATOM 6607 O O . GLY A 1 846 ? -33.908 -7.551 -13.157 1.00 82.38 846 GLY A O 1
ATOM 6608 N N . VAL A 1 847 ? -33.240 -5.503 -13.843 1.00 88.25 847 VAL A N 1
ATOM 6609 C CA . VAL A 1 847 ? -32.056 -5.342 -12.981 1.00 88.25 847 VAL A CA 1
ATOM 6610 C C . VAL A 1 847 ? -32.056 -3.958 -12.321 1.00 88.25 847 VAL A C 1
ATOM 6612 O O . VAL A 1 847 ? -32.501 -2.976 -12.921 1.00 88.25 847 VAL A O 1
ATOM 6615 N N . ALA A 1 848 ? -31.544 -3.867 -11.093 1.00 91.12 848 ALA A N 1
ATOM 6616 C CA . ALA A 1 848 ? -31.279 -2.609 -10.393 1.00 91.12 848 ALA A CA 1
ATOM 6617 C C . ALA A 1 848 ? -29.828 -2.544 -9.883 1.00 91.12 848 ALA A C 1
ATOM 6619 O O . ALA A 1 848 ? -29.247 -3.570 -9.528 1.00 91.12 848 ALA A O 1
ATOM 6620 N N . LEU A 1 849 ? -29.244 -1.344 -9.830 1.00 91.56 849 LEU A N 1
ATOM 6621 C CA . LEU A 1 849 ? -27.894 -1.084 -9.318 1.00 91.56 849 LEU A CA 1
ATOM 6622 C C . LEU A 1 849 ? -27.943 -0.016 -8.216 1.00 91.56 849 LEU A C 1
ATOM 6624 O O . LEU A 1 849 ? -28.647 0.983 -8.356 1.00 91.56 849 LEU A O 1
ATOM 6628 N N . ILE A 1 850 ? -27.136 -0.187 -7.170 1.00 91.50 850 ILE A N 1
ATOM 6629 C CA . ILE A 1 850 ? -26.843 0.828 -6.150 1.00 91.50 850 ILE A CA 1
ATOM 6630 C C . ILE A 1 850 ? -25.325 0.975 -6.078 1.00 91.50 850 ILE A C 1
ATOM 6632 O O . ILE A 1 850 ? -24.638 0.148 -5.477 1.00 91.50 850 ILE A O 1
ATOM 6636 N N . THR A 1 851 ? -24.791 1.977 -6.772 1.00 89.75 851 THR A N 1
ATOM 6637 C CA . THR A 1 851 ? -23.344 2.132 -6.993 1.00 89.75 851 THR A CA 1
ATOM 6638 C C . THR A 1 851 ? -23.002 3.559 -7.444 1.00 89.75 851 THR A C 1
ATOM 6640 O O . THR A 1 851 ? -23.895 4.389 -7.638 1.00 89.75 851 THR A O 1
ATOM 6643 N N . SER A 1 852 ? -21.716 3.875 -7.589 1.00 86.69 852 SER A N 1
ATOM 6644 C CA . SER A 1 852 ? -21.259 5.153 -8.146 1.00 86.69 852 SER A CA 1
ATOM 6645 C C . SER A 1 852 ? -21.618 5.294 -9.639 1.00 86.69 852 SER A C 1
ATOM 6647 O O . SER A 1 852 ? -21.672 4.290 -10.354 1.00 86.69 852 SER A O 1
ATOM 6649 N N . PRO A 1 853 ? -21.789 6.520 -10.174 1.00 82.62 853 PRO A N 1
ATOM 6650 C CA . PRO A 1 853 ? -22.045 6.726 -11.602 1.00 82.62 853 PRO A CA 1
ATOM 6651 C C . PRO A 1 853 ? -20.990 6.119 -12.537 1.00 82.62 853 PRO A C 1
ATOM 6653 O O . PRO A 1 853 ? -21.324 5.674 -13.631 1.00 82.62 853 PRO A O 1
ATOM 6656 N N . GLN A 1 854 ? -19.729 6.065 -12.099 1.00 81.69 854 GLN A N 1
ATOM 6657 C CA . GLN A 1 854 ? -18.624 5.489 -12.868 1.00 81.69 854 GLN A CA 1
ATOM 6658 C C . GLN A 1 854 ? -18.714 3.956 -12.936 1.00 81.69 854 GLN A C 1
ATOM 6660 O O . GLN A 1 854 ? -18.516 3.370 -13.996 1.00 81.69 854 GLN A O 1
ATOM 6665 N N . HIS A 1 855 ? -19.054 3.295 -11.827 1.00 83.81 855 HIS A N 1
ATOM 6666 C CA . HIS A 1 855 ? -19.281 1.850 -11.819 1.00 83.81 855 HIS A CA 1
ATOM 6667 C C . HIS A 1 855 ? -20.582 1.467 -12.529 1.00 83.81 855 HIS A C 1
ATOM 6669 O O . HIS A 1 855 ? -20.613 0.444 -13.206 1.00 83.81 855 HIS A O 1
ATOM 6675 N N . ALA A 1 856 ? -21.627 2.298 -12.437 1.00 85.25 856 ALA A N 1
ATOM 6676 C CA . ALA A 1 856 ? -22.869 2.094 -13.176 1.00 85.25 856 ALA A CA 1
ATOM 6677 C C . ALA A 1 856 ? -22.613 2.028 -14.690 1.00 85.25 856 ALA A C 1
ATOM 6679 O O . ALA A 1 856 ? -23.091 1.098 -15.329 1.00 85.25 856 ALA A O 1
ATOM 6680 N N . GLN A 1 857 ? -21.798 2.936 -15.241 1.00 81.00 857 GLN A N 1
ATOM 6681 C CA . GLN A 1 857 ? -21.391 2.901 -16.654 1.00 81.00 857 GLN A CA 1
ATOM 6682 C C . GLN A 1 857 ? -20.652 1.602 -17.017 1.00 81.00 857 GLN A C 1
ATOM 6684 O O . GLN A 1 857 ? -21.013 0.947 -17.988 1.00 81.00 857 GLN A O 1
ATOM 6689 N N . ILE A 1 858 ? -19.689 1.162 -16.200 1.00 79.75 858 ILE A N 1
ATOM 6690 C CA . ILE A 1 858 ? -18.943 -0.082 -16.469 1.00 79.75 858 ILE A CA 1
ATOM 6691 C C . ILE A 1 858 ? -19.866 -1.316 -16.433 1.00 79.75 858 ILE A C 1
ATOM 6693 O O . ILE A 1 858 ? -19.721 -2.207 -17.263 1.00 79.75 858 ILE A O 1
ATOM 6697 N N . ILE A 1 859 ? -20.840 -1.368 -15.515 1.00 80.56 859 ILE A N 1
ATOM 6698 C CA . ILE A 1 859 ? -21.838 -2.454 -15.454 1.00 80.56 859 ILE A CA 1
ATOM 6699 C C . ILE A 1 859 ? -22.831 -2.373 -16.631 1.00 80.56 859 ILE A C 1
ATOM 6701 O O . ILE A 1 859 ? -23.346 -3.399 -17.069 1.00 80.56 859 ILE A O 1
ATOM 6705 N N . GLN A 1 860 ? -23.103 -1.177 -17.161 1.00 76.50 860 GLN A N 1
ATOM 6706 C CA . GLN A 1 860 ? -23.951 -0.974 -18.344 1.00 76.50 860 GLN A CA 1
ATOM 6707 C C . GLN A 1 860 ? -23.277 -1.467 -19.634 1.00 76.50 860 GLN A C 1
ATOM 6709 O O . GLN A 1 860 ? -23.967 -2.009 -20.495 1.00 76.50 860 GLN A O 1
ATOM 6714 N N . ASP A 1 861 ? -21.950 -1.344 -19.734 1.00 72.69 861 ASP A N 1
ATOM 6715 C CA . ASP A 1 861 ? -21.140 -1.838 -20.860 1.00 72.69 861 ASP A CA 1
ATOM 6716 C C . ASP A 1 861 ? -20.899 -3.363 -20.830 1.00 72.69 861 ASP A C 1
ATOM 6718 O O . ASP A 1 861 ? -20.338 -3.931 -21.771 1.00 72.69 861 ASP A O 1
ATOM 6722 N N . TYR A 1 862 ? -21.312 -4.062 -19.767 1.00 74.06 862 TYR A N 1
ATOM 6723 C CA . TYR A 1 862 ? -21.200 -5.518 -19.699 1.00 74.06 862 TYR A CA 1
ATOM 6724 C C . TYR A 1 862 ? -22.109 -6.193 -20.730 1.00 74.06 862 TYR A C 1
ATOM 6726 O O . TYR A 1 862 ? -23.329 -6.036 -20.724 1.00 74.06 862 TYR A O 1
ATOM 6734 N N . SER A 1 863 ? -21.503 -7.015 -21.590 1.00 56.97 863 SER A N 1
ATOM 6735 C CA . SER A 1 863 ? -22.201 -7.933 -22.488 1.00 56.97 863 SER A CA 1
ATOM 6736 C C . SER A 1 863 ? -22.890 -9.026 -21.667 1.00 56.97 863 SER A C 1
ATOM 6738 O O . SER A 1 863 ? -22.305 -10.073 -21.391 1.00 56.97 863 SER A O 1
ATOM 6740 N N . VAL A 1 864 ? -24.111 -8.749 -21.213 1.00 57.16 864 VAL A N 1
ATOM 6741 C CA . VAL A 1 864 ? -24.872 -9.680 -20.381 1.00 57.16 864 VAL A CA 1
ATOM 6742 C C . VAL A 1 864 ? -25.544 -10.721 -21.272 1.00 57.16 864 VAL A C 1
ATOM 6744 O O . VAL A 1 864 ? -26.516 -10.407 -21.964 1.00 57.16 864 VAL A O 1
ATOM 6747 N N . ASP A 1 865 ? -25.050 -11.958 -21.236 1.00 55.00 865 ASP A N 1
ATOM 6748 C CA . ASP A 1 865 ? -25.747 -13.095 -21.838 1.00 55.00 865 ASP A CA 1
ATOM 6749 C C . ASP A 1 865 ? -27.167 -13.217 -21.258 1.00 55.00 865 ASP A C 1
ATOM 6751 O O . ASP A 1 865 ? -27.422 -12.908 -20.089 1.00 55.00 865 ASP A O 1
ATOM 6755 N N . ALA A 1 866 ? -28.123 -13.648 -22.081 1.00 60.53 866 ALA A N 1
ATOM 6756 C CA . ALA A 1 866 ? -29.487 -13.878 -21.615 1.00 60.53 866 ALA A CA 1
ATOM 6757 C C . ALA A 1 866 ? -29.522 -15.042 -20.605 1.00 60.53 866 ALA A C 1
ATOM 6759 O O . ALA A 1 866 ? -28.797 -16.024 -20.771 1.00 60.53 866 ALA A O 1
ATOM 6760 N N . ASP A 1 867 ? -30.388 -14.954 -19.583 1.00 65.69 867 ASP A N 1
ATOM 6761 C CA . ASP A 1 867 ? -30.560 -16.014 -18.573 1.00 65.69 867 ASP A CA 1
ATOM 6762 C C . ASP A 1 867 ? -30.759 -17.386 -19.255 1.00 65.69 867 ASP A C 1
ATOM 6764 O O . ASP A 1 867 ? -31.744 -17.612 -19.961 1.00 65.69 867 ASP A O 1
ATOM 6768 N N . GLY A 1 868 ? -29.810 -18.301 -19.038 1.00 69.50 868 GLY A N 1
ATOM 6769 C CA . GLY A 1 868 ? -29.635 -19.511 -19.845 1.00 69.50 868 GLY A CA 1
ATOM 6770 C C . GLY A 1 868 ? -29.271 -20.761 -19.041 1.00 69.50 868 GLY A C 1
ATOM 6771 O O . GLY A 1 868 ? -29.395 -20.800 -17.812 1.00 69.50 868 GLY A O 1
ATOM 6772 N N . GLY A 1 869 ? -28.838 -21.804 -19.747 1.00 68.19 869 GLY A N 1
ATOM 6773 C CA . GLY A 1 869 ? -28.594 -23.148 -19.209 1.00 68.19 869 GLY A CA 1
ATOM 6774 C C . GLY A 1 869 ? -29.370 -24.222 -19.978 1.00 68.19 869 GLY A C 1
ATOM 6775 O O . GLY A 1 869 ? -30.148 -23.915 -20.883 1.00 68.19 869 GLY A O 1
ATOM 6776 N N . ALA A 1 870 ? -29.159 -25.493 -19.635 1.00 65.38 870 ALA A N 1
ATOM 6777 C CA . ALA A 1 870 ? -29.806 -26.610 -20.323 1.00 65.38 870 ALA A CA 1
ATOM 6778 C C . ALA A 1 870 ? -31.341 -26.603 -20.144 1.00 65.38 870 ALA A C 1
ATOM 6780 O O . ALA A 1 870 ? -31.846 -26.475 -19.027 1.00 65.38 870 ALA A O 1
ATOM 6781 N N . TYR A 1 871 ? -32.087 -26.782 -21.244 1.00 69.12 871 TYR A N 1
ATOM 6782 C CA . TYR A 1 871 ? -33.552 -26.863 -21.249 1.00 69.12 871 TYR A CA 1
ATOM 6783 C C . TYR A 1 871 ? -34.046 -28.217 -21.810 1.00 69.12 871 TYR A C 1
ATOM 6785 O O . TYR A 1 871 ? -33.572 -28.627 -22.872 1.00 69.12 871 TYR A O 1
ATOM 6793 N N . PRO A 1 872 ? -35.018 -28.900 -21.167 1.00 79.50 872 PRO A N 1
ATOM 6794 C CA . PRO A 1 872 ? -35.573 -28.583 -19.850 1.00 79.50 872 PRO A CA 1
ATOM 6795 C C . PRO A 1 872 ? -34.492 -28.674 -18.754 1.00 79.50 872 PRO A C 1
ATOM 6797 O O . PRO A 1 872 ? -33.534 -29.433 -18.927 1.00 79.50 872 PRO A O 1
ATOM 6800 N N . PRO A 1 873 ? -34.630 -27.927 -17.640 1.00 84.44 873 PRO A N 1
ATOM 6801 C CA . PRO A 1 873 ? -33.630 -27.912 -16.579 1.00 84.44 873 PRO A CA 1
ATOM 6802 C C . PRO A 1 873 ? -33.233 -29.326 -16.124 1.00 84.44 873 PRO A C 1
ATOM 6804 O O . PRO A 1 873 ? -34.112 -30.160 -15.870 1.00 84.44 873 PRO A O 1
ATOM 6807 N N . PRO A 1 874 ? -31.928 -29.619 -15.960 1.00 88.69 874 PRO A N 1
ATOM 6808 C CA . PRO A 1 874 ? -31.459 -30.920 -15.487 1.00 88.69 874 PRO A CA 1
ATOM 6809 C C . PRO A 1 874 ? -31.730 -31.134 -13.989 1.00 88.69 874 PRO A C 1
ATOM 6811 O O . PRO A 1 874 ? -31.275 -32.120 -13.414 1.00 88.69 874 PRO A O 1
ATOM 6814 N N . PHE A 1 875 ? -32.499 -30.241 -13.362 1.00 91.31 875 PHE A N 1
ATOM 6815 C CA . PHE A 1 875 ? -32.841 -30.198 -11.949 1.00 91.31 875 PHE A CA 1
ATOM 6816 C C . PHE A 1 875 ? -34.298 -29.768 -11.728 1.00 91.31 875 PHE A C 1
ATOM 6818 O O . PHE A 1 875 ? -34.951 -29.247 -12.631 1.00 91.31 875 PHE A O 1
ATOM 6825 N N . TYR A 1 876 ? -34.797 -29.960 -10.511 1.00 91.25 876 TYR A N 1
ATOM 6826 C CA . TYR A 1 876 ? -36.074 -29.432 -10.034 1.00 91.25 876 TYR A CA 1
ATOM 6827 C C . TYR A 1 876 ? -35.920 -28.834 -8.629 1.00 91.25 876 TYR A C 1
ATOM 6829 O O . TYR A 1 876 ? -34.983 -29.171 -7.904 1.00 91.25 876 TYR A O 1
ATOM 6837 N N . VAL A 1 877 ? -36.825 -27.922 -8.265 1.00 90.31 877 VAL A N 1
ATOM 6838 C CA . VAL A 1 877 ? -36.921 -27.364 -6.906 1.00 90.31 877 VAL A CA 1
ATOM 6839 C C . VAL A 1 877 ? -37.638 -28.377 -6.015 1.00 90.31 877 VAL A C 1
ATOM 6841 O O . VAL A 1 877 ? -38.678 -28.898 -6.415 1.00 90.31 877 VAL A O 1
ATOM 6844 N N . ASP A 1 878 ? -37.094 -28.646 -4.830 1.00 90.56 878 ASP A N 1
ATOM 6845 C CA . ASP A 1 878 ? -37.618 -29.648 -3.892 1.00 90.56 878 ASP A CA 1
ATOM 6846 C C . ASP A 1 878 ? -37.472 -29.188 -2.433 1.00 90.56 878 ASP A C 1
ATOM 6848 O O . ASP A 1 878 ? -36.645 -28.325 -2.126 1.00 90.56 878 ASP A O 1
ATOM 6852 N N . GLU A 1 879 ? -38.246 -29.776 -1.519 1.00 90.06 879 GLU A N 1
ATOM 6853 C CA . GLU A 1 879 ? -38.070 -29.556 -0.081 1.00 90.06 879 GLU A CA 1
ATOM 6854 C C . GLU A 1 879 ? -37.047 -30.554 0.479 1.00 90.06 879 GLU A C 1
ATOM 6856 O O . GLU A 1 879 ? -37.248 -31.770 0.489 1.00 90.06 879 GLU A O 1
ATOM 6861 N N . ILE A 1 880 ? -35.907 -30.040 0.938 1.00 86.94 880 ILE A N 1
ATOM 6862 C CA . ILE A 1 880 ? -34.801 -30.843 1.449 1.00 86.94 880 ILE A CA 1
ATOM 6863 C C . ILE A 1 880 ? -34.930 -30.977 2.977 1.00 86.94 880 ILE A C 1
ATOM 6865 O O . ILE A 1 880 ? -34.843 -29.967 3.689 1.00 86.94 880 ILE A O 1
ATOM 6869 N N . PRO A 1 881 ? -35.079 -32.204 3.522 1.00 82.62 881 PRO A N 1
ATOM 6870 C CA . PRO A 1 881 ? -35.235 -32.422 4.958 1.00 82.62 881 PRO A CA 1
ATOM 6871 C C . PRO A 1 881 ? -34.117 -31.771 5.783 1.00 82.62 881 PRO A C 1
ATOM 6873 O O . PRO A 1 881 ? -32.938 -32.077 5.613 1.00 82.62 881 PRO A O 1
ATOM 6876 N N . GLY A 1 882 ? -34.493 -30.859 6.681 1.00 77.38 882 GLY A N 1
ATOM 6877 C CA . GLY A 1 882 ? -33.561 -30.148 7.562 1.00 77.38 882 GLY A CA 1
ATOM 6878 C C . GLY A 1 882 ? -32.723 -29.041 6.907 1.00 77.38 882 GLY A C 1
ATOM 6879 O O . GLY A 1 882 ? -31.972 -28.387 7.625 1.00 77.38 882 GLY A O 1
ATOM 6880 N N . LYS A 1 883 ? -32.851 -28.798 5.592 1.00 80.94 883 LYS A N 1
ATOM 6881 C CA . LYS A 1 883 ? -32.205 -27.667 4.893 1.00 80.94 883 LYS A CA 1
ATOM 6882 C C . LYS A 1 883 ? -33.196 -26.657 4.291 1.00 80.94 883 LYS A C 1
ATOM 6884 O O . LYS A 1 883 ? -32.809 -25.524 4.037 1.00 80.94 883 LYS A O 1
ATOM 6889 N N . GLY A 1 884 ? -34.466 -27.027 4.106 1.00 84.00 884 GLY A N 1
ATOM 6890 C CA . GLY A 1 884 ? -35.485 -26.166 3.491 1.00 84.00 884 GLY A CA 1
ATOM 6891 C C . GLY A 1 884 ? -35.540 -26.329 1.970 1.00 84.00 884 GLY A C 1
ATOM 6892 O O . GLY A 1 884 ? -35.187 -27.383 1.446 1.00 84.00 884 GLY A O 1
ATOM 6893 N N . ILE A 1 885 ? -36.012 -25.313 1.244 1.00 86.00 885 ILE A N 1
ATOM 6894 C CA . ILE A 1 885 ? -36.173 -25.396 -0.217 1.00 86.00 885 ILE A CA 1
ATOM 6895 C C . ILE A 1 885 ? -34.799 -25.400 -0.898 1.00 86.00 885 ILE A C 1
ATOM 6897 O O . ILE A 1 885 ? -34.047 -24.438 -0.769 1.00 86.00 885 ILE A O 1
ATOM 6901 N N . GLY A 1 886 ? -34.511 -26.448 -1.667 1.00 89.12 886 GLY A N 1
ATOM 6902 C CA . GLY A 1 886 ? -33.272 -26.609 -2.425 1.00 89.12 886 GLY A CA 1
ATOM 6903 C C . GLY A 1 886 ? -33.512 -27.097 -3.853 1.00 89.12 886 GLY A C 1
ATOM 6904 O O . GLY A 1 886 ? -34.598 -26.938 -4.417 1.00 89.12 886 GLY A O 1
ATOM 6905 N N . LEU A 1 887 ? -32.480 -27.700 -4.442 1.00 91.69 887 LEU A N 1
ATOM 6906 C CA . LEU A 1 887 ? -32.464 -28.182 -5.823 1.00 91.69 887 LEU A CA 1
ATOM 6907 C C . LEU A 1 887 ? -32.015 -29.647 -5.874 1.00 91.69 887 LEU A C 1
ATOM 6909 O O . LEU A 1 887 ? -31.059 -30.022 -5.195 1.00 91.69 887 LEU A O 1
ATOM 6913 N N . ARG A 1 888 ? -32.650 -30.467 -6.719 1.00 93.38 888 ARG A N 1
ATOM 6914 C CA . ARG A 1 888 ? -32.237 -31.858 -6.987 1.00 93.38 888 ARG A CA 1
ATOM 6915 C C . ARG A 1 888 ? -32.058 -32.142 -8.465 1.00 93.38 888 ARG A C 1
ATOM 6917 O O . ARG A 1 888 ? -32.831 -31.657 -9.284 1.00 93.38 888 ARG A O 1
ATOM 6924 N N . ALA A 1 889 ? -31.101 -33.001 -8.797 1.00 92.94 889 ALA A N 1
ATOM 6925 C CA . ALA A 1 889 ? -30.862 -33.474 -10.155 1.00 92.94 889 ALA A CA 1
ATOM 6926 C C . ALA A 1 889 ? -32.045 -34.317 -10.691 1.00 92.94 889 ALA A C 1
ATOM 6928 O O . ALA A 1 889 ? -32.404 -35.355 -10.134 1.00 92.94 889 ALA A O 1
ATOM 6929 N N . ASN A 1 890 ? -32.650 -33.895 -11.802 1.00 92.06 890 ASN A N 1
ATOM 6930 C CA . ASN A 1 890 ? -33.763 -34.577 -12.477 1.00 92.06 890 ASN A CA 1
ATOM 6931 C C . ASN A 1 890 ? -33.279 -35.771 -13.326 1.00 92.06 890 ASN A C 1
ATOM 6933 O O . ASN A 1 890 ? -33.973 -36.778 -13.468 1.00 92.06 890 ASN A O 1
ATOM 6937 N N . ARG A 1 891 ? -32.051 -35.681 -13.842 1.00 93.25 891 ARG A N 1
ATOM 6938 C CA . ARG A 1 891 ? -31.283 -36.754 -14.495 1.00 93.25 891 ARG A CA 1
ATOM 6939 C C . ARG A 1 891 ? -29.871 -36.788 -13.912 1.00 93.25 891 ARG A C 1
ATOM 6941 O O . ARG A 1 891 ? -29.524 -35.895 -13.149 1.00 93.25 891 ARG A O 1
ATOM 6948 N N . SER A 1 892 ? -29.051 -37.768 -14.288 1.00 92.62 892 SER A N 1
ATOM 6949 C CA . SER A 1 892 ? -27.611 -37.650 -14.042 1.00 92.62 892 SER A CA 1
ATOM 6950 C C . SER A 1 892 ? -27.031 -36.488 -14.863 1.00 92.62 892 SER A C 1
ATOM 6952 O O . SER A 1 892 ? -27.482 -36.211 -15.983 1.00 92.62 892 SER A O 1
ATOM 6954 N N . ILE A 1 893 ? -26.065 -35.794 -14.274 1.00 91.88 893 ILE A N 1
ATOM 6955 C CA . ILE A 1 893 ? -25.399 -34.602 -14.807 1.00 91.88 893 ILE A CA 1
ATOM 6956 C C . ILE A 1 893 ? -23.908 -34.928 -14.840 1.00 91.88 893 ILE A C 1
ATOM 6958 O O . ILE A 1 893 ? -23.387 -35.457 -13.857 1.00 91.88 893 ILE A O 1
ATOM 6962 N N . VAL A 1 894 ? -23.245 -34.681 -15.967 1.00 91.00 894 VAL A N 1
ATOM 6963 C CA . VAL A 1 894 ? -21.819 -35.015 -16.124 1.00 91.00 894 VAL A CA 1
ATOM 6964 C C . VAL A 1 894 ? -20.928 -33.889 -15.608 1.00 91.00 894 VAL A C 1
ATOM 6966 O O . VAL A 1 894 ? -21.323 -32.721 -15.619 1.00 91.00 894 VAL A O 1
ATOM 6969 N N . LYS A 1 895 ? -19.707 -34.225 -15.182 1.00 87.56 895 LYS A N 1
ATOM 6970 C CA . LYS A 1 895 ? -18.681 -33.224 -14.863 1.00 87.56 895 LYS A CA 1
ATOM 6971 C C . LYS A 1 895 ? -18.501 -32.237 -16.028 1.00 87.56 895 LYS A C 1
ATOM 6973 O O . LYS A 1 895 ? -18.423 -32.644 -17.185 1.00 87.56 895 LYS A O 1
ATOM 6978 N N . GLY A 1 896 ? -18.404 -30.947 -15.709 1.00 83.38 896 GLY A N 1
ATOM 6979 C CA . GLY A 1 896 ? -18.222 -29.869 -16.685 1.00 83.38 896 GLY A CA 1
ATOM 6980 C C . GLY A 1 896 ? -19.502 -29.425 -17.403 1.00 83.38 896 GLY A C 1
ATOM 6981 O O . GLY A 1 896 ? -19.440 -28.526 -18.237 1.00 83.38 896 GLY A O 1
ATOM 6982 N N . GLU A 1 897 ? -20.666 -30.009 -17.098 1.00 86.19 897 GLU A N 1
ATOM 6983 C CA . GLU A 1 897 ? -21.946 -29.533 -17.632 1.00 86.19 897 GLU A CA 1
ATOM 6984 C C . GLU A 1 897 ? -22.334 -28.180 -16.998 1.00 86.19 897 GLU A C 1
ATOM 6986 O O . GLU A 1 897 ? -22.262 -28.023 -15.776 1.00 86.19 897 GLU A O 1
ATOM 6991 N N . GLU A 1 898 ? -22.770 -27.209 -17.812 1.00 83.44 898 GLU A N 1
ATOM 6992 C CA . GLU A 1 898 ? -23.265 -25.903 -17.345 1.00 83.44 898 GLU A CA 1
ATOM 6993 C C . GLU A 1 898 ? -24.789 -25.947 -17.112 1.00 83.44 898 GLU A C 1
ATOM 6995 O O . GLU A 1 898 ? -25.571 -26.190 -18.035 1.00 83.44 898 GLU A O 1
ATOM 7000 N N . LEU A 1 899 ? -25.237 -25.711 -15.872 1.00 82.06 899 LEU A N 1
ATOM 7001 C CA . LEU A 1 899 ? -26.644 -25.899 -15.479 1.00 82.06 899 LEU A CA 1
ATOM 7002 C C . LEU A 1 899 ? -27.461 -24.610 -15.547 1.00 82.06 899 LEU A C 1
ATOM 7004 O O . LEU A 1 899 ? -28.592 -24.621 -16.034 1.00 82.06 899 LEU A O 1
ATOM 7008 N N . MET A 1 900 ? -26.912 -23.516 -15.017 1.00 82.56 900 MET A N 1
ATOM 7009 C CA . MET A 1 900 ? -27.554 -22.203 -15.016 1.00 82.56 900 MET A CA 1
ATOM 7010 C C . MET A 1 900 ? -26.543 -21.114 -15.347 1.00 82.56 900 MET A C 1
ATOM 7012 O O . MET A 1 900 ? -25.490 -21.039 -14.712 1.00 82.56 900 MET A O 1
ATOM 7016 N N . VAL A 1 901 ? -26.931 -20.233 -16.266 1.00 84.81 901 VAL A N 1
ATOM 7017 C CA . VAL A 1 901 ? -26.334 -18.912 -16.494 1.00 84.81 901 VAL A CA 1
ATOM 7018 C C . VAL A 1 901 ? -27.359 -17.889 -16.007 1.00 84.81 901 VAL A C 1
ATOM 7020 O O . VAL A 1 901 ? -28.507 -17.908 -16.462 1.00 84.81 901 VAL A O 1
ATOM 7023 N N . ARG A 1 902 ? -27.007 -17.058 -15.021 1.00 83.75 902 ARG A N 1
ATOM 7024 C CA . ARG A 1 902 ? -27.941 -16.129 -14.370 1.00 83.75 902 ARG A CA 1
ATOM 7025 C C . ARG A 1 902 ? -27.378 -14.740 -14.177 1.00 83.75 902 ARG A C 1
ATOM 7027 O O . ARG A 1 902 ? -26.213 -14.555 -13.843 1.00 83.75 902 ARG A O 1
ATOM 7034 N N . THR A 1 903 ? -28.270 -13.776 -14.313 1.00 84.69 903 THR A N 1
ATOM 7035 C CA . THR A 1 903 ? -27.981 -12.349 -14.234 1.00 84.69 903 THR A CA 1
ATOM 7036 C C . THR A 1 903 ? -28.552 -11.758 -12.937 1.00 84.69 903 THR A C 1
ATOM 7038 O O . THR A 1 903 ? -29.479 -12.330 -12.347 1.00 84.69 903 THR A O 1
ATOM 7041 N N . PRO A 1 904 ? -27.966 -10.671 -12.406 1.00 88.00 904 PRO A N 1
ATOM 7042 C CA . PRO A 1 904 ? -28.259 -10.212 -11.060 1.00 88.00 904 PRO A CA 1
ATOM 7043 C C . PRO A 1 904 ? -29.553 -9.400 -11.066 1.00 88.00 904 PRO A C 1
ATOM 7045 O O . PRO A 1 904 ? -29.746 -8.503 -11.881 1.00 88.00 904 PRO A O 1
ATOM 7048 N N . THR A 1 905 ? -30.442 -9.686 -10.120 1.00 89.88 905 THR A N 1
ATOM 7049 C CA . THR A 1 905 ? -31.680 -8.912 -9.936 1.00 89.88 905 THR A CA 1
ATOM 7050 C C . THR A 1 905 ? -31.400 -7.562 -9.264 1.00 89.88 905 THR A C 1
ATOM 7052 O O . THR A 1 905 ? -32.043 -6.561 -9.570 1.00 89.88 905 THR A O 1
ATOM 7055 N N . LEU A 1 906 ? -30.397 -7.523 -8.384 1.00 91.12 906 LEU A N 1
ATOM 7056 C CA . LEU A 1 906 ? -29.881 -6.319 -7.736 1.00 91.12 906 LEU A CA 1
ATOM 7057 C C . LEU A 1 906 ? -28.350 -6.412 -7.667 1.00 91.12 906 LEU A C 1
ATOM 7059 O O . LEU A 1 906 ? -27.821 -7.488 -7.384 1.00 91.12 906 LEU A O 1
ATOM 7063 N N . VAL A 1 907 ? -27.651 -5.299 -7.890 1.00 90.88 907 VAL A N 1
ATOM 7064 C CA . VAL A 1 907 ? -26.207 -5.148 -7.644 1.00 90.88 907 VAL A CA 1
ATOM 7065 C C . VAL A 1 907 ? -25.969 -3.994 -6.674 1.00 90.88 907 VAL A C 1
ATOM 7067 O O . VAL A 1 907 ? -26.518 -2.911 -6.864 1.00 90.88 907 VAL A O 1
ATOM 7070 N N . THR A 1 908 ? -25.130 -4.192 -5.661 1.00 90.81 908 THR A N 1
ATOM 7071 C CA . THR A 1 908 ? -24.850 -3.197 -4.617 1.00 90.81 908 THR A CA 1
ATOM 7072 C C . THR A 1 908 ? -23.341 -3.031 -4.391 1.00 90.81 908 THR A C 1
ATOM 7074 O O . THR A 1 908 ? -22.607 -4.010 -4.274 1.00 90.81 908 THR A O 1
ATOM 7077 N N . GLN A 1 909 ? -22.834 -1.796 -4.370 1.00 88.88 909 GLN A N 1
ATOM 7078 C CA . GLN A 1 909 ? -21.414 -1.511 -4.123 1.00 88.88 909 GLN A CA 1
ATOM 7079 C C . GLN A 1 909 ? -21.110 -1.561 -2.617 1.00 88.88 909 GLN A C 1
ATOM 7081 O O . GLN A 1 909 ? -21.707 -0.817 -1.842 1.00 88.88 909 GLN A O 1
ATOM 7086 N N . VAL A 1 910 ? -20.166 -2.415 -2.204 1.00 84.31 910 VAL A N 1
ATOM 7087 C CA . VAL A 1 910 ? -19.927 -2.758 -0.786 1.00 84.31 910 VAL A CA 1
ATOM 7088 C C . VAL A 1 910 ? -19.500 -1.546 0.038 1.00 84.31 910 VAL A C 1
ATOM 7090 O O . VAL A 1 910 ? -20.172 -1.185 1.002 1.00 84.31 910 VAL A O 1
ATOM 7093 N N . ASP A 1 911 ? -18.399 -0.901 -0.354 1.00 74.31 911 ASP A N 1
ATOM 7094 C CA . ASP A 1 911 ? -17.799 0.188 0.427 1.00 74.31 911 ASP A CA 1
ATOM 7095 C C . ASP A 1 911 ? -18.742 1.402 0.503 1.00 74.31 911 ASP A C 1
ATOM 7097 O O . ASP A 1 911 ? -18.964 1.968 1.570 1.00 74.31 911 ASP A O 1
ATOM 7101 N N . ALA A 1 912 ? -19.389 1.725 -0.621 1.00 69.94 912 ALA A N 1
ATOM 7102 C CA . ALA A 1 912 ? -20.374 2.798 -0.741 1.00 69.94 912 ALA A CA 1
ATOM 7103 C C . ALA A 1 912 ? -21.573 2.638 0.212 1.00 69.94 912 ALA A C 1
ATOM 7105 O O . ALA A 1 912 ? -22.094 3.623 0.727 1.00 69.94 912 ALA A O 1
ATOM 7106 N N . ILE A 1 913 ? -22.007 1.401 0.467 1.00 71.12 913 ILE A N 1
ATOM 7107 C CA . ILE A 1 913 ? -23.126 1.092 1.366 1.00 71.12 913 ILE A CA 1
ATOM 7108 C C . ILE A 1 913 ? -22.697 0.999 2.832 1.00 71.12 913 ILE A C 1
ATOM 7110 O O . ILE A 1 913 ? -23.483 1.347 3.713 1.00 71.12 913 ILE A O 1
ATOM 7114 N N . ALA A 1 914 ? -21.455 0.593 3.104 1.00 74.31 914 ALA A N 1
ATOM 7115 C CA . ALA A 1 914 ? -20.891 0.598 4.453 1.00 74.31 914 ALA A CA 1
ATOM 7116 C C . ALA A 1 914 ? -20.695 2.022 5.020 1.00 74.31 914 ALA A C 1
ATOM 7118 O O . ALA A 1 914 ? -20.677 2.194 6.238 1.00 74.31 914 ALA A O 1
ATOM 7119 N N . GLU A 1 915 ? -20.571 3.035 4.154 1.00 75.56 915 GLU A N 1
ATOM 7120 C CA . GLU A 1 915 ? -20.423 4.450 4.532 1.00 75.56 915 GLU A CA 1
ATOM 7121 C C . GLU A 1 915 ? -21.756 5.230 4.627 1.00 75.56 915 GLU A C 1
ATOM 7123 O O . GLU A 1 915 ? -21.759 6.390 5.049 1.00 75.56 915 GLU A O 1
ATOM 7128 N N . LEU A 1 916 ? -22.897 4.624 4.271 1.00 80.00 916 LEU A N 1
ATOM 7129 C CA . LEU A 1 916 ? -24.221 5.255 4.373 1.00 80.00 916 LEU A CA 1
ATOM 7130 C C . LEU A 1 916 ? -24.868 5.049 5.752 1.00 80.00 916 LEU A C 1
ATOM 7132 O O . LEU A 1 916 ? -24.728 4.011 6.396 1.00 80.00 916 LEU A O 1
ATOM 7136 N N . GLU A 1 917 ? -25.659 6.034 6.186 1.00 83.25 917 GLU A N 1
ATOM 7137 C CA . GLU A 1 917 ? -26.535 5.878 7.350 1.00 83.25 917 GLU A CA 1
ATOM 7138 C C . GLU A 1 917 ? -27.605 4.808 7.073 1.00 83.25 917 GLU A C 1
ATOM 7140 O O . GLU A 1 917 ? -28.205 4.787 5.998 1.00 83.25 917 GLU A O 1
ATOM 7145 N N . VAL A 1 918 ? -27.877 3.946 8.060 1.00 84.25 918 VAL A N 1
ATOM 7146 C CA . VAL A 1 918 ? -28.796 2.793 7.956 1.00 84.25 918 VAL A CA 1
ATOM 7147 C C . VAL A 1 918 ? -30.138 3.166 7.316 1.00 84.25 918 VAL A C 1
ATOM 7149 O O . VAL A 1 918 ? -30.542 2.548 6.337 1.00 84.25 918 VAL A O 1
ATOM 7152 N N . ALA A 1 919 ? -30.787 4.232 7.795 1.00 81.88 919 ALA A N 1
ATOM 7153 C CA . ALA A 1 919 ? -32.080 4.678 7.269 1.00 81.88 919 ALA A CA 1
ATOM 7154 C C . ALA A 1 919 ? -32.016 5.183 5.812 1.00 81.88 919 ALA A C 1
ATOM 7156 O O . ALA A 1 919 ? -33.003 5.090 5.085 1.00 81.88 919 ALA A O 1
ATOM 7157 N N . VAL A 1 920 ? -30.865 5.703 5.371 1.00 83.69 920 VAL A N 1
ATOM 7158 C CA . VAL A 1 920 ? -30.646 6.146 3.985 1.00 83.69 920 VAL A CA 1
ATOM 7159 C C . VAL A 1 920 ? -30.404 4.945 3.074 1.00 83.69 920 VAL A C 1
ATOM 7161 O O . VAL A 1 920 ? -31.016 4.843 2.014 1.00 83.69 920 VAL A O 1
ATOM 7164 N N . ARG A 1 921 ? -29.543 4.019 3.505 1.00 87.94 921 ARG A N 1
ATOM 7165 C CA . ARG A 1 921 ? -29.250 2.762 2.810 1.00 87.94 921 ARG A CA 1
ATOM 7166 C C . ARG A 1 921 ? -30.518 1.937 2.585 1.00 87.94 921 ARG A C 1
ATOM 7168 O O . ARG A 1 921 ? -30.777 1.521 1.460 1.00 87.94 921 ARG A O 1
ATOM 7175 N N . ASP A 1 922 ? -31.319 1.745 3.630 1.00 87.94 922 ASP A N 1
ATOM 7176 C CA . ASP A 1 922 ? -32.526 0.915 3.564 1.00 87.94 922 ASP A CA 1
ATOM 7177 C C . ASP A 1 922 ? -33.597 1.566 2.664 1.00 87.94 922 ASP A C 1
ATOM 7179 O O . ASP A 1 922 ? -34.230 0.887 1.859 1.00 87.94 922 ASP A O 1
ATOM 7183 N N . MET A 1 923 ? -33.697 2.902 2.669 1.00 88.56 923 MET A N 1
ATOM 7184 C CA . MET A 1 923 ? -34.511 3.660 1.709 1.00 88.56 923 MET A CA 1
ATOM 7185 C C . MET A 1 923 ? -34.026 3.499 0.254 1.00 88.56 923 MET A C 1
ATOM 7187 O O . MET A 1 923 ? -34.847 3.358 -0.654 1.00 88.56 923 MET A O 1
ATOM 7191 N N . MET A 1 924 ? -32.711 3.458 0.002 1.00 90.44 924 MET A N 1
ATOM 7192 C CA . MET A 1 924 ? -32.176 3.179 -1.341 1.00 90.44 924 MET A CA 1
ATOM 7193 C C . MET A 1 924 ? -32.444 1.731 -1.787 1.00 90.44 924 MET A C 1
ATOM 7195 O O . MET A 1 924 ? -32.706 1.505 -2.970 1.00 90.44 924 MET A O 1
ATOM 7199 N N . TYR A 1 925 ? -32.445 0.767 -0.859 1.00 92.31 925 TYR A N 1
ATOM 7200 C CA . TYR A 1 925 ? -32.869 -0.613 -1.118 1.00 92.31 925 TYR A CA 1
ATOM 7201 C C . TYR A 1 925 ? -34.353 -0.706 -1.498 1.00 92.31 925 TYR A C 1
ATOM 7203 O O . TYR A 1 925 ? -34.673 -1.311 -2.524 1.00 92.31 925 TYR A O 1
ATOM 7211 N N . ASP A 1 926 ? -35.245 -0.070 -0.731 1.00 90.88 926 ASP A N 1
ATOM 7212 C CA . ASP A 1 926 ? -36.680 -0.020 -1.037 1.00 90.88 926 ASP A CA 1
ATOM 7213 C C . ASP A 1 926 ? -36.933 0.564 -2.434 1.00 90.88 926 ASP A C 1
ATOM 7215 O O . ASP A 1 926 ? -37.680 -0.018 -3.222 1.00 90.88 926 ASP A O 1
ATOM 7219 N N . ILE A 1 927 ? -36.265 1.669 -2.787 1.00 90.25 927 ILE A N 1
ATOM 7220 C CA . ILE A 1 927 ? -36.376 2.301 -4.112 1.00 90.25 927 ILE A CA 1
ATOM 7221 C C . ILE A 1 927 ? -35.900 1.358 -5.225 1.00 90.25 927 ILE A C 1
ATOM 7223 O O . ILE A 1 927 ? -36.609 1.184 -6.218 1.00 90.25 927 ILE A O 1
ATOM 7227 N N . ALA A 1 928 ? -34.731 0.728 -5.076 1.00 91.38 928 ALA A N 1
ATOM 7228 C CA . ALA A 1 928 ? -34.184 -0.170 -6.094 1.00 91.38 928 ALA A CA 1
ATOM 7229 C C . ALA A 1 928 ? -35.106 -1.376 -6.351 1.00 91.38 928 ALA A C 1
ATOM 7231 O O . ALA A 1 928 ? -35.419 -1.691 -7.500 1.00 91.38 928 ALA A O 1
ATOM 7232 N N . ILE A 1 929 ? -35.614 -2.007 -5.287 1.00 91.69 929 ILE A N 1
ATOM 7233 C CA . ILE A 1 929 ? -36.547 -3.138 -5.386 1.00 91.69 929 ILE A CA 1
ATOM 7234 C C . ILE A 1 929 ? -37.932 -2.688 -5.889 1.00 91.69 929 ILE A C 1
ATOM 7236 O O . ILE A 1 929 ? -38.580 -3.412 -6.651 1.00 91.69 929 ILE A O 1
ATOM 7240 N N . ALA A 1 930 ? -38.378 -1.472 -5.557 1.00 90.38 930 ALA A N 1
ATOM 7241 C CA . ALA A 1 930 ? -39.626 -0.897 -6.060 1.00 90.38 930 ALA A CA 1
ATOM 7242 C C . ALA A 1 930 ? -39.597 -0.538 -7.559 1.00 90.38 930 ALA A C 1
ATOM 7244 O O . ALA A 1 930 ? -40.667 -0.443 -8.167 1.00 90.38 930 ALA A O 1
ATOM 7245 N N . GLN A 1 931 ? -38.416 -0.389 -8.167 1.00 89.94 931 GLN A N 1
ATOM 7246 C CA . GLN A 1 931 ? -38.250 -0.166 -9.610 1.00 89.94 931 GLN A CA 1
ATOM 7247 C C . GLN A 1 931 ? -38.221 -1.471 -10.435 1.00 89.94 931 GLN A C 1
ATOM 7249 O O . GLN A 1 931 ? -38.428 -1.431 -11.647 1.00 89.94 931 GLN A O 1
ATOM 7254 N N . LEU A 1 932 ? -38.032 -2.639 -9.808 1.00 90.12 932 LEU A N 1
ATOM 7255 C CA . LEU A 1 932 ? -37.996 -3.928 -10.512 1.00 90.12 932 LEU A CA 1
ATOM 7256 C C . LEU A 1 932 ? -39.387 -4.395 -10.993 1.00 90.12 932 LEU A C 1
ATOM 7258 O O . LEU A 1 932 ? -40.366 -4.267 -10.245 1.00 90.12 932 LEU A O 1
ATOM 7262 N N . PRO A 1 933 ? -39.497 -5.034 -12.177 1.00 90.06 933 PRO A N 1
ATOM 7263 C CA . PRO A 1 933 ? -40.709 -5.727 -12.616 1.00 90.06 933 PRO A CA 1
ATOM 7264 C C . PRO A 1 933 ? -41.180 -6.776 -11.603 1.00 90.06 933 PRO A C 1
ATOM 7266 O O . PRO A 1 933 ? -40.369 -7.402 -10.917 1.00 90.06 933 PRO A O 1
ATOM 7269 N N . LYS A 1 934 ? -42.501 -6.989 -11.516 1.00 88.25 934 LYS A N 1
ATOM 7270 C CA . LYS A 1 934 ? -43.112 -7.806 -10.452 1.00 88.25 934 LYS A CA 1
ATOM 7271 C C . LYS A 1 934 ? -42.500 -9.209 -10.331 1.00 88.25 934 LYS A C 1
ATOM 7273 O O . LYS A 1 934 ? -42.205 -9.627 -9.224 1.00 88.25 934 LYS A O 1
ATOM 7278 N N . SER A 1 935 ? -42.249 -9.909 -11.437 1.00 86.69 935 SER A N 1
ATOM 7279 C CA . SER A 1 935 ? -41.653 -11.255 -11.420 1.00 86.69 935 SER A CA 1
ATOM 7280 C C . SER A 1 935 ? -40.259 -11.294 -10.777 1.00 86.69 935 SER A C 1
ATOM 7282 O O . SER A 1 935 ? -40.016 -12.125 -9.906 1.00 86.69 935 SER A O 1
ATOM 7284 N N . ARG A 1 936 ? -39.359 -10.372 -11.153 1.00 86.75 936 ARG A N 1
ATOM 7285 C CA . ARG A 1 936 ? -38.025 -10.226 -10.535 1.00 86.75 936 ARG A CA 1
ATOM 7286 C C . ARG A 1 936 ? -38.125 -9.817 -9.064 1.00 86.75 936 ARG A C 1
ATOM 7288 O O . ARG A 1 936 ? -37.393 -10.348 -8.234 1.00 86.75 936 ARG A O 1
ATOM 7295 N N . ARG A 1 937 ? -39.055 -8.915 -8.733 1.00 90.81 937 ARG A N 1
ATOM 7296 C CA . ARG A 1 937 ? -39.306 -8.447 -7.361 1.00 90.81 937 ARG A CA 1
ATOM 7297 C C . ARG A 1 937 ? -39.798 -9.570 -6.447 1.00 90.81 937 ARG A C 1
ATOM 7299 O O . ARG A 1 937 ? -39.228 -9.774 -5.381 1.00 90.81 937 ARG A O 1
ATOM 7306 N N . ASP A 1 938 ? -40.807 -10.320 -6.882 1.00 90.38 938 ASP A N 1
ATOM 7307 C CA . ASP A 1 938 ? -41.376 -11.447 -6.140 1.00 90.38 938 ASP A CA 1
ATOM 7308 C C . ASP A 1 938 ? -40.326 -12.563 -5.966 1.00 90.38 938 ASP A C 1
ATOM 7310 O O . ASP A 1 938 ? -40.198 -13.124 -4.878 1.00 90.38 938 ASP A O 1
ATOM 7314 N N . ALA A 1 939 ? -39.502 -12.829 -6.991 1.00 87.50 939 ALA A N 1
ATOM 7315 C CA . ALA A 1 939 ? -38.379 -13.766 -6.900 1.00 87.50 939 ALA A CA 1
ATOM 7316 C C . ALA A 1 939 ? -37.307 -13.314 -5.889 1.00 87.50 939 ALA A C 1
ATOM 7318 O O . ALA A 1 939 ? -36.844 -14.124 -5.088 1.00 87.50 939 ALA A O 1
ATOM 7319 N N . PHE A 1 940 ? -36.942 -12.027 -5.880 1.00 91.00 940 PHE A N 1
ATOM 7320 C CA . PHE A 1 940 ? -35.999 -11.462 -4.911 1.00 91.00 940 PHE A CA 1
ATOM 7321 C C . PHE A 1 940 ? -36.541 -11.505 -3.471 1.00 91.00 940 PHE A C 1
ATOM 7323 O O . PHE A 1 940 ? -35.821 -11.890 -2.548 1.00 91.00 940 PHE A O 1
ATOM 7330 N N . LEU A 1 941 ? -37.808 -11.137 -3.262 1.00 90.06 941 LEU A N 1
ATOM 7331 C CA . LEU A 1 941 ? -38.442 -11.138 -1.938 1.00 90.06 941 LEU A CA 1
ATOM 7332 C C . LEU A 1 941 ? -38.700 -12.561 -1.409 1.00 90.06 941 LEU A C 1
ATOM 7334 O O . LEU A 1 941 ? -38.701 -12.768 -0.194 1.00 90.06 941 LEU A O 1
ATOM 7338 N N . GLY A 1 942 ? -38.841 -13.545 -2.302 1.00 85.81 942 GLY A N 1
ATOM 7339 C CA . GLY A 1 942 ? -38.932 -14.971 -1.976 1.00 85.81 942 GLY A CA 1
ATOM 7340 C C . GLY A 1 942 ? -37.621 -15.633 -1.519 1.00 85.81 942 GLY A C 1
ATOM 7341 O O . GLY A 1 942 ? -37.638 -16.820 -1.200 1.00 85.81 942 GLY A O 1
ATOM 7342 N N . GLN A 1 943 ? -36.501 -14.903 -1.484 1.00 86.00 943 GLN A N 1
ATOM 7343 C CA . GLN A 1 943 ? -35.238 -15.372 -0.897 1.00 86.00 943 GLN A CA 1
ATOM 7344 C C . GLN A 1 943 ? -35.286 -15.386 0.644 1.00 86.00 943 GLN A C 1
ATOM 7346 O O . GLN A 1 943 ? -36.086 -14.678 1.263 1.00 86.00 943 GLN A O 1
ATOM 7351 N N . MET A 1 944 ? -34.383 -16.157 1.261 1.00 80.81 944 MET A N 1
ATOM 7352 C CA . MET A 1 944 ? -34.206 -16.236 2.717 1.00 80.81 944 MET A CA 1
ATOM 7353 C C . MET A 1 944 ? -33.817 -14.878 3.318 1.00 80.81 944 MET A C 1
ATOM 7355 O O . MET A 1 944 ? -32.890 -14.228 2.845 1.00 80.81 944 MET A O 1
ATOM 7359 N N . GLY A 1 945 ? -34.501 -14.466 4.384 1.00 82.38 945 GLY A N 1
ATOM 7360 C CA . GLY A 1 945 ? -34.226 -13.225 5.112 1.00 82.38 945 GLY A CA 1
ATOM 7361 C C . GLY A 1 945 ? -35.504 -12.552 5.615 1.00 82.38 945 GLY A C 1
ATOM 7362 O O . GLY A 1 945 ? -36.607 -12.810 5.127 1.00 82.38 945 GLY A O 1
ATOM 7363 N N . ARG A 1 946 ? -35.365 -11.693 6.622 1.00 82.75 946 ARG A N 1
ATOM 7364 C CA . ARG A 1 946 ? -36.473 -10.976 7.271 1.00 82.75 946 ARG A CA 1
ATOM 7365 C C . ARG A 1 946 ? -36.873 -9.746 6.463 1.00 82.75 946 ARG A C 1
ATOM 7367 O O . ARG A 1 946 ? -38.002 -9.672 5.982 1.00 82.75 946 ARG A O 1
ATOM 7374 N N . ASP A 1 947 ? -35.925 -8.855 6.210 1.00 86.94 947 ASP A N 1
ATOM 7375 C CA . ASP A 1 947 ? -36.069 -7.615 5.434 1.00 86.94 947 ASP A CA 1
ATOM 7376 C C . ASP A 1 947 ? -35.216 -7.649 4.142 1.00 86.94 947 ASP A C 1
ATOM 7378 O O . ASP A 1 947 ? -34.773 -8.721 3.715 1.00 86.94 947 ASP A O 1
ATOM 7382 N N . ILE A 1 948 ? -35.050 -6.515 3.451 1.00 89.50 948 ILE A N 1
ATOM 7383 C CA . ILE A 1 948 ? -34.271 -6.445 2.201 1.00 89.50 948 ILE A CA 1
ATOM 7384 C C . ILE A 1 948 ? -32.759 -6.508 2.473 1.00 89.50 948 ILE A C 1
ATOM 7386 O O . ILE A 1 948 ? -32.045 -7.165 1.719 1.00 89.50 948 ILE A O 1
ATOM 7390 N N . HIS A 1 949 ? -32.268 -5.903 3.557 1.00 87.62 949 HIS A N 1
ATOM 7391 C CA . HIS A 1 949 ? -30.853 -5.956 3.935 1.00 87.62 949 HIS A CA 1
ATOM 7392 C C . HIS A 1 949 ? -30.444 -7.382 4.317 1.00 87.62 949 HIS A C 1
ATOM 7394 O O . HIS A 1 949 ? -29.475 -7.914 3.786 1.00 87.62 949 HIS A O 1
ATOM 7400 N N . ASP A 1 950 ? -31.234 -8.031 5.174 1.00 82.94 950 ASP A N 1
ATOM 7401 C CA . ASP A 1 950 ? -31.061 -9.426 5.599 1.00 82.94 950 ASP A CA 1
ATOM 7402 C C . ASP A 1 950 ? -31.017 -10.384 4.388 1.00 82.94 950 ASP A C 1
ATOM 7404 O O . ASP A 1 950 ? -30.232 -11.332 4.365 1.00 82.94 950 ASP A O 1
ATOM 7408 N N . ARG A 1 951 ? -31.804 -10.102 3.335 1.00 88.19 951 ARG A N 1
ATOM 7409 C CA . ARG A 1 951 ? -31.761 -10.831 2.052 1.00 88.19 951 ARG A CA 1
ATOM 7410 C C . ARG A 1 951 ? -30.504 -10.544 1.234 1.00 88.19 951 ARG A C 1
ATOM 7412 O O . ARG A 1 951 ? -29.962 -11.479 0.649 1.00 88.19 951 ARG A O 1
ATOM 7419 N N . ILE A 1 952 ? -30.046 -9.295 1.168 1.00 86.62 952 ILE A N 1
ATOM 7420 C CA . ILE A 1 952 ? -28.820 -8.931 0.441 1.00 86.62 952 ILE A CA 1
ATOM 7421 C C . ILE A 1 952 ? -27.615 -9.609 1.097 1.00 86.62 952 ILE A C 1
ATOM 7423 O O . ILE A 1 952 ? -26.891 -10.319 0.405 1.00 86.62 952 ILE A O 1
ATOM 7427 N N . ASP A 1 953 ? -27.454 -9.489 2.414 1.00 81.06 953 ASP A N 1
ATOM 7428 C CA . ASP A 1 953 ? -26.340 -10.099 3.153 1.00 81.06 953 ASP A CA 1
ATOM 7429 C C . ASP A 1 953 ? -26.332 -11.635 3.045 1.00 81.06 953 ASP A C 1
ATOM 7431 O O . ASP A 1 953 ? -25.269 -12.238 2.910 1.00 81.06 953 ASP A O 1
ATOM 7435 N N . THR A 1 954 ? -27.509 -12.274 3.069 1.00 77.94 954 THR A N 1
ATOM 7436 C CA . THR A 1 954 ? -27.626 -13.746 3.061 1.00 77.94 954 THR A CA 1
ATOM 7437 C C . THR A 1 954 ? -27.507 -14.366 1.661 1.00 77.94 954 THR A C 1
ATOM 7439 O O . THR A 1 954 ? -26.994 -15.474 1.534 1.00 77.94 954 THR A O 1
ATOM 7442 N N . ASN A 1 955 ? -27.982 -13.696 0.602 1.00 83.50 955 ASN A N 1
ATOM 7443 C CA . ASN A 1 955 ? -28.157 -14.312 -0.730 1.00 83.50 955 ASN A CA 1
ATOM 7444 C C . ASN A 1 955 ? -27.314 -13.655 -1.842 1.00 83.50 955 ASN A C 1
ATOM 7446 O O . ASN A 1 955 ? -27.512 -13.954 -3.024 1.00 83.50 955 ASN A O 1
ATOM 7450 N N . SER A 1 956 ? -26.403 -12.739 -1.497 1.00 85.00 956 SER A N 1
ATOM 7451 C CA . SER A 1 956 ? -25.531 -12.091 -2.482 1.00 85.00 956 SER A CA 1
ATOM 7452 C C . SER A 1 956 ? -24.214 -12.819 -2.718 1.00 85.00 956 SER A C 1
ATOM 7454 O O . SER A 1 956 ? -23.596 -13.377 -1.815 1.00 85.00 956 SER A O 1
ATOM 7456 N N . PHE A 1 957 ? -23.724 -12.691 -3.946 1.00 80.75 957 PHE A N 1
ATOM 7457 C CA . PHE A 1 957 ? -22.456 -13.233 -4.411 1.00 80.75 957 PHE A CA 1
ATOM 7458 C C . PHE A 1 957 ? -21.524 -12.086 -4.830 1.00 80.75 957 PHE A C 1
ATOM 7460 O O . PHE A 1 957 ? -21.928 -11.194 -5.581 1.00 80.75 957 PHE A O 1
ATOM 7467 N N . GLN A 1 958 ? -20.294 -12.064 -4.305 1.00 78.62 958 GLN A N 1
ATOM 7468 C CA . GLN A 1 958 ? -19.374 -10.934 -4.472 1.00 78.62 958 GLN A CA 1
ATOM 7469 C C . GLN A 1 958 ? -18.608 -11.013 -5.798 1.00 78.62 958 GLN A C 1
ATOM 7471 O O . GLN A 1 958 ? -18.058 -12.055 -6.154 1.00 78.62 958 GLN A O 1
ATOM 7476 N N . PHE A 1 959 ? -18.510 -9.883 -6.494 1.00 76.19 959 PHE A N 1
ATOM 7477 C CA . PHE A 1 959 ? -17.684 -9.701 -7.684 1.00 76.19 959 PHE A CA 1
ATOM 7478 C C . PHE A 1 959 ? -17.040 -8.304 -7.706 1.00 76.19 959 PHE A C 1
ATOM 7480 O O . PHE A 1 959 ? -17.283 -7.474 -6.830 1.00 76.19 959 PHE A O 1
ATOM 7487 N N . PHE A 1 960 ? -16.172 -8.053 -8.686 1.00 77.31 960 PHE A N 1
ATOM 7488 C CA . PHE A 1 960 ? -15.414 -6.804 -8.807 1.00 77.31 960 PHE A CA 1
ATOM 7489 C C . PHE A 1 960 ? -15.636 -6.191 -10.187 1.00 77.31 960 PHE A C 1
ATOM 7491 O O . PHE A 1 960 ? -15.526 -6.892 -11.195 1.00 77.31 960 PHE A O 1
ATOM 7498 N N . VAL A 1 961 ? -15.974 -4.898 -10.210 1.00 71.19 961 VAL A N 1
ATOM 7499 C CA . VAL A 1 961 ? -16.379 -4.182 -11.435 1.00 71.19 961 VAL A CA 1
ATOM 7500 C C . VAL A 1 961 ? -15.184 -3.585 -12.183 1.00 71.19 961 VAL A C 1
ATOM 7502 O O . VAL A 1 961 ? -15.189 -3.510 -13.411 1.00 71.19 961 VAL A O 1
ATOM 7505 N N . HIS A 1 962 ? -14.127 -3.234 -11.450 1.00 62.31 962 HIS A N 1
ATOM 7506 C CA . HIS A 1 962 ? -12.805 -2.945 -11.997 1.00 62.31 962 HIS A CA 1
ATOM 7507 C C . HIS A 1 962 ? -11.861 -4.101 -11.635 1.00 62.31 962 HIS A C 1
ATOM 7509 O O . HIS A 1 962 ? -11.969 -4.669 -10.549 1.00 62.31 962 HIS A O 1
ATOM 7515 N N . GLY A 1 963 ? -10.975 -4.492 -12.556 1.00 49.75 963 GLY A N 1
ATOM 7516 C CA . GLY A 1 963 ? -10.132 -5.690 -12.404 1.00 49.75 963 GLY A CA 1
ATOM 7517 C C . GLY A 1 963 ? -9.065 -5.585 -11.306 1.00 49.75 963 GLY A C 1
ATOM 7518 O O . GLY A 1 963 ? -8.581 -6.595 -10.791 1.00 49.75 963 GLY A O 1
ATOM 7519 N N . THR A 1 964 ? -8.734 -4.362 -10.892 1.00 41.25 964 THR A N 1
ATOM 7520 C CA . THR A 1 964 ? -7.913 -4.107 -9.715 1.00 41.25 964 THR A CA 1
ATOM 7521 C C . THR A 1 964 ? -8.766 -4.180 -8.445 1.00 41.25 964 THR A C 1
ATOM 7523 O O . THR A 1 964 ? -9.794 -3.522 -8.306 1.00 41.25 964 THR A O 1
ATOM 7526 N N . GLY A 1 965 ? -8.316 -4.978 -7.473 1.00 47.00 965 GLY A N 1
ATOM 7527 C CA . GLY A 1 965 ? -8.889 -5.082 -6.123 1.00 47.00 965 GLY A CA 1
ATOM 7528 C C . GLY A 1 965 ? -8.622 -3.854 -5.242 1.00 47.00 965 GLY A C 1
ATOM 7529 O O . GLY A 1 965 ? -8.245 -3.996 -4.080 1.00 47.00 965 GLY A O 1
ATOM 7530 N N . GLU A 1 966 ? -8.760 -2.661 -5.813 1.00 46.12 966 GLU A N 1
ATOM 7531 C CA . GLU A 1 966 ? -8.675 -1.376 -5.127 1.00 46.12 966 GLU A CA 1
ATOM 7532 C C . GLU A 1 966 ? -9.912 -1.131 -4.248 1.00 46.12 966 GLU A C 1
ATOM 7534 O O . GLU A 1 966 ? -10.988 -1.703 -4.456 1.00 46.12 966 GLU A O 1
ATOM 7539 N N . LYS A 1 967 ? -9.767 -0.244 -3.256 1.00 46.91 967 LYS A N 1
ATOM 7540 C CA . LYS A 1 967 ? -10.894 0.203 -2.426 1.00 46.91 967 LYS A CA 1
ATOM 7541 C C . LYS A 1 967 ? -11.944 0.876 -3.312 1.00 46.91 967 LYS A C 1
ATOM 7543 O O . LYS A 1 967 ? -11.606 1.746 -4.107 1.00 46.91 967 LYS A O 1
ATOM 7548 N N . GLY A 1 968 ? -13.203 0.482 -3.159 1.00 55.31 968 GLY A N 1
ATOM 7549 C CA . GLY A 1 968 ? -14.332 0.928 -3.968 1.00 55.31 968 GLY A CA 1
ATOM 7550 C C . GLY A 1 968 ? -14.799 -0.085 -5.020 1.00 55.31 968 GLY A C 1
ATOM 7551 O O . GLY A 1 968 ? -15.978 -0.062 -5.365 1.00 55.31 968 GLY A O 1
ATOM 7552 N N . GLY A 1 969 ? -13.944 -0.988 -5.519 1.00 65.12 969 GLY A N 1
ATOM 7553 C CA . GLY A 1 969 ? -14.278 -1.851 -6.668 1.00 65.12 969 GLY A CA 1
ATOM 7554 C C . GLY A 1 969 ? -15.231 -3.025 -6.379 1.00 65.12 969 GLY A C 1
ATOM 7555 O O . GLY A 1 969 ? -15.783 -3.620 -7.313 1.00 65.12 969 GLY A O 1
ATOM 7556 N N . GLY A 1 970 ? -15.428 -3.377 -5.104 1.00 79.38 970 GLY A N 1
ATOM 7557 C CA . GLY A 1 970 ? -16.193 -4.552 -4.672 1.00 79.38 970 GLY A CA 1
ATOM 7558 C C . GLY A 1 970 ? -17.712 -4.359 -4.721 1.00 79.38 970 GLY A C 1
ATOM 7559 O O . GLY A 1 970 ? -18.245 -3.395 -4.172 1.00 79.38 970 GLY A O 1
ATOM 7560 N N . HIS A 1 971 ? -18.410 -5.310 -5.340 1.00 87.75 971 HIS A N 1
ATOM 7561 C CA . HIS A 1 971 ? -19.863 -5.315 -5.506 1.00 87.75 971 HIS A CA 1
ATOM 7562 C C . HIS A 1 971 ? -20.469 -6.664 -5.091 1.00 87.75 971 HIS A C 1
ATOM 7564 O O . HIS A 1 971 ? -19.838 -7.711 -5.218 1.00 87.75 971 HIS A O 1
ATOM 7570 N N . LEU A 1 972 ? -21.705 -6.640 -4.608 1.00 87.81 972 LEU A N 1
ATOM 7571 C CA . LEU A 1 972 ? -22.540 -7.801 -4.310 1.00 87.81 972 LEU A CA 1
ATOM 7572 C C . LEU A 1 972 ? -23.640 -7.900 -5.370 1.00 87.81 972 LEU A C 1
ATOM 7574 O O . LEU A 1 972 ? -24.286 -6.903 -5.674 1.00 87.81 972 LEU A O 1
ATOM 7578 N N . GLY A 1 973 ? -23.858 -9.084 -5.942 1.00 88.31 973 GLY A N 1
ATOM 7579 C CA . GLY A 1 973 ? -24.977 -9.358 -6.847 1.00 88.31 973 GLY A CA 1
ATOM 7580 C C . GLY A 1 973 ? -25.959 -10.346 -6.225 1.00 88.31 973 GLY A C 1
ATOM 7581 O O . GLY A 1 973 ? -25.540 -11.376 -5.705 1.00 88.31 973 GLY A O 1
ATOM 7582 N N . CYS A 1 974 ? -27.256 -10.055 -6.295 1.00 88.88 974 CYS A N 1
ATOM 7583 C CA . CYS A 1 974 ? -28.335 -10.932 -5.834 1.00 88.88 974 CYS A CA 1
ATOM 7584 C C . CYS A 1 974 ? -28.870 -11.778 -7.001 1.00 88.88 974 CYS A C 1
ATOM 7586 O O . CYS A 1 974 ? -29.384 -11.216 -7.972 1.00 88.88 974 CYS A O 1
ATOM 7588 N N . TYR A 1 975 ? -28.808 -13.109 -6.902 1.00 87.75 975 TYR A N 1
ATOM 7589 C CA . TYR A 1 975 ? -29.206 -14.035 -7.975 1.00 87.75 975 TYR A CA 1
ATOM 7590 C C . TYR A 1 975 ? -30.209 -15.077 -7.423 1.00 87.75 975 TYR A C 1
ATOM 7592 O O . TYR A 1 975 ? -29.787 -16.153 -6.993 1.00 87.75 975 TYR A O 1
ATOM 7600 N N . PRO A 1 976 ? -31.531 -14.797 -7.418 1.00 87.69 976 PRO A N 1
ATOM 7601 C CA . PRO A 1 976 ? -32.512 -15.572 -6.639 1.00 87.69 976 PRO A CA 1
ATOM 7602 C C . PRO A 1 976 ? -32.649 -17.066 -6.976 1.00 87.69 976 PRO A C 1
ATOM 7604 O O . PRO A 1 976 ? -33.052 -17.848 -6.119 1.00 87.69 976 PRO A O 1
ATOM 7607 N N . ASP A 1 977 ? -32.300 -17.485 -8.195 1.00 82.38 977 ASP A N 1
ATOM 7608 C CA . ASP A 1 977 ? -32.258 -18.910 -8.563 1.00 82.38 977 ASP A CA 1
ATOM 7609 C C . ASP A 1 977 ? -31.030 -19.623 -7.971 1.00 82.38 977 ASP A C 1
ATOM 7611 O O . ASP A 1 977 ? -31.108 -20.791 -7.593 1.00 82.38 977 ASP A O 1
ATOM 7615 N N . ILE A 1 978 ? -29.906 -18.910 -7.846 1.00 82.75 978 ILE A N 1
ATOM 7616 C CA . ILE A 1 978 ? -28.636 -19.426 -7.315 1.00 82.75 978 ILE A CA 1
ATOM 7617 C C . ILE A 1 978 ? -28.639 -19.419 -5.776 1.00 82.75 978 ILE A C 1
ATOM 7619 O O . ILE A 1 978 ? -28.008 -20.261 -5.144 1.00 82.75 978 ILE A O 1
ATOM 7623 N N . ALA A 1 979 ? -29.451 -18.559 -5.157 1.00 81.25 979 ALA A N 1
ATOM 7624 C CA . ALA A 1 979 ? -29.742 -18.592 -3.721 1.00 81.25 979 ALA A CA 1
ATOM 7625 C C . ALA A 1 979 ? -30.400 -19.911 -3.238 1.00 81.25 979 ALA A C 1
ATOM 7627 O O . ALA A 1 979 ? -30.557 -20.118 -2.038 1.00 81.25 979 ALA A O 1
ATOM 7628 N N . ARG A 1 980 ? -30.792 -20.811 -4.157 1.00 86.00 980 ARG A N 1
ATOM 7629 C CA . ARG A 1 980 ? -31.387 -22.131 -3.867 1.00 86.00 980 ARG A CA 1
ATOM 7630 C C . ARG A 1 980 ? -30.371 -23.275 -3.758 1.00 86.00 980 ARG A C 1
ATOM 7632 O O . ARG A 1 980 ? -30.772 -24.404 -3.478 1.00 86.00 980 ARG A O 1
ATOM 7639 N N . PHE A 1 981 ? -29.082 -23.032 -4.010 1.00 87.19 981 PHE A N 1
ATOM 7640 C CA . PHE A 1 981 ? -28.049 -24.043 -3.772 1.00 87.19 981 PHE A CA 1
ATOM 7641 C C . PHE A 1 981 ? -27.744 -24.118 -2.277 1.00 87.19 981 PHE A C 1
ATOM 7643 O O . PHE A 1 981 ? -27.116 -23.226 -1.715 1.00 87.19 981 PHE A O 1
ATOM 7650 N N . ASN A 1 982 ? -28.163 -25.210 -1.646 1.00 88.06 982 ASN A N 1
ATOM 7651 C CA . ASN A 1 982 ? -27.935 -25.449 -0.227 1.00 88.06 982 ASN A CA 1
ATOM 7652 C C . ASN A 1 982 ? -26.460 -25.717 0.098 1.00 88.06 982 ASN A C 1
ATOM 7654 O O . ASN A 1 982 ? -25.664 -26.121 -0.754 1.00 88.06 982 ASN A O 1
ATOM 7658 N N . HIS A 1 983 ? -26.113 -25.581 1.378 1.00 87.56 983 HIS A N 1
ATOM 7659 C CA . HIS A 1 983 ? -24.769 -25.889 1.842 1.00 87.56 983 HIS A CA 1
ATOM 7660 C C . HIS A 1 983 ? -24.445 -27.397 1.813 1.00 87.56 983 HIS A C 1
ATOM 7662 O O . HIS A 1 983 ? -25.152 -28.215 2.417 1.00 87.56 983 HIS A O 1
ATOM 7668 N N . ASP A 1 984 ? -23.295 -27.735 1.226 1.00 88.00 984 ASP A N 1
ATOM 7669 C CA . ASP A 1 984 ? -22.489 -28.901 1.597 1.00 88.00 984 ASP A CA 1
ATOM 7670 C C . ASP A 1 984 ? -21.011 -28.512 1.814 1.00 88.00 984 ASP A C 1
ATOM 7672 O O . ASP A 1 984 ? -20.511 -27.552 1.228 1.00 88.00 984 ASP A O 1
ATOM 7676 N N . CYS A 1 985 ? -20.294 -29.245 2.671 1.00 86.56 985 CYS A N 1
ATOM 7677 C CA . CYS A 1 985 ? -18.851 -29.071 2.855 1.00 86.56 985 CYS A CA 1
ATOM 7678 C C . CYS A 1 985 ? -18.028 -29.659 1.695 1.00 86.56 985 CYS A C 1
ATOM 7680 O O . CYS A 1 985 ? -16.862 -29.291 1.552 1.00 86.56 985 CYS A O 1
ATOM 7682 N N . ARG A 1 986 ? -18.583 -30.579 0.896 1.00 86.94 986 ARG A N 1
ATOM 7683 C CA . ARG A 1 986 ? -17.963 -31.139 -0.318 1.00 86.94 986 ARG A CA 1
ATOM 7684 C C . ARG A 1 986 ? -18.904 -30.929 -1.513 1.00 86.94 986 ARG A C 1
ATOM 7686 O O . ARG A 1 986 ? -19.510 -31.888 -1.993 1.00 86.94 986 ARG A O 1
ATOM 7693 N N . PRO A 1 987 ? -19.073 -29.664 -1.948 1.00 85.94 987 PRO A N 1
ATOM 7694 C CA . PRO A 1 987 ? -20.065 -29.294 -2.947 1.00 85.94 987 PRO A CA 1
ATOM 7695 C C . PRO A 1 987 ? -19.790 -29.930 -4.310 1.00 85.94 987 PRO A C 1
ATOM 7697 O O . PRO A 1 987 ? -18.641 -30.105 -4.722 1.00 85.94 987 PRO A O 1
ATOM 7700 N N . ASN A 1 988 ? -20.867 -30.219 -5.035 1.00 84.12 988 ASN A N 1
ATOM 7701 C CA . ASN A 1 988 ? -20.834 -30.742 -6.401 1.00 84.12 988 ASN A CA 1
ATOM 7702 C C . ASN A 1 988 ? -20.786 -29.642 -7.485 1.00 84.12 988 ASN A C 1
ATOM 7704 O O . ASN A 1 988 ? -20.889 -29.951 -8.670 1.00 84.12 988 ASN A O 1
ATOM 7708 N N . PHE A 1 989 ? -20.558 -28.381 -7.089 1.00 77.31 989 PHE A N 1
ATOM 7709 C CA . PHE A 1 989 ? -20.424 -27.220 -7.979 1.00 77.31 989 PHE A CA 1
ATOM 7710 C C . PHE A 1 989 ? -19.100 -26.467 -7.805 1.00 77.31 989 PHE A C 1
ATOM 7712 O O . PHE A 1 989 ? -18.454 -26.512 -6.753 1.00 77.31 989 PHE A O 1
ATOM 7719 N N . GLU A 1 990 ? -18.684 -25.815 -8.888 1.00 61.47 990 GLU A N 1
ATOM 7720 C CA . GLU A 1 990 ? -17.331 -25.297 -9.112 1.00 61.47 990 GLU A CA 1
ATOM 7721 C C . GLU A 1 990 ? -17.176 -23.774 -8.907 1.00 61.47 990 GLU A C 1
ATOM 7723 O O . GLU A 1 990 ? -18.158 -23.063 -8.710 1.00 61.47 990 GLU A O 1
ATOM 7728 N N . SER A 1 991 ? -15.936 -23.260 -8.928 1.00 55.44 991 SER A N 1
ATOM 7729 C CA . SER A 1 991 ? -15.599 -21.851 -8.682 1.00 55.44 991 SER A CA 1
ATOM 7730 C C . SER A 1 991 ? -14.631 -21.249 -9.700 1.00 55.44 991 SER A C 1
ATOM 7732 O O . SER A 1 991 ? -13.561 -21.807 -9.922 1.00 55.44 991 SER A O 1
ATOM 7734 N N . SER A 1 992 ? -14.901 -20.005 -10.116 1.00 42.53 992 SER A N 1
ATOM 7735 C CA . SER A 1 992 ? -13.927 -19.135 -10.787 1.00 42.53 992 SER A CA 1
ATOM 7736 C C . SER A 1 992 ? -13.446 -17.994 -9.900 1.00 42.53 992 SER A C 1
ATOM 7738 O O . SER A 1 992 ? -14.199 -17.395 -9.132 1.00 42.53 992 SER A O 1
ATOM 7740 N N . ARG A 1 993 ? -12.193 -17.604 -10.131 1.00 41.03 993 ARG A N 1
ATOM 7741 C CA . ARG A 1 993 ? -11.788 -16.199 -10.111 1.00 41.03 993 ARG A CA 1
ATOM 7742 C C . ARG A 1 993 ? -11.140 -15.874 -11.455 1.00 41.03 993 ARG A C 1
ATOM 7744 O O . ARG A 1 993 ? -9.975 -16.210 -11.644 1.00 41.03 993 ARG A O 1
ATOM 7751 N N . GLU A 1 994 ? -11.836 -15.135 -12.315 1.00 39.06 994 GLU A N 1
ATOM 7752 C CA . GLU A 1 994 ? -11.180 -14.213 -13.245 1.00 39.06 994 GLU A CA 1
ATOM 7753 C C . GLU A 1 994 ? -12.072 -12.994 -13.533 1.00 39.06 994 GLU A C 1
ATOM 7755 O O . GLU A 1 994 ? -13.015 -13.046 -14.314 1.00 39.06 994 GLU A O 1
ATOM 7760 N N . ASN A 1 995 ? -11.719 -11.868 -12.912 1.00 31.08 995 ASN A N 1
ATOM 7761 C CA . ASN A 1 995 ? -11.709 -10.580 -13.599 1.00 31.08 995 ASN A CA 1
ATOM 7762 C C . ASN A 1 995 ? -10.243 -10.105 -13.526 1.00 31.08 995 ASN A C 1
ATOM 7764 O O . ASN A 1 995 ? -9.582 -10.324 -12.507 1.00 31.08 995 ASN A O 1
ATOM 7768 N N . ARG A 1 996 ? -9.676 -9.616 -14.635 1.00 31.56 996 ARG A N 1
ATOM 7769 C CA . ARG A 1 996 ? -8.211 -9.635 -14.854 1.00 31.56 996 ARG A CA 1
ATOM 7770 C C . ARG A 1 996 ? -7.415 -8.605 -14.033 1.00 31.56 996 ARG A C 1
ATOM 7772 O O . ARG A 1 996 ? -7.906 -7.524 -13.742 1.00 31.56 996 ARG A O 1
ATOM 7779 N N . ASN A 1 997 ? -6.127 -8.917 -13.830 1.00 26.89 997 ASN A N 1
ATOM 7780 C CA . ASN A 1 997 ? -5.030 -8.029 -13.389 1.00 26.89 997 ASN A CA 1
ATOM 7781 C C . ASN A 1 997 ? -4.795 -7.793 -11.876 1.00 26.89 997 ASN A C 1
ATOM 7783 O O . ASN A 1 997 ? -4.509 -6.668 -11.475 1.00 26.89 997 ASN A O 1
ATOM 7787 N N . ILE A 1 998 ? -4.706 -8.854 -11.058 1.00 30.27 998 ILE A N 1
ATOM 7788 C CA . ILE A 1 998 ? -3.797 -8.847 -9.886 1.00 30.27 998 ILE A CA 1
ATOM 7789 C C . ILE A 1 998 ? -2.921 -10.107 -9.852 1.00 30.27 998 ILE A C 1
ATOM 7791 O O . ILE A 1 998 ? -3.407 -11.214 -9.641 1.00 30.27 998 ILE A O 1
ATOM 7795 N N . ALA A 1 999 ? -1.605 -9.906 -9.961 1.00 27.61 999 ALA A N 1
ATOM 7796 C CA . ALA A 1 999 ? -0.563 -10.910 -9.728 1.00 27.61 999 ALA A CA 1
ATOM 7797 C C . ALA A 1 999 ? 0.330 -10.497 -8.535 1.00 27.61 999 ALA A C 1
ATOM 7799 O O . ALA A 1 999 ? 1.549 -10.394 -8.656 1.00 27.61 999 ALA A O 1
ATOM 7800 N N . VAL A 1 1000 ? -0.289 -10.194 -7.384 1.00 24.14 1000 VAL A N 1
ATOM 7801 C CA . VAL A 1 1000 ? 0.377 -9.592 -6.212 1.00 24.14 1000 VAL A CA 1
ATOM 7802 C C . VAL A 1 1000 ? -0.024 -10.310 -4.908 1.00 24.14 1000 VAL A C 1
ATOM 7804 O O . VAL A 1 1000 ? -1.190 -10.332 -4.531 1.00 24.14 1000 VAL A O 1
ATOM 7807 N N . TYR A 1 1001 ? 0.974 -10.894 -4.235 1.00 26.25 1001 TYR A N 1
ATOM 7808 C CA . TYR A 1 1001 ? 1.022 -11.352 -2.831 1.00 26.25 1001 TYR A CA 1
ATOM 7809 C C . TYR A 1 1001 ? -0.178 -12.107 -2.200 1.00 26.25 1001 TYR A C 1
ATOM 7811 O O . TYR A 1 1001 ? -1.078 -11.535 -1.583 1.00 26.25 1001 TYR A O 1
ATOM 7819 N N . GLU A 1 1002 ? -0.045 -13.442 -2.203 1.00 29.66 1002 GLU A N 1
ATOM 7820 C CA . GLU A 1 1002 ? -0.096 -14.348 -1.024 1.00 29.66 1002 GLU A CA 1
ATOM 7821 C C . GLU A 1 1002 ? -1.356 -14.386 -0.121 1.00 29.66 1002 GLU A C 1
ATOM 7823 O O . GLU A 1 1002 ? -1.413 -15.150 0.839 1.00 29.66 1002 GLU A O 1
ATOM 7828 N N . SER A 1 1003 ? -2.407 -13.626 -0.428 1.00 31.81 1003 SER A N 1
ATOM 7829 C CA . SER A 1 1003 ? -3.597 -13.480 0.429 1.00 31.81 1003 SER A CA 1
ATOM 7830 C C . SER A 1 1003 ? -4.913 -13.958 -0.199 1.00 31.81 1003 SER A C 1
ATOM 7832 O O . SER A 1 1003 ? -5.934 -14.012 0.495 1.00 31.81 1003 SER A O 1
ATOM 7834 N N . ALA A 1 1004 ? -4.885 -14.346 -1.480 1.00 38.72 1004 ALA A N 1
ATOM 7835 C CA . ALA A 1 1004 ? -6.053 -14.731 -2.279 1.00 38.72 1004 ALA A CA 1
ATOM 7836 C C . ALA A 1 1004 ? -6.762 -16.017 -1.803 1.00 38.72 1004 ALA A C 1
ATOM 7838 O O . ALA A 1 1004 ? -7.953 -16.180 -2.048 1.00 38.72 1004 ALA A O 1
ATOM 7839 N N . ASP A 1 1005 ? -6.060 -16.894 -1.080 1.00 38.47 1005 ASP A N 1
ATOM 7840 C CA . ASP A 1 1005 ? -6.550 -18.201 -0.611 1.00 38.47 1005 ASP A CA 1
ATOM 7841 C C . ASP A 1 1005 ? -7.573 -18.140 0.552 1.00 38.47 1005 ASP A C 1
ATOM 7843 O O . ASP A 1 1005 ? -7.951 -19.180 1.083 1.00 38.47 1005 ASP A O 1
ATOM 7847 N N . ARG A 1 1006 ? -8.005 -16.950 1.001 1.00 36.25 1006 ARG A N 1
ATOM 7848 C CA . ARG A 1 1006 ? -8.895 -16.794 2.177 1.00 36.25 1006 ARG A CA 1
ATOM 7849 C C . ARG A 1 1006 ? -10.399 -16.800 1.885 1.00 36.25 1006 ARG A C 1
ATOM 7851 O O . ARG A 1 1006 ? -11.178 -16.758 2.835 1.00 36.25 1006 ARG A O 1
ATOM 7858 N N . TYR A 1 1007 ? -10.803 -16.869 0.617 1.00 38.81 1007 TYR A N 1
ATOM 7859 C CA . TYR A 1 1007 ? -12.211 -16.867 0.214 1.00 38.81 1007 TYR A CA 1
ATOM 7860 C C . TYR A 1 1007 ? -12.498 -18.003 -0.770 1.00 38.81 1007 TYR A C 1
ATOM 7862 O O . TYR A 1 1007 ? -12.167 -17.913 -1.952 1.00 38.81 1007 TYR A O 1
ATOM 7870 N N . SER A 1 1008 ? -13.138 -19.061 -0.272 1.00 44.50 1008 SER A N 1
ATOM 7871 C CA . SER A 1 1008 ? -13.724 -20.136 -1.074 1.00 44.50 1008 SER A CA 1
ATOM 7872 C C . SER A 1 1008 ? -15.007 -19.637 -1.747 1.00 44.50 1008 SER A C 1
ATOM 7874 O O . SER A 1 1008 ? -16.118 -19.812 -1.245 1.00 44.50 1008 SER A O 1
ATOM 7876 N N . VAL A 1 1009 ? -14.837 -18.946 -2.867 1.00 48.09 1009 VAL A N 1
ATOM 7877 C CA . VAL A 1 1009 ? -15.921 -18.685 -3.820 1.00 48.09 1009 VAL A CA 1
ATOM 7878 C C . VAL A 1 1009 ? -16.381 -20.042 -4.402 1.00 48.09 1009 VAL A C 1
ATOM 7880 O O . VAL A 1 1009 ? -15.601 -20.993 -4.389 1.00 48.09 1009 VAL A O 1
ATOM 7883 N N . HIS A 1 1010 ? -17.641 -20.174 -4.838 1.00 59.06 1010 HIS A N 1
ATOM 7884 C CA . HIS A 1 1010 ? -18.214 -21.431 -5.369 1.00 59.06 1010 HIS A CA 1
ATOM 7885 C C . HIS A 1 1010 ? -19.189 -21.180 -6.536 1.00 59.06 1010 HIS A C 1
ATOM 7887 O O . HIS A 1 1010 ? -20.335 -21.628 -6.523 1.00 59.06 1010 HIS A O 1
ATOM 7893 N N . TYR A 1 1011 ? -18.744 -20.375 -7.503 1.00 65.50 1011 TYR A N 1
ATOM 7894 C CA . TYR A 1 1011 ? -19.454 -20.045 -8.747 1.00 65.50 1011 TYR A CA 1
ATOM 7895 C C . TYR A 1 1011 ? -18.497 -19.371 -9.745 1.00 65.50 1011 TYR A C 1
ATOM 7897 O O . TYR A 1 1011 ? -17.446 -18.863 -9.345 1.00 65.50 1011 TYR A O 1
ATOM 7905 N N . ARG A 1 1012 ? -18.862 -19.293 -11.034 1.00 73.88 1012 ARG A N 1
ATOM 7906 C CA . ARG A 1 1012 ? -18.153 -18.474 -12.037 1.00 73.88 1012 ARG A CA 1
ATOM 7907 C C . ARG A 1 1012 ? -18.923 -17.184 -12.309 1.00 73.88 1012 ARG A C 1
ATOM 7909 O O . ARG A 1 1012 ? -19.911 -17.238 -13.027 1.00 73.88 1012 ARG A O 1
ATOM 7916 N N . ILE A 1 1013 ? -18.488 -16.035 -11.776 1.00 76.38 1013 ILE A N 1
ATOM 7917 C CA . ILE A 1 1013 ? -18.999 -14.721 -12.223 1.00 76.38 1013 ILE A CA 1
ATOM 7918 C C . ILE A 1 1013 ? -18.040 -14.111 -13.246 1.00 76.38 1013 ILE A C 1
ATOM 7920 O O . ILE A 1 1013 ? -16.865 -13.902 -12.948 1.00 76.38 1013 ILE A O 1
ATOM 7924 N N . THR A 1 1014 ? -18.577 -13.755 -14.410 1.00 74.88 1014 THR A N 1
ATOM 7925 C CA . THR A 1 1014 ? -17.902 -12.993 -15.470 1.00 74.88 1014 THR A CA 1
ATOM 7926 C C . THR A 1 1014 ? -18.854 -11.886 -15.915 1.00 74.88 1014 THR A C 1
ATOM 7928 O O . THR A 1 1014 ? -20.022 -12.166 -16.162 1.00 74.88 1014 THR A O 1
ATOM 7931 N N . ASN A 1 1015 ? -18.406 -10.625 -15.967 1.00 75.62 1015 ASN A N 1
ATOM 7932 C CA . ASN A 1 1015 ? -19.242 -9.468 -16.344 1.00 75.62 1015 ASN A CA 1
ATOM 7933 C C . ASN A 1 1015 ? -20.613 -9.435 -15.625 1.00 75.62 1015 ASN A C 1
ATOM 7935 O O . ASN A 1 1015 ? -21.666 -9.323 -16.251 1.00 75.62 1015 ASN A O 1
ATOM 7939 N N . ALA A 1 1016 ? -20.596 -9.604 -14.296 1.00 79.00 1016 ALA A N 1
ATOM 7940 C CA . ALA A 1 1016 ? -21.779 -9.730 -13.431 1.00 79.00 1016 ALA A CA 1
ATOM 7941 C C . ALA A 1 1016 ? -22.762 -10.875 -13.781 1.00 79.00 1016 ALA A C 1
ATOM 7943 O O . ALA A 1 1016 ? -23.853 -10.925 -13.227 1.00 79.00 1016 ALA A O 1
ATOM 7944 N N . THR A 1 1017 ? -22.394 -11.816 -14.653 1.00 80.69 1017 THR A N 1
ATOM 7945 C CA . THR A 1 1017 ? -23.198 -12.997 -15.004 1.00 80.69 1017 THR A CA 1
ATOM 7946 C C . THR A 1 1017 ? -22.625 -14.234 -14.316 1.00 80.69 1017 THR A C 1
ATOM 7948 O O . THR A 1 1017 ? -21.439 -14.528 -14.453 1.00 80.69 1017 THR A O 1
ATOM 7951 N N . LEU A 1 1018 ? -23.455 -14.957 -13.562 1.00 82.81 1018 LEU A N 1
ATOM 7952 C CA . LEU A 1 1018 ? -23.081 -16.116 -12.751 1.00 82.81 1018 LEU A CA 1
ATOM 7953 C C . LEU A 1 1018 ? -23.397 -17.420 -13.502 1.00 82.81 1018 LEU A C 1
ATOM 7955 O O . LEU A 1 1018 ? -24.560 -17.726 -13.756 1.00 82.81 1018 LEU A O 1
ATOM 7959 N N . THR A 1 1019 ? -22.369 -18.206 -13.832 1.00 81.12 1019 THR A N 1
ATOM 7960 C CA . THR A 1 1019 ? -22.496 -19.587 -14.324 1.00 81.12 1019 THR A CA 1
ATOM 7961 C C . THR A 1 1019 ? -22.274 -20.608 -13.205 1.00 81.12 1019 THR A C 1
ATOM 7963 O O . THR A 1 1019 ? -21.373 -20.451 -12.376 1.00 81.12 1019 THR A O 1
ATOM 7966 N N . THR A 1 1020 ? -23.062 -21.684 -13.216 1.00 82.62 1020 THR A N 1
ATOM 7967 C CA . THR A 1 1020 ? -22.906 -22.861 -12.342 1.00 82.62 1020 THR A CA 1
ATOM 7968 C C . THR A 1 1020 ? -22.564 -24.106 -13.158 1.00 82.62 1020 THR A C 1
ATOM 7970 O O . THR A 1 1020 ? -23.247 -24.420 -14.135 1.00 82.62 1020 THR A O 1
ATOM 7973 N N . ILE A 1 1021 ? -21.501 -24.804 -12.750 1.00 83.56 1021 ILE A N 1
ATOM 7974 C CA . ILE A 1 1021 ? -20.897 -25.939 -13.466 1.00 83.56 1021 ILE A CA 1
ATOM 7975 C C . ILE A 1 1021 ? -20.701 -27.098 -12.488 1.00 83.56 1021 ILE A C 1
ATOM 7977 O O . ILE A 1 1021 ? -20.288 -26.873 -11.346 1.00 83.56 1021 ILE A O 1
ATOM 7981 N N . ALA A 1 1022 ? -21.017 -28.320 -12.921 1.00 87.44 1022 ALA A N 1
ATOM 7982 C CA . ALA A 1 1022 ? -20.852 -29.524 -12.110 1.00 87.44 1022 ALA A CA 1
ATOM 7983 C C . ALA A 1 1022 ? -19.363 -29.905 -11.962 1.00 87.44 1022 ALA A C 1
ATOM 7985 O O . ALA A 1 1022 ? -18.712 -30.276 -12.939 1.00 87.44 1022 ALA A O 1
ATOM 7986 N N . SER A 1 1023 ? -18.827 -29.869 -10.736 1.00 84.56 1023 SER A N 1
ATOM 7987 C CA . SER A 1 1023 ? -17.404 -30.153 -10.450 1.00 84.56 1023 SER A CA 1
ATOM 7988 C C . SER A 1 1023 ? -17.044 -31.646 -10.522 1.00 84.56 1023 SER A C 1
ATOM 7990 O O . SER A 1 1023 ? -15.872 -32.020 -10.584 1.00 84.56 1023 SER A O 1
ATOM 7992 N N . ARG A 1 1024 ? -18.061 -32.512 -10.530 1.00 88.00 1024 ARG A N 1
ATOM 7993 C CA . ARG A 1 1024 ? -17.998 -33.966 -10.726 1.00 88.00 1024 ARG A CA 1
ATOM 7994 C C . ARG A 1 1024 ? -19.319 -34.459 -11.317 1.00 88.00 1024 ARG A C 1
ATOM 7996 O O . ARG A 1 1024 ? -20.282 -33.700 -11.368 1.00 88.00 1024 ARG A O 1
ATOM 8003 N N . ASP A 1 1025 ? -19.394 -35.740 -11.664 1.00 90.12 1025 ASP A N 1
ATOM 8004 C CA . ASP A 1 1025 ? -20.673 -36.372 -11.992 1.00 90.12 1025 ASP A CA 1
ATOM 8005 C C . ASP A 1 1025 ? -21.637 -36.326 -10.790 1.00 90.12 1025 ASP A C 1
ATOM 8007 O O . ASP A 1 1025 ? -21.246 -36.564 -9.639 1.00 90.12 1025 ASP A O 1
ATOM 8011 N N . ILE A 1 1026 ? -22.907 -36.035 -11.074 1.00 91.75 1026 ILE A N 1
ATOM 8012 C CA . ILE A 1 1026 ? -24.009 -35.908 -10.111 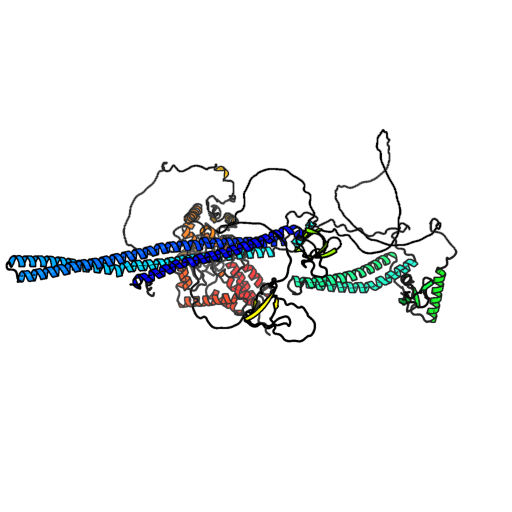1.00 91.75 1026 ILE A CA 1
ATOM 8013 C C . ILE A 1 1026 ? -25.093 -36.913 -10.499 1.00 91.75 1026 ILE A C 1
ATOM 8015 O O . ILE A 1 1026 ? -25.484 -36.994 -11.667 1.00 91.75 1026 ILE A O 1
ATOM 8019 N N . GLN A 1 1027 ? -25.594 -37.689 -9.539 1.00 93.62 1027 GLN A N 1
ATOM 8020 C CA . GLN A 1 1027 ? -26.608 -38.710 -9.812 1.00 93.62 1027 GLN A CA 1
ATOM 8021 C C . GLN A 1 1027 ? -28.036 -38.166 -9.730 1.00 93.62 1027 GLN A C 1
ATOM 8023 O O . GLN A 1 1027 ? -28.330 -37.222 -9.001 1.00 93.62 1027 GLN A O 1
ATOM 8028 N N . ARG A 1 1028 ? -28.966 -38.796 -10.458 1.00 93.69 1028 ARG A N 1
ATOM 8029 C CA . ARG A 1 1028 ? -30.395 -38.454 -10.386 1.00 93.69 1028 ARG A CA 1
ATOM 8030 C C . ARG A 1 1028 ? -30.912 -38.528 -8.937 1.00 93.69 1028 ARG A C 1
ATOM 8032 O O . ARG A 1 1028 ? -30.765 -39.553 -8.280 1.00 93.69 1028 ARG A O 1
ATOM 8039 N N . GLY A 1 1029 ? -31.573 -37.465 -8.479 1.00 92.00 1029 GLY A N 1
ATOM 8040 C CA . GLY A 1 1029 ? -32.106 -37.304 -7.119 1.00 92.00 1029 GLY A CA 1
ATOM 8041 C C . GLY A 1 1029 ? -31.116 -36.713 -6.104 1.00 92.00 1029 GLY A C 1
ATOM 8042 O O . GLY A 1 1029 ? -31.528 -36.327 -5.004 1.00 92.00 1029 GLY A O 1
ATOM 8043 N N . GLU A 1 1030 ? -29.835 -36.601 -6.461 1.00 93.06 1030 GLU A N 1
ATOM 8044 C CA . GLU A 1 1030 ? -28.815 -35.946 -5.641 1.00 93.06 1030 GLU A CA 1
ATOM 8045 C C . GLU A 1 1030 ? -29.110 -34.441 -5.504 1.00 93.06 1030 GLU A C 1
ATOM 8047 O O . GLU A 1 1030 ? -29.647 -33.811 -6.419 1.00 93.06 1030 GLU A O 1
ATOM 8052 N N . GLU A 1 1031 ? -28.795 -33.869 -4.342 1.00 92.88 1031 GLU A N 1
ATOM 8053 C CA . GLU A 1 1031 ? -28.966 -32.440 -4.064 1.00 92.88 1031 GLU A CA 1
ATOM 8054 C C . GLU A 1 1031 ? -27.868 -31.615 -4.756 1.00 92.88 1031 GLU A C 1
ATOM 8056 O O . GLU A 1 1031 ? -26.701 -32.008 -4.750 1.00 92.88 1031 GLU A O 1
ATOM 8061 N N . LEU A 1 1032 ? -28.221 -30.460 -5.325 1.00 91.00 1032 LEU A N 1
ATOM 8062 C CA . LEU A 1 1032 ? -27.252 -29.524 -5.899 1.00 91.00 1032 LEU A CA 1
ATOM 8063 C C . LEU A 1 1032 ? -26.788 -28.527 -4.829 1.00 91.00 1032 LEU A C 1
ATOM 8065 O O . LEU A 1 1032 ? -27.612 -27.855 -4.205 1.00 91.00 1032 LEU A O 1
ATOM 8069 N N . THR A 1 1033 ? -25.475 -28.438 -4.601 1.00 88.81 1033 THR A N 1
ATOM 8070 C CA . THR A 1 1033 ? -24.913 -27.808 -3.393 1.00 88.81 1033 THR A CA 1
ATOM 8071 C C . THR A 1 1033 ? -23.664 -26.964 -3.649 1.00 88.81 1033 THR A C 1
ATOM 8073 O O . THR A 1 1033 ? -22.823 -27.303 -4.481 1.00 88.81 1033 THR A O 1
ATOM 8076 N N . ILE A 1 1034 ? -23.512 -25.887 -2.873 1.00 85.44 1034 ILE A N 1
ATOM 8077 C CA . ILE A 1 1034 ? -22.303 -25.042 -2.799 1.00 85.44 1034 ILE A CA 1
ATOM 8078 C C . ILE A 1 1034 ? -21.761 -25.020 -1.360 1.00 85.44 1034 ILE A C 1
ATOM 8080 O O . ILE A 1 1034 ? -22.431 -25.476 -0.432 1.00 85.44 1034 ILE A O 1
ATOM 8084 N N . SER A 1 1035 ? -20.556 -24.489 -1.129 1.00 83.44 1035 SER A N 1
ATOM 8085 C CA . SER A 1 1035 ? -20.085 -24.250 0.244 1.00 83.44 1035 SER A CA 1
ATOM 8086 C C . SER A 1 1035 ? -20.284 -22.796 0.664 1.00 83.44 1035 SER A C 1
ATOM 8088 O O . SER A 1 1035 ? -19.839 -21.885 -0.027 1.00 83.44 1035 SER A O 1
ATOM 8090 N N . TYR A 1 1036 ? -20.904 -22.577 1.829 1.00 80.31 1036 TYR A N 1
ATOM 8091 C CA . TYR A 1 1036 ? -21.041 -21.247 2.449 1.00 80.31 1036 TYR A CA 1
ATOM 8092 C C . TYR A 1 1036 ? -19.807 -20.874 3.299 1.00 80.31 1036 TYR A C 1
ATOM 8094 O O . TYR A 1 1036 ? -19.734 -19.788 3.873 1.00 80.31 1036 TYR A O 1
ATOM 8102 N N . VAL A 1 1037 ? -18.847 -21.796 3.441 1.00 76.88 1037 VAL A N 1
ATOM 8103 C CA . VAL A 1 1037 ? -17.634 -21.648 4.260 1.00 76.88 1037 VAL A CA 1
ATOM 8104 C C . VAL A 1 1037 ? -16.421 -22.281 3.579 1.00 76.88 1037 VAL A C 1
ATOM 8106 O O . VAL A 1 1037 ? -16.564 -23.158 2.730 1.00 76.88 1037 VAL A O 1
ATOM 8109 N N . ASP A 1 1038 ? -15.220 -21.896 4.006 1.00 77.69 1038 ASP A N 1
ATOM 8110 C CA . ASP A 1 1038 ? -13.971 -22.473 3.501 1.00 77.69 1038 ASP A CA 1
ATOM 8111 C C . ASP A 1 1038 ? -13.902 -23.995 3.740 1.00 77.69 1038 ASP A C 1
ATOM 8113 O O . ASP A 1 1038 ? -13.862 -24.493 4.871 1.00 77.69 1038 ASP A O 1
ATOM 8117 N N . VAL A 1 1039 ? -13.907 -24.733 2.626 1.00 81.38 1039 VAL A N 1
ATOM 8118 C CA . VAL A 1 1039 ? -13.890 -26.198 2.558 1.00 81.38 1039 VAL A CA 1
ATOM 8119 C C . VAL A 1 1039 ? -12.599 -26.804 3.120 1.00 81.38 1039 VAL A C 1
ATOM 8121 O O . VAL A 1 1039 ? -12.611 -27.971 3.534 1.00 81.38 1039 VAL A O 1
ATOM 8124 N N . PHE A 1 1040 ? -11.515 -26.021 3.196 1.00 84.62 1040 PHE A N 1
ATOM 8125 C CA . PHE A 1 1040 ? -10.226 -26.421 3.760 1.00 84.62 1040 PHE A CA 1
ATOM 8126 C C . PHE A 1 1040 ? -10.140 -26.261 5.287 1.00 84.62 1040 PHE A C 1
ATOM 8128 O O . PHE A 1 1040 ? -9.186 -26.749 5.902 1.00 84.62 1040 PHE A O 1
ATOM 8135 N N . LEU A 1 1041 ? -11.125 -25.621 5.929 1.00 83.81 1041 LEU A N 1
ATOM 8136 C CA . LEU A 1 1041 ? -11.178 -25.506 7.389 1.00 83.81 1041 LEU A CA 1
ATOM 8137 C C . LEU A 1 1041 ? -11.409 -26.875 8.052 1.00 83.81 1041 LEU A C 1
ATOM 8139 O O . LEU A 1 1041 ? -12.208 -27.667 7.544 1.00 83.81 1041 LEU A O 1
ATOM 8143 N N . PRO A 1 1042 ? -10.816 -27.146 9.231 1.00 87.88 1042 PRO A N 1
ATOM 8144 C CA . PRO A 1 1042 ? -11.161 -28.307 10.049 1.00 87.88 1042 PRO A CA 1
ATOM 8145 C C . PRO A 1 1042 ? -12.641 -28.331 10.457 1.00 87.88 1042 PRO A C 1
ATOM 8147 O O . PRO A 1 1042 ? -13.280 -27.289 10.615 1.00 87.88 1042 PRO A O 1
ATOM 8150 N N . SER A 1 1043 ? -13.178 -29.523 10.708 1.00 88.00 1043 SER A N 1
ATOM 8151 C CA . SER A 1 1043 ? -14.593 -29.769 11.012 1.00 88.00 1043 SER A CA 1
ATOM 8152 C C . SER A 1 1043 ? -15.175 -28.885 12.123 1.00 88.00 1043 SER A C 1
ATOM 8154 O O . SER A 1 1043 ? -16.290 -28.382 11.984 1.00 88.00 1043 SER A O 1
ATOM 8156 N N . LYS A 1 1044 ? -14.414 -28.643 13.200 1.00 86.81 1044 LYS A N 1
ATOM 8157 C CA . LYS A 1 1044 ? -14.807 -27.754 14.306 1.00 86.81 1044 LYS A CA 1
ATOM 8158 C C . LYS A 1 1044 ? -15.007 -26.311 13.832 1.00 86.81 1044 LYS A C 1
ATOM 8160 O O . LYS A 1 1044 ? -15.992 -25.680 14.201 1.00 86.81 1044 LYS A O 1
ATOM 8165 N N . GLU A 1 1045 ? -14.087 -25.805 13.014 1.00 85.19 1045 GLU A N 1
ATOM 8166 C CA . GLU A 1 1045 ? -14.138 -24.442 12.479 1.00 85.19 1045 GLU A CA 1
ATOM 8167 C C . GLU A 1 1045 ? -15.246 -24.296 11.430 1.00 85.19 1045 GLU A C 1
ATOM 8169 O O . GLU A 1 1045 ? -15.969 -23.302 11.466 1.00 85.19 1045 GLU A O 1
ATOM 8174 N N . ARG A 1 1046 ? -15.456 -25.307 10.566 1.00 85.94 1046 ARG A N 1
ATOM 8175 C CA . ARG A 1 1046 ? -16.609 -25.341 9.645 1.00 85.94 1046 ARG A CA 1
ATOM 8176 C C . ARG A 1 1046 ? -17.921 -25.269 10.419 1.00 85.94 1046 ARG A C 1
ATOM 8178 O O . ARG A 1 1046 ? -18.695 -24.348 10.193 1.00 85.94 1046 ARG A O 1
ATOM 8185 N N . LYS A 1 1047 ? -18.151 -26.167 11.386 1.00 85.94 1047 LYS A N 1
ATOM 8186 C CA . LYS A 1 1047 ? -19.394 -26.176 12.183 1.00 85.94 1047 LYS A CA 1
ATOM 8187 C C . LYS A 1 1047 ? -19.623 -24.859 12.932 1.00 85.94 1047 LYS A C 1
ATOM 8189 O O . LYS A 1 1047 ? -20.742 -24.358 12.926 1.00 85.94 1047 LYS A O 1
ATOM 8194 N N . GLN A 1 1048 ? -18.571 -24.256 13.494 1.00 84.50 1048 GLN A N 1
ATOM 8195 C CA . GLN A 1 1048 ? -18.672 -22.939 14.125 1.00 84.50 1048 GLN A CA 1
ATOM 8196 C C . GLN A 1 1048 ? -19.083 -21.847 13.121 1.00 84.50 1048 GLN A C 1
ATOM 8198 O O . GLN A 1 1048 ? -20.024 -21.113 13.402 1.00 84.50 1048 GLN A O 1
ATOM 8203 N N . ARG A 1 1049 ? -18.450 -21.756 11.942 1.00 79.44 1049 ARG A N 1
ATOM 8204 C CA . ARG A 1 1049 ? -18.810 -20.748 10.922 1.00 79.44 1049 ARG A CA 1
ATOM 8205 C C . ARG A 1 1049 ? -20.165 -20.992 10.253 1.00 79.44 1049 ARG A C 1
ATOM 8207 O O . ARG A 1 1049 ? -20.782 -20.044 9.795 1.00 79.44 1049 ARG A O 1
ATOM 8214 N N . ILE A 1 1050 ? -20.639 -22.234 10.194 1.00 83.19 1050 ILE A N 1
ATOM 8215 C CA . ILE A 1 1050 ? -21.966 -22.548 9.642 1.00 83.19 1050 ILE A CA 1
ATOM 8216 C C . ILE A 1 1050 ? -23.065 -22.137 10.633 1.00 83.19 1050 ILE A C 1
ATOM 8218 O O . ILE A 1 1050 ? -24.088 -21.613 10.212 1.00 83.19 1050 ILE A O 1
ATOM 8222 N N . SER A 1 1051 ? -22.828 -22.250 11.946 1.00 80.19 1051 SER A N 1
ATOM 8223 C CA . SER A 1 1051 ? -23.821 -21.857 12.960 1.00 80.19 1051 SER A CA 1
ATOM 8224 C C . SER A 1 1051 ? -24.239 -20.376 12.923 1.00 80.19 1051 SER A C 1
ATOM 8226 O O . SER A 1 1051 ? -25.356 -20.064 13.332 1.00 80.19 1051 SER A O 1
ATOM 8228 N N . SER A 1 1052 ? -23.421 -19.463 12.377 1.00 72.50 1052 SER A N 1
ATOM 8229 C CA . SER A 1 1052 ? -23.826 -18.057 12.186 1.00 72.50 1052 SER A CA 1
ATOM 8230 C C . SER A 1 1052 ? -24.854 -17.857 11.066 1.00 72.50 1052 SER A C 1
ATOM 8232 O O . SER A 1 1052 ? -25.488 -16.810 11.023 1.00 72.50 1052 SER A O 1
ATOM 8234 N N . TRP A 1 1053 ? -25.062 -18.856 10.202 1.00 74.00 1053 TRP A N 1
ATOM 8235 C CA . TRP A 1 1053 ? -26.157 -18.892 9.224 1.00 74.00 1053 TRP A CA 1
ATOM 8236 C C . TRP A 1 1053 ? -27.480 -19.407 9.827 1.00 74.00 1053 TRP A C 1
ATOM 8238 O O . TRP A 1 1053 ? -28.466 -19.567 9.112 1.00 74.00 1053 TRP A O 1
ATOM 8248 N N . GLY A 1 1054 ? -27.520 -19.696 11.134 1.00 77.38 1054 GLY A N 1
ATOM 8249 C CA . GLY A 1 1054 ? -28.737 -20.108 11.843 1.00 77.38 1054 GLY A CA 1
ATOM 8250 C C . GLY A 1 1054 ? -29.108 -21.592 11.725 1.00 77.38 1054 GLY A C 1
ATOM 8251 O O . GLY A 1 1054 ? -30.174 -21.974 12.202 1.00 77.38 1054 GLY A O 1
ATOM 8252 N N . PHE A 1 1055 ? -28.252 -22.438 11.139 1.00 83.56 1055 PHE A N 1
ATOM 8253 C CA . PHE A 1 1055 ? -28.478 -23.885 11.019 1.00 83.56 1055 PHE A CA 1
ATOM 8254 C C . PHE A 1 1055 ? -27.229 -24.715 11.365 1.00 83.56 1055 PHE A C 1
ATOM 8256 O O . PHE A 1 1055 ? -26.101 -24.220 11.338 1.00 83.56 1055 PHE A O 1
ATOM 8263 N N . GLU A 1 1056 ? -27.414 -26.002 11.684 1.00 84.81 1056 GLU A N 1
ATOM 8264 C CA . GLU A 1 1056 ? -26.307 -26.956 11.836 1.00 84.81 1056 GLU A CA 1
ATOM 8265 C C . GLU A 1 1056 ? -26.030 -27.710 10.528 1.00 84.81 1056 GLU A C 1
ATOM 8267 O O . GLU A 1 1056 ? -26.942 -28.118 9.813 1.00 84.81 1056 GLU A O 1
ATOM 8272 N N . CYS A 1 1057 ? -24.751 -27.935 10.214 1.00 86.75 1057 CYS A N 1
ATOM 8273 C CA . CYS A 1 1057 ? -24.350 -28.538 8.943 1.00 86.75 1057 CYS A CA 1
ATOM 8274 C C . CYS A 1 1057 ? -24.814 -30.000 8.792 1.00 86.75 1057 CYS A C 1
ATOM 8276 O O . CYS A 1 1057 ? -24.223 -30.917 9.370 1.00 86.75 1057 CYS A O 1
ATOM 8278 N N . ALA A 1 1058 ? -25.815 -30.206 7.935 1.00 86.38 1058 ALA A N 1
ATOM 8279 C CA . ALA A 1 1058 ? -26.407 -31.503 7.617 1.00 86.38 1058 ALA A CA 1
ATOM 8280 C C . ALA A 1 1058 ? -25.707 -32.272 6.468 1.00 86.38 1058 ALA A C 1
ATOM 8282 O O . ALA A 1 1058 ? -26.305 -33.173 5.888 1.00 86.38 1058 ALA A O 1
ATOM 8283 N N . CYS A 1 1059 ? -24.464 -31.928 6.103 1.00 87.38 1059 CYS A N 1
ATOM 8284 C CA . CYS A 1 1059 ? -23.730 -32.668 5.067 1.00 87.38 1059 CYS A CA 1
ATOM 8285 C C . CYS A 1 1059 ? -23.255 -34.048 5.543 1.00 87.38 1059 CYS A C 1
ATOM 8287 O O . CYS A 1 1059 ? -22.987 -34.246 6.734 1.00 87.38 1059 CYS A O 1
ATOM 8289 N N . ALA A 1 1060 ? -23.037 -34.971 4.601 1.00 86.50 1060 ALA A N 1
ATOM 8290 C CA . ALA A 1 1060 ? -22.544 -36.321 4.890 1.00 86.50 1060 ALA A CA 1
ATOM 8291 C C . ALA A 1 1060 ? -21.235 -36.312 5.708 1.00 86.50 1060 ALA A C 1
ATOM 8293 O O . ALA A 1 1060 ? -21.103 -37.057 6.674 1.00 86.50 1060 ALA A O 1
ATOM 8294 N N . LEU A 1 1061 ? -20.305 -35.396 5.413 1.00 87.19 1061 LEU A N 1
ATOM 8295 C CA . LEU A 1 1061 ? -19.026 -35.269 6.129 1.00 87.19 1061 LEU A CA 1
ATOM 8296 C C . LEU A 1 1061 ? -19.162 -34.704 7.563 1.00 87.19 1061 LEU A C 1
ATOM 8298 O O . LEU A 1 1061 ? -18.266 -34.882 8.394 1.00 87.19 1061 LEU A O 1
ATOM 8302 N N . CYS A 1 1062 ? -20.261 -34.008 7.873 1.00 85.75 1062 CYS A N 1
ATOM 8303 C CA . CYS A 1 1062 ? -20.532 -33.448 9.202 1.00 85.75 1062 CYS A CA 1
ATOM 8304 C C . CYS A 1 1062 ? -21.497 -34.287 10.047 1.00 85.75 1062 CYS A C 1
ATOM 8306 O O . CYS A 1 1062 ? -21.428 -34.182 11.276 1.00 85.75 1062 CYS A O 1
ATOM 8308 N N . GLN A 1 1063 ? -22.359 -35.091 9.423 1.00 85.75 1063 GLN A N 1
ATOM 8309 C CA . GLN A 1 1063 ? -23.221 -36.073 10.089 1.00 85.75 1063 GLN A CA 1
ATOM 8310 C C . GLN A 1 1063 ? -22.570 -37.462 10.212 1.00 85.75 1063 GLN A C 1
ATOM 8312 O O . GLN A 1 1063 ? -22.981 -38.250 11.061 1.00 85.75 1063 GLN A O 1
ATOM 8317 N N . GLY A 1 1064 ? -21.566 -37.759 9.382 1.00 81.44 1064 GLY A N 1
ATOM 8318 C CA . GLY A 1 1064 ? -20.919 -39.065 9.299 1.00 81.44 1064 GLY A CA 1
ATOM 8319 C C . GLY A 1 1064 ? -20.103 -39.481 10.535 1.00 81.44 1064 GLY A C 1
ATOM 8320 O O . GLY A 1 1064 ? -19.920 -38.706 11.483 1.00 81.44 1064 GLY A O 1
ATOM 8321 N N . PRO A 1 1065 ? -19.595 -40.728 10.543 1.00 89.38 1065 PRO A N 1
ATOM 8322 C CA . PRO A 1 1065 ? -18.809 -41.285 11.640 1.00 89.38 1065 PRO A CA 1
ATOM 8323 C C . PRO A 1 1065 ? -17.609 -40.414 12.045 1.00 89.38 1065 PRO A C 1
ATOM 8325 O O . PRO A 1 1065 ? -16.825 -39.957 11.214 1.00 89.38 1065 PRO A O 1
ATOM 8328 N N . LYS A 1 1066 ? -17.405 -40.226 13.358 1.00 86.00 1066 LYS A N 1
ATOM 8329 C CA . LYS A 1 1066 ? -16.359 -39.329 13.901 1.00 86.00 1066 LYS A CA 1
ATOM 8330 C C . LYS A 1 1066 ? -14.944 -39.656 13.399 1.00 86.00 1066 LYS A C 1
ATOM 8332 O O . LYS A 1 1066 ? -14.117 -38.755 13.289 1.00 86.00 1066 LYS A O 1
ATOM 8337 N N . ASN A 1 1067 ? -14.657 -40.923 13.100 1.00 89.12 1067 ASN A N 1
ATOM 8338 C CA . ASN A 1 1067 ? -13.395 -41.374 12.504 1.00 89.12 1067 ASN A CA 1
ATOM 8339 C C . ASN A 1 1067 ? -13.154 -40.782 11.104 1.00 89.12 1067 ASN A C 1
ATOM 8341 O O . ASN A 1 1067 ? -12.024 -40.400 10.808 1.00 89.12 1067 ASN A O 1
ATOM 8345 N N . GLU A 1 1068 ? -14.190 -40.645 10.275 1.00 87.12 1068 GLU A N 1
ATOM 8346 C CA . GLU A 1 1068 ? -14.095 -40.037 8.941 1.00 87.12 1068 GLU A CA 1
ATOM 8347 C C . GLU A 1 1068 ? -13.876 -38.527 9.046 1.00 87.12 1068 GLU A C 1
ATOM 8349 O O . GLU A 1 1068 ? -12.986 -37.983 8.395 1.00 87.12 1068 GLU A O 1
ATOM 8354 N N . THR A 1 1069 ? -14.587 -37.855 9.957 1.00 87.38 1069 THR A N 1
ATOM 8355 C CA . THR A 1 1069 ? -14.357 -36.432 10.251 1.00 87.38 1069 THR A CA 1
ATOM 8356 C C . THR A 1 1069 ? -12.917 -36.172 10.724 1.00 87.38 1069 THR A C 1
ATOM 8358 O O . THR A 1 1069 ? -12.274 -35.223 10.275 1.00 87.38 1069 THR A O 1
ATOM 8361 N N . ILE A 1 1070 ? -12.373 -37.041 11.586 1.00 89.50 1070 ILE A N 1
ATOM 8362 C CA . ILE A 1 1070 ? -10.981 -36.966 12.067 1.00 89.50 1070 ILE A CA 1
ATOM 8363 C C . ILE A 1 1070 ? -9.970 -37.253 10.940 1.00 89.50 1070 ILE A C 1
ATOM 8365 O O . ILE A 1 1070 ? -8.901 -36.634 10.915 1.00 89.50 1070 ILE A O 1
ATOM 8369 N N . ALA A 1 1071 ? -10.293 -38.149 10.000 1.00 90.88 1071 ALA A N 1
ATOM 8370 C CA . ALA A 1 1071 ? -9.478 -38.405 8.811 1.00 90.88 1071 ALA A CA 1
ATOM 8371 C C . ALA A 1 1071 ? -9.452 -37.185 7.870 1.00 90.88 1071 ALA A C 1
ATOM 8373 O O . ALA A 1 1071 ? -8.359 -36.739 7.514 1.00 90.88 1071 ALA A O 1
ATOM 8374 N N . SER A 1 1072 ? -10.613 -36.575 7.590 1.00 91.06 1072 SER A N 1
ATOM 8375 C CA . SER A 1 1072 ? -10.741 -35.275 6.901 1.00 91.06 1072 SER A CA 1
ATOM 8376 C C . SER A 1 1072 ? -9.837 -34.231 7.551 1.00 91.06 1072 SER A C 1
ATOM 8378 O O . SER A 1 1072 ? -8.937 -33.675 6.924 1.00 91.06 1072 SER A O 1
ATOM 8380 N N . ASP A 1 1073 ? -9.969 -34.041 8.866 1.00 91.88 1073 ASP A N 1
ATOM 8381 C CA . ASP A 1 1073 ? -9.195 -33.031 9.585 1.00 91.88 1073 ASP A CA 1
ATOM 8382 C C . ASP A 1 1073 ? -7.691 -33.346 9.612 1.00 91.88 1073 ASP A C 1
ATOM 8384 O O . ASP A 1 1073 ? -6.875 -32.444 9.805 1.00 91.88 1073 ASP A O 1
ATOM 8388 N N . LYS A 1 1074 ? -7.275 -34.607 9.429 1.00 92.06 1074 LYS A N 1
ATOM 8389 C CA . LYS A 1 1074 ? -5.864 -34.986 9.232 1.00 92.06 1074 LYS A CA 1
ATOM 8390 C C . LYS A 1 1074 ? -5.383 -34.622 7.822 1.00 92.06 1074 LYS A C 1
ATOM 8392 O O . LYS A 1 1074 ? -4.317 -34.014 7.708 1.00 92.06 1074 LYS A O 1
ATOM 8397 N N . ARG A 1 1075 ? -6.159 -34.932 6.777 1.00 93.00 1075 ARG A N 1
ATOM 8398 C CA . ARG A 1 1075 ? -5.829 -34.593 5.381 1.00 93.00 1075 ARG A CA 1
ATOM 8399 C C . ARG A 1 1075 ? -5.784 -33.082 5.167 1.00 93.00 1075 ARG A C 1
ATOM 8401 O O . ARG A 1 1075 ? -4.794 -32.594 4.640 1.00 93.00 1075 ARG A O 1
ATOM 8408 N N . LEU A 1 1076 ? -6.730 -32.321 5.717 1.00 89.62 1076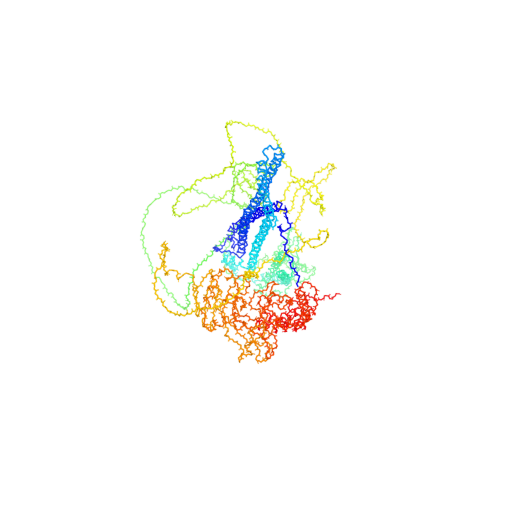 LEU A N 1
ATOM 8409 C CA . LEU A 1 1076 ? -6.735 -30.850 5.667 1.00 89.62 1076 LEU A CA 1
ATOM 8410 C C . LEU A 1 1076 ? -5.544 -30.198 6.400 1.00 89.62 1076 LEU A C 1
ATOM 8412 O O . LEU A 1 1076 ? -5.012 -29.178 5.958 1.00 89.62 1076 LEU A O 1
ATOM 8416 N N . ARG A 1 1077 ? -5.043 -30.806 7.486 1.00 89.38 1077 ARG A N 1
ATOM 8417 C CA . ARG A 1 1077 ? -3.784 -30.363 8.119 1.00 89.38 1077 ARG A CA 1
ATOM 8418 C C . ARG A 1 1077 ? -2.564 -30.659 7.244 1.00 89.38 1077 ARG A C 1
ATOM 8420 O O . ARG A 1 1077 ? -1.706 -29.788 7.107 1.00 89.38 1077 ARG A O 1
ATOM 8427 N N . ARG A 1 1078 ? -2.496 -31.842 6.619 1.00 90.88 1078 ARG A N 1
ATOM 8428 C CA . ARG A 1 1078 ? -1.422 -32.195 5.671 1.00 90.88 1078 ARG A CA 1
ATOM 8429 C C . ARG A 1 1078 ? -1.449 -31.298 4.432 1.00 90.88 1078 ARG A C 1
ATOM 8431 O O . ARG A 1 1078 ? -0.409 -30.797 4.026 1.00 90.88 1078 ARG A O 1
ATOM 8438 N N . PHE A 1 1079 ? -2.634 -31.014 3.906 1.00 87.88 1079 PHE A N 1
ATOM 8439 C CA . PHE A 1 1079 ? -2.882 -30.075 2.818 1.00 87.88 1079 PHE A CA 1
ATOM 8440 C C . PHE A 1 1079 ? -2.278 -28.694 3.098 1.00 87.88 1079 PHE A C 1
ATOM 8442 O O . PHE A 1 1079 ? -1.503 -28.175 2.296 1.00 87.88 1079 PHE A O 1
ATOM 8449 N N . LYS A 1 1080 ? -2.587 -28.115 4.267 1.00 85.06 1080 LYS A N 1
ATOM 8450 C CA . LYS A 1 1080 ? -2.094 -26.790 4.674 1.00 85.06 1080 LYS A CA 1
ATOM 8451 C C . LYS A 1 1080 ? -0.566 -26.743 4.783 1.00 85.06 1080 LYS A C 1
ATOM 8453 O O . LYS A 1 1080 ? 0.029 -25.727 4.432 1.00 85.06 1080 LYS A O 1
ATOM 8458 N N . GLN A 1 1081 ? 0.061 -27.839 5.218 1.00 87.94 1081 GLN A N 1
ATOM 8459 C CA . GLN A 1 1081 ? 1.517 -27.998 5.206 1.00 87.94 1081 GLN A CA 1
ATOM 8460 C C . GLN A 1 1081 ? 2.061 -28.049 3.767 1.00 87.94 1081 GLN A C 1
ATOM 8462 O O . GLN A 1 1081 ? 2.867 -27.204 3.386 1.00 87.94 1081 GLN A O 1
ATOM 8467 N N . LEU A 1 1082 ? 1.574 -28.989 2.951 1.00 87.31 1082 LEU A N 1
ATOM 8468 C CA . LEU A 1 1082 ? 2.023 -29.193 1.569 1.00 87.31 1082 LEU A CA 1
ATOM 8469 C C . LEU A 1 1082 ? 1.897 -27.927 0.713 1.00 87.31 1082 LEU A C 1
ATOM 8471 O O . LEU A 1 1082 ? 2.808 -27.606 -0.046 1.00 87.31 1082 LEU A O 1
ATOM 8475 N N . LYS A 1 1083 ? 0.803 -27.172 0.869 1.00 85.62 1083 LYS A N 1
ATOM 8476 C CA . LYS A 1 1083 ? 0.578 -25.898 0.173 1.00 85.62 1083 LYS A CA 1
ATOM 8477 C C . LYS A 1 1083 ? 1.654 -24.857 0.508 1.00 85.62 1083 LYS A C 1
ATOM 8479 O O . LYS A 1 1083 ? 2.116 -24.156 -0.391 1.00 85.62 1083 LYS A O 1
ATOM 8484 N N . ALA A 1 1084 ? 2.080 -24.783 1.771 1.00 84.25 1084 ALA A N 1
ATOM 8485 C CA . ALA A 1 1084 ? 3.145 -23.885 2.214 1.00 84.25 1084 ALA A CA 1
ATOM 8486 C C . ALA A 1 1084 ? 4.532 -24.338 1.718 1.00 84.25 1084 ALA A C 1
ATOM 8488 O O . ALA A 1 1084 ? 5.296 -23.521 1.203 1.00 84.25 1084 ALA A O 1
ATOM 8489 N N . ASP A 1 1085 ? 4.836 -25.637 1.801 1.00 85.19 1085 ASP A N 1
ATOM 8490 C CA . ASP A 1 1085 ? 6.117 -26.188 1.340 1.00 85.19 1085 ASP A CA 1
ATOM 8491 C C . ASP A 1 1085 ? 6.273 -26.079 -0.196 1.00 85.19 1085 ASP A C 1
ATOM 8493 O O . ASP A 1 1085 ? 7.356 -25.753 -0.693 1.00 85.19 1085 ASP A O 1
ATOM 8497 N N . LEU A 1 1086 ? 5.187 -26.266 -0.960 1.00 84.19 1086 LEU A N 1
ATOM 8498 C CA . LEU A 1 1086 ? 5.156 -26.063 -2.416 1.00 84.19 1086 LEU A CA 1
ATOM 8499 C C . LEU A 1 1086 ? 5.272 -24.578 -2.813 1.00 84.19 1086 LEU A C 1
ATOM 8501 O O . LEU A 1 1086 ? 5.937 -24.282 -3.804 1.00 84.19 1086 LEU A O 1
ATOM 8505 N N . ASN A 1 1087 ? 4.686 -23.649 -2.042 1.00 80.94 1087 ASN A N 1
ATOM 8506 C CA . ASN A 1 1087 ? 4.833 -22.198 -2.254 1.00 80.94 1087 ASN A CA 1
ATOM 8507 C C . ASN A 1 1087 ? 6.271 -21.697 -2.017 1.00 80.94 1087 ASN A C 1
ATOM 8509 O O . ASN A 1 1087 ? 6.690 -20.713 -2.627 1.00 80.94 1087 ASN A O 1
ATOM 8513 N N . ASN A 1 1088 ? 7.040 -22.327 -1.125 1.00 79.50 1088 ASN A N 1
ATOM 8514 C CA . ASN A 1 1088 ? 8.374 -21.851 -0.758 1.00 79.50 1088 ASN A CA 1
ATOM 8515 C C . ASN A 1 1088 ? 9.437 -22.247 -1.798 1.00 79.50 1088 ASN A C 1
ATOM 8517 O O . ASN A 1 1088 ? 10.242 -23.148 -1.573 1.00 79.50 1088 ASN A O 1
ATOM 8521 N N . PHE A 1 1089 ? 9.479 -21.541 -2.932 1.00 70.62 1089 PHE A N 1
ATOM 8522 C CA . PHE A 1 1089 ? 10.448 -21.764 -4.017 1.00 70.62 1089 PHE A CA 1
ATOM 8523 C C . PHE A 1 1089 ? 11.933 -21.646 -3.607 1.00 70.62 1089 PHE A C 1
ATOM 8525 O O . PHE A 1 1089 ? 12.794 -22.065 -4.379 1.00 70.62 1089 PHE A O 1
ATOM 8532 N N . LYS A 1 1090 ? 12.252 -21.073 -2.435 1.00 66.50 1090 LYS A N 1
ATOM 8533 C CA . LYS A 1 1090 ? 13.634 -20.843 -1.973 1.00 66.50 1090 LYS A CA 1
ATOM 8534 C C . LYS A 1 1090 ? 14.233 -22.053 -1.254 1.00 66.50 1090 LYS A C 1
ATOM 8536 O O . LYS A 1 1090 ? 15.434 -22.281 -1.351 1.00 66.50 1090 LYS A O 1
ATOM 8541 N N . GLU A 1 1091 ? 13.416 -22.823 -0.539 1.00 65.56 1091 GLU A N 1
ATOM 8542 C CA . GLU A 1 1091 ? 13.875 -23.974 0.244 1.00 65.56 1091 GLU A CA 1
ATOM 8543 C C . GLU A 1 1091 ? 13.654 -25.308 -0.487 1.00 65.56 1091 GLU A C 1
ATOM 8545 O O . GLU A 1 1091 ? 12.726 -25.476 -1.284 1.00 65.56 1091 GLU A O 1
ATOM 8550 N N . MET A 1 1092 ? 14.498 -26.298 -0.179 1.00 66.44 1092 MET A N 1
ATOM 8551 C CA . MET A 1 1092 ? 14.426 -27.657 -0.731 1.00 66.44 1092 MET A CA 1
ATOM 8552 C C . MET A 1 1092 ? 13.680 -28.622 0.212 1.00 66.44 1092 MET A C 1
ATOM 8554 O O . MET A 1 1092 ? 14.143 -29.724 0.489 1.00 66.44 1092 MET A O 1
ATOM 8558 N N . LYS A 1 1093 ? 12.527 -28.186 0.742 1.00 74.25 1093 LYS A N 1
ATOM 8559 C CA . LYS A 1 1093 ? 11.673 -28.982 1.650 1.00 74.25 1093 LYS A CA 1
ATOM 8560 C C . LYS A 1 1093 ? 10.816 -30.039 0.944 1.00 74.25 1093 LYS A C 1
ATOM 8562 O O . LYS A 1 1093 ? 10.391 -30.997 1.580 1.00 74.25 1093 LYS A O 1
ATOM 8567 N N . VAL A 1 1094 ? 10.567 -29.866 -0.352 1.00 83.44 1094 VAL A N 1
ATOM 8568 C CA . VAL A 1 1094 ? 9.731 -30.759 -1.171 1.00 83.44 1094 VAL A CA 1
ATOM 8569 C C . VAL A 1 1094 ? 10.572 -31.654 -2.080 1.00 83.44 1094 VAL A C 1
ATOM 8571 O O . VAL A 1 1094 ? 11.715 -31.331 -2.403 1.00 83.44 1094 VAL A O 1
ATOM 8574 N N . THR A 1 1095 ? 9.984 -32.757 -2.535 1.00 88.25 1095 THR A N 1
ATOM 8575 C CA . THR A 1 1095 ? 10.491 -33.610 -3.622 1.00 88.25 1095 THR A CA 1
ATOM 8576 C C . THR A 1 1095 ? 9.643 -33.401 -4.881 1.00 88.25 1095 THR A C 1
ATOM 8578 O O . THR A 1 1095 ? 8.663 -32.656 -4.847 1.00 88.25 1095 THR A O 1
ATOM 8581 N N . ALA A 1 1096 ? 9.974 -34.058 -5.998 1.00 85.00 1096 ALA A N 1
ATOM 8582 C CA . ALA A 1 1096 ? 9.112 -34.067 -7.186 1.00 85.00 1096 ALA A CA 1
ATOM 8583 C C . ALA A 1 1096 ? 7.699 -34.601 -6.857 1.00 85.00 1096 ALA A C 1
ATOM 8585 O O . ALA A 1 1096 ? 6.694 -33.967 -7.182 1.00 85.00 1096 ALA A O 1
ATOM 8586 N N . GLU A 1 1097 ? 7.638 -35.702 -6.103 1.00 90.38 1097 GLU A N 1
ATOM 8587 C CA . GLU A 1 1097 ? 6.402 -36.405 -5.726 1.00 90.38 1097 GLU A CA 1
ATOM 8588 C C . GLU A 1 1097 ? 5.466 -35.589 -4.825 1.00 90.38 1097 GLU A C 1
ATOM 8590 O O . GLU A 1 1097 ? 4.267 -35.848 -4.795 1.00 90.38 1097 GLU A O 1
ATOM 8595 N N . THR A 1 1098 ? 5.971 -34.567 -4.125 1.00 89.94 1098 THR A N 1
ATOM 8596 C CA . THR A 1 1098 ? 5.151 -33.702 -3.258 1.00 89.94 1098 THR A CA 1
ATOM 8597 C C . THR A 1 1098 ? 4.027 -32.989 -4.024 1.00 89.94 1098 THR A C 1
ATOM 8599 O O . THR A 1 1098 ? 2.987 -32.683 -3.445 1.00 89.94 1098 THR A O 1
ATOM 8602 N N . GLY A 1 1099 ? 4.198 -32.770 -5.333 1.00 89.00 1099 GLY A N 1
ATOM 8603 C CA . GLY A 1 1099 ? 3.125 -32.287 -6.206 1.00 89.00 1099 GLY A CA 1
ATOM 8604 C C . GLY A 1 1099 ? 1.987 -33.303 -6.369 1.00 89.00 1099 GLY A C 1
ATOM 8605 O O . GLY A 1 1099 ? 0.823 -32.939 -6.225 1.00 89.00 1099 GLY A O 1
ATOM 8606 N N . ALA A 1 1100 ? 2.325 -34.573 -6.606 1.00 90.50 1100 ALA A N 1
ATOM 8607 C CA . ALA A 1 1100 ? 1.357 -35.658 -6.774 1.00 90.50 1100 ALA A CA 1
ATOM 8608 C C . ALA A 1 1100 ? 0.661 -36.046 -5.454 1.00 90.50 1100 ALA A C 1
ATOM 8610 O O . ALA A 1 1100 ? -0.533 -36.337 -5.449 1.00 90.50 1100 ALA A O 1
ATOM 8611 N N . GLU A 1 1101 ? 1.370 -35.987 -4.319 1.00 92.44 1101 GLU A N 1
ATOM 8612 C CA . GLU A 1 1101 ? 0.757 -36.139 -2.989 1.00 92.44 1101 GLU A CA 1
ATOM 8613 C C . GLU A 1 1101 ? -0.318 -35.061 -2.758 1.00 92.44 1101 GLU A C 1
ATOM 8615 O O . GLU A 1 1101 ? -1.417 -35.350 -2.285 1.00 92.44 1101 GLU A O 1
ATOM 8620 N N . TYR A 1 1102 ? -0.019 -33.814 -3.133 1.00 91.00 1102 TYR A N 1
ATOM 8621 C CA . TYR A 1 1102 ? -0.934 -32.689 -2.968 1.00 91.00 1102 TYR A CA 1
ATOM 8622 C C . TYR A 1 1102 ? -2.186 -32.802 -3.854 1.00 91.00 1102 TYR A C 1
ATOM 8624 O O . TYR A 1 1102 ? -3.269 -32.439 -3.398 1.00 91.00 1102 TYR A O 1
ATOM 8632 N N . THR A 1 1103 ? -2.085 -33.334 -5.077 1.00 92.00 1103 THR A N 1
ATOM 8633 C CA . THR A 1 1103 ? -3.255 -33.567 -5.948 1.00 92.00 1103 THR A CA 1
ATOM 8634 C C . THR A 1 1103 ? -4.094 -34.753 -5.482 1.00 92.00 1103 THR A C 1
ATOM 8636 O O . THR A 1 1103 ? -5.303 -34.599 -5.338 1.00 92.00 1103 THR A O 1
ATOM 8639 N N . ALA A 1 1104 ? -3.470 -35.883 -5.128 1.00 91.94 1104 ALA A N 1
ATOM 8640 C CA . ALA A 1 1104 ? -4.185 -37.058 -4.621 1.00 91.94 1104 ALA A CA 1
ATOM 8641 C C . ALA A 1 1104 ? -4.999 -36.742 -3.350 1.00 91.94 1104 ALA A C 1
ATOM 8643 O O . ALA A 1 1104 ? -6.109 -37.238 -3.174 1.00 91.94 1104 ALA A O 1
ATOM 8644 N N . LEU A 1 1105 ? -4.496 -35.845 -2.492 1.00 91.38 1105 LEU A N 1
ATOM 8645 C CA . LEU A 1 1105 ? -5.220 -35.366 -1.309 1.00 91.38 1105 LEU A CA 1
ATOM 8646 C C . LEU A 1 1105 ? -6.423 -34.453 -1.619 1.00 91.38 1105 LEU A C 1
ATOM 8648 O O . LEU A 1 1105 ? -7.269 -34.298 -0.743 1.00 91.38 1105 LEU A O 1
ATOM 8652 N N . HIS A 1 1106 ? -6.537 -33.854 -2.812 1.00 89.81 1106 HIS A N 1
ATOM 8653 C CA . HIS A 1 1106 ? -7.791 -33.207 -3.235 1.00 89.81 1106 HIS A CA 1
ATOM 8654 C C . HIS A 1 1106 ? -8.824 -34.260 -3.644 1.00 89.81 1106 HIS A C 1
ATOM 8656 O O . HIS A 1 1106 ? -9.984 -34.168 -3.246 1.00 89.81 1106 HIS A O 1
ATOM 8662 N N . GLU A 1 1107 ? -8.395 -35.262 -4.415 1.00 89.88 1107 GLU A N 1
ATOM 8663 C CA . GLU A 1 1107 ? -9.246 -36.342 -4.925 1.00 89.88 1107 GLU A CA 1
ATOM 8664 C C . GLU A 1 1107 ? -9.806 -37.201 -3.774 1.00 89.88 1107 GLU A C 1
ATOM 8666 O O . GLU A 1 1107 ? -11.012 -37.430 -3.712 1.00 89.88 1107 GLU A O 1
ATOM 8671 N N . GLU A 1 1108 ? -8.962 -37.596 -2.811 1.00 91.38 1108 GLU A N 1
ATOM 8672 C CA . GLU A 1 1108 ? -9.349 -38.373 -1.616 1.00 91.38 1108 GLU A CA 1
ATOM 8673 C C . GLU A 1 1108 ? -10.265 -37.587 -0.655 1.00 91.38 1108 GLU A C 1
ATOM 8675 O O . GLU A 1 1108 ? -11.068 -38.167 0.077 1.00 91.38 1108 GLU A O 1
ATOM 8680 N N . GLU A 1 1109 ? -10.143 -36.257 -0.629 1.00 90.00 1109 GLU A N 1
ATOM 8681 C CA . GLU A 1 1109 ? -10.938 -35.380 0.237 1.00 90.00 1109 GLU A CA 1
ATOM 8682 C C . GLU A 1 1109 ? -12.236 -34.891 -0.434 1.00 90.00 1109 GLU A C 1
ATOM 8684 O O . GLU A 1 1109 ? -13.053 -34.255 0.231 1.00 90.00 1109 GLU A O 1
ATOM 8689 N N . GLY A 1 1110 ? -12.453 -35.196 -1.720 1.00 87.31 1110 GLY A N 1
ATOM 8690 C CA . GLY A 1 1110 ? -13.637 -34.785 -2.484 1.00 87.31 1110 GLY A CA 1
ATOM 8691 C C . GLY A 1 1110 ? -13.642 -33.305 -2.887 1.00 87.31 1110 GLY A C 1
ATOM 8692 O O . GLY A 1 1110 ? -14.703 -32.691 -2.983 1.00 87.31 1110 GLY A O 1
ATOM 8693 N N . LEU A 1 1111 ? -12.464 -32.704 -3.077 1.00 85.06 1111 LEU A N 1
ATOM 8694 C CA . LEU A 1 1111 ? -12.265 -31.272 -3.340 1.00 85.06 1111 LEU A CA 1
ATOM 8695 C C . LEU A 1 1111 ? -12.084 -30.977 -4.839 1.00 85.06 1111 LEU A C 1
ATOM 8697 O O . LEU A 1 1111 ? -11.148 -30.286 -5.244 1.00 85.06 1111 LEU A O 1
ATOM 8701 N N . TYR A 1 1112 ? -12.990 -31.519 -5.660 1.00 83.31 1112 TYR A N 1
ATOM 8702 C CA . TYR A 1 1112 ? -12.905 -31.488 -7.125 1.00 83.31 1112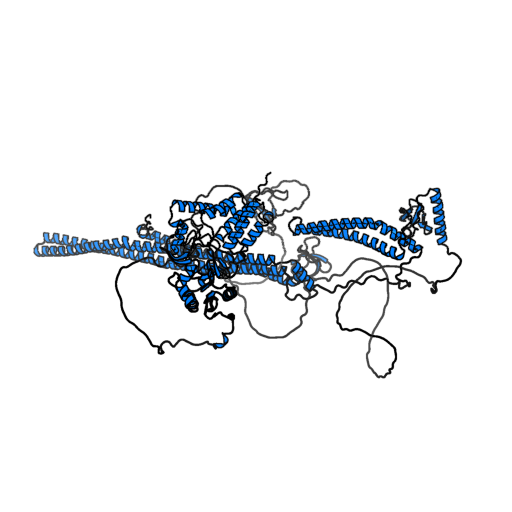 TYR A CA 1
ATOM 8703 C C . TYR A 1 1112 ? -12.830 -30.064 -7.701 1.00 83.31 1112 TYR A C 1
ATOM 8705 O O . TYR A 1 1112 ? -11.982 -29.796 -8.543 1.00 83.31 1112 TYR A O 1
ATOM 8713 N N . ALA A 1 1113 ? -13.612 -29.128 -7.148 1.00 75.69 1113 ALA A N 1
ATOM 8714 C CA . ALA A 1 1113 ? -13.678 -27.708 -7.535 1.00 75.69 1113 ALA A CA 1
ATOM 8715 C C . ALA A 1 1113 ? -12.392 -26.875 -7.292 1.00 75.69 1113 ALA A C 1
ATOM 8717 O O . ALA A 1 1113 ? -12.433 -25.644 -7.354 1.00 75.69 1113 ALA A O 1
ATOM 8718 N N . HIS A 1 1114 ? -11.275 -27.520 -6.940 1.00 79.75 1114 HIS A N 1
ATOM 8719 C CA . HIS A 1 1114 ? -9.967 -26.897 -6.709 1.00 79.75 1114 HIS A CA 1
ATOM 8720 C C . HIS A 1 1114 ? -8.808 -27.655 -7.399 1.00 79.75 1114 HIS A C 1
ATOM 8722 O O . HIS A 1 1114 ? -7.632 -27.347 -7.150 1.00 79.75 1114 HIS A O 1
ATOM 8728 N N . LEU A 1 1115 ? -9.109 -28.662 -8.233 1.00 85.50 1115 LEU A N 1
ATOM 8729 C CA . LEU A 1 1115 ? -8.115 -29.529 -8.877 1.00 85.50 1115 LEU A CA 1
ATOM 8730 C C . LEU A 1 1115 ? -7.245 -28.807 -9.913 1.00 85.50 1115 LEU A C 1
ATOM 8732 O O . LEU A 1 1115 ? -6.069 -29.148 -10.041 1.00 85.50 1115 LEU A O 1
ATOM 8736 N N . GLY A 1 1116 ? -7.740 -27.771 -10.590 1.00 86.06 1116 GLY A N 1
ATOM 8737 C CA . GLY A 1 1116 ? -6.934 -26.948 -11.496 1.00 86.06 1116 GLY A CA 1
ATOM 8738 C C . GLY A 1 1116 ? -5.824 -26.229 -10.742 1.00 86.06 1116 GLY A C 1
ATOM 8739 O O . GLY A 1 1116 ? -4.650 -26.282 -11.132 1.00 86.06 1116 GLY A O 1
ATOM 8740 N N . SER A 1 1117 ? -6.154 -25.667 -9.577 1.00 84.25 1117 SER A N 1
ATOM 8741 C CA . SER A 1 1117 ? -5.157 -25.109 -8.654 1.00 84.25 1117 SER A CA 1
ATOM 8742 C C . SER A 1 1117 ? -4.156 -26.165 -8.145 1.00 84.25 1117 SER A C 1
ATOM 8744 O O . SER A 1 1117 ? -2.972 -25.859 -7.957 1.00 84.25 1117 SER A O 1
ATOM 8746 N N . ALA A 1 1118 ? -4.602 -27.412 -7.956 1.00 88.19 1118 ALA A N 1
ATOM 8747 C CA . ALA A 1 1118 ? -3.788 -28.527 -7.479 1.00 88.19 1118 ALA A CA 1
ATOM 8748 C C . ALA A 1 1118 ? -2.776 -28.993 -8.532 1.00 88.19 1118 ALA A C 1
ATOM 8750 O O . ALA A 1 1118 ? -1.565 -28.996 -8.286 1.00 88.19 1118 ALA A O 1
ATOM 8751 N N . TYR A 1 1119 ? -3.272 -29.337 -9.721 1.00 93.31 1119 TYR A N 1
ATOM 8752 C CA . TYR A 1 1119 ? -2.473 -29.811 -10.840 1.00 93.31 1119 TYR A CA 1
ATOM 8753 C C . TYR A 1 1119 ? -1.483 -28.740 -11.314 1.00 93.31 1119 TYR A C 1
ATOM 8755 O O . TYR A 1 1119 ? -0.338 -29.079 -11.600 1.00 93.31 1119 TYR A O 1
ATOM 8763 N N . THR A 1 1120 ? -1.851 -27.451 -11.277 1.00 91.94 1120 THR A N 1
ATOM 8764 C CA . THR A 1 1120 ? -0.929 -26.325 -11.540 1.00 91.94 1120 THR A CA 1
ATOM 8765 C C . THR A 1 1120 ? 0.312 -26.396 -10.646 1.00 91.94 1120 THR A C 1
ATOM 8767 O O . THR A 1 1120 ? 1.450 -26.323 -11.115 1.00 91.94 1120 THR A O 1
ATOM 8770 N N . ARG A 1 1121 ? 0.112 -26.584 -9.336 1.00 90.81 1121 ARG A N 1
ATOM 8771 C CA . ARG A 1 1121 ? 1.202 -26.651 -8.348 1.00 90.81 1121 ARG A CA 1
ATOM 8772 C C . ARG A 1 1121 ? 2.066 -27.895 -8.546 1.00 90.81 1121 ARG A C 1
ATOM 8774 O O . ARG A 1 1121 ? 3.287 -27.810 -8.428 1.00 90.81 1121 ARG A O 1
ATOM 8781 N N . ALA A 1 1122 ? 1.455 -29.022 -8.901 1.00 93.19 1122 ALA A N 1
ATOM 8782 C CA . ALA A 1 1122 ? 2.172 -30.247 -9.230 1.00 93.19 1122 ALA A CA 1
ATOM 8783 C C . ALA A 1 1122 ? 3.000 -30.117 -10.523 1.00 93.19 1122 ALA A C 1
ATOM 8785 O O . ALA A 1 1122 ? 4.186 -30.445 -10.517 1.00 93.19 1122 ALA A O 1
ATOM 8786 N N . ALA A 1 1123 ? 2.428 -29.562 -11.596 1.00 94.38 1123 ALA A N 1
ATOM 8787 C CA . ALA A 1 1123 ? 3.097 -29.329 -12.876 1.00 94.38 1123 ALA A CA 1
ATOM 8788 C C . ALA A 1 1123 ? 4.325 -28.418 -12.735 1.00 94.38 1123 ALA A C 1
ATOM 8790 O O . ALA A 1 1123 ? 5.410 -28.742 -13.233 1.00 94.38 1123 ALA A O 1
ATOM 8791 N N . LEU A 1 1124 ? 4.169 -27.309 -12.001 1.00 92.88 1124 LEU A N 1
ATOM 8792 C CA . LEU A 1 1124 ? 5.257 -26.390 -11.671 1.00 92.88 1124 LEU A CA 1
ATOM 8793 C C . LEU A 1 1124 ? 6.328 -27.066 -10.805 1.00 92.88 1124 LEU A C 1
ATOM 8795 O O . LEU A 1 1124 ? 7.515 -26.825 -11.020 1.00 92.88 1124 LEU A O 1
ATOM 8799 N N . ASN A 1 1125 ? 5.948 -27.943 -9.871 1.00 92.50 1125 ASN A N 1
ATOM 8800 C CA . ASN A 1 1125 ? 6.907 -28.682 -9.053 1.00 92.50 1125 ASN A CA 1
ATOM 8801 C C . ASN A 1 1125 ? 7.699 -29.720 -9.868 1.00 92.50 1125 ASN A C 1
ATOM 8803 O O . ASN A 1 1125 ? 8.922 -29.770 -9.753 1.00 92.50 1125 ASN A O 1
ATOM 8807 N N . PHE A 1 1126 ? 7.053 -30.480 -10.758 1.00 93.62 1126 PHE A N 1
ATOM 8808 C CA . PHE A 1 1126 ? 7.757 -31.371 -11.688 1.00 93.62 1126 PHE A CA 1
ATOM 8809 C C . PHE A 1 1126 ? 8.700 -30.594 -12.626 1.00 93.62 1126 PHE A C 1
ATOM 8811 O O . PHE A 1 1126 ? 9.841 -31.018 -12.821 1.00 93.62 1126 PHE A O 1
ATOM 8818 N N . ALA A 1 1127 ? 8.301 -29.405 -13.099 1.00 92.06 1127 ALA A N 1
ATOM 8819 C CA . ALA A 1 1127 ? 9.187 -28.509 -13.850 1.00 92.06 1127 ALA A CA 1
ATOM 8820 C C . ALA A 1 1127 ? 10.413 -28.066 -13.028 1.00 92.06 1127 ALA A C 1
ATOM 8822 O O . ALA A 1 1127 ? 11.531 -28.119 -13.540 1.00 92.06 1127 ALA A O 1
ATOM 8823 N N . LEU A 1 1128 ? 10.244 -27.692 -11.749 1.00 91.12 1128 LEU A N 1
ATOM 8824 C CA . LEU A 1 1128 ? 11.363 -27.331 -10.861 1.00 91.12 1128 LEU A CA 1
ATOM 8825 C C . LEU A 1 1128 ? 12.398 -28.462 -10.747 1.00 91.12 1128 LEU A C 1
ATOM 8827 O O . LEU A 1 1128 ? 13.595 -28.183 -10.714 1.00 91.12 1128 LEU A O 1
ATOM 8831 N N . PHE A 1 1129 ? 11.971 -29.726 -10.711 1.00 91.56 1129 PHE A N 1
ATOM 8832 C CA . PHE A 1 1129 ? 12.883 -30.876 -10.650 1.00 91.56 1129 PHE A CA 1
ATOM 8833 C C . PHE A 1 1129 ? 13.419 -31.338 -12.016 1.00 91.56 1129 PHE A C 1
ATOM 8835 O O . PHE A 1 1129 ? 14.398 -32.083 -12.054 1.00 91.56 1129 PHE A O 1
ATOM 8842 N N . GLY A 1 1130 ? 12.850 -30.857 -13.125 1.00 91.25 1130 GLY A N 1
ATOM 8843 C CA . GLY A 1 1130 ? 13.247 -31.236 -14.484 1.00 91.25 1130 GLY A CA 1
ATOM 8844 C C . GLY A 1 1130 ? 12.577 -32.513 -15.011 1.00 91.25 1130 GLY A C 1
ATOM 8845 O O . GLY A 1 1130 ? 13.110 -33.147 -15.920 1.00 91.25 1130 GLY A O 1
ATOM 8846 N N . ASP A 1 1131 ? 11.425 -32.904 -14.457 1.00 93.75 1131 ASP A N 1
ATOM 8847 C CA . ASP A 1 1131 ? 10.623 -34.033 -14.944 1.00 93.75 1131 ASP A CA 1
ATOM 8848 C C . ASP A 1 1131 ? 9.670 -33.554 -16.049 1.00 93.75 1131 ASP A C 1
ATOM 8850 O O . ASP A 1 1131 ? 8.572 -33.060 -15.788 1.00 93.75 1131 ASP A O 1
ATOM 8854 N N . GLU A 1 1132 ? 10.112 -33.652 -17.306 1.00 93.75 1132 GLU A N 1
ATOM 8855 C CA . GLU A 1 1132 ? 9.354 -33.124 -18.448 1.00 93.75 1132 GLU A CA 1
ATOM 8856 C C . GLU A 1 1132 ? 8.027 -33.858 -18.647 1.00 93.75 1132 GLU A C 1
ATOM 8858 O O . GLU A 1 1132 ? 7.010 -33.228 -18.935 1.00 93.75 1132 GLU A O 1
ATOM 8863 N N . LYS A 1 1133 ? 8.030 -35.189 -18.488 1.00 95.38 1133 LYS A N 1
ATOM 8864 C CA . LYS A 1 1133 ? 6.860 -36.022 -18.769 1.00 95.38 1133 LYS A CA 1
ATOM 8865 C C . LYS A 1 1133 ? 5.730 -35.688 -17.801 1.00 95.38 1133 LYS A C 1
ATOM 8867 O O . LYS A 1 1133 ? 4.614 -35.435 -18.250 1.00 95.38 1133 LYS A O 1
ATOM 8872 N N . ARG A 1 1134 ? 6.016 -35.652 -16.496 1.00 94.38 1134 ARG A N 1
ATOM 8873 C CA . ARG A 1 1134 ? 4.990 -35.362 -15.487 1.00 94.38 1134 ARG A CA 1
ATOM 8874 C C . ARG A 1 1134 ? 4.682 -33.876 -15.385 1.00 94.38 1134 ARG A C 1
ATOM 8876 O O . ARG A 1 1134 ? 3.532 -33.538 -15.141 1.00 94.38 1134 ARG A O 1
ATOM 8883 N N . SER A 1 1135 ? 5.630 -32.982 -15.680 1.00 95.25 1135 SER A N 1
ATOM 8884 C CA . SER A 1 1135 ? 5.306 -31.559 -15.846 1.00 95.25 1135 SER A CA 1
ATOM 8885 C C . SER A 1 1135 ? 4.288 -31.345 -16.972 1.00 95.25 1135 SER A C 1
ATOM 8887 O O . SER A 1 1135 ? 3.272 -30.697 -16.739 1.00 95.25 1135 SER A O 1
ATOM 8889 N N . ARG A 1 1136 ? 4.491 -31.970 -18.143 1.00 96.56 1136 ARG A N 1
ATOM 8890 C CA . ARG A 1 1136 ? 3.554 -31.924 -19.278 1.00 96.56 1136 ARG A CA 1
ATOM 8891 C C . ARG A 1 1136 ? 2.198 -32.549 -18.943 1.00 96.56 1136 ARG A C 1
ATOM 8893 O O . ARG A 1 1136 ? 1.174 -31.930 -19.202 1.00 96.56 1136 ARG A O 1
ATOM 8900 N N . GLU A 1 1137 ? 2.182 -33.743 -18.350 1.00 95.94 1137 GLU A N 1
ATOM 8901 C CA . GLU A 1 1137 ? 0.941 -34.438 -17.972 1.00 95.94 1137 GLU A CA 1
ATOM 8902 C C . GLU A 1 1137 ? 0.098 -33.613 -16.989 1.00 95.94 1137 GLU A C 1
ATOM 8904 O O . GLU A 1 1137 ? -1.081 -33.366 -17.235 1.00 95.94 1137 GLU A O 1
ATOM 8909 N N . TYR A 1 1138 ? 0.707 -33.141 -15.899 1.00 95.81 1138 TYR A N 1
ATOM 8910 C CA . TYR A 1 1138 ? 0.001 -32.352 -14.893 1.00 95.81 1138 TYR A CA 1
ATOM 8911 C C . TYR A 1 1138 ? -0.375 -30.958 -15.410 1.00 95.81 1138 TYR A C 1
ATOM 8913 O O . TYR A 1 1138 ? -1.400 -30.434 -14.992 1.00 95.81 1138 TYR A O 1
ATOM 8921 N N . ALA A 1 1139 ? 0.388 -30.368 -16.337 1.00 95.62 1139 ALA A N 1
ATOM 8922 C CA . ALA A 1 1139 ? 0.025 -29.100 -16.970 1.00 95.62 1139 ALA A CA 1
ATOM 8923 C C . ALA A 1 1139 ? -1.193 -29.239 -17.905 1.00 95.62 1139 ALA A C 1
ATOM 8925 O O . ALA A 1 1139 ? -2.038 -28.348 -17.928 1.00 95.62 1139 ALA A O 1
ATOM 8926 N N . LEU A 1 1140 ? -1.343 -30.367 -18.614 1.00 95.81 1140 LEU A N 1
ATOM 8927 C CA . LEU A 1 1140 ? -2.555 -30.649 -19.396 1.00 95.81 1140 LEU A CA 1
ATOM 8928 C C . LEU A 1 1140 ? -3.783 -30.814 -18.492 1.00 95.81 1140 LEU A C 1
ATOM 8930 O O . LEU A 1 1140 ? -4.784 -30.142 -18.721 1.00 95.81 1140 LEU A O 1
ATOM 8934 N N . ARG A 1 1141 ? -3.685 -31.621 -17.423 1.00 94.50 1141 ARG A N 1
ATOM 8935 C CA . ARG A 1 1141 ? -4.772 -31.754 -16.433 1.00 94.50 1141 ARG A CA 1
ATOM 8936 C C . ARG A 1 1141 ? -5.106 -30.415 -15.773 1.00 94.50 1141 ARG A C 1
ATOM 8938 O O . ARG A 1 1141 ? -6.271 -30.081 -15.607 1.00 94.50 1141 ARG A O 1
ATOM 8945 N N . ALA A 1 1142 ? -4.091 -29.617 -15.433 1.00 91.94 1142 ALA A N 1
ATOM 8946 C CA . ALA A 1 1142 ? -4.288 -28.275 -14.896 1.00 91.94 1142 ALA A CA 1
ATOM 8947 C C . ALA A 1 1142 ? -5.046 -27.383 -15.880 1.00 91.94 1142 ALA A C 1
ATOM 8949 O O . ALA A 1 1142 ? -5.985 -26.716 -15.472 1.00 91.94 1142 ALA A O 1
ATOM 8950 N N . ALA A 1 1143 ? -4.678 -27.389 -17.163 1.00 90.44 1143 ALA A N 1
ATOM 8951 C CA . ALA A 1 1143 ? -5.372 -26.619 -18.188 1.00 90.44 1143 ALA A CA 1
ATOM 8952 C C . ALA A 1 1143 ? -6.823 -27.076 -18.407 1.00 90.44 1143 ALA A C 1
ATOM 8954 O O . ALA A 1 1143 ? -7.673 -26.230 -18.671 1.00 90.44 1143 ALA A O 1
ATOM 8955 N N . GLU A 1 1144 ? -7.110 -28.375 -18.306 1.00 89.88 1144 GLU A N 1
ATOM 8956 C CA . GLU A 1 1144 ? -8.463 -28.935 -18.397 1.00 89.88 1144 GLU A CA 1
ATOM 8957 C C . GLU A 1 1144 ? -9.331 -28.464 -17.222 1.00 89.88 1144 GLU A C 1
ATOM 8959 O O . GLU A 1 1144 ? -10.301 -27.742 -17.439 1.00 89.88 1144 GLU A O 1
ATOM 8964 N N . GLU A 1 1145 ? -8.925 -28.749 -15.982 1.00 87.19 1145 GLU A N 1
ATOM 8965 C CA . GLU A 1 1145 ? -9.660 -28.317 -14.784 1.00 87.19 1145 GLU A CA 1
ATOM 8966 C C . GLU A 1 1145 ? -9.760 -26.783 -14.691 1.00 87.19 1145 GLU A C 1
ATOM 8968 O O . GLU A 1 1145 ? -10.822 -26.258 -14.390 1.00 87.19 1145 GLU A O 1
ATOM 8973 N N . LEU A 1 1146 ? -8.702 -26.026 -15.022 1.00 83.75 1146 LEU A N 1
ATOM 8974 C CA . LEU A 1 1146 ? -8.761 -24.554 -15.060 1.00 83.75 1146 LEU A CA 1
ATOM 8975 C C . LEU A 1 1146 ? -9.711 -24.019 -16.142 1.00 83.75 1146 LEU A C 1
ATOM 8977 O O . LEU A 1 1146 ? -10.205 -22.900 -16.007 1.00 83.75 1146 LEU A O 1
ATOM 8981 N N . SER A 1 1147 ? -9.980 -24.789 -17.202 1.00 82.75 1147 SER A N 1
ATOM 8982 C CA . SER A 1 1147 ? -10.985 -24.419 -18.209 1.00 82.75 1147 SER A CA 1
ATOM 8983 C C . SER A 1 1147 ? -12.410 -24.570 -17.676 1.00 82.75 1147 SER A C 1
ATOM 8985 O O . SER A 1 1147 ? -13.294 -23.855 -18.145 1.00 82.75 1147 SER A O 1
ATOM 8987 N N . LEU A 1 1148 ? -12.621 -25.453 -16.695 1.00 78.69 1148 LEU A N 1
ATOM 8988 C CA . LEU A 1 1148 ? -13.879 -25.597 -15.966 1.00 78.69 1148 LEU A CA 1
ATOM 8989 C C . LEU A 1 1148 ? -13.952 -24.549 -14.839 1.00 78.69 1148 LEU A C 1
ATOM 8991 O O . LEU A 1 1148 ? -14.795 -23.654 -14.917 1.00 78.69 1148 LEU A O 1
ATOM 8995 N N . GLU A 1 1149 ? -12.977 -24.547 -13.908 1.00 74.25 1149 GLU A N 1
ATOM 8996 C CA . GLU A 1 1149 ? -12.843 -23.572 -12.809 1.00 74.25 1149 GLU A CA 1
ATOM 8997 C C . GLU A 1 1149 ? -13.038 -22.136 -13.319 1.00 74.25 1149 GLU A C 1
ATOM 8999 O O . GLU A 1 1149 ? -13.892 -21.407 -12.821 1.00 74.25 1149 GLU A O 1
ATOM 9004 N N . LYS A 1 1150 ? -12.258 -21.707 -14.323 1.00 72.31 1150 LYS A N 1
ATOM 9005 C CA . LYS A 1 1150 ? -12.156 -20.290 -14.718 1.00 72.31 1150 LYS A CA 1
ATOM 9006 C C . LYS A 1 1150 ? -12.713 -19.958 -16.099 1.00 72.31 1150 LYS A C 1
ATOM 9008 O O . LYS A 1 1150 ? -12.803 -18.780 -16.437 1.00 72.31 1150 LYS A O 1
ATOM 9013 N N . GLY A 1 1151 ? -13.133 -20.956 -16.870 1.00 72.25 1151 GLY A N 1
ATOM 9014 C CA . GLY A 1 1151 ? -13.557 -20.802 -18.262 1.00 72.25 1151 GLY A CA 1
ATOM 9015 C C . GLY A 1 1151 ? -12.421 -21.054 -19.270 1.00 72.25 1151 GLY A C 1
ATOM 9016 O O . GLY A 1 1151 ? -11.237 -20.892 -18.947 1.00 72.25 1151 GLY A O 1
ATOM 9017 N N . PRO A 1 1152 ? -12.750 -21.441 -20.518 1.00 71.94 1152 PRO A N 1
ATOM 9018 C CA . PRO A 1 1152 ? -11.787 -21.972 -21.490 1.00 71.94 1152 PRO A CA 1
ATOM 9019 C C . PRO A 1 1152 ? -10.771 -20.943 -22.011 1.00 71.94 1152 PRO A C 1
ATOM 9021 O O . PRO A 1 1152 ? -9.682 -21.330 -22.452 1.00 71.94 1152 PRO A O 1
ATOM 9024 N N . GLU A 1 1153 ? -11.092 -19.650 -21.938 1.00 71.69 1153 GLU A N 1
ATOM 9025 C CA . GLU A 1 1153 ? -10.202 -18.543 -22.317 1.00 71.69 1153 GLU A CA 1
ATOM 9026 C C . GLU A 1 1153 ? -9.387 -17.970 -21.143 1.00 71.69 1153 GLU A C 1
ATOM 9028 O O . GLU A 1 1153 ? -8.640 -17.006 -21.335 1.00 71.69 1153 GLU A O 1
ATOM 9033 N N . SER A 1 1154 ? -9.503 -18.541 -19.939 1.00 72.94 1154 SER A N 1
ATOM 9034 C CA . SER A 1 1154 ? -8.823 -18.033 -18.741 1.00 72.94 1154 SER A CA 1
ATOM 9035 C C . SER A 1 1154 ? -7.301 -17.974 -18.895 1.00 72.94 1154 SER A C 1
ATOM 9037 O O . SER A 1 1154 ? -6.673 -18.852 -19.500 1.00 72.94 1154 SER A O 1
ATOM 9039 N N . GLY A 1 1155 ? -6.690 -16.928 -18.333 1.00 76.12 1155 GLY A N 1
ATOM 9040 C CA . GLY A 1 1155 ? -5.248 -16.690 -18.460 1.00 76.12 1155 GLY A CA 1
ATOM 9041 C C . GLY A 1 1155 ? -4.413 -17.830 -17.869 1.00 76.12 1155 GLY A C 1
ATOM 9042 O O . GLY A 1 1155 ? -3.405 -18.235 -18.450 1.00 76.12 1155 GLY A O 1
ATOM 9043 N N . ASP A 1 1156 ? -4.880 -18.411 -16.762 1.00 78.19 1156 ASP A N 1
ATOM 9044 C CA . ASP A 1 1156 ? -4.218 -19.537 -16.100 1.00 78.19 1156 ASP A CA 1
ATOM 9045 C C . ASP A 1 1156 ? -4.307 -20.834 -16.923 1.00 78.19 1156 ASP A C 1
ATOM 9047 O O . ASP A 1 1156 ? -3.314 -21.559 -17.027 1.00 78.19 1156 ASP A O 1
ATOM 9051 N N . ALA A 1 1157 ? -5.452 -21.127 -17.559 1.00 84.56 1157 ALA A N 1
ATOM 9052 C CA . ALA A 1 1157 ? -5.570 -22.294 -18.436 1.00 84.56 1157 ALA A CA 1
ATOM 9053 C C . ALA A 1 1157 ? -4.654 -22.154 -19.662 1.00 84.56 1157 ALA A C 1
ATOM 9055 O O . ALA A 1 1157 ? -3.961 -23.106 -20.023 1.00 84.56 1157 ALA A O 1
ATOM 9056 N N . GLN A 1 1158 ? -4.577 -20.961 -20.265 1.00 87.31 1158 GLN A N 1
ATOM 9057 C CA . GLN A 1 1158 ? -3.633 -20.675 -21.352 1.00 87.31 1158 GLN A CA 1
ATOM 9058 C C . GLN A 1 1158 ? -2.169 -20.832 -20.903 1.00 87.31 1158 GLN A C 1
ATOM 9060 O O . GLN A 1 1158 ? -1.380 -21.474 -21.599 1.00 87.31 1158 GLN A O 1
ATOM 9065 N N . ALA A 1 1159 ? -1.808 -20.327 -19.719 1.00 88.19 1159 ALA A N 1
ATOM 9066 C CA . ALA A 1 1159 ? -0.463 -20.479 -19.162 1.00 88.19 1159 ALA A CA 1
ATOM 9067 C C . ALA A 1 1159 ? -0.092 -21.953 -18.911 1.00 88.19 1159 ALA A C 1
ATOM 9069 O O . ALA A 1 1159 ? 1.045 -22.355 -19.170 1.00 88.19 1159 ALA A O 1
ATOM 9070 N N . MET A 1 1160 ? -1.041 -22.780 -18.459 1.00 93.06 1160 MET A N 1
ATOM 9071 C CA . MET A 1 1160 ? -0.822 -24.220 -18.288 1.00 93.06 1160 MET A CA 1
ATOM 9072 C C . MET A 1 1160 ? -0.744 -24.977 -19.623 1.00 93.06 1160 MET A C 1
ATOM 9074 O O . MET A 1 1160 ? 0.085 -25.877 -19.741 1.00 93.06 1160 MET A O 1
ATOM 9078 N N . ARG A 1 1161 ? -1.484 -24.570 -20.667 1.00 93.56 1161 ARG A N 1
ATOM 9079 C CA . ARG A 1 1161 ? -1.287 -25.091 -22.039 1.00 93.56 1161 ARG A CA 1
ATOM 9080 C C . ARG A 1 1161 ? 0.130 -24.781 -22.544 1.00 93.56 1161 ARG A C 1
ATOM 9082 O O . ARG A 1 1161 ? 0.828 -25.695 -22.972 1.00 93.56 1161 ARG A O 1
ATOM 9089 N N . GLY A 1 1162 ? 0.611 -23.546 -22.379 1.00 92.19 1162 GLY A N 1
ATOM 9090 C CA . GLY A 1 1162 ? 1.983 -23.162 -22.746 1.00 92.19 1162 GLY A CA 1
ATOM 9091 C C . GLY A 1 1162 ? 3.073 -23.901 -21.949 1.00 92.19 1162 GLY A C 1
ATOM 9092 O O . GLY A 1 1162 ? 4.075 -24.339 -22.520 1.00 92.19 1162 GLY A O 1
ATOM 9093 N N . LEU A 1 1163 ? 2.864 -24.116 -20.641 1.00 91.81 1163 LEU A N 1
ATOM 9094 C CA . LEU A 1 1163 ? 3.734 -24.970 -19.820 1.00 91.81 1163 LEU A CA 1
ATOM 9095 C C . LEU A 1 1163 ? 3.737 -26.419 -20.328 1.00 91.81 1163 LEU A C 1
ATOM 9097 O O . LEU A 1 1163 ? 4.797 -27.039 -20.370 1.00 91.81 1163 LEU A O 1
ATOM 9101 N N . ALA A 1 1164 ? 2.579 -26.954 -20.725 1.00 94.19 1164 ALA A N 1
ATOM 9102 C CA . ALA A 1 1164 ? 2.468 -28.298 -21.276 1.00 94.19 1164 ALA A CA 1
ATOM 9103 C C . ALA A 1 1164 ? 3.168 -28.432 -22.634 1.00 94.19 1164 ALA A C 1
ATOM 9105 O O . ALA A 1 1164 ? 3.830 -29.438 -22.871 1.00 94.19 1164 ALA A O 1
ATOM 9106 N N . GLU A 1 1165 ? 3.057 -27.442 -23.521 1.00 95.31 1165 GLU A N 1
ATOM 9107 C CA . GLU A 1 1165 ? 3.710 -27.438 -24.835 1.00 95.31 1165 GLU A CA 1
ATOM 9108 C C . GLU A 1 1165 ? 5.238 -27.516 -24.712 1.00 95.31 1165 GLU A C 1
ATOM 9110 O O . GLU A 1 1165 ? 5.861 -28.405 -25.312 1.00 95.31 1165 GLU A O 1
ATOM 9115 N N . ASN A 1 1166 ? 5.838 -26.644 -23.893 1.00 92.69 1166 ASN A N 1
ATOM 9116 C CA . ASN A 1 1166 ? 7.289 -26.560 -23.720 1.00 92.69 1166 ASN A CA 1
ATOM 9117 C C . ASN A 1 1166 ? 7.713 -26.355 -22.246 1.00 92.69 1166 ASN A C 1
ATOM 9119 O O . ASN A 1 1166 ? 8.122 -25.251 -21.863 1.00 92.69 1166 ASN A O 1
ATOM 9123 N N . PRO A 1 1167 ? 7.735 -27.428 -21.426 1.00 93.12 1167 PRO A N 1
ATOM 9124 C CA . PRO A 1 1167 ? 8.148 -27.343 -20.023 1.00 93.12 1167 PRO A CA 1
ATOM 9125 C C . PRO A 1 1167 ? 9.574 -26.809 -19.826 1.00 93.12 1167 PRO A C 1
ATOM 9127 O O . PRO A 1 1167 ? 9.872 -26.214 -18.792 1.00 93.12 1167 PRO A O 1
ATOM 9130 N N . ARG A 1 1168 ? 10.457 -26.999 -20.820 1.00 91.88 1168 ARG A N 1
ATOM 9131 C CA . ARG A 1 1168 ? 11.877 -26.610 -20.762 1.00 91.88 1168 ARG A CA 1
ATOM 9132 C C . ARG A 1 1168 ? 12.114 -25.109 -20.925 1.00 91.88 1168 ARG A C 1
ATOM 9134 O O . ARG A 1 1168 ? 13.133 -24.616 -20.451 1.00 91.88 1168 ARG A O 1
ATOM 9141 N N . ALA A 1 1169 ? 11.209 -24.401 -21.601 1.00 89.06 1169 ALA A N 1
ATOM 9142 C CA . ALA A 1 1169 ? 11.278 -22.949 -21.766 1.00 89.06 1169 ALA A CA 1
ATOM 9143 C C . ALA A 1 1169 ? 10.659 -22.181 -20.584 1.00 89.06 1169 ALA A C 1
ATOM 9145 O O . ALA A 1 1169 ? 10.901 -20.984 -20.434 1.00 89.06 1169 ALA A O 1
ATOM 9146 N N . HIS A 1 1170 ? 9.869 -22.847 -19.737 1.00 91.62 1170 HIS A N 1
ATOM 9147 C CA . HIS A 1 1170 ? 9.220 -22.201 -18.603 1.00 91.62 1170 HIS A CA 1
ATOM 9148 C C . HIS A 1 1170 ? 10.222 -21.837 -17.492 1.00 91.62 1170 HIS A C 1
ATOM 9150 O O . HIS A 1 1170 ? 11.125 -22.604 -17.158 1.00 91.62 1170 HIS A O 1
ATOM 9156 N N . TRP A 1 1171 ? 10.037 -20.675 -16.856 1.00 88.44 1171 TRP A N 1
ATOM 9157 C CA . TRP A 1 1171 ? 11.013 -20.066 -15.936 1.00 88.44 1171 TRP A CA 1
ATOM 9158 C C . TRP A 1 1171 ? 11.339 -20.891 -14.675 1.00 88.44 1171 TRP A C 1
ATOM 9160 O O . TRP A 1 1171 ? 12.330 -20.609 -13.991 1.00 88.44 1171 TRP A O 1
ATOM 9170 N N . THR A 1 1172 ? 10.509 -21.880 -14.331 1.00 86.31 1172 THR A N 1
ATOM 9171 C CA . THR A 1 1172 ? 10.756 -22.819 -13.223 1.00 86.31 1172 THR A CA 1
ATOM 9172 C C . THR A 1 1172 ? 11.734 -23.937 -13.581 1.00 86.31 1172 THR A C 1
ATOM 9174 O O . THR A 1 1172 ? 12.275 -24.556 -12.666 1.00 86.31 1172 THR A O 1
ATOM 9177 N N . TRP A 1 1173 ? 11.975 -24.211 -14.866 1.00 92.12 1173 TRP A N 1
ATOM 9178 C CA . TRP A 1 1173 ? 12.628 -25.439 -15.317 1.00 92.12 1173 TRP A CA 1
ATOM 9179 C C . TRP A 1 1173 ? 13.973 -25.720 -14.627 1.00 92.12 1173 TRP A C 1
ATOM 9181 O O . TRP A 1 1173 ? 14.901 -24.911 -14.654 1.00 92.12 1173 TRP A O 1
ATOM 9191 N N . GLY A 1 1174 ? 14.079 -26.890 -13.993 1.00 86.12 1174 GLY A N 1
ATOM 9192 C CA . GLY A 1 1174 ? 15.312 -27.417 -13.406 1.00 86.12 1174 GLY A CA 1
ATOM 9193 C C . GLY A 1 1174 ? 15.854 -26.690 -12.166 1.00 86.12 1174 GLY A C 1
ATOM 9194 O O . GLY A 1 1174 ? 16.897 -27.101 -11.661 1.00 86.12 1174 GLY A O 1
ATOM 9195 N N . LYS A 1 1175 ? 15.184 -25.657 -11.630 1.00 85.88 1175 LYS A N 1
ATOM 9196 C CA . LYS A 1 1175 ? 15.694 -24.847 -10.497 1.00 85.88 1175 LYS A CA 1
ATOM 9197 C C . LYS A 1 1175 ? 15.900 -25.601 -9.174 1.00 85.88 1175 LYS A C 1
ATOM 9199 O O . LYS A 1 1175 ? 16.617 -25.108 -8.310 1.00 85.88 1175 LYS A O 1
ATOM 9204 N N . ARG A 1 1176 ? 15.291 -26.778 -9.007 1.00 83.50 1176 ARG A N 1
ATOM 9205 C CA . ARG A 1 1176 ? 15.485 -27.711 -7.878 1.00 83.50 1176 ARG A CA 1
ATOM 9206 C C . ARG A 1 1176 ? 16.168 -29.022 -8.292 1.00 83.50 1176 ARG A C 1
ATOM 9208 O O . ARG A 1 1176 ? 16.282 -29.933 -7.470 1.00 83.50 1176 ARG A O 1
ATOM 9215 N N . ARG A 1 1177 ? 16.632 -29.151 -9.542 1.00 79.75 1177 ARG A N 1
ATOM 9216 C CA . ARG A 1 1177 ? 17.398 -30.324 -9.982 1.00 79.75 1177 ARG A CA 1
ATOM 9217 C C . ARG A 1 1177 ? 18.667 -30.417 -9.136 1.00 79.75 1177 ARG A C 1
ATOM 9219 O O . ARG A 1 1177 ? 19.452 -29.470 -9.103 1.00 79.75 1177 ARG A O 1
ATOM 9226 N N . LYS A 1 1178 ? 18.878 -31.550 -8.457 1.00 59.94 1178 LYS A N 1
ATOM 9227 C CA . LYS A 1 1178 ? 20.139 -31.797 -7.747 1.00 59.94 1178 LYS A CA 1
ATOM 9228 C C . LYS A 1 1178 ? 21.292 -31.668 -8.740 1.00 59.94 1178 LYS A C 1
ATOM 9230 O O . LYS A 1 1178 ? 21.257 -32.268 -9.812 1.00 59.94 1178 LYS A O 1
ATOM 9235 N N . VAL A 1 1179 ? 22.310 -30.901 -8.367 1.00 46.06 1179 VAL A N 1
ATOM 9236 C CA . VAL A 1 1179 ? 23.626 -31.032 -8.987 1.00 46.06 1179 VAL A CA 1
ATOM 9237 C C . VAL A 1 1179 ? 24.229 -32.301 -8.402 1.00 46.06 1179 VAL A C 1
ATOM 9239 O O . VAL A 1 1179 ? 24.697 -32.295 -7.265 1.00 46.06 1179 VAL A O 1
ATOM 9242 N N . GLU A 1 1180 ? 24.151 -33.396 -9.153 1.00 36.00 1180 GLU A N 1
ATOM 9243 C CA . GLU A 1 1180 ? 25.082 -34.506 -8.959 1.00 36.00 1180 GLU A CA 1
ATOM 9244 C C . GLU A 1 1180 ? 26.492 -33.965 -9.222 1.00 36.00 1180 GLU A C 1
ATOM 9246 O O . GLU A 1 1180 ? 26.710 -33.209 -10.175 1.00 36.00 1180 GLU A O 1
ATOM 9251 N N . LYS A 1 1181 ? 27.402 -34.257 -8.296 1.00 32.31 1181 LYS A N 1
ATOM 9252 C CA . LYS A 1 1181 ? 28.719 -33.639 -8.163 1.00 32.31 1181 LYS A CA 1
ATOM 9253 C C . LYS A 1 1181 ? 29.747 -34.722 -7.872 1.00 32.31 1181 LYS A C 1
ATOM 9255 O O . LYS A 1 1181 ? 29.383 -35.626 -7.088 1.00 32.31 1181 LYS A O 1
#

Foldseek 3Di:
DDDDPDDDFCLVPVLPPPVVLLVVLLVLLVVLLVQLVVLLVVLVVLLVVLVVLLVVLVVVVVVLVVCFQCLQARDDWQADPPPDGFLVSVLVVLVSVLSNVLSVLSNVLSVCSNPLFNVVSVVLSVVLVVVSVVLVVVLVVLVVVLVVLVVVLVVLVVVLVVLVVVLVVLVVCCVPDPPNVVSVVVSVVSVVVSVVSVVVSVVSVVVSVVSVCCSSNPDSSVSRRVSVVSSVVSVVVNVVSVVVSVVSVVVSVVVSVVSVVVSVVSVVVRDPVRSVVSNCVRHVADDDDPDDDDDDADPVDGDDPAQDDDPLSVLLLLLLLCVLVVCLVVLVVVLVVLVVVLVVLVVVLVCVVVVNDVDDNVVSVVSSVVSVVVNVVSVVSNVVSVVSNVVSCVRHNNSNVPFQAFQKDKDQDDDFDAQLAQRHTQDDPPRIWIARPALGHIHGPVCRSRDGRHDPGHDDPVNSVVVSVVSSVVNVPVVDDDDDDDDDDDDDDDDDDDDDDDDDDDDDDDDDDDDDDDDDDDDDDDDDDDDDYDDDDDDDDDDDDDDDDDDDDDDDDDDDDDDDDDDDDDDDWWKKFFCAFDDDPDPQADTDHHGAMWTFDAADPPPQWTWTHRDPDIGIDGNVRIGTDDDDDDDDDDDDDDDDDYDDDDDDDDDDDDDDDDDDDDDDDDDDDDDDDDWDKDFACAFDDDPDPPDDTDHHGDMWTFPADDPPFPDTDTDDPDDDDDDDDDDDDDDDDGDDDDDDDDDDDDDDDDDDDDDDDDDDPPDPDDDPDDDDDDDDDDDDDDDDDDDDDDDDDDDDDDDDDDDDDPPPPPPPDDDDDPPFKDDQPDDDPQWGKIKGCPVLNIAIETAHPVLVVLLVPQPQDHKDADPPQQWDWDQDVQFGIAIFGQAKDFFFGWRIKFAFRYKYFDLVLVPDDPVSSLVSQCVRLVPGDPVSSVLQVPADADGNVRSQVLAWDKDFSAQDPDPRGIMTGHTSVSSRATADLQAQKAAADDDDDDPDDDDVLQDDHGWAADSRITIIGGLGIDHGGGTHHDHPHDSLDQLVVSQVVVVVVVGGHPYCLNPDDPVSSVVLNVLSVVLVVLVVVLVPLPDPPDDLCSLVSNLVSCVVNSVSNCNLVSLLSSLLSCQLQQNLVSVLVSLQVSLVSCCSNHNNPDPSSVVSVVCNVCSCPDPNHNNNHDPPD

pLDDT: mean 74.3, std 25.1, range [19.08, 98.75]